Protein AF-0000000075202228 (afdb_homodimer)

Secondary structure (DSSP, 8-state):
-HHHHHHHHHHHHHHHHHHHHHHHHHHHHHHHHHHHHHHHHHHHHHHHHHHHHHHHHHHHHHHHHHHHHHHHHHHHHHHHHHHHHHHHHHHHHHHHHHHHHHHHHHHHHHHHHHHHHHHHHHHHHHHHHHHHHHHHHHHHHHHHHHH----SS-HHHHHHHHHHHHHHHHHHHHHHHHH----SSPPP--HHHHHHHHHHHHHH-HHHHHHHHHS--SS--HHHHHHHHHHHHHHHHHHHH-SSSS-TTTTHHHHHHHHHHHHHS-HHHHHHHHHHHHHHHHHHH--SS-HHHHHHHHHHHHHHHHHHHTT--S-HHHHHHHHHHHHHHHHHHHHHHHHHHHHIIIII--SSEEEEE---TTPBP-TTT-EETT----TT--PBEEEEEE-EEEEEEEETTEEEEEEEEPPEEEEHHHHHHHHHHHHH-/--HHHHHHHHHHHHHHHHHHHHHHHHHHHHHHHHHHHHHHHHHHHHHHHHHHHHHHHHHHHHHHHHHHHHHHHHHHHHHHHHHHHHHHHHHHHHHHHHHHHHHHHHHHHHHHHHHHHHHHHHHHHHHHHHHHHHHHHHHHHHHHHHS----SS-HHHHHHHHHHHHHHHHHHHHHHHHH----SSPPP--HHHHHHHHHHHHHH-HHHHHHHHHS--SS--HHHHHHHHHHHHHHHHHHHH-SSS--TTTTHHHHHHHHHHHHHS-HHHHHHHHHHHHHHHHHHH--SS-HHHHHHHHHHHHHHHHHHHTT--S-HHHHHHHHHHHHHHHHHHHHHHHHHHHHIIIII--SSEEEEE---TTPBP-TTT-EETT----TT--PBEEEEEE-EEEEEEEETTEEEEEEEEPPEEEEHHHHHHHHHHHHH-

Radius of gyration: 73.75 Å; Cα contacts (8 Å, |Δi|>4): 1122; chains: 2; bounding box: 109×238×129 Å

Structure (mmCIF, N/CA/C/O backbone):
data_AF-0000000075202228-model_v1
#
loop_
_entity.id
_entity.type
_entity.pdbx_description
1 polymer 'Uncharacterized protein'
#
loop_
_atom_site.group_PDB
_atom_site.id
_atom_site.type_symbol
_atom_site.label_atom_id
_atom_site.label_alt_id
_atom_site.label_comp_id
_atom_site.label_asym_id
_atom_site.label_entity_id
_atom_site.label_seq_id
_atom_site.pdbx_PDB_ins_code
_atom_site.Cartn_x
_atom_site.Cartn_y
_atom_site.Cartn_z
_atom_site.occupancy
_atom_site.B_iso_or_equiv
_atom_site.auth_seq_id
_atom_site.auth_comp_id
_atom_site.auth_asym_id
_atom_site.auth_atom_id
_atom_site.pdbx_PDB_model_num
ATOM 1 N N . MET A 1 1 ? -46.469 191.5 96.625 1 33.16 1 MET A N 1
ATOM 2 C CA . MET A 1 1 ? -47 190.75 95.5 1 33.16 1 MET A CA 1
ATOM 3 C C . MET A 1 1 ? -46 189.75 94.875 1 33.16 1 MET A C 1
ATOM 5 O O . MET A 1 1 ? -46.344 188.875 94.125 1 33.16 1 MET A O 1
ATOM 9 N N . SER A 1 2 ? -44.75 190.125 95.125 1 46.34 2 SER A N 1
ATOM 10 C CA . SER A 1 2 ? -43.625 189.375 94.5 1 46.34 2 SER A CA 1
ATOM 11 C C . SER A 1 2 ? -43.438 188 95.062 1 46.34 2 SER A C 1
ATOM 13 O O . SER A 1 2 ? -42.969 187.125 94.375 1 46.34 2 SER A O 1
ATOM 15 N N . VAL A 1 3 ? -43.938 187.75 96.125 1 48.41 3 VAL A N 1
ATOM 16 C CA . VAL A 1 3 ? -43.656 186.375 96.812 1 48.41 3 VAL A CA 1
ATOM 17 C C . VAL A 1 3 ? -44.625 185.375 96.312 1 48.41 3 VAL A C 1
ATOM 19 O O . VAL A 1 3 ? -44.219 184.25 96.188 1 48.41 3 VAL A O 1
ATOM 22 N N . VAL A 1 4 ? -45.906 185.625 95.938 1 51.47 4 VAL A N 1
ATOM 23 C CA . VAL A 1 4 ? -46.906 184.625 95.625 1 51.47 4 VAL A CA 1
ATOM 24 C C . VAL A 1 4 ? -46.656 184 94.188 1 51.47 4 VAL A C 1
ATOM 26 O O . VAL A 1 4 ? -46.781 182.75 94 1 51.47 4 VAL A O 1
ATOM 29 N N . LEU A 1 5 ? -46.375 184.75 93.312 1 52.12 5 LEU A N 1
ATOM 30 C CA . LEU A 1 5 ? -46.25 184.25 92 1 52.12 5 LEU A CA 1
ATOM 31 C C . LEU A 1 5 ? -45.094 183.25 91.875 1 52.12 5 LEU A C 1
ATOM 33 O O . LEU A 1 5 ? -45.156 182.375 91.062 1 52.12 5 LEU A O 1
ATOM 37 N N . CYS A 1 6 ? -44.219 183.375 92.875 1 53.22 6 CYS A N 1
ATOM 38 C CA . CYS A 1 6 ? -43.094 182.5 92.812 1 53.22 6 CYS A CA 1
ATOM 39 C C . CYS A 1 6 ? -43.469 181 93.25 1 53.22 6 CYS A C 1
ATOM 41 O O . CYS A 1 6 ? -42.969 180 92.688 1 53.22 6 CYS A O 1
ATOM 43 N N . GLY A 1 7 ? -44.562 180.875 93.875 1 57.94 7 GLY A N 1
ATOM 44 C CA . GLY A 1 7 ? -45 179.625 94.375 1 57.94 7 GLY A CA 1
ATOM 45 C C . GLY A 1 7 ? -45.719 178.75 93.312 1 57.94 7 GLY A C 1
ATOM 46 O O . GLY A 1 7 ? -45.531 177.625 93.25 1 57.94 7 GLY A O 1
ATOM 47 N N . ILE A 1 8 ? -46.531 179.5 92.562 1 60.59 8 ILE A N 1
ATOM 48 C CA . ILE A 1 8 ? -47.344 178.75 91.625 1 60.59 8 ILE A CA 1
ATOM 49 C C . ILE A 1 8 ? -46.469 178.25 90.5 1 60.59 8 ILE A C 1
ATOM 51 O O . ILE A 1 8 ? -46.656 177.125 90 1 60.59 8 ILE A O 1
ATOM 55 N N . THR A 1 9 ? -45.406 179 90.125 1 60.84 9 THR A N 1
ATOM 56 C CA . THR A 1 9 ? -44.562 178.5 89 1 60.84 9 THR A CA 1
ATOM 57 C C . THR A 1 9 ? -43.719 177.375 89.438 1 60.84 9 THR A C 1
ATOM 59 O O . THR A 1 9 ? -43.5 176.375 88.625 1 60.84 9 THR A O 1
ATOM 62 N N . ILE A 1 10 ? -43.594 177.25 90.688 1 63.41 10 ILE A N 1
ATOM 63 C CA . ILE A 1 10 ? -42.781 176.125 91.25 1 63.41 10 ILE A CA 1
ATOM 64 C C . ILE A 1 10 ? -43.594 174.875 91.188 1 63.41 10 ILE A C 1
ATOM 66 O O . ILE A 1 10 ? -43.094 173.75 90.812 1 63.41 10 ILE A O 1
ATOM 70 N N . VAL A 1 11 ? -44.875 175 91.375 1 64 11 VAL A N 1
ATOM 71 C CA . VAL A 1 11 ? -45.719 173.875 91.438 1 64 11 VAL A CA 1
ATOM 72 C C . VAL A 1 11 ? -46 173.25 90.062 1 64 11 VAL A C 1
ATOM 74 O O . VAL A 1 11 ? -46 172.125 89.812 1 64 11 VAL A O 1
ATOM 77 N N . ALA A 1 12 ? -46.156 174.25 89.188 1 64.56 12 ALA A N 1
ATOM 78 C CA . ALA A 1 12 ? -46.438 173.75 87.812 1 64.56 12 ALA A CA 1
ATOM 79 C C . ALA A 1 12 ? -45.188 173.125 87.188 1 64.56 12 ALA A C 1
ATOM 81 O O . ALA A 1 12 ? -45.312 172.125 86.5 1 64.56 12 ALA A O 1
ATOM 82 N N . ILE A 1 13 ? -44 173.5 87.5 1 65.19 13 ILE A N 1
ATOM 83 C CA . ILE A 1 13 ? -42.75 173 87 1 65.19 13 ILE A CA 1
ATOM 84 C C . ILE A 1 13 ? -42.5 171.625 87.625 1 65.19 13 ILE A C 1
ATOM 86 O O . ILE A 1 13 ? -42.094 170.625 86.938 1 65.19 13 ILE A O 1
ATOM 90 N N . SER A 1 14 ? -42.969 171.625 88.75 1 65.88 14 SER A N 1
ATOM 91 C CA . SER A 1 14 ? -42.781 170.375 89.5 1 65.88 14 SER A CA 1
ATOM 92 C C . SER A 1 14 ? -43.688 169.25 88.938 1 65.88 14 SER A C 1
ATOM 94 O O . SER A 1 14 ? -43.281 168.125 88.812 1 65.88 14 SER A O 1
ATOM 96 N N . ALA A 1 15 ? -44.906 169.625 88.688 1 67.44 15 ALA A N 1
ATOM 97 C CA . ALA A 1 15 ? -45.875 168.75 88.25 1 67.44 15 ALA A CA 1
ATOM 98 C C . ALA A 1 15 ? -45.531 168.25 86.812 1 67.44 15 ALA A C 1
ATOM 100 O O . ALA A 1 15 ? -45.625 167 86.5 1 67.44 15 ALA A O 1
ATOM 101 N N . SER A 1 16 ? -45.062 169.125 86 1 65.25 16 SER A N 1
ATOM 102 C CA . SER A 1 16 ? -44.594 168.75 84.688 1 65.25 16 SER A CA 1
ATOM 103 C C . SER A 1 16 ? -43.344 167.875 84.75 1 65.25 16 SER A C 1
ATOM 105 O O . SER A 1 16 ? -43.219 166.875 84 1 65.25 16 SER A O 1
ATOM 107 N N . CYS A 1 17 ? -42.562 168.125 85.75 1 68.75 17 CYS A N 1
ATOM 108 C CA . CYS A 1 17 ? -41.312 167.375 85.938 1 68.75 17 CYS A CA 1
ATOM 109 C C . CYS A 1 17 ? -41.656 166 86.438 1 68.75 17 CYS A C 1
ATOM 111 O O . CYS A 1 17 ? -41.031 165 86 1 68.75 17 CYS A O 1
ATOM 113 N N . PHE A 1 18 ? -42.562 166.125 87.188 1 69.69 18 PHE A N 1
ATOM 114 C CA . PHE A 1 18 ? -42.938 164.75 87.75 1 69.69 18 PHE A CA 1
ATOM 115 C C . PHE A 1 18 ? -43.531 163.875 86.688 1 69.69 18 PHE A C 1
ATOM 117 O O . PHE A 1 18 ? -43.219 162.625 86.625 1 69.69 18 PHE A O 1
ATOM 124 N N . THR A 1 19 ? -44.281 164.5 85.875 1 69.56 19 THR A N 1
ATOM 125 C CA . THR A 1 19 ? -44.875 163.625 84.75 1 69.56 19 THR A CA 1
ATOM 126 C C . THR A 1 19 ? -43.781 163.25 83.812 1 69.56 19 THR A C 1
ATOM 128 O O . THR A 1 19 ? -43.844 162.125 83.312 1 69.56 19 THR A O 1
ATOM 131 N N . VAL A 1 20 ? -42.719 163.875 83.562 1 71.31 20 VAL A N 1
ATOM 132 C CA . VAL A 1 20 ? -41.594 163.5 82.75 1 71.31 20 VAL A CA 1
ATOM 133 C C . VAL A 1 20 ? -40.75 162.5 83.375 1 71.31 20 VAL A C 1
ATOM 135 O O . VAL A 1 20 ? -40.312 161.5 82.75 1 71.31 20 VAL A O 1
ATOM 138 N N . ILE A 1 21 ? -40.625 162.625 84.625 1 66.75 21 ILE A N 1
ATOM 139 C CA . ILE A 1 21 ? -39.812 161.625 85.375 1 66.75 21 ILE A CA 1
ATOM 140 C C . ILE A 1 21 ? -40.5 160.375 85.375 1 66.75 21 ILE A C 1
ATOM 142 O O . ILE A 1 21 ? -39.844 159.25 85.25 1 66.75 21 ILE A O 1
ATOM 146 N N . THR A 1 22 ? -41.812 160.5 85.625 1 68.81 22 THR A N 1
ATOM 147 C CA . THR A 1 22 ? -42.531 159.25 85.688 1 68.81 22 THR A CA 1
ATOM 148 C C . THR A 1 22 ? -42.531 158.5 84.312 1 68.81 22 THR A C 1
ATOM 150 O O . THR A 1 22 ? -42.375 157.375 84.25 1 68.81 22 THR A O 1
ATOM 153 N N . ARG A 1 23 ? -42.625 159.25 83.375 1 68.44 23 ARG A N 1
ATOM 154 C CA . ARG A 1 23 ? -42.562 158.75 82 1 68.44 23 ARG A CA 1
ATOM 155 C C . ARG A 1 23 ? -41.156 158.125 81.688 1 68.44 23 ARG A C 1
ATOM 157 O O . ARG A 1 23 ? -41 157.125 81.062 1 68.44 23 ARG A O 1
ATOM 164 N N . CYS A 1 24 ? -40.094 158.75 82.125 1 70.44 24 CYS A N 1
ATOM 165 C CA . CYS A 1 24 ? -38.688 158.25 82 1 70.44 24 CYS A CA 1
ATOM 166 C C . CYS A 1 24 ? -38.438 157 82.75 1 70.44 24 CYS A C 1
ATOM 168 O O . CYS A 1 24 ? -37.75 156.125 82.25 1 70.44 24 CYS A O 1
ATOM 170 N N . ARG A 1 25 ? -39 157.125 83.938 1 64.19 25 ARG A N 1
ATOM 171 C CA . ARG A 1 25 ? -38.812 155.875 84.75 1 64.19 25 ARG A CA 1
ATOM 172 C C . ARG A 1 25 ? -39.469 154.75 84.062 1 64.19 25 ARG A C 1
ATOM 174 O O . ARG A 1 25 ? -38.906 153.625 84.062 1 64.19 25 ARG A O 1
ATOM 181 N N . ARG A 1 26 ? -40.594 155 83.562 1 72.44 26 ARG A N 1
ATOM 182 C CA . ARG A 1 26 ? -41.312 153.875 82.938 1 72.44 26 ARG A CA 1
ATOM 183 C C . ARG A 1 26 ? -40.562 153.375 81.688 1 72.44 26 ARG A C 1
ATOM 185 O O . ARG A 1 26 ? -40.469 152.125 81.438 1 72.44 26 ARG A O 1
ATOM 192 N N . THR A 1 27 ? -39.938 154.125 81 1 78 27 THR A N 1
ATOM 193 C CA . THR A 1 27 ? -39.188 153.875 79.812 1 78 27 THR A CA 1
ATOM 194 C C . THR A 1 27 ? -37.875 153.125 80.188 1 78 27 THR A C 1
ATOM 196 O O . THR A 1 27 ? -37.469 152.25 79.5 1 78 27 THR A O 1
ATOM 199 N N . LYS A 1 28 ? -37.188 153.625 81.25 1 68.44 28 LYS A N 1
ATOM 200 C CA . LYS A 1 28 ? -36 152.875 81.75 1 68.44 28 LYS A CA 1
ATOM 201 C C . LYS A 1 28 ? -36.312 151.5 82.125 1 68.44 28 LYS A C 1
ATOM 203 O O . LYS A 1 28 ? -35.562 150.5 81.75 1 68.44 28 LYS A O 1
ATOM 208 N N . ILE A 1 29 ? -37.375 151.375 82.812 1 69.56 29 ILE A N 1
ATOM 209 C CA . ILE A 1 29 ? -37.719 150.125 83.25 1 69.56 29 ILE A CA 1
ATOM 210 C C . ILE A 1 29 ? -38.062 149.25 82.062 1 69.56 29 ILE A C 1
ATOM 212 O O . ILE A 1 29 ? -37.625 148 82 1 69.56 29 ILE A O 1
ATOM 216 N N . GLN A 1 30 ? -38.625 149.75 81.125 1 77.69 30 GLN A N 1
ATOM 217 C CA . GLN A 1 30 ? -39 149 79.938 1 77.69 30 GLN A CA 1
ATOM 218 C C . GLN A 1 30 ? -37.75 148.625 79.125 1 77.69 30 GLN A C 1
ATOM 220 O O . GLN A 1 30 ? -37.625 147.625 78.625 1 77.69 30 GLN A O 1
ATOM 225 N N . LEU A 1 31 ? -36.781 149.5 79.062 1 79.12 31 LEU A N 1
ATOM 226 C CA . LEU A 1 31 ? -35.562 149.25 78.312 1 79.12 31 LEU A CA 1
ATOM 227 C C . LEU A 1 31 ? -34.656 148.25 79 1 79.12 31 LEU A C 1
ATOM 229 O O . LEU A 1 31 ? -34 147.375 78.375 1 79.12 31 LEU A O 1
ATOM 233 N N . GLU A 1 32 ? -34.625 148.375 80.25 1 75.56 32 GLU A N 1
ATOM 234 C CA . GLU A 1 32 ? -33.844 147.375 81.062 1 75.56 32 GLU A CA 1
ATOM 235 C C . GLU A 1 32 ? -34.438 146 80.938 1 75.56 32 GLU A C 1
ATOM 237 O O . GLU A 1 32 ? -33.719 145 80.812 1 75.56 32 GLU A O 1
ATOM 242 N N . ARG A 1 33 ? -35.781 146 81 1 76.75 33 ARG A N 1
ATOM 243 C CA . ARG A 1 33 ? -36.438 144.75 80.812 1 76.75 33 ARG A CA 1
ATOM 244 C C . ARG A 1 33 ? -36.156 144.125 79.438 1 76.75 33 ARG A C 1
ATOM 246 O O . ARG A 1 33 ? -35.875 143 79.25 1 76.75 33 ARG A O 1
ATOM 253 N N . SER A 1 34 ? -36.031 145 78.5 1 80.56 34 SER A N 1
ATOM 254 C CA . SER A 1 34 ? -35.75 144.5 77.125 1 80.56 34 SER A CA 1
ATOM 255 C C . SER A 1 34 ? -34.312 144.125 77 1 80.56 34 SER A C 1
ATOM 257 O O . SER A 1 34 ? -34 143.125 76.312 1 80.56 34 SER A O 1
ATOM 259 N N . ASN A 1 35 ? -33.406 144.75 77.625 1 78.44 35 ASN A N 1
ATOM 260 C CA . ASN A 1 35 ? -32 144.375 77.625 1 78.44 35 ASN A CA 1
ATOM 261 C C . ASN A 1 35 ? -31.781 143.125 78.312 1 78.44 35 ASN A C 1
ATOM 263 O O . ASN A 1 35 ? -31 142.25 77.812 1 78.44 35 ASN A O 1
ATOM 267 N N . HIS A 1 36 ? -32.562 142.875 79.375 1 77.81 36 HIS A N 1
ATOM 268 C CA . HIS A 1 36 ? -32.438 141.625 80 1 77.81 36 HIS A CA 1
ATOM 269 C C . HIS A 1 36 ? -32.969 140.5 79.188 1 77.81 36 HIS A C 1
ATOM 271 O O . HIS A 1 36 ? -32.375 139.375 79.062 1 77.81 36 HIS A O 1
ATOM 277 N N . ILE A 1 37 ? -33.938 140.75 78.438 1 81.69 37 ILE A N 1
ATOM 278 C CA . ILE A 1 37 ? -34.562 139.75 77.562 1 81.69 37 ILE A CA 1
ATOM 279 C C . ILE A 1 37 ? -33.656 139.5 76.375 1 81.69 37 ILE A C 1
ATOM 281 O O . ILE A 1 37 ? -33.438 138.375 76 1 81.69 37 ILE A O 1
ATOM 285 N N . LEU A 1 38 ? -32.938 140.375 75.875 1 83.25 38 LEU A N 1
ATOM 286 C CA . LEU A 1 38 ? -32.094 140.25 74.75 1 83.25 38 LEU A CA 1
ATOM 287 C C . LEU A 1 38 ? -30.781 139.5 75.12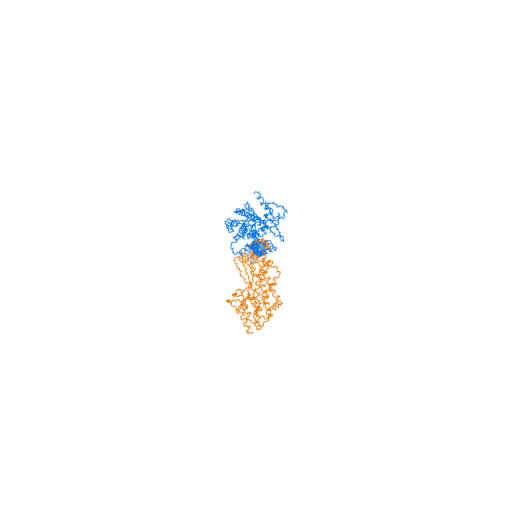5 1 83.25 38 LEU A C 1
ATOM 289 O O . LEU A 1 38 ? -30.25 138.75 74.375 1 83.25 38 LEU A O 1
ATOM 293 N N . SER A 1 39 ? -30.359 140 76.25 1 81.94 39 SER A N 1
ATOM 294 C CA . SER A 1 39 ? -29.156 139.25 76.75 1 81.94 39 SER A CA 1
ATOM 295 C C . SER A 1 39 ? -29.406 137.75 77 1 81.94 39 SER A C 1
ATOM 297 O O . SER A 1 39 ? -28.578 137 76.625 1 81.94 39 SER A O 1
ATOM 299 N N . ALA A 1 40 ? -30.594 137.5 77.5 1 83.19 40 ALA A N 1
ATOM 300 C CA . ALA A 1 40 ? -30.969 136.125 77.688 1 83.19 40 ALA A CA 1
ATOM 301 C C . ALA A 1 40 ? -31.141 135.375 76.375 1 83.19 40 ALA A C 1
ATOM 303 O O . ALA A 1 40 ? -30.75 134.25 76.25 1 83.19 40 ALA A O 1
ATOM 304 N N . GLU A 1 41 ? -31.438 136 75.375 1 85.56 41 GLU A N 1
ATOM 305 C CA . GLU A 1 41 ? -31.609 135.375 74.062 1 85.56 41 GLU A CA 1
ATOM 306 C C . GLU A 1 41 ? -30.266 135.125 73.375 1 85.56 41 GLU A C 1
ATOM 308 O O . GLU A 1 41 ? -30.078 134.125 72.75 1 85.56 41 GLU A O 1
ATOM 313 N N . VAL A 1 42 ? -29.375 136 73.562 1 83.56 42 VAL A N 1
ATOM 314 C CA . VAL A 1 42 ? -28.031 135.75 73 1 83.56 42 VAL A CA 1
ATOM 315 C C . VAL A 1 42 ? -27.375 134.625 73.625 1 83.56 42 VAL A C 1
ATOM 317 O O . VAL A 1 42 ? -26.734 133.75 73 1 83.56 42 VAL A O 1
ATOM 320 N N . GLU A 1 43 ? -27.672 134.5 75 1 83.94 43 GLU A N 1
ATOM 321 C CA . GLU A 1 43 ? -27.094 133.375 75.688 1 83.94 43 GLU A CA 1
ATOM 322 C C . GLU A 1 43 ? -27.719 132 75.188 1 83.94 43 GLU A C 1
ATOM 324 O O . GLU A 1 43 ? -27.031 131 75 1 83.94 43 GLU A O 1
ATOM 329 N N . ARG A 1 44 ? -28.984 132.125 74.938 1 85.94 44 ARG A N 1
ATOM 330 C CA . ARG A 1 44 ? -29.688 130.875 74.438 1 85.94 44 ARG A CA 1
ATOM 331 C C . ARG A 1 44 ? -29.219 130.5 73.062 1 85.94 44 ARG A C 1
ATOM 333 O O . ARG A 1 44 ? -28.984 129.375 72.75 1 85.94 44 ARG A O 1
ATOM 340 N N . LYS A 1 45 ? -28.953 131.375 72.25 1 86.75 45 LYS A N 1
ATOM 341 C CA . LYS A 1 45 ? -28.531 131.125 70.875 1 86.75 45 LYS A CA 1
ATOM 342 C C . LYS A 1 45 ? -27.078 130.75 70.812 1 86.75 45 LYS A C 1
ATOM 344 O O . LYS A 1 45 ? -26.719 129.875 70 1 86.75 45 LYS A O 1
ATOM 349 N N . ASP A 1 46 ? -26.312 131.125 71.75 1 84.75 46 ASP A N 1
ATOM 350 C CA . ASP A 1 46 ? -24.953 130.625 71.875 1 84.75 46 ASP A CA 1
ATOM 351 C C . ASP A 1 46 ? -24.922 129.25 72.25 1 84.75 46 ASP A C 1
ATOM 353 O O . ASP A 1 46 ? -24.125 128.375 71.688 1 84.75 46 ASP A O 1
ATOM 357 N N . ALA A 1 47 ? -25.859 128.875 73.062 1 86.31 47 ALA A N 1
ATOM 358 C CA . ALA A 1 47 ? -25.953 127.5 73.5 1 86.31 47 ALA A CA 1
ATOM 359 C C . ALA A 1 47 ? -26.406 126.625 72.312 1 86.31 47 ALA A C 1
ATOM 361 O O . ALA A 1 47 ? -25.859 125.5 72.125 1 86.31 47 ALA A O 1
ATOM 362 N N . THR A 1 48 ? -27.188 127 71.438 1 89.31 48 THR A N 1
ATOM 363 C CA . THR A 1 48 ? -27.672 126.312 70.25 1 89.31 48 THR A CA 1
ATOM 364 C C . THR A 1 48 ? -26.562 126.125 69.25 1 89.31 48 THR A C 1
ATOM 366 O O . THR A 1 48 ? -26.406 125.062 68.625 1 89.31 48 THR A O 1
ATOM 369 N N . ILE A 1 49 ? -25.766 127.125 69 1 89.19 49 ILE A N 1
ATOM 370 C CA . ILE A 1 49 ? -24.656 127.125 68.062 1 89.19 49 ILE A CA 1
ATOM 371 C C . ILE A 1 49 ? -23.609 126.062 68.5 1 89.19 49 ILE A C 1
ATOM 373 O O . ILE A 1 49 ? -23.125 125.312 67.688 1 89.19 49 ILE A O 1
ATOM 377 N N . ARG A 1 50 ? -23.406 126.062 69.875 1 86.94 50 ARG A N 1
ATOM 378 C CA . ARG A 1 50 ? -22.438 125.125 70.375 1 86.94 50 ARG A CA 1
ATOM 379 C C . ARG A 1 50 ? -22.906 123.688 70.188 1 86.94 50 ARG A C 1
ATOM 381 O O . ARG A 1 50 ? -22.125 122.812 69.75 1 86.94 50 ARG A O 1
ATOM 388 N N . THR A 1 51 ? -24.188 123.438 70.25 1 88.5 51 THR A N 1
ATOM 389 C CA . THR A 1 51 ? -24.766 122.125 70.125 1 88.5 51 THR A CA 1
ATOM 390 C C . THR A 1 51 ? -24.75 121.688 68.625 1 88.5 51 THR A C 1
ATOM 392 O O . THR A 1 51 ? -24.406 120.562 68.312 1 88.5 51 THR A O 1
ATOM 395 N N . LEU A 1 52 ? -24.953 122.625 67.75 1 88 52 LEU A N 1
ATOM 396 C CA . LEU A 1 52 ? -24.984 122.312 66.312 1 88 52 LEU A CA 1
ATOM 397 C C . LEU A 1 52 ? -23.578 122.125 65.75 1 88 52 LEU A C 1
ATOM 399 O O . LEU A 1 52 ? -23.375 121.25 64.938 1 88 52 LEU A O 1
ATOM 403 N N . GLN A 1 53 ? -22.641 122.812 66.312 1 87.5 53 GLN A N 1
ATOM 404 C CA . GLN A 1 53 ? -21.25 122.625 65.938 1 87.5 53 GLN A CA 1
ATOM 405 C C . GLN A 1 53 ? -20.734 121.25 66.375 1 87.5 53 GLN A C 1
ATOM 407 O O . GLN A 1 53 ? -20.031 120.562 65.562 1 87.5 53 GLN A O 1
ATOM 412 N N . LYS A 1 54 ? -21.172 120.938 67.562 1 88.06 54 LYS A N 1
ATOM 413 C CA . LYS A 1 54 ? -20.781 119.562 68 1 88.06 54 LYS A CA 1
ATOM 414 C C . LYS A 1 54 ? -21.422 118.5 67.188 1 88.06 54 LYS A C 1
ATOM 416 O O . LYS A 1 54 ? -20.75 117.5 66.812 1 88.06 54 LYS A O 1
ATOM 421 N N . SER A 1 55 ? -22.625 118.625 66.812 1 86.62 55 SER A N 1
ATOM 422 C CA . SER A 1 55 ? -23.328 117.625 66 1 86.62 55 SER A CA 1
ATOM 423 C C . SER A 1 55 ? -22.719 117.562 64.625 1 86.62 55 SER A C 1
ATOM 425 O O . SER A 1 55 ? -22.578 116.438 64.062 1 86.62 55 SER A O 1
ATOM 427 N N . LEU A 1 56 ? -22.328 118.625 64 1 87.06 56 LEU A N 1
ATOM 428 C CA . LEU A 1 56 ? -21.703 118.688 62.719 1 87.06 56 LEU A CA 1
ATOM 429 C C . LEU A 1 56 ? -20.359 118 62.719 1 87.06 56 LEU A C 1
ATOM 431 O O . LEU A 1 56 ? -20.016 117.25 61.781 1 87.06 56 LEU A O 1
ATOM 435 N N . SER A 1 57 ? -19.703 118.25 63.875 1 88.5 57 SER A N 1
ATOM 436 C CA . SER A 1 57 ? -18.406 117.562 64 1 88.5 57 SER A CA 1
ATOM 437 C C . SER A 1 57 ? -18.547 116.062 64.062 1 88.5 57 SER A C 1
ATOM 439 O O . SER A 1 57 ? -17.797 115.312 63.438 1 88.5 57 SER A O 1
ATOM 441 N N . ASP A 1 58 ? -19.547 115.562 64.75 1 87.75 58 ASP A N 1
ATOM 442 C CA . ASP A 1 58 ? -19.781 114.188 64.938 1 87.75 58 ASP A CA 1
ATOM 443 C C . ASP A 1 58 ? -20.219 113.5 63.625 1 87.75 58 ASP A C 1
ATOM 445 O O . ASP A 1 58 ? -19.734 112.438 63.25 1 87.75 58 ASP A O 1
ATOM 449 N N . VAL A 1 59 ? -20.969 114.188 62.812 1 87.88 59 VAL A N 1
ATOM 450 C CA . VAL A 1 59 ? -21.469 113.625 61.562 1 87.88 59 VAL A CA 1
ATOM 451 C C . VAL A 1 59 ? -20.375 113.625 60.5 1 87.88 59 VAL A C 1
ATOM 453 O O . VAL A 1 59 ? -20.266 112.688 59.719 1 87.88 59 VAL A O 1
ATOM 456 N N . ASN A 1 60 ? -19.516 114.625 60.656 1 85.69 60 ASN A N 1
ATOM 457 C CA . ASN A 1 60 ? -18.375 114.688 59.75 1 85.69 60 ASN A CA 1
ATOM 458 C C . ASN A 1 60 ? -17.422 113.5 60 1 85.69 60 ASN A C 1
ATOM 460 O O . ASN A 1 60 ? -16.891 112.938 59.062 1 85.69 60 ASN A O 1
ATOM 464 N N . ALA A 1 61 ? -17.297 113.25 61.25 1 87.06 61 ALA A N 1
ATOM 465 C CA . ALA A 1 61 ? -16.469 112.062 61.625 1 87.06 61 ALA A CA 1
ATOM 466 C C . ALA A 1 61 ? -17.062 110.812 61.125 1 87.06 61 ALA A C 1
ATOM 468 O O . ALA A 1 61 ? -16.359 109.938 60.625 1 87.06 61 ALA A O 1
ATOM 469 N N . GLU A 1 62 ? -18.297 110.625 61.031 1 86.88 62 GLU A N 1
ATOM 470 C CA . GLU A 1 62 ? -19.016 109.438 60.562 1 86.88 62 GLU A CA 1
ATOM 471 C C . GLU A 1 62 ? -18.891 109.25 59.031 1 86.88 62 GLU A C 1
ATOM 473 O O . GLU A 1 62 ? -18.703 108.125 58.531 1 86.88 62 GLU A O 1
ATOM 478 N N . VAL A 1 63 ? -18.938 110.375 58.344 1 85.06 63 VAL A N 1
ATOM 479 C CA . VAL A 1 63 ? -18.812 110.375 56.906 1 85.06 63 VAL A CA 1
ATOM 480 C C . VAL A 1 63 ? -17.406 109.875 56.5 1 85.06 63 VAL A C 1
ATOM 482 O O . VAL A 1 63 ? -17.266 109.062 55.594 1 85.06 63 VAL A O 1
ATOM 485 N N . LYS A 1 64 ? -16.438 110.438 57.344 1 85.75 64 LYS A N 1
ATOM 486 C CA . LYS A 1 64 ? -15.062 110 57.031 1 85.75 64 LYS A CA 1
ATOM 487 C C . LYS A 1 64 ? -14.859 108.5 57.25 1 85.75 64 LYS A C 1
ATOM 489 O O . LYS A 1 64 ? -14.25 107.875 56.406 1 85.75 64 LYS A O 1
ATOM 494 N N . ASN A 1 65 ? -15.453 107.938 58.188 1 87.88 65 ASN A N 1
ATOM 495 C CA . ASN A 1 65 ? -15.328 106.5 58.5 1 87.88 65 ASN A CA 1
ATOM 496 C C . ASN A 1 65 ? -16.062 105.625 57.469 1 87.88 65 ASN A C 1
ATOM 498 O O . ASN A 1 65 ? -15.539 104.625 57.031 1 87.88 65 ASN A O 1
ATOM 502 N N . THR A 1 66 ? -17.156 106.062 57 1 87.38 66 THR A N 1
ATOM 503 C CA . THR A 1 66 ? -17.953 105.312 56.062 1 87.38 66 THR A CA 1
ATOM 504 C C . THR A 1 66 ? -17.312 105.312 54.656 1 87.38 66 THR A C 1
ATOM 506 O O . THR A 1 66 ? -17.344 104.312 53.938 1 87.38 66 THR A O 1
ATOM 509 N N . LYS A 1 67 ? -16.656 106.5 54.406 1 84.88 67 LYS A N 1
ATOM 510 C CA . LYS A 1 67 ? -15.961 106.625 53.125 1 84.88 67 LYS A CA 1
ATOM 511 C C . LYS A 1 67 ? -14.75 105.688 53.094 1 84.88 67 LYS A C 1
ATOM 513 O O . LYS A 1 67 ? -14.469 105.062 52.062 1 84.88 67 LYS A O 1
ATOM 518 N N . ALA A 1 68 ? -14.141 105.562 54.219 1 88.25 68 ALA A N 1
ATOM 519 C CA . ALA A 1 68 ? -13.008 104.625 54.344 1 88.25 68 ALA A CA 1
ATOM 520 C C . ALA A 1 68 ? -13.461 103.188 54.188 1 88.25 68 ALA A C 1
ATOM 522 O O . ALA A 1 68 ? -12.797 102.438 53.5 1 88.25 68 ALA A O 1
ATOM 523 N N . LEU A 1 69 ? -14.586 102.875 54.625 1 87.44 69 LEU A N 1
ATOM 524 C CA . LEU A 1 69 ? -15.156 101.5 54.531 1 87.44 69 LEU A CA 1
ATOM 525 C C . LEU A 1 69 ? -15.539 101.188 53.062 1 87.44 69 LEU A C 1
ATOM 527 O O . LEU A 1 69 ? -15.312 100.062 52.594 1 87.44 69 LEU A O 1
ATOM 531 N N . VAL A 1 70 ? -16.094 102.125 52.375 1 86.31 70 VAL A N 1
ATOM 532 C CA . VAL A 1 70 ? -16.484 102 50.969 1 86.31 70 VAL A CA 1
ATOM 533 C C . VAL A 1 70 ? -15.242 101.688 50.125 1 86.31 70 VAL A C 1
ATOM 535 O O . VAL A 1 70 ? -15.258 100.812 49.281 1 86.31 70 VAL A O 1
ATOM 538 N N . SER A 1 71 ? -14.164 102.438 50.5 1 89.12 71 SER A N 1
ATOM 539 C CA . SER A 1 71 ? -12.93 102.25 49.75 1 89.12 71 SER A CA 1
ATOM 540 C C . SER A 1 71 ? -12.359 100.875 49.969 1 89.12 71 SER A C 1
ATOM 542 O O . SER A 1 71 ? -11.93 100.188 49.031 1 89.12 71 SER A O 1
ATOM 544 N N . SER A 1 72 ? -12.406 100.375 51.156 1 89.5 72 SER A N 1
ATOM 545 C CA . SER A 1 72 ? -11.891 99.062 51.5 1 89.5 72 SER A CA 1
ATOM 546 C C . SER A 1 72 ? -12.727 97.938 50.875 1 89.5 72 SER A C 1
ATOM 548 O O . SER A 1 72 ? -12.188 97 50.312 1 89.5 72 SER A O 1
ATOM 550 N N . LEU A 1 73 ? -13.992 98.188 50.844 1 85.25 73 LEU A N 1
ATOM 551 C CA . LEU A 1 73 ? -14.906 97.188 50.281 1 85.25 73 LEU A CA 1
ATOM 552 C C . LEU A 1 73 ? -14.773 97.125 48.781 1 85.25 73 LEU A C 1
ATOM 554 O O . LEU A 1 73 ? -14.852 96 48.188 1 85.25 73 LEU A O 1
ATOM 558 N N . THR A 1 74 ? -14.539 98.25 48.219 1 86.94 74 THR A N 1
ATOM 559 C CA . THR A 1 74 ? -14.359 98.312 46.75 1 86.94 74 THR A CA 1
ATOM 560 C C . THR A 1 74 ? -13.086 97.562 46.344 1 86.94 74 THR A C 1
ATOM 562 O O . THR A 1 74 ? -13.086 96.812 45.375 1 86.94 74 THR A O 1
ATOM 565 N N . ARG A 1 75 ? -12.055 97.75 47.156 1 89.25 75 ARG A N 1
ATOM 566 C CA . ARG A 1 75 ? -10.797 97.062 46.875 1 89.25 75 ARG A CA 1
ATOM 567 C C . ARG A 1 75 ? -10.953 95.562 47.031 1 89.25 75 ARG A C 1
ATOM 569 O O . ARG A 1 75 ? -10.469 94.812 46.219 1 89.25 75 ARG A O 1
ATOM 576 N N . SER A 1 76 ? -11.609 95.125 48 1 87.25 76 SER A N 1
ATOM 577 C CA . SER A 1 76 ? -11.836 93.75 48.25 1 87.25 76 SER A CA 1
ATOM 578 C C . SER A 1 76 ? -12.68 93.062 47.156 1 87.25 76 SER A C 1
ATOM 580 O O . SER A 1 76 ? -12.398 92 46.719 1 87.25 76 SER A O 1
ATOM 582 N N . SER A 1 77 ? -13.656 93.875 46.719 1 87.25 77 SER A N 1
ATOM 583 C CA . SER A 1 77 ? -14.516 93.375 45.625 1 87.25 77 SER A CA 1
ATOM 584 C C . SER A 1 77 ? -13.727 93.188 44.344 1 87.25 77 SER A C 1
ATOM 586 O O . SER A 1 77 ? -13.93 92.188 43.625 1 87.25 77 SER A O 1
ATOM 588 N N . ASP A 1 78 ? -12.766 94.062 44.156 1 89.12 78 ASP A N 1
ATOM 589 C CA . ASP A 1 78 ? -11.945 93.938 42.969 1 89.12 78 ASP A CA 1
ATOM 590 C C . ASP A 1 78 ? -11.047 92.75 43 1 89.12 78 ASP A C 1
ATOM 592 O O . ASP A 1 78 ? -10.891 92 42 1 89.12 78 ASP A O 1
ATOM 596 N N . VAL A 1 79 ? -10.492 92.438 44.125 1 90.44 79 VAL A N 1
ATOM 597 C CA . VAL A 1 79 ? -9.633 91.25 44.312 1 90.44 79 VAL A CA 1
ATOM 598 C C . VAL A 1 79 ? -10.445 90 44.094 1 90.44 79 VAL A C 1
ATOM 600 O O . VAL A 1 79 ? -10 89.062 43.438 1 90.44 79 VAL A O 1
ATOM 603 N N . LEU A 1 80 ? -11.672 90 44.531 1 88.25 80 LEU A N 1
ATOM 604 C CA . LEU A 1 80 ? -12.539 88.812 44.406 1 88.25 80 LEU A CA 1
ATOM 605 C C . LEU A 1 80 ? -12.945 88.562 42.969 1 88.25 80 LEU A C 1
ATOM 607 O O . LEU A 1 80 ? -12.984 87.438 42.5 1 88.25 80 LEU A O 1
ATOM 611 N N . LYS A 1 81 ? -13.172 89.688 42.281 1 88.5 81 LYS A N 1
ATOM 612 C CA . LYS A 1 81 ? -13.523 89.625 40.875 1 88.5 81 LYS A CA 1
ATOM 613 C C . LYS A 1 81 ? -12.375 89 40.062 1 88.5 81 LYS A C 1
ATOM 615 O O . LYS A 1 81 ? -12.602 88.188 39.188 1 88.5 81 LYS A O 1
ATOM 620 N N . GLN A 1 82 ? -11.188 89.375 40.438 1 91.81 82 GLN A N 1
ATOM 621 C CA . GLN A 1 82 ? -10.016 88.875 39.75 1 91.81 82 GLN A CA 1
ATOM 622 C C . GLN A 1 82 ? -9.812 87.375 40.031 1 91.81 82 GLN A C 1
ATOM 624 O O . GLN A 1 82 ? -9.547 86.562 39.125 1 91.81 82 GLN A O 1
ATOM 629 N N . ARG A 1 83 ? -9.922 87 41.188 1 91.31 83 ARG A N 1
ATOM 630 C CA . ARG A 1 83 ? -9.773 85.562 41.562 1 91.31 83 ARG A CA 1
ATOM 631 C C . ARG A 1 83 ? -10.836 84.688 40.906 1 91.31 83 ARG A C 1
ATOM 633 O O . ARG A 1 83 ? -10.562 83.562 40.5 1 91.31 83 ARG A O 1
ATOM 640 N N . LEU A 1 84 ? -11.984 85.188 40.781 1 89.06 84 LEU A N 1
ATOM 641 C CA . LEU A 1 84 ? -13.07 84.5 40.125 1 89.06 84 LEU A CA 1
ATOM 642 C C . LEU A 1 84 ? -12.758 84.312 38.625 1 89.06 84 LEU A C 1
ATOM 644 O O . LEU A 1 84 ? -12.953 83.188 38.094 1 89.06 84 LEU A O 1
ATOM 648 N N . ALA A 1 85 ? -12.281 85.375 38.094 1 91.88 85 ALA A N 1
ATOM 649 C CA . ALA A 1 85 ? -11.914 85.312 36.688 1 91.88 85 ALA A CA 1
ATOM 650 C C . ALA A 1 85 ? -10.836 84.25 36.469 1 91.88 85 ALA A C 1
ATOM 652 O O . ALA A 1 85 ? -10.914 83.438 35.531 1 91.88 85 ALA A O 1
ATOM 653 N N . ASP A 1 86 ? -9.875 84.125 37.344 1 92.69 86 ASP A N 1
ATOM 654 C CA . ASP A 1 86 ? -8.797 83.125 37.25 1 92.69 86 ASP A CA 1
ATOM 655 C C . ASP A 1 86 ? -9.32 81.688 37.438 1 92.69 86 ASP A C 1
ATOM 657 O O . ASP A 1 86 ? -8.953 80.812 36.688 1 92.69 86 ASP A O 1
ATOM 661 N N . ALA A 1 87 ? -10.211 81.562 38.344 1 89.38 87 ALA A N 1
ATOM 662 C CA . ALA A 1 87 ? -10.773 80.25 38.625 1 89.38 87 ALA A CA 1
ATOM 663 C C . ALA A 1 87 ? -11.617 79.75 37.469 1 89.38 87 ALA A C 1
ATOM 665 O O . ALA A 1 87 ? -11.562 78.562 37.094 1 89.38 87 ALA A O 1
ATOM 666 N N . GLU A 1 88 ? -12.305 80.75 36.906 1 91.31 88 GLU A N 1
ATOM 667 C CA . GLU A 1 88 ? -13.148 80.375 35.781 1 91.31 88 GLU A CA 1
ATOM 668 C C . GLU A 1 88 ? -12.297 80 34.562 1 91.31 88 GLU A C 1
ATOM 670 O O . GLU A 1 88 ? -12.641 79.062 33.812 1 91.31 88 GLU A O 1
ATOM 675 N N . HIS A 1 89 ? -11.18 80.625 34.406 1 92.75 89 HIS A N 1
ATOM 676 C CA . HIS A 1 89 ? -10.25 80.312 33.344 1 92.75 89 HIS A CA 1
ATOM 677 C C . HIS A 1 89 ? -9.641 78.938 33.531 1 92.75 89 HIS A C 1
ATOM 679 O O . HIS A 1 89 ? -9.594 78.125 32.625 1 92.75 89 HIS A O 1
ATOM 685 N N . GLU A 1 90 ? -9.242 78.625 34.656 1 92.38 90 GLU A N 1
ATOM 686 C CA . GLU A 1 90 ? -8.664 77.312 34.969 1 92.38 90 GLU A CA 1
ATOM 687 C C . GLU A 1 90 ? -9.703 76.188 34.844 1 92.38 90 GLU A C 1
ATOM 689 O O . GLU A 1 90 ? -9.383 75.062 34.375 1 92.38 90 GLU A O 1
ATOM 694 N N . LEU A 1 91 ? -10.867 76.5 35.156 1 87.81 91 LEU A N 1
ATOM 695 C CA . LEU A 1 91 ? -11.953 75.562 35.031 1 87.81 91 LEU A CA 1
ATOM 696 C C . LEU A 1 91 ? -12.18 75.188 33.562 1 87.81 91 LEU A C 1
ATOM 698 O O . LEU A 1 91 ? -12.328 74 33.219 1 87.81 91 LEU A O 1
ATOM 702 N N . GLN A 1 92 ? -12.172 76.25 32.812 1 91.56 92 GLN A N 1
ATOM 703 C CA . GLN A 1 92 ? -12.359 76.062 31.375 1 91.56 92 GLN A CA 1
ATOM 704 C C . GLN A 1 92 ? -11.227 75.188 30.797 1 91.56 92 GLN A C 1
ATOM 706 O O . GLN A 1 92 ? -11.461 74.312 29.984 1 91.56 92 GLN A O 1
ATOM 711 N N . GLN A 1 93 ? -10.039 75.375 31.203 1 92.19 93 GLN A N 1
ATOM 712 C CA . GLN A 1 93 ? -8.883 74.625 30.75 1 92.19 93 GLN A CA 1
ATOM 713 C C . GLN A 1 93 ? -8.984 73.188 31.203 1 92.19 93 GLN A C 1
ATOM 715 O O . GLN A 1 93 ? -8.727 72.25 30.406 1 92.19 93 GLN A O 1
ATOM 720 N N . ALA A 1 94 ? -9.438 72.938 32.344 1 90.5 94 ALA A N 1
ATOM 721 C CA . ALA A 1 94 ? -9.578 71.562 32.906 1 90.5 94 ALA A CA 1
ATOM 722 C C . ALA A 1 94 ? -10.672 70.812 32.156 1 90.5 94 ALA A C 1
ATOM 724 O O . ALA A 1 94 ? -10.508 69.625 31.875 1 90.5 94 ALA A O 1
ATOM 725 N N . ARG A 1 95 ? -11.711 71.562 31.828 1 90.31 95 ARG A N 1
ATOM 726 C CA . ARG A 1 95 ? -12.812 70.938 31.094 1 90.31 95 ARG A CA 1
ATOM 727 C C . ARG A 1 95 ? -12.375 70.562 29.688 1 90.31 95 ARG A C 1
ATOM 729 O O . ARG A 1 95 ? -12.727 69.438 29.203 1 90.31 95 ARG A O 1
ATOM 736 N N . ASN A 1 96 ? -11.609 71.375 29.078 1 91.81 96 ASN A N 1
ATOM 737 C CA . ASN A 1 96 ? -11.078 71.062 27.766 1 91.81 96 ASN A CA 1
ATOM 738 C C . ASN A 1 96 ? -10.148 69.875 27.797 1 91.81 96 ASN A C 1
ATOM 740 O O . ASN A 1 96 ? -10.211 69 26.922 1 91.81 96 ASN A O 1
ATOM 744 N N . GLN A 1 97 ? -9.375 69.812 28.797 1 92.31 97 GLN A N 1
ATOM 745 C CA . GLN A 1 97 ? -8.469 68.625 28.953 1 92.31 97 GLN A CA 1
ATOM 746 C C . GLN A 1 97 ? -9.234 67.375 29.188 1 92.31 97 GLN A C 1
ATOM 748 O O . GLN A 1 97 ? -8.859 66.312 28.672 1 92.31 97 GLN A O 1
ATOM 753 N N . ASN A 1 98 ? -10.25 67.438 29.906 1 88.75 98 ASN A N 1
ATOM 754 C CA . ASN A 1 98 ? -11.109 66.312 30.141 1 88.75 98 ASN A CA 1
ATOM 755 C C . ASN A 1 98 ? -11.711 65.75 28.828 1 88.75 98 ASN A C 1
ATOM 757 O O . ASN A 1 98 ? -11.758 64.562 28.609 1 88.75 98 ASN A O 1
ATOM 761 N N . GLN A 1 99 ? -12.07 66.75 28.062 1 91.06 99 GLN A N 1
ATOM 762 C CA . GLN A 1 99 ? -12.672 66.375 26.797 1 91.06 99 GLN A CA 1
ATOM 763 C C . GLN A 1 99 ? -11.648 65.688 25.891 1 91.06 99 GLN A C 1
ATOM 765 O O . GLN A 1 99 ? -11.938 64.688 25.266 1 91.06 99 GLN A O 1
ATOM 770 N N . VAL A 1 100 ? -10.461 66.188 25.875 1 91.88 100 VAL A N 1
ATOM 771 C CA . VAL A 1 100 ? -9.391 65.625 25.062 1 91.88 100 VAL A CA 1
ATOM 772 C C . VAL A 1 100 ? -9.023 64.25 25.562 1 91.88 100 VAL A C 1
ATOM 774 O O . VAL A 1 100 ? -8.898 63.281 24.766 1 91.88 100 VAL A O 1
ATOM 777 N N . LEU A 1 101 ? -8.969 64 26.781 1 89.31 101 LEU A N 1
ATOM 778 C CA . LEU A 1 101 ? -8.602 62.75 27.375 1 89.31 101 LEU A CA 1
ATOM 779 C C . LEU A 1 101 ? -9.695 61.719 27.156 1 89.31 101 LEU A C 1
ATOM 781 O O . LEU A 1 101 ? -9.398 60.531 26.891 1 89.31 101 LEU A O 1
ATOM 785 N N . ASP A 1 102 ? -10.875 62.188 27.203 1 90.62 102 ASP A N 1
ATOM 786 C CA . ASP A 1 102 ? -12.008 61.312 26.953 1 90.62 102 ASP A CA 1
ATOM 787 C C . ASP A 1 102 ? -12 60.781 25.516 1 90.62 102 ASP A C 1
ATOM 789 O O . ASP A 1 102 ? -12.219 59.594 25.266 1 90.62 102 ASP A O 1
ATOM 793 N N . GLN A 1 103 ? -11.68 61.594 24.641 1 91 103 GLN A N 1
ATOM 794 C CA . GLN A 1 103 ? -11.617 61.219 23.234 1 91 103 GLN A CA 1
ATOM 795 C C . GLN A 1 103 ? -10.469 60.281 22.969 1 91 103 GLN A C 1
ATOM 797 O O . GLN A 1 103 ? -10.625 59.281 22.234 1 91 103 GLN A O 1
ATOM 802 N N . GLN A 1 104 ? -9.414 60.438 23.562 1 90.25 104 GLN A N 1
ATOM 803 C CA . GLN A 1 104 ? -8.258 59.562 23.422 1 90.25 104 GLN A CA 1
ATOM 804 C C . GLN A 1 104 ? -8.531 58.188 24.016 1 90.25 104 GLN A C 1
ATOM 806 O O . GLN A 1 104 ? -8.141 57.156 23.453 1 90.25 104 GLN A O 1
ATOM 811 N N . LEU A 1 105 ? -9.195 58.25 25.078 1 87.88 105 LEU A N 1
ATOM 812 C CA . LEU A 1 105 ? -9.562 57 25.734 1 87.88 105 LEU A CA 1
ATOM 813 C C . LEU A 1 105 ? -10.469 56.156 24.844 1 87.88 105 LEU A C 1
ATOM 815 O O . LEU A 1 105 ? -10.273 54.938 24.719 1 87.88 105 LEU A O 1
ATOM 819 N N . LYS A 1 106 ? -11.352 56.844 24.25 1 88.56 106 LYS A N 1
ATOM 820 C CA . LYS A 1 106 ? -12.281 56.125 23.375 1 88.56 106 LYS A CA 1
ATOM 821 C C . LYS A 1 106 ? -11.562 55.562 22.141 1 88.56 106 LYS A C 1
ATOM 823 O O . LYS A 1 106 ? -11.805 54.438 21.734 1 88.56 106 LYS A O 1
ATOM 828 N N . ALA A 1 107 ? -10.68 56.25 21.625 1 86.88 107 ALA A N 1
ATOM 829 C CA . ALA A 1 107 ? -9.906 55.844 20.469 1 86.88 107 ALA A CA 1
ATOM 830 C C . ALA A 1 107 ? -9.016 54.656 20.797 1 86.88 107 ALA A C 1
ATOM 832 O O . ALA A 1 107 ? -8.938 53.688 20.031 1 86.88 107 ALA A O 1
ATOM 833 N N . GLN A 1 108 ? -8.453 54.688 21.922 1 83.81 108 GLN A N 1
ATOM 834 C CA . GLN A 1 108 ? -7.559 53.625 22.344 1 83.81 108 GLN A CA 1
ATOM 835 C C . GLN A 1 108 ? -8.336 52.344 22.656 1 83.81 108 GLN A C 1
ATOM 837 O O . GLN A 1 108 ? -7.871 51.25 22.359 1 83.81 108 GLN A O 1
ATOM 842 N N . ALA A 1 109 ? -9.461 52.656 23.219 1 82.94 109 ALA A N 1
ATOM 843 C CA . ALA A 1 109 ? -10.312 51.531 23.516 1 82.94 109 ALA A CA 1
ATOM 844 C C . ALA A 1 109 ? -10.758 50.812 22.234 1 82.94 109 ALA A C 1
ATOM 846 O O . ALA A 1 109 ? -10.773 49.594 22.172 1 82.94 109 ALA A O 1
ATOM 847 N N . ALA A 1 110 ? -11.055 51.5 21.281 1 84.06 110 ALA A N 1
ATOM 848 C CA . ALA A 1 110 ? -11.445 50.938 20 1 84.06 110 ALA A CA 1
ATOM 849 C C . ALA A 1 110 ? -10.281 50.219 19.344 1 84.06 110 ALA A C 1
ATOM 851 O O . ALA A 1 110 ? -10.453 49.125 18.797 1 84.06 110 ALA A O 1
ATOM 852 N N . ALA A 1 111 ? -9.188 50.75 19.469 1 81.44 111 ALA A N 1
ATOM 853 C CA . ALA A 1 111 ? -7.992 50.125 18.891 1 81.44 111 ALA A CA 1
ATOM 854 C C . ALA A 1 111 ? -7.641 48.844 19.609 1 81.44 111 ALA A C 1
ATOM 856 O O . ALA A 1 111 ? -7.27 47.844 18.969 1 81.44 111 ALA A O 1
ATOM 857 N N . ALA A 1 112 ? -7.77 48.938 20.875 1 79.19 112 ALA A N 1
ATOM 858 C CA . ALA A 1 112 ? -7.492 47.719 21.672 1 79.19 112 ALA A CA 1
ATOM 859 C C . ALA A 1 112 ? -8.469 46.594 21.344 1 79.19 112 ALA A C 1
ATOM 861 O O . ALA A 1 112 ? -8.078 45.438 21.25 1 79.19 112 ALA A O 1
ATOM 862 N N . LYS A 1 113 ? -9.648 47.094 21.203 1 81.75 113 LYS A N 1
ATOM 863 C CA . LYS A 1 113 ? -10.656 46.094 20.844 1 81.75 113 LYS A CA 1
ATOM 864 C C . LYS A 1 113 ? -10.344 45.438 19.5 1 81.75 113 LYS A C 1
ATOM 866 O O . LYS A 1 113 ? -10.43 44.219 19.344 1 81.75 113 LYS A O 1
ATOM 871 N N . LEU A 1 114 ? -9.977 46.094 18.547 1 81.88 114 LEU A N 1
ATOM 872 C CA . LEU A 1 114 ? -9.625 45.594 17.219 1 81.88 114 LEU A CA 1
ATOM 873 C C . LEU A 1 114 ? -8.422 44.656 17.297 1 81.88 114 LEU A C 1
ATOM 875 O O . LEU A 1 114 ? -8.391 43.625 16.625 1 81.88 114 LEU A O 1
ATOM 879 N N . ALA A 1 115 ? -7.512 45.031 18.047 1 77.62 115 ALA A N 1
ATOM 880 C CA . ALA A 1 115 ? -6.305 44.219 18.203 1 77.62 115 ALA A CA 1
ATOM 881 C C . ALA A 1 115 ? -6.621 42.875 18.859 1 77.62 115 ALA A C 1
ATOM 883 O O . ALA A 1 115 ? -6.094 41.844 18.453 1 77.62 115 ALA A O 1
ATOM 884 N N . ARG A 1 116 ? -7.461 43.062 19.844 1 81.19 116 ARG A N 1
ATOM 885 C CA . ARG A 1 116 ? -7.863 41.844 20.531 1 81.19 116 ARG A CA 1
ATOM 886 C C . ARG A 1 116 ? -8.633 40.906 19.594 1 81.19 116 ARG A C 1
ATOM 888 O O . ARG A 1 116 ? -8.43 39.688 19.594 1 81.19 116 ARG A O 1
ATOM 895 N N . ASP A 1 117 ? -9.453 41.5 18.922 1 82.88 117 ASP A N 1
ATOM 896 C CA . ASP A 1 117 ? -10.203 40.688 17.938 1 82.88 117 ASP A CA 1
ATOM 897 C C . ASP A 1 117 ? -9.266 40.062 16.922 1 82.88 117 ASP A C 1
ATOM 899 O O . ASP A 1 117 ? -9.438 38.906 16.547 1 82.88 117 ASP A O 1
ATOM 903 N N . GLU A 1 118 ? -8.375 40.781 16.531 1 80.56 118 GLU A N 1
ATOM 904 C CA . GLU A 1 118 ? -7.406 40.281 15.562 1 80.56 118 GLU A CA 1
ATOM 905 C C . GLU A 1 118 ? -6.559 39.156 16.172 1 80.56 118 GLU A C 1
ATOM 907 O O . GLU A 1 118 ? -6.285 38.156 15.523 1 80.56 118 GLU A O 1
ATOM 912 N N . THR A 1 119 ? -6.156 39.406 17.312 1 80.25 119 THR A N 1
ATOM 913 C CA . THR A 1 119 ? -5.402 38.375 18.016 1 80.25 119 THR A CA 1
ATOM 914 C C . THR A 1 119 ? -6.223 37.094 18.125 1 80.25 119 THR A C 1
ATOM 916 O O . THR A 1 119 ? -5.699 36 17.922 1 80.25 119 THR A O 1
ATOM 919 N N . GLY A 1 120 ? -7.395 37.406 18.531 1 79.5 120 GLY A N 1
ATOM 920 C CA . GLY A 1 120 ? -8.273 36.25 18.594 1 79.5 120 GLY A CA 1
ATOM 921 C C . GLY A 1 120 ? -8.398 35.531 17.266 1 79.5 120 GLY A C 1
ATOM 922 O O . GLY A 1 120 ? -8.336 34.312 17.219 1 79.5 120 GLY A O 1
ATOM 923 N N . ARG A 1 121 ? -8.516 36.156 16.266 1 81 121 ARG A N 1
ATOM 924 C CA . ARG A 1 121 ? -8.656 35.562 14.93 1 81 121 ARG A CA 1
ATOM 925 C C . ARG A 1 121 ? -7.387 34.844 14.523 1 81 121 ARG A C 1
ATOM 927 O O . ARG A 1 121 ? -7.453 33.688 14.039 1 81 121 ARG A O 1
ATOM 934 N N . VAL A 1 122 ? -6.324 35.406 14.695 1 79.12 122 VAL A N 1
ATOM 935 C CA . VAL A 1 122 ? -5.051 34.812 14.297 1 79.12 122 VAL A CA 1
ATOM 936 C C . VAL A 1 122 ? -4.754 33.594 15.156 1 79.12 122 VAL A C 1
ATOM 938 O O . VAL A 1 122 ? -4.242 32.594 14.664 1 79.12 122 VAL A O 1
ATOM 941 N N . SER A 1 123 ? -5.094 33.812 16.391 1 81.69 123 SER A N 1
ATOM 942 C CA . SER A 1 123 ? -4.891 32.688 17.281 1 81.69 123 SER A CA 1
ATOM 943 C C . SER A 1 123 ? -5.723 31.5 16.859 1 81.69 123 SER A C 1
ATOM 945 O O . SER A 1 123 ? -5.238 30.359 16.859 1 81.69 123 SER A O 1
ATOM 947 N N . LEU A 1 124 ? -6.848 31.766 16.547 1 78.62 124 LEU A N 1
ATOM 948 C CA . LEU A 1 124 ? -7.711 30.688 16.078 1 78.62 124 LEU A CA 1
ATOM 949 C C . LEU A 1 124 ? -7.172 30.094 14.773 1 78.62 124 LEU A C 1
ATOM 951 O O . LEU A 1 124 ? -7.141 28.875 14.609 1 78.62 124 LEU A O 1
ATOM 955 N N . ALA A 1 125 ? -6.816 30.875 13.93 1 77.38 125 ALA A N 1
ATOM 956 C CA . ALA A 1 125 ? -6.227 30.422 12.672 1 77.38 125 ALA A CA 1
ATOM 957 C C . ALA A 1 125 ? -4.969 29.594 12.922 1 77.38 125 ALA A C 1
ATOM 959 O O . ALA A 1 125 ? -4.742 28.578 12.258 1 77.38 125 ALA A O 1
ATOM 960 N N . HIS A 1 126 ? -4.25 30.094 13.812 1 80.12 126 HIS A N 1
ATOM 961 C CA . HIS A 1 126 ? -3.027 29.391 14.164 1 80.12 126 HIS A CA 1
ATOM 962 C C . HIS A 1 126 ? -3.334 28 14.742 1 80.12 126 HIS A C 1
ATOM 964 O O . HIS A 1 126 ? -2.684 27.016 14.383 1 80.12 126 HIS A O 1
ATOM 970 N N . GLU A 1 127 ? -4.215 28.062 15.586 1 76.44 127 GLU A N 1
ATOM 971 C CA . GLU A 1 127 ? -4.602 26.781 16.156 1 76.44 127 GLU A CA 1
ATOM 972 C C . GLU A 1 127 ? -5.086 25.812 15.078 1 76.44 127 GLU A C 1
ATOM 974 O O . GLU A 1 127 ? -4.758 24.625 15.109 1 76.44 127 GLU A O 1
ATOM 979 N N . GLN A 1 128 ? -5.754 26.297 14.234 1 74.31 128 GLN A N 1
ATOM 980 C CA . GLN A 1 128 ? -6.234 25.484 13.125 1 74.31 128 GLN A CA 1
ATOM 981 C C . GLN A 1 128 ? -5.078 25.016 12.25 1 74.31 128 GLN A C 1
ATOM 983 O O . GLN A 1 128 ? -5.039 23.859 11.828 1 74.31 128 GLN A O 1
ATOM 988 N N . THR A 1 129 ? -4.305 25.859 12 1 70.62 129 THR A N 1
ATOM 989 C CA . THR A 1 129 ? -3.141 25.531 11.18 1 70.62 129 THR A CA 1
ATOM 990 C C . THR A 1 129 ? -2.248 24.516 11.898 1 70.62 129 THR A C 1
ATOM 992 O O . THR A 1 129 ? -1.709 23.609 11.273 1 70.62 129 THR A O 1
ATOM 995 N N . ARG A 1 130 ? -2.135 24.75 13.148 1 74 130 ARG A N 1
ATOM 996 C CA . ARG A 1 130 ? -1.375 23.797 13.945 1 74 130 ARG A CA 1
ATOM 997 C C . ARG A 1 130 ? -2.02 22.422 13.906 1 74 130 ARG A C 1
ATOM 999 O O . ARG A 1 130 ? -1.321 21.406 13.828 1 74 130 ARG A O 1
ATOM 1006 N N . ALA A 1 131 ? -3.211 22.516 14.008 1 67.69 131 ALA A N 1
ATOM 1007 C CA . ALA A 1 131 ? -3.932 21.25 13.906 1 67.69 131 ALA A CA 1
ATOM 1008 C C . ALA A 1 131 ? -3.725 20.594 12.539 1 67.69 131 ALA A C 1
ATOM 1010 O O . ALA A 1 131 ? -3.488 19.391 12.453 1 67.69 131 ALA A O 1
ATOM 1011 N N . LEU A 1 132 ? -3.781 21.359 11.594 1 64.75 132 LEU A N 1
ATOM 1012 C CA . LEU A 1 132 ? -3.527 20.875 10.242 1 64.75 132 LEU A CA 1
ATOM 1013 C C . LEU A 1 132 ? -2.084 20.406 10.094 1 64.75 132 LEU A C 1
ATOM 1015 O O . LEU A 1 132 ? -1.819 19.391 9.453 1 64.75 132 LEU A O 1
ATOM 1019 N N . LEU A 1 133 ? -1.293 21.094 10.57 1 61.31 133 LEU A N 1
ATOM 1020 C CA . LEU A 1 133 ? 0.114 20.719 10.555 1 61.31 133 LEU A CA 1
ATOM 1021 C C . LEU A 1 133 ? 0.32 19.391 11.297 1 61.31 133 LEU A C 1
ATOM 1023 O O . LEU A 1 133 ? 1.045 18.516 10.828 1 61.31 133 LEU A O 1
ATOM 1027 N N . ARG A 1 134 ? -0.243 19.406 12.422 1 63.75 134 ARG A N 1
ATOM 1028 C CA . ARG A 1 134 ? -0.16 18.156 13.156 1 63.75 134 ARG A CA 1
ATOM 1029 C C . ARG A 1 134 ? -0.71 17 12.328 1 63.75 134 ARG A C 1
ATOM 1031 O O . ARG A 1 134 ? -0.104 15.93 12.266 1 63.75 134 ARG A O 1
ATOM 1038 N N . THR A 1 135 ? -1.758 17.328 11.82 1 57.59 135 THR A N 1
ATOM 1039 C CA . THR A 1 135 ? -2.359 16.312 10.961 1 57.59 135 THR A CA 1
ATOM 1040 C C . THR A 1 135 ? -1.448 16.016 9.773 1 57.59 135 THR A C 1
ATOM 1042 O O . THR A 1 135 ? -1.204 14.844 9.461 1 57.59 135 THR A O 1
ATOM 1045 N N . ARG A 1 136 ? -1.069 17.141 9.25 1 55.72 136 ARG A N 1
ATOM 1046 C CA . ARG A 1 136 ? -0.199 16.953 8.094 1 55.72 136 ARG A CA 1
ATOM 1047 C C . ARG A 1 136 ? 1.126 16.312 8.5 1 55.72 136 ARG A C 1
ATOM 1049 O O . ARG A 1 136 ? 1.683 15.5 7.766 1 55.72 136 ARG A O 1
ATOM 1056 N N . THR A 1 137 ? 1.594 16.703 9.57 1 56.53 137 THR A N 1
ATOM 1057 C CA . THR A 1 137 ? 2.814 16.094 10.094 1 56.53 137 THR A CA 1
ATOM 1058 C C . THR A 1 137 ? 2.586 14.633 10.43 1 56.53 137 THR A C 1
ATOM 1060 O O . THR A 1 137 ? 3.434 13.781 10.148 1 56.53 137 THR A O 1
ATOM 1063 N N . GLU A 1 138 ? 1.539 14.492 11.031 1 54.25 138 GLU A N 1
ATOM 1064 C CA . GLU A 1 138 ? 1.196 13.094 11.273 1 54.25 138 GLU A CA 1
ATOM 1065 C C . GLU A 1 138 ? 0.959 12.344 9.969 1 54.25 138 GLU A C 1
ATOM 1067 O O . GLU A 1 138 ? 1.401 11.203 9.812 1 54.25 138 GLU A O 1
ATOM 1072 N N . GLU A 1 139 ? 0.257 13.039 9.195 1 53.75 139 GLU A N 1
ATOM 1073 C CA . GLU A 1 139 ? 0.089 12.477 7.863 1 53.75 139 GLU A CA 1
ATOM 1074 C C . GLU A 1 139 ? 1.434 12.305 7.16 1 53.75 139 GLU A C 1
ATOM 1076 O O . GLU A 1 139 ? 1.678 11.289 6.508 1 53.75 139 GLU A O 1
ATOM 1081 N N . LEU A 1 140 ? 2.072 13.328 7.148 1 52.81 140 LEU A N 1
ATOM 1082 C CA . LEU A 1 140 ? 3.418 13.25 6.586 1 52.81 140 LEU A CA 1
ATOM 1083 C C . LEU A 1 140 ? 4.254 12.211 7.32 1 52.81 140 LEU A C 1
ATOM 1085 O O . LEU A 1 140 ? 4.988 11.445 6.691 1 52.81 140 LEU A O 1
ATOM 1089 N N . ARG A 1 141 ? 4.266 12.258 8.609 1 53.47 141 ARG A N 1
ATOM 1090 C CA . ARG A 1 141 ? 4.945 11.203 9.359 1 53.47 141 ARG A CA 1
ATOM 1091 C C . ARG A 1 141 ? 4.438 9.828 8.945 1 53.47 141 ARG A C 1
ATOM 1093 O O . ARG A 1 141 ? 5.23 8.906 8.742 1 53.47 141 ARG A O 1
ATOM 1100 N N . ALA A 1 142 ? 3.209 9.844 8.93 1 46.19 142 ALA A N 1
ATOM 1101 C CA . ALA A 1 142 ? 2.635 8.594 8.438 1 46.19 142 ALA A CA 1
ATOM 1102 C C . ALA A 1 142 ? 3.043 8.336 6.992 1 46.19 142 ALA A C 1
ATOM 1104 O O . ALA A 1 142 ? 3.389 7.211 6.629 1 46.19 142 ALA A O 1
ATOM 1105 N N . ALA A 1 143 ? 2.75 9.43 6.215 1 50.41 143 ALA A N 1
ATOM 1106 C CA . ALA A 1 143 ? 3.234 9.305 4.844 1 50.41 143 ALA A CA 1
ATOM 1107 C C . ALA A 1 143 ? 4.738 9.055 4.812 1 50.41 143 ALA A C 1
ATOM 1109 O O . ALA A 1 143 ? 5.223 8.242 4.016 1 50.41 143 ALA A O 1
ATOM 1110 N N . GLN A 1 144 ? 5.406 9.867 5.59 1 51.28 144 GLN A N 1
ATOM 1111 C CA . GLN A 1 144 ? 6.852 9.695 5.727 1 51.28 144 GLN A CA 1
ATOM 1112 C C . GLN A 1 144 ? 7.188 8.359 6.383 1 51.28 144 GLN A C 1
ATOM 1114 O O . GLN A 1 144 ? 8.188 7.727 6.039 1 51.28 144 GLN A O 1
ATOM 1119 N N . VAL A 1 145 ? 6.496 8.07 7.379 1 46.84 145 VAL A N 1
ATOM 1120 C CA . VAL A 1 145 ? 6.703 6.719 7.891 1 46.84 145 VAL A CA 1
ATOM 1121 C C . VAL A 1 145 ? 6.496 5.703 6.77 1 46.84 145 VAL A C 1
ATOM 1123 O O . VAL A 1 145 ? 7.242 4.727 6.664 1 46.84 145 VAL A O 1
ATOM 1126 N N . TYR A 1 146 ? 5.316 5.863 6.035 1 46.06 146 TYR A N 1
ATOM 1127 C CA . TYR A 1 146 ? 5.219 4.996 4.867 1 46.06 146 TYR A CA 1
ATOM 1128 C C . TYR A 1 146 ? 6.348 5.277 3.883 1 46.06 146 TYR A C 1
ATOM 1130 O O . TYR A 1 146 ? 6.934 4.348 3.324 1 46.06 146 TYR A O 1
ATOM 1138 N N . LEU A 1 147 ? 6.449 6.617 3.34 1 49.78 147 LEU A N 1
ATOM 1139 C CA . LEU A 1 147 ? 7.473 6.934 2.352 1 49.78 147 LEU A CA 1
ATOM 1140 C C . LEU A 1 147 ? 8.852 7.016 3.004 1 49.78 147 LEU A C 1
ATOM 1142 O O . LEU A 1 147 ? 9.867 6.746 2.355 1 49.78 147 LEU A O 1
ATOM 1146 N N . ASP A 1 148 ? 8.945 8.039 4.047 1 48.09 148 ASP A N 1
ATOM 1147 C CA . ASP A 1 148 ? 10.203 8.57 4.551 1 48.09 148 ASP A CA 1
ATOM 1148 C C . ASP A 1 148 ? 11.047 7.477 5.199 1 48.09 148 ASP A C 1
ATOM 1150 O O . ASP A 1 148 ? 11.898 7.758 6.047 1 48.09 148 ASP A O 1
ATOM 1154 N N . ARG A 1 149 ? 10.539 6.398 5.062 1 53.47 149 ARG A N 1
ATOM 1155 C CA . ARG A 1 149 ? 11.547 5.699 5.852 1 53.47 149 ARG A CA 1
ATOM 1156 C C . ARG A 1 149 ? 12.875 5.625 5.105 1 53.47 149 ARG A C 1
ATOM 1158 O O . ARG A 1 149 ? 12.922 5.172 3.959 1 53.47 149 ARG A O 1
ATOM 1165 N N . ALA A 1 150 ? 13.68 6.781 5.336 1 60.5 150 ALA A N 1
ATOM 1166 C CA . ALA A 1 150 ? 15.086 6.582 5 1 60.5 150 ALA A CA 1
ATOM 1167 C C . ALA A 1 150 ? 15.438 5.098 4.93 1 60.5 150 ALA A C 1
ATOM 1169 O O . ALA A 1 150 ? 14.82 4.281 5.621 1 60.5 150 ALA A O 1
ATOM 1170 N N . ASP A 1 151 ? 16.016 4.938 3.717 1 75.75 151 ASP A N 1
ATOM 1171 C CA . ASP A 1 151 ? 16.531 3.574 3.672 1 75.75 151 ASP A CA 1
ATOM 1172 C C . ASP A 1 151 ? 17.094 3.154 5.031 1 75.75 151 ASP A C 1
ATOM 1174 O O . ASP A 1 151 ? 17.781 3.934 5.695 1 75.75 151 ASP A O 1
ATOM 1178 N N . GLN A 1 152 ? 16.547 2.104 5.527 1 76.5 152 GLN A N 1
ATOM 1179 C CA . GLN A 1 152 ? 17.016 1.575 6.809 1 76.5 152 GLN A CA 1
ATOM 1180 C C . GLN A 1 152 ? 18.469 1.118 6.715 1 76.5 152 GLN A C 1
ATOM 1182 O O . GLN A 1 152 ? 19.141 0.948 7.738 1 76.5 152 GLN A O 1
ATOM 1187 N N . SER A 1 153 ? 18.891 0.852 5.473 1 80.56 153 SER A N 1
ATOM 1188 C CA . SER A 1 153 ? 20.266 0.397 5.227 1 80.56 153 SER A CA 1
ATOM 1189 C C . SER A 1 153 ? 20.922 1.193 4.105 1 80.56 153 SER A C 1
ATOM 1191 O O . SER A 1 153 ? 20.234 1.637 3.174 1 80.56 153 SER A O 1
ATOM 1193 N N . SER A 1 154 ? 22.219 1.38 4.273 1 80 154 SER A N 1
ATOM 1194 C CA . SER A 1 154 ? 22.984 2.09 3.246 1 80 154 SER A CA 1
ATOM 1195 C C . SER A 1 154 ? 23.469 1.138 2.16 1 80 154 SER A C 1
ATOM 1197 O O . SER A 1 154 ? 23.5 -0.079 2.361 1 80 154 SER A O 1
ATOM 1199 N N . GLY A 1 155 ? 23.844 1.752 1.056 1 84.06 155 GLY A N 1
ATOM 1200 C CA . GLY A 1 155 ? 24.438 0.957 -0.006 1 84.06 155 GLY A CA 1
ATOM 1201 C C . GLY A 1 155 ? 25.703 0.239 0.424 1 84.06 155 GLY A C 1
ATOM 1202 O O . GLY A 1 155 ? 25.938 -0.915 0.052 1 84.06 155 GLY A O 1
ATOM 1203 N N . ALA A 1 156 ? 26.438 0.907 1.209 1 85.62 156 ALA A N 1
ATOM 1204 C CA . ALA A 1 156 ? 27.688 0.322 1.704 1 85.62 156 ALA A CA 1
ATOM 1205 C C . ALA A 1 156 ? 27.406 -0.91 2.561 1 85.62 156 ALA A C 1
ATOM 1207 O O . ALA A 1 156 ? 28.141 -1.902 2.486 1 85.62 156 ALA A O 1
ATOM 1208 N N . GLU A 1 157 ? 26.406 -0.873 3.307 1 88 157 GLU A N 1
ATOM 1209 C CA . GLU A 1 157 ? 26.031 -2.012 4.141 1 88 157 GLU A CA 1
ATOM 1210 C C . GLU A 1 157 ? 25.625 -3.207 3.285 1 88 157 GLU A C 1
ATOM 1212 O O . GLU A 1 157 ? 25.984 -4.344 3.578 1 88 157 GLU A O 1
ATOM 1217 N N . VAL A 1 158 ? 24.953 -2.883 2.217 1 94.06 158 VAL A N 1
ATOM 1218 C CA . VAL A 1 158 ? 24.5 -3.953 1.335 1 94.06 158 VAL A CA 1
ATOM 1219 C C . VAL A 1 158 ? 25.703 -4.57 0.616 1 94.06 158 VAL A C 1
ATOM 1221 O O . VAL A 1 158 ? 25.766 -5.793 0.457 1 94.06 158 VAL A O 1
ATOM 1224 N N . ILE A 1 159 ? 26.641 -3.75 0.29 1 94.19 159 ILE A N 1
ATOM 1225 C CA . ILE A 1 159 ? 27.859 -4.23 -0.343 1 94.19 159 ILE A CA 1
ATOM 1226 C C . ILE A 1 159 ? 28.609 -5.164 0.612 1 94.19 159 ILE A C 1
ATOM 1228 O O . ILE A 1 159 ? 29.047 -6.246 0.216 1 94.19 159 ILE A O 1
ATOM 1232 N N . ASN A 1 160 ? 28.641 -4.82 1.814 1 93.56 160 ASN A N 1
ATOM 1233 C CA . ASN A 1 160 ? 29.297 -5.645 2.824 1 93.56 160 ASN A CA 1
ATOM 1234 C C . ASN A 1 160 ? 28.578 -6.984 3.004 1 93.56 160 ASN A C 1
ATOM 1236 O O . ASN A 1 160 ? 29.234 -8.008 3.223 1 93.56 160 ASN A O 1
ATOM 1240 N N . MET A 1 161 ? 27.344 -6.965 2.902 1 96 161 MET A N 1
ATOM 1241 C CA . MET A 1 161 ? 26.562 -8.195 3.051 1 96 161 MET A CA 1
ATOM 1242 C C . MET A 1 161 ? 26.828 -9.148 1.893 1 96 161 MET A C 1
ATOM 1244 O O . MET A 1 161 ? 26.953 -10.359 2.096 1 96 161 MET A O 1
ATOM 1248 N N . ILE A 1 162 ? 26.906 -8.57 0.708 1 97.62 162 ILE A N 1
ATOM 1249 C CA . ILE A 1 162 ? 27.203 -9.383 -0.466 1 97.62 162 ILE A CA 1
ATOM 1250 C C . ILE A 1 162 ? 28.594 -10.008 -0.331 1 97.62 162 ILE A C 1
ATOM 1252 O O . ILE A 1 162 ? 28.766 -11.195 -0.587 1 97.62 162 ILE A O 1
ATOM 1256 N N . ASP A 1 163 ? 29.5 -9.219 0.172 1 95.62 163 ASP A N 1
ATOM 1257 C CA . ASP A 1 163 ? 30.875 -9.695 0.358 1 95.62 163 ASP A CA 1
ATOM 1258 C C . ASP A 1 163 ? 30.922 -10.805 1.406 1 95.62 163 ASP A C 1
ATOM 1260 O O . ASP A 1 163 ? 31.594 -11.82 1.208 1 95.62 163 ASP A O 1
ATOM 1264 N N . ALA A 1 164 ? 30.25 -10.578 2.422 1 95 164 ALA A N 1
ATOM 1265 C CA . ALA A 1 164 ? 30.203 -11.578 3.49 1 95 164 ALA A CA 1
ATOM 1266 C C . ALA A 1 164 ? 29.562 -12.875 3.002 1 95 164 ALA A C 1
ATOM 1268 O O . ALA A 1 164 ? 30.031 -13.961 3.322 1 95 164 ALA A O 1
ATOM 1269 N N . LEU A 1 165 ? 28.562 -12.734 2.268 1 97.75 165 LEU A N 1
ATOM 1270 C CA . LEU A 1 165 ? 27.875 -13.883 1.708 1 97.75 165 LEU A CA 1
ATOM 1271 C C . LEU A 1 165 ? 28.781 -14.656 0.757 1 97.75 165 LEU A C 1
ATOM 1273 O O . LEU A 1 165 ? 28.859 -15.883 0.838 1 97.75 165 LEU A O 1
ATOM 1277 N N . ASN A 1 166 ? 29.406 -13.93 -0.084 1 97.94 166 ASN A N 1
ATOM 1278 C CA . ASN A 1 166 ? 30.344 -14.57 -1.009 1 97.94 166 ASN A CA 1
ATOM 1279 C C . ASN A 1 166 ? 31.453 -15.305 -0.267 1 97.94 166 ASN A C 1
ATOM 1281 O O . ASN A 1 166 ? 31.828 -16.406 -0.65 1 97.94 166 ASN A O 1
ATOM 1285 N N . SER A 1 167 ? 31.922 -14.695 0.794 1 96.75 167 SER A N 1
ATOM 1286 C CA . SER A 1 167 ? 32.969 -15.328 1.608 1 96.75 167 SER A CA 1
ATOM 1287 C C . SER A 1 167 ? 32.438 -16.609 2.254 1 96.75 167 SER A C 1
ATOM 1289 O O . SER A 1 167 ? 33.156 -17.625 2.264 1 96.75 167 SER A O 1
ATOM 1291 N N . GLU A 1 168 ? 31.281 -16.531 2.75 1 96.94 168 GLU A N 1
ATOM 1292 C CA . GLU A 1 168 ? 30.672 -17.703 3.379 1 96.94 168 GLU A CA 1
ATOM 1293 C C . GLU A 1 168 ? 30.453 -18.828 2.361 1 96.94 168 GLU A C 1
ATOM 1295 O O . GLU A 1 168 ? 30.688 -20 2.658 1 96.94 168 GLU A O 1
ATOM 1300 N N . ILE A 1 169 ? 29.969 -18.438 1.229 1 97.88 169 ILE A N 1
ATOM 1301 C CA . ILE A 1 169 ? 29.75 -19.406 0.158 1 97.88 169 ILE A CA 1
ATOM 1302 C C . ILE A 1 169 ? 31.078 -20.078 -0.21 1 97.88 169 ILE A C 1
ATOM 1304 O O . ILE A 1 169 ? 31.141 -21.312 -0.321 1 97.88 169 ILE A O 1
ATOM 1308 N N . PHE A 1 170 ? 32.062 -19.281 -0.344 1 96.94 170 PHE A N 1
ATOM 1309 C CA . PHE A 1 170 ? 33.375 -19.797 -0.698 1 96.94 170 PHE A CA 1
ATOM 1310 C C . PHE A 1 170 ? 33.875 -20.781 0.359 1 96.94 170 PHE A C 1
ATOM 1312 O O . PHE A 1 170 ? 34.312 -21.891 0.034 1 96.94 170 PHE A O 1
ATOM 1319 N N . GLN A 1 171 ? 33.781 -20.391 1.589 1 94.69 171 GLN A N 1
ATOM 1320 C CA . GLN A 1 171 ? 34.281 -21.203 2.695 1 94.69 171 GLN A CA 1
ATOM 1321 C C . GLN A 1 171 ? 33.5 -22.516 2.807 1 94.69 171 GLN A C 1
ATOM 1323 O O . GLN A 1 171 ? 34.094 -23.578 3.002 1 94.69 171 GLN A O 1
ATOM 1328 N N . THR A 1 172 ? 32.25 -22.406 2.697 1 95.31 172 THR A N 1
ATOM 1329 C CA . THR A 1 172 ? 31.422 -23.594 2.766 1 95.31 172 THR A CA 1
ATOM 1330 C C . THR A 1 172 ? 31.734 -24.547 1.623 1 95.31 172 THR A C 1
ATOM 1332 O O . THR A 1 172 ? 31.922 -25.75 1.844 1 95.31 172 THR A O 1
ATOM 1335 N N . ALA A 1 173 ? 31.797 -24 0.436 1 96.44 173 ALA A N 1
ATOM 1336 C CA . ALA A 1 173 ? 32.094 -24.812 -0.738 1 96.44 173 ALA A CA 1
ATOM 1337 C C . ALA A 1 173 ? 33.438 -25.516 -0.591 1 96.44 173 ALA A C 1
ATOM 1339 O O . ALA A 1 173 ? 33.562 -26.703 -0.87 1 96.44 173 ALA A O 1
ATOM 1340 N N . ALA A 1 174 ? 34.438 -24.766 -0.113 1 93.62 174 ALA A N 1
ATOM 1341 C CA . ALA A 1 174 ? 35.781 -25.312 0.063 1 93.62 174 ALA A CA 1
ATOM 1342 C C . ALA A 1 174 ? 35.812 -26.422 1.11 1 93.62 174 ALA A C 1
ATOM 1344 O O . ALA A 1 174 ? 36.375 -27.5 0.89 1 93.62 174 ALA A O 1
ATOM 1345 N N . THR A 1 175 ? 35.125 -26.188 2.18 1 92.38 175 THR A N 1
ATOM 1346 C CA . THR A 1 175 ? 35.125 -27.141 3.285 1 92.38 175 THR A CA 1
ATOM 1347 C C . THR A 1 175 ? 34.406 -28.422 2.881 1 92.38 175 THR A C 1
ATOM 1349 O O . THR A 1 175 ? 34.844 -29.516 3.182 1 92.38 175 THR A O 1
ATOM 1352 N N . VAL A 1 176 ? 33.312 -28.281 2.197 1 91.94 176 VAL A N 1
ATOM 1353 C CA . VAL A 1 176 ? 32.531 -29.438 1.783 1 91.94 176 VAL A CA 1
ATOM 1354 C C . VAL A 1 176 ? 33.312 -30.25 0.743 1 91.94 176 VAL A C 1
ATOM 1356 O O . VAL A 1 176 ? 33.375 -31.469 0.814 1 91.94 176 VAL A O 1
ATOM 1359 N N . ALA A 1 177 ? 33.875 -29.531 -0.184 1 91.44 177 ALA A N 1
ATOM 1360 C CA . ALA A 1 177 ? 34.625 -30.188 -1.252 1 91.44 177 ALA A CA 1
ATOM 1361 C C . ALA A 1 177 ? 35.781 -31.016 -0.688 1 91.44 177 ALA A C 1
ATOM 1363 O O . ALA A 1 177 ? 36.062 -32.125 -1.184 1 91.44 177 ALA A O 1
ATOM 1364 N N . GLU A 1 178 ? 36.344 -30.609 0.398 1 88.81 178 GLU A N 1
ATOM 1365 C CA . GLU A 1 178 ? 37.5 -31.281 0.992 1 88.81 178 GLU A CA 1
ATOM 1366 C C . GLU A 1 178 ? 37.062 -32.469 1.832 1 88.81 178 GLU A C 1
ATOM 1368 O O . GLU A 1 178 ? 37.875 -33.375 2.094 1 88.81 178 GLU A O 1
ATOM 1373 N N . ALA A 1 179 ? 35.906 -32.469 2.182 1 88.31 179 ALA A N 1
ATOM 1374 C CA . ALA A 1 179 ? 35.438 -33.469 3.143 1 88.31 179 ALA A CA 1
ATOM 1375 C C . ALA A 1 179 ? 35.125 -34.781 2.451 1 88.31 179 ALA A C 1
ATOM 1377 O O . ALA A 1 179 ? 35.062 -35.844 3.098 1 88.31 179 ALA A O 1
ATOM 1378 N N . PHE A 1 180 ? 34.938 -34.75 1.188 1 87.19 180 PHE A N 1
ATOM 1379 C CA . PHE A 1 180 ? 34.562 -35.969 0.482 1 87.19 180 PHE A CA 1
ATOM 1380 C C . PHE A 1 180 ? 35.688 -36.438 -0.434 1 87.19 180 PHE A C 1
ATOM 1382 O O . PHE A 1 180 ? 36.312 -35.656 -1.123 1 87.19 180 PHE A O 1
ATOM 1389 N N . LYS A 1 181 ? 35.875 -37.688 -0.368 1 83.56 181 LYS A N 1
ATOM 1390 C CA . LYS A 1 181 ? 36.938 -38.281 -1.187 1 83.56 181 LYS A CA 1
ATOM 1391 C C . LYS A 1 181 ? 36.344 -39.094 -2.34 1 83.56 181 LYS A C 1
ATOM 1393 O O . LYS A 1 181 ? 35.375 -39.844 -2.148 1 83.56 181 LYS A O 1
ATOM 1398 N N . PHE A 1 182 ? 36.844 -38.812 -3.469 1 84.81 182 PHE A N 1
ATOM 1399 C CA . PHE A 1 182 ? 36.375 -39.469 -4.68 1 84.81 182 PHE A CA 1
ATOM 1400 C C . PHE A 1 182 ? 37.344 -40.562 -5.105 1 84.81 182 PHE A C 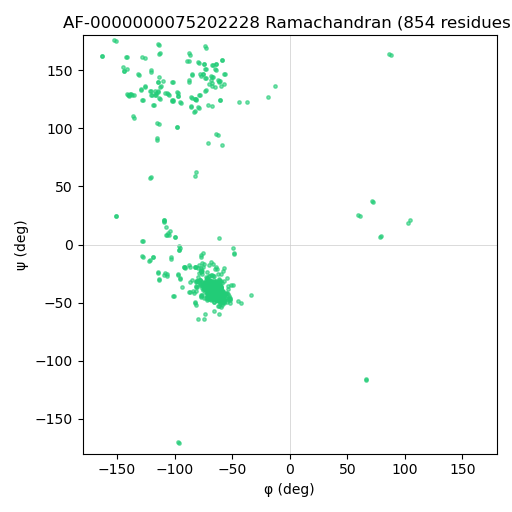1
ATOM 1402 O O . PHE A 1 182 ? 38.562 -40.438 -4.891 1 84.81 182 PHE A O 1
ATOM 1409 N N . GLY A 1 183 ? 36.75 -41.656 -5.547 1 75.88 183 GLY A N 1
ATOM 1410 C CA . GLY A 1 183 ? 37.562 -42.781 -5.996 1 75.88 183 GLY A CA 1
ATOM 1411 C C . GLY A 1 183 ? 38.25 -42.531 -7.324 1 75.88 183 GLY A C 1
ATOM 1412 O O . GLY A 1 183 ? 38 -41.5 -7.973 1 75.88 183 GLY A O 1
ATOM 1413 N N . GLU A 1 184 ? 39.188 -43.438 -7.656 1 68.94 184 GLU A N 1
ATOM 1414 C CA . GLU A 1 184 ? 40 -43.344 -8.859 1 68.94 184 GLU A CA 1
ATOM 1415 C C . GLU A 1 184 ? 39.219 -43.75 -10.102 1 68.94 184 GLU A C 1
ATOM 1417 O O . GLU A 1 184 ? 39.594 -43.375 -11.227 1 68.94 184 GLU A O 1
ATOM 1422 N N . LYS A 1 185 ? 38.094 -44.656 -9.961 1 66.25 185 LYS A N 1
ATOM 1423 C CA . LYS A 1 185 ? 37.344 -45.125 -11.117 1 66.25 185 LYS A CA 1
ATOM 1424 C C . LYS A 1 185 ? 35.938 -44.531 -11.148 1 66.25 185 LYS A C 1
ATOM 1426 O O . LYS A 1 185 ? 35.406 -44.156 -10.102 1 66.25 185 LYS A O 1
ATOM 1431 N N . LYS A 1 186 ? 35.438 -44.156 -12.422 1 66.62 186 LYS A N 1
ATOM 1432 C CA . LYS A 1 186 ? 34.125 -43.562 -12.586 1 66.62 186 LYS A CA 1
ATOM 1433 C C . LYS A 1 186 ? 33.031 -44.594 -12.258 1 66.62 186 LYS A C 1
ATOM 1435 O O . LYS A 1 186 ? 33.125 -45.75 -12.625 1 66.62 186 LYS A O 1
ATOM 1440 N N . VAL A 1 187 ? 32.219 -44.281 -11.25 1 60.19 187 VAL A N 1
ATOM 1441 C CA . VAL A 1 187 ? 31.156 -45.188 -10.797 1 60.19 187 VAL A CA 1
ATOM 1442 C C . VAL A 1 187 ? 30.078 -45.281 -11.875 1 60.19 187 VAL A C 1
ATOM 1444 O O . VAL A 1 187 ? 29.844 -44.344 -12.633 1 60.19 187 VAL A O 1
ATOM 1447 N N . GLU A 1 188 ? 29.531 -46.594 -12.016 1 59.78 188 GLU A N 1
ATOM 1448 C CA . GLU A 1 188 ? 28.438 -46.938 -12.93 1 59.78 188 GLU A CA 1
ATOM 1449 C C . GLU A 1 188 ? 27.203 -46.094 -12.656 1 59.78 188 GLU A C 1
ATOM 1451 O O . GLU A 1 188 ? 26.922 -45.75 -11.508 1 59.78 188 GLU A O 1
ATOM 1456 N N . GLU A 1 189 ? 26.594 -45.656 -13.758 1 67.5 189 GLU A N 1
ATOM 1457 C CA . GLU A 1 189 ? 25.438 -44.75 -13.789 1 67.5 189 GLU A CA 1
ATOM 1458 C C . GLU A 1 189 ? 24.219 -45.406 -13.141 1 67.5 189 GLU A C 1
ATOM 1460 O O . GLU A 1 189 ? 23.781 -46.469 -13.57 1 67.5 189 GLU A O 1
ATOM 1465 N N . SER A 1 190 ? 23.906 -45.188 -11.836 1 74.75 190 SER A N 1
ATOM 1466 C CA . SER A 1 190 ? 22.672 -45.625 -11.18 1 74.75 190 SER A CA 1
ATOM 1467 C C . SER A 1 190 ? 21.516 -44.656 -11.508 1 74.75 190 SER A C 1
ATOM 1469 O O . SER A 1 190 ? 21.734 -43.562 -12.031 1 74.75 190 SER A O 1
ATOM 1471 N N . SER A 1 191 ? 20.266 -45.219 -11.375 1 79 191 SER A N 1
ATOM 1472 C CA . SER A 1 191 ? 19.062 -44.406 -11.578 1 79 191 SER A CA 1
ATOM 1473 C C . SER A 1 191 ? 19.078 -43.156 -10.703 1 79 191 SER A C 1
ATOM 1475 O O . SER A 1 191 ? 18.656 -42.062 -11.141 1 79 191 SER A O 1
ATOM 1477 N N . GLU A 1 192 ? 19.594 -43.312 -9.555 1 78.94 192 GLU A N 1
ATOM 1478 C CA . GLU A 1 192 ? 19.703 -42.188 -8.641 1 78.94 192 GLU A CA 1
ATOM 1479 C C . GLU A 1 192 ? 20.641 -41.125 -9.195 1 78.94 192 GLU A C 1
ATOM 1481 O O . GLU A 1 192 ? 20.391 -39.938 -9.055 1 78.94 192 GLU A O 1
ATOM 1486 N N . ALA A 1 193 ? 21.562 -41.625 -9.852 1 84.06 193 ALA A N 1
ATOM 1487 C CA . ALA A 1 193 ? 22.547 -40.719 -10.43 1 84.06 193 ALA A CA 1
ATOM 1488 C C . ALA A 1 193 ? 21.953 -39.938 -11.594 1 84.06 193 ALA A C 1
ATOM 1490 O O . ALA A 1 193 ? 22.266 -38.75 -11.781 1 84.06 193 ALA A O 1
ATOM 1491 N N . GLU A 1 194 ? 21.016 -40.562 -12.242 1 87.5 194 GLU A N 1
ATOM 1492 C CA . GLU A 1 194 ? 20.375 -39.875 -13.367 1 87.5 194 GLU A CA 1
ATOM 1493 C C . GLU A 1 194 ? 19.484 -38.719 -12.891 1 87.5 194 GLU A C 1
ATOM 1495 O O . GLU A 1 194 ? 19.484 -37.656 -13.477 1 87.5 194 GLU A O 1
ATOM 1500 N N . VAL A 1 195 ? 18.75 -39 -11.867 1 88.81 195 VAL A N 1
ATOM 1501 C CA . VAL A 1 195 ? 17.859 -37.969 -11.305 1 88.81 195 VAL A CA 1
ATOM 1502 C C . VAL A 1 195 ? 18.688 -36.812 -10.75 1 88.81 195 VAL A C 1
ATOM 1504 O O . VAL A 1 195 ? 18.359 -35.656 -10.969 1 88.81 195 VAL A O 1
ATOM 1507 N N . ALA A 1 196 ? 19.719 -37.188 -10.078 1 90.25 196 ALA A N 1
ATOM 1508 C CA . ALA A 1 196 ? 20.609 -36.156 -9.547 1 90.25 196 ALA A CA 1
ATOM 1509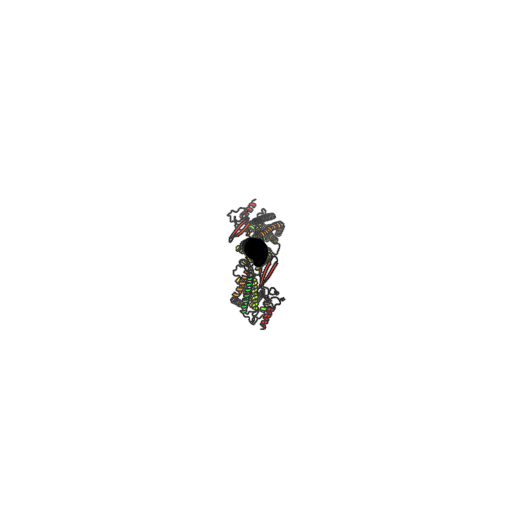 C C . ALA A 1 196 ? 21.219 -35.312 -10.664 1 90.25 196 ALA A C 1
ATOM 1511 O O . ALA A 1 196 ? 21.312 -34.094 -10.555 1 90.25 196 ALA A O 1
ATOM 1512 N N . TYR A 1 197 ? 21.531 -36.031 -11.703 1 91.19 197 TYR A N 1
ATOM 1513 C CA . TYR A 1 197 ? 22.141 -35.375 -12.852 1 91.19 197 TYR A CA 1
ATOM 1514 C C . TYR A 1 197 ? 21.188 -34.375 -13.484 1 91.19 197 TYR A C 1
ATOM 1516 O O . TYR A 1 197 ? 21.562 -33.25 -13.789 1 91.19 197 TYR A O 1
ATOM 1524 N N . ASP A 1 198 ? 19.984 -34.719 -13.602 1 93.25 198 ASP A N 1
ATOM 1525 C CA . ASP A 1 198 ? 18.969 -33.844 -14.188 1 93.25 198 ASP A CA 1
ATOM 1526 C C . ASP A 1 198 ? 18.75 -32.594 -13.32 1 93.25 198 ASP A C 1
ATOM 1528 O O . ASP A 1 198 ? 18.609 -31.484 -13.836 1 93.25 198 ASP A O 1
ATOM 1532 N N . HIS A 1 199 ? 18.766 -32.812 -12.07 1 93.25 199 HIS A N 1
ATOM 1533 C CA . HIS A 1 199 ? 18.578 -31.703 -11.133 1 93.25 199 HIS A CA 1
ATOM 1534 C C . HIS A 1 199 ? 19.75 -30.719 -11.219 1 93.25 199 HIS A C 1
ATOM 1536 O O . HIS A 1 199 ? 19.547 -29.5 -11.18 1 93.25 199 HIS A O 1
ATOM 1542 N N . VAL A 1 200 ? 20.906 -31.266 -11.32 1 94.62 200 VAL A N 1
ATOM 1543 C CA . VAL A 1 200 ? 22.094 -30.422 -11.359 1 94.62 200 VAL A CA 1
ATOM 1544 C C . VAL A 1 200 ? 22.141 -29.641 -12.672 1 94.62 200 VAL A C 1
ATOM 1546 O O . VAL A 1 200 ? 22.547 -28.484 -12.688 1 94.62 200 VAL A O 1
ATOM 1549 N N . ILE A 1 201 ? 21.625 -30.219 -13.719 1 94.81 201 ILE A N 1
ATOM 1550 C CA . ILE A 1 201 ? 21.578 -29.547 -15.016 1 94.81 201 ILE A CA 1
ATOM 1551 C C . ILE A 1 201 ? 20.688 -28.312 -14.93 1 94.81 201 ILE A C 1
ATOM 1553 O O . ILE A 1 201 ? 21 -27.266 -15.492 1 94.81 201 ILE A O 1
ATOM 1557 N N . GLU A 1 202 ? 19.656 -28.391 -14.195 1 92.62 202 GLU A N 1
ATOM 1558 C CA . GLU A 1 202 ? 18.703 -27.297 -14.07 1 92.62 202 GLU A CA 1
ATOM 1559 C C . GLU A 1 202 ? 19.344 -26.094 -13.375 1 92.62 202 GLU A C 1
ATOM 1561 O O . GLU A 1 202 ? 18.984 -24.938 -13.656 1 92.62 202 GLU A O 1
ATOM 1566 N N . ILE A 1 203 ? 20.312 -26.375 -12.57 1 93.31 203 ILE A N 1
ATOM 1567 C CA . ILE A 1 203 ? 20.875 -25.312 -11.75 1 93.31 203 ILE A CA 1
ATOM 1568 C C . ILE A 1 203 ? 22.188 -24.812 -12.367 1 93.31 203 ILE A C 1
ATOM 1570 O O . ILE A 1 203 ? 22.391 -23.609 -12.492 1 93.31 203 ILE A O 1
ATOM 1574 N N . LEU A 1 204 ? 23.031 -25.781 -12.797 1 95.56 204 LEU A N 1
ATOM 1575 C CA . LEU A 1 204 ? 24.391 -25.422 -13.203 1 95.56 204 LEU A CA 1
ATOM 1576 C C . LEU A 1 204 ? 24.516 -25.406 -14.727 1 95.56 204 LEU A C 1
ATOM 1578 O O . LEU A 1 204 ? 25.516 -24.938 -15.266 1 95.56 204 LEU A O 1
ATOM 1582 N N . GLY A 1 205 ? 23.516 -25.906 -15.461 1 93.94 205 GLY A N 1
ATOM 1583 C CA . GLY A 1 205 ? 23.609 -26.016 -16.906 1 93.94 205 GLY A CA 1
ATOM 1584 C C . GLY A 1 205 ? 24.281 -27.297 -17.375 1 93.94 205 GLY A C 1
ATOM 1585 O O . GLY A 1 205 ? 24.938 -27.969 -16.594 1 93.94 205 GLY A O 1
ATOM 1586 N N . PRO A 1 206 ? 24.109 -27.609 -18.594 1 93.75 206 PRO A N 1
ATOM 1587 C CA . PRO A 1 206 ? 24.594 -28.875 -19.125 1 93.75 206 PRO A CA 1
ATOM 1588 C C . PRO A 1 206 ? 26.125 -28.953 -19.188 1 93.75 206 PRO A C 1
ATOM 1590 O O . PRO A 1 206 ? 26.703 -30 -18.906 1 93.75 206 PRO A O 1
ATOM 1593 N N . ARG A 1 207 ? 26.781 -27.938 -19.516 1 93 207 ARG A N 1
ATOM 1594 C CA . ARG A 1 207 ? 28.234 -27.953 -19.719 1 93 207 ARG A CA 1
ATOM 1595 C C . ARG A 1 207 ? 28.969 -28.234 -18.406 1 93 207 ARG A C 1
ATOM 1597 O O . ARG A 1 207 ? 29.844 -29.094 -18.344 1 93 207 ARG A O 1
ATOM 1604 N N . MET A 1 208 ? 28.609 -27.516 -17.406 1 93.12 208 MET A N 1
ATOM 1605 C CA . MET A 1 208 ? 29.234 -27.734 -16.094 1 93.12 208 MET A CA 1
ATOM 1606 C C . MET A 1 208 ? 28.938 -29.141 -15.578 1 93.12 208 MET A C 1
ATOM 1608 O O . MET A 1 208 ? 29.828 -29.781 -15.008 1 93.12 208 MET A O 1
ATOM 1612 N N . THR A 1 209 ? 27.766 -29.531 -15.789 1 93.19 209 THR A N 1
ATOM 1613 C CA . THR A 1 209 ? 27.375 -30.844 -15.305 1 93.19 209 THR A CA 1
ATOM 1614 C C . THR A 1 209 ? 28.141 -31.938 -16.031 1 93.19 209 THR A C 1
ATOM 1616 O O . THR A 1 209 ? 28.562 -32.938 -15.422 1 93.19 209 THR A O 1
ATOM 1619 N N . GLU A 1 210 ? 28.297 -31.75 -17.281 1 91.12 210 GLU A N 1
ATOM 1620 C CA . GLU A 1 210 ? 29.078 -32.719 -18.062 1 91.12 210 GLU A CA 1
ATOM 1621 C C . GLU A 1 210 ? 30.516 -32.75 -17.578 1 91.12 210 GLU A C 1
ATOM 1623 O O . GLU A 1 210 ? 31.109 -33.844 -17.5 1 91.12 210 GLU A O 1
ATOM 1628 N N . LEU A 1 211 ? 31.062 -31.641 -17.266 1 90.12 211 LEU A N 1
ATOM 1629 C CA . LEU A 1 211 ? 32.406 -31.594 -16.75 1 90.12 211 LEU A CA 1
ATOM 1630 C C . LEU A 1 211 ? 32.531 -32.344 -15.422 1 90.12 211 LEU A C 1
ATOM 1632 O O . LEU A 1 211 ? 33.5 -33.031 -15.18 1 90.12 211 LEU A O 1
ATOM 1636 N N . LEU A 1 212 ? 31.547 -32.156 -14.609 1 90.19 212 LEU A N 1
ATOM 1637 C CA . LEU A 1 212 ? 31.516 -32.844 -13.32 1 90.19 212 LEU A CA 1
ATOM 1638 C C . LEU A 1 212 ? 31.531 -34.375 -13.508 1 90.19 212 LEU A C 1
ATOM 1640 O O . LEU A 1 212 ? 32.219 -35.094 -12.797 1 90.19 212 LEU A O 1
ATOM 1644 N N . LYS A 1 213 ? 30.766 -34.75 -14.43 1 87.31 213 LYS A N 1
ATOM 1645 C CA . LYS A 1 213 ? 30.578 -36.156 -14.68 1 87.31 213 LYS A CA 1
ATOM 1646 C C . LYS A 1 213 ? 31.828 -36.781 -15.32 1 87.31 213 LYS A C 1
ATOM 1648 O O . LYS A 1 213 ? 32.219 -37.875 -14.984 1 87.31 213 LYS A O 1
ATOM 1653 N N . SER A 1 214 ? 32.438 -36.062 -16.156 1 85.5 214 SER A N 1
ATOM 1654 C CA . SER A 1 214 ? 33.5 -36.625 -16.984 1 85.5 214 SER A CA 1
ATOM 1655 C C . SER A 1 214 ? 34.875 -36.469 -16.328 1 85.5 214 SER A C 1
ATOM 1657 O O . SER A 1 214 ? 35.812 -37.188 -16.672 1 85.5 214 SER A O 1
ATOM 1659 N N . THR A 1 215 ? 35 -35.594 -15.414 1 85.62 215 THR A N 1
ATOM 1660 C CA . THR A 1 215 ? 36.281 -35.312 -14.781 1 85.62 215 THR A CA 1
ATOM 1661 C C . THR A 1 215 ? 36.531 -36.219 -13.602 1 85.62 215 THR A C 1
ATOM 1663 O O . THR A 1 215 ? 35.594 -36.594 -12.875 1 85.62 215 THR A O 1
ATOM 1666 N N . LEU A 1 216 ? 37.75 -36.656 -13.484 1 82.94 216 LEU A N 1
ATOM 1667 C CA . LEU A 1 216 ? 38.156 -37.375 -12.289 1 82.94 216 LEU A CA 1
ATOM 1668 C C . LEU A 1 216 ? 38.5 -36.438 -11.148 1 82.94 216 LEU A C 1
ATOM 1670 O O . LEU A 1 216 ? 39.344 -35.531 -11.305 1 82.94 216 LEU A O 1
ATOM 1674 N N . HIS A 1 217 ? 37.906 -36.562 -10.031 1 84.62 217 HIS A N 1
ATOM 1675 C CA . HIS A 1 217 ? 38 -35.594 -8.953 1 84.62 217 HIS A CA 1
ATOM 1676 C C . HIS A 1 217 ? 38.906 -36.094 -7.824 1 84.62 217 HIS A C 1
ATOM 1678 O O . HIS A 1 217 ? 38.906 -35.531 -6.734 1 84.62 217 HIS A O 1
ATOM 1684 N N . HIS A 1 218 ? 39.562 -37.156 -8.039 1 77.81 218 HIS A N 1
ATOM 1685 C CA . HIS A 1 218 ? 40.375 -37.781 -6.996 1 77.81 218 HIS A CA 1
ATOM 1686 C C . HIS A 1 218 ? 41.531 -36.875 -6.566 1 77.81 218 HIS A C 1
ATOM 1688 O O . HIS A 1 218 ? 41.844 -36.781 -5.375 1 77.81 218 HIS A O 1
ATOM 1694 N N . ASP A 1 219 ? 42.188 -36.219 -7.445 1 72.69 219 ASP A N 1
ATOM 1695 C CA . ASP A 1 219 ? 43.375 -35.469 -7.105 1 72.69 219 ASP A CA 1
ATOM 1696 C C . ASP A 1 219 ? 43.031 -34 -6.852 1 72.69 219 ASP A C 1
ATOM 1698 O O . ASP A 1 219 ? 43.719 -33.312 -6.07 1 72.69 219 ASP A O 1
ATOM 1702 N N . ASP A 1 220 ? 42.031 -33.531 -7.465 1 79.25 220 ASP A N 1
ATOM 1703 C CA . ASP A 1 220 ? 41.719 -32.094 -7.395 1 79.25 220 ASP A CA 1
ATOM 1704 C C . ASP A 1 220 ? 40.219 -31.875 -7.312 1 79.25 220 ASP A C 1
ATOM 1706 O O . ASP A 1 220 ? 39.469 -32.344 -8.172 1 79.25 220 ASP A O 1
ATOM 1710 N N . GLN A 1 221 ? 39.906 -31.047 -6.285 1 86.38 221 GLN A N 1
ATOM 1711 C CA . GLN A 1 221 ? 38.5 -30.875 -6.008 1 86.38 221 GLN A CA 1
ATOM 1712 C C . GLN A 1 221 ? 38.031 -29.469 -6.398 1 86.38 221 GLN A C 1
ATOM 1714 O O . GLN A 1 221 ? 36.969 -29.016 -5.941 1 86.38 221 GLN A O 1
ATOM 1719 N N . ILE A 1 222 ? 38.781 -28.812 -7.254 1 88.62 222 ILE A N 1
ATOM 1720 C CA . ILE A 1 222 ? 38.469 -27.438 -7.609 1 88.62 222 ILE A CA 1
ATOM 1721 C C . ILE A 1 222 ? 37.156 -27.359 -8.367 1 88.62 222 ILE A C 1
ATOM 1723 O O . ILE A 1 222 ? 36.375 -26.422 -8.195 1 88.62 222 ILE A O 1
ATOM 1727 N N . LEU A 1 223 ? 36.938 -28.328 -9.227 1 92.56 223 LEU A N 1
ATOM 1728 C CA . LEU A 1 223 ? 35.719 -28.344 -10 1 92.56 223 LEU A CA 1
ATOM 1729 C C . LEU A 1 223 ? 34.5 -28.562 -9.102 1 92.56 223 LEU A C 1
ATOM 1731 O O . LEU A 1 223 ? 33.438 -27.938 -9.289 1 92.56 223 LEU A O 1
ATOM 1735 N N . ILE A 1 224 ? 34.625 -29.438 -8.125 1 93.94 224 ILE A N 1
ATOM 1736 C CA . ILE A 1 224 ? 33.562 -29.703 -7.172 1 93.94 224 ILE A CA 1
ATOM 1737 C C . ILE A 1 224 ? 33.281 -28.438 -6.352 1 93.94 224 ILE A C 1
ATOM 1739 O O . ILE A 1 224 ? 32.125 -28.047 -6.172 1 93.94 224 ILE A O 1
ATOM 1743 N N . GLN A 1 225 ? 34.344 -27.828 -5.883 1 94.56 225 GLN A N 1
ATOM 1744 C CA . GLN A 1 225 ? 34.188 -26.594 -5.125 1 94.56 225 GLN A CA 1
ATOM 1745 C C . GLN A 1 225 ? 33.5 -25.516 -5.953 1 94.56 225 GLN A C 1
ATOM 1747 O O . GLN A 1 225 ? 32.594 -24.844 -5.461 1 94.56 225 GLN A O 1
ATOM 1752 N N . THR A 1 226 ? 33.906 -25.422 -7.172 1 95.62 226 THR A N 1
ATOM 1753 C CA . THR A 1 226 ? 33.344 -24.422 -8.07 1 95.62 226 THR A CA 1
ATOM 1754 C C . THR A 1 226 ? 31.844 -24.719 -8.297 1 95.62 226 THR A C 1
ATOM 1756 O O . THR A 1 226 ? 31.031 -23.797 -8.312 1 95.62 226 THR A O 1
ATOM 1759 N N . ALA A 1 227 ? 31.5 -25.969 -8.477 1 96.75 227 ALA A N 1
ATOM 1760 C CA . ALA A 1 227 ? 30.094 -26.359 -8.664 1 96.75 227 ALA A CA 1
ATOM 1761 C C . ALA A 1 227 ? 29.266 -26 -7.445 1 96.75 227 ALA A C 1
ATOM 1763 O O . ALA A 1 227 ? 28.141 -25.5 -7.578 1 96.75 227 ALA A O 1
ATOM 1764 N N . PHE A 1 228 ? 29.828 -26.219 -6.266 1 97.44 228 PHE A N 1
ATOM 1765 C CA . PHE A 1 228 ? 29.141 -25.875 -5.031 1 97.44 228 PHE A CA 1
ATOM 1766 C C . PHE A 1 228 ? 28.906 -24.359 -4.953 1 97.44 228 PHE A C 1
ATOM 1768 O O . PHE A 1 228 ? 27.812 -23.922 -4.633 1 97.44 228 PHE A O 1
ATOM 1775 N N . GLN A 1 229 ? 29.906 -23.609 -5.238 1 97.75 229 GLN A N 1
ATOM 1776 C CA . GLN A 1 229 ? 29.781 -22.156 -5.215 1 97.75 229 GLN A CA 1
ATOM 1777 C C . GLN A 1 229 ? 28.719 -21.672 -6.195 1 97.75 229 GLN A C 1
ATOM 1779 O O . GLN A 1 229 ? 27.875 -20.844 -5.844 1 97.75 229 GLN A O 1
ATOM 1784 N N . ALA A 1 230 ? 28.828 -22.188 -7.355 1 98 230 ALA A N 1
ATOM 1785 C CA . ALA A 1 230 ? 27.891 -21.781 -8.398 1 98 230 ALA A CA 1
ATOM 1786 C C . ALA A 1 230 ? 26.453 -22.094 -7.984 1 98 230 ALA A C 1
ATOM 1788 O O . ALA A 1 230 ? 25.562 -21.25 -8.148 1 98 230 ALA A O 1
ATOM 1789 N N . ALA A 1 231 ? 26.234 -23.281 -7.461 1 97.81 231 ALA A N 1
ATOM 1790 C CA . ALA A 1 231 ? 24.891 -23.688 -7.039 1 97.81 231 ALA A CA 1
ATOM 1791 C C . ALA A 1 231 ? 24.375 -22.797 -5.906 1 97.81 231 ALA A C 1
ATOM 1793 O O . ALA A 1 231 ? 23.234 -22.359 -5.93 1 97.81 231 ALA A O 1
ATOM 1794 N N . MET A 1 232 ? 25.234 -22.578 -4.938 1 97.94 232 MET A N 1
ATOM 1795 C CA . MET A 1 232 ? 24.828 -21.734 -3.816 1 97.94 232 MET A CA 1
ATOM 1796 C C . MET A 1 232 ? 24.531 -20.312 -4.277 1 97.94 232 MET A C 1
ATOM 1798 O O . MET A 1 232 ? 23.609 -19.672 -3.789 1 97.94 232 MET A O 1
ATOM 1802 N N . CYS A 1 233 ? 25.281 -19.828 -5.238 1 98.25 233 CYS A N 1
ATOM 1803 C CA . CYS A 1 233 ? 25.016 -18.5 -5.781 1 98.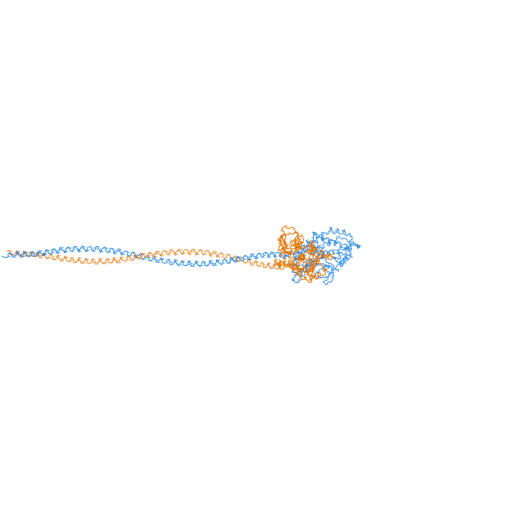25 233 CYS A CA 1
ATOM 1804 C C . CYS A 1 233 ? 23.641 -18.438 -6.441 1 98.25 233 CYS A C 1
ATOM 1806 O O . CYS A 1 233 ? 22.906 -17.469 -6.262 1 98.25 233 CYS A O 1
ATOM 1808 N N . ALA A 1 234 ? 23.328 -19.453 -7.188 1 97.38 234 ALA A N 1
ATOM 1809 C CA . ALA A 1 234 ? 22.016 -19.5 -7.84 1 97.38 234 ALA A CA 1
ATOM 1810 C C . ALA A 1 234 ? 20.891 -19.484 -6.809 1 97.38 234 ALA A C 1
ATOM 1812 O O . ALA A 1 234 ? 19.922 -18.734 -6.961 1 97.38 234 ALA A O 1
ATOM 1813 N N . TYR A 1 235 ? 21.031 -20.203 -5.793 1 96.75 235 TYR A N 1
ATOM 1814 C CA . TYR A 1 235 ? 19.984 -20.297 -4.777 1 96.75 235 TYR A CA 1
ATOM 1815 C C . TYR A 1 235 ? 19.906 -19 -3.975 1 96.75 235 TYR A C 1
ATOM 1817 O O . TYR A 1 235 ? 18.812 -18.562 -3.604 1 96.75 235 TYR A O 1
ATOM 1825 N N . VAL A 1 236 ? 21.078 -18.531 -3.68 1 97.69 236 VAL A N 1
ATOM 1826 C CA . VAL A 1 236 ? 21.062 -17.266 -2.943 1 97.69 236 VAL A CA 1
ATOM 1827 C C . VAL A 1 236 ? 20.375 -16.188 -3.771 1 97.69 236 VAL A C 1
ATOM 1829 O O . VAL A 1 236 ? 19.594 -15.391 -3.24 1 97.69 236 VAL A O 1
ATOM 1832 N N . ASP A 1 237 ? 20.688 -16.125 -5.027 1 97.62 237 ASP A N 1
ATOM 1833 C CA . ASP A 1 237 ? 19.984 -15.188 -5.902 1 97.62 237 ASP A CA 1
ATOM 1834 C C . ASP A 1 237 ? 18.469 -15.359 -5.809 1 97.62 237 ASP A C 1
ATOM 1836 O O . ASP A 1 237 ? 17.734 -14.383 -5.656 1 97.62 237 ASP A O 1
ATOM 1840 N N . TRP A 1 238 ? 18.031 -16.562 -5.855 1 96.75 238 TRP A N 1
ATOM 1841 C CA . TRP A 1 238 ? 16.609 -16.875 -5.746 1 96.75 238 TRP A CA 1
ATOM 1842 C C . TRP A 1 238 ? 16.062 -16.422 -4.395 1 96.75 238 TRP A C 1
ATOM 1844 O O . TRP A 1 238 ? 15.023 -15.766 -4.332 1 96.75 238 TRP A O 1
ATOM 1854 N N . ILE A 1 239 ? 16.766 -16.766 -3.35 1 96.75 239 ILE A N 1
ATOM 1855 C CA . ILE A 1 239 ? 16.297 -16.453 -2.004 1 96.75 239 ILE A CA 1
ATOM 1856 C C . ILE A 1 239 ? 16.172 -14.945 -1.834 1 96.75 239 ILE A C 1
ATOM 1858 O O . ILE A 1 239 ? 15.164 -14.445 -1.338 1 96.75 239 ILE A O 1
ATOM 1862 N N . VAL A 1 240 ? 17.141 -14.227 -2.289 1 97.56 240 VAL A N 1
ATOM 1863 C CA . VAL A 1 240 ? 17.203 -12.789 -2.064 1 97.56 240 VAL A CA 1
ATOM 1864 C C . VAL A 1 240 ? 16.094 -12.094 -2.865 1 97.56 240 VAL A C 1
ATOM 1866 O O . VAL A 1 240 ? 15.531 -11.094 -2.412 1 97.56 240 VAL A O 1
ATOM 1869 N N . THR A 1 241 ? 15.734 -12.617 -4.02 1 96.62 241 THR A N 1
ATOM 1870 C CA . THR A 1 241 ? 14.805 -11.93 -4.902 1 96.62 241 THR A CA 1
ATOM 1871 C C . THR A 1 241 ? 13.383 -12.453 -4.703 1 96.62 241 THR A C 1
ATOM 1873 O O . THR A 1 241 ? 12.43 -11.891 -5.246 1 96.62 241 THR A O 1
ATOM 1876 N N . SER A 1 242 ? 13.219 -13.469 -3.877 1 96.06 242 SER A N 1
ATOM 1877 C CA . SER A 1 242 ? 11.922 -14.102 -3.662 1 96.06 242 SER A CA 1
ATOM 1878 C C . SER A 1 242 ? 11.023 -13.227 -2.791 1 96.06 242 SER A C 1
ATOM 1880 O O . SER A 1 242 ? 11.5 -12.562 -1.87 1 96.06 242 SER A O 1
ATOM 1882 N N . TRP A 1 243 ? 9.727 -13.312 -3.098 1 95.81 243 TRP A N 1
ATOM 1883 C CA . TRP A 1 243 ? 8.742 -12.609 -2.283 1 95.81 243 TRP A CA 1
ATOM 1884 C C . TRP A 1 243 ? 8.492 -13.352 -0.976 1 95.81 243 TRP A C 1
ATOM 1886 O O . TRP A 1 243 ? 8.367 -12.727 0.084 1 95.81 243 TRP A O 1
ATOM 1896 N N . TYR A 1 244 ? 8.344 -14.648 -1.041 1 93.38 244 TYR A N 1
ATOM 1897 C CA . TYR A 1 244 ? 8.016 -15.43 0.148 1 93.38 244 TYR A CA 1
ATOM 1898 C C . TYR A 1 244 ? 8.578 -16.844 0.049 1 93.38 244 TYR A C 1
ATOM 1900 O O . TYR A 1 244 ? 7.965 -17.797 0.538 1 93.38 244 TYR A O 1
ATOM 1908 N N . PHE A 1 245 ? 9.664 -17.047 -0.77 1 92.94 245 PHE A N 1
ATOM 1909 C CA . PHE A 1 245 ? 10.523 -18.219 -0.823 1 92.94 245 PHE A CA 1
ATOM 1910 C C . PHE A 1 245 ? 9.805 -19.391 -1.47 1 92.94 245 PHE A C 1
ATOM 1912 O O . PHE A 1 245 ? 9.914 -20.531 -1.003 1 92.94 245 PHE A O 1
ATOM 1919 N N . GLU A 1 246 ? 9.008 -19.109 -2.453 1 91.25 246 GLU A N 1
ATOM 1920 C CA . GLU A 1 246 ? 8.406 -20.125 -3.309 1 91.25 246 GLU A CA 1
ATOM 1921 C C . GLU A 1 246 ? 8.93 -20.031 -4.738 1 91.25 246 GLU A C 1
ATOM 1923 O O . GLU A 1 246 ? 9.703 -19.125 -5.062 1 91.25 246 GLU A O 1
ATOM 1928 N N . GLY A 1 247 ? 8.523 -21.016 -5.422 1 88.88 247 GLY A N 1
ATOM 1929 C CA . GLY A 1 247 ? 8.961 -21 -6.809 1 88.88 247 GLY A CA 1
ATOM 1930 C C . GLY A 1 247 ? 8.523 -19.766 -7.562 1 88.88 247 GLY A C 1
ATOM 1931 O O . GLY A 1 247 ? 7.602 -19.062 -7.141 1 88.88 247 GLY A O 1
ATOM 1932 N N . ARG A 1 248 ? 9.219 -19.484 -8.641 1 88.81 248 ARG A N 1
ATOM 1933 C CA . ARG A 1 248 ? 8.984 -18.281 -9.43 1 88.81 248 ARG A CA 1
ATOM 1934 C C . ARG A 1 248 ? 7.57 -18.266 -10 1 88.81 248 ARG A C 1
ATOM 1936 O O . ARG A 1 248 ? 6.953 -17.219 -10.117 1 88.81 248 ARG A O 1
ATOM 1943 N N . GLU A 1 249 ? 7.07 -19.359 -10.242 1 89.81 249 GLU A N 1
ATOM 1944 C CA . GLU A 1 249 ? 5.723 -19.453 -10.789 1 89.81 249 GLU A CA 1
ATOM 1945 C C . GLU A 1 249 ? 4.676 -19.016 -9.766 1 89.81 249 GLU A C 1
ATOM 1947 O O . GLU A 1 249 ? 3.732 -18.297 -10.094 1 89.81 249 GLU A O 1
ATOM 1952 N N . GLU A 1 250 ? 4.902 -19.438 -8.594 1 89.12 250 GLU A N 1
ATOM 1953 C CA . GLU A 1 250 ? 3.971 -19.109 -7.52 1 89.12 250 GLU A CA 1
ATOM 1954 C C . GLU A 1 250 ? 4.008 -17.625 -7.184 1 89.12 250 GLU A C 1
ATOM 1956 O O . GLU A 1 250 ? 3.006 -17.047 -6.75 1 89.12 250 GLU A O 1
ATOM 1961 N N . GLU A 1 251 ? 5.184 -17.062 -7.477 1 93.19 251 GLU A N 1
ATOM 1962 C CA . GLU A 1 251 ? 5.363 -15.664 -7.09 1 93.19 251 GLU A CA 1
ATOM 1963 C C . GLU A 1 251 ? 5.148 -14.734 -8.273 1 93.19 251 GLU A C 1
ATOM 1965 O O . GLU A 1 251 ? 5.34 -13.516 -8.156 1 93.19 251 GLU A O 1
ATOM 1970 N N . GLN A 1 252 ? 4.73 -15.266 -9.352 1 93.19 252 GLN A N 1
ATOM 1971 C CA . GLN A 1 252 ? 4.633 -14.516 -10.602 1 93.19 252 GLN A CA 1
ATOM 1972 C C . GLN A 1 252 ? 3.633 -13.375 -10.477 1 93.19 252 GLN A C 1
ATOM 1974 O O . GLN A 1 252 ? 3.834 -12.305 -11.055 1 93.19 252 GLN A O 1
ATOM 1979 N N . MET A 1 253 ? 2.562 -13.656 -9.789 1 92.69 253 MET A N 1
ATOM 1980 C CA . MET A 1 253 ? 1.527 -12.633 -9.641 1 92.69 253 MET A CA 1
ATOM 1981 C C . MET A 1 253 ? 2.094 -11.375 -9 1 92.69 253 MET A C 1
ATOM 1983 O O . MET A 1 253 ? 1.906 -10.273 -9.516 1 92.69 253 MET A O 1
ATOM 1987 N N . LEU A 1 254 ? 2.795 -11.531 -7.922 1 95.25 254 LEU A N 1
ATOM 1988 C CA . LEU A 1 254 ? 3.363 -10.391 -7.223 1 95.25 254 LEU A CA 1
ATOM 1989 C C . LEU A 1 254 ? 4.457 -9.727 -8.055 1 95.25 254 LEU A C 1
ATOM 1991 O O . LEU A 1 254 ? 4.555 -8.5 -8.102 1 95.25 254 LEU A O 1
ATOM 1995 N N . SER A 1 255 ? 5.215 -10.531 -8.75 1 95.81 255 SER A N 1
ATOM 1996 C CA . SER A 1 255 ? 6.289 -10.008 -9.594 1 95.81 255 SER A CA 1
ATOM 1997 C C . SER A 1 255 ? 5.734 -9.18 -10.742 1 95.81 255 SER A C 1
ATOM 1999 O O . SER A 1 255 ? 6.25 -8.102 -11.047 1 95.81 255 SER A O 1
ATOM 2001 N N . SER A 1 256 ? 4.699 -9.68 -11.336 1 94.94 256 SER A N 1
ATOM 2002 C CA . SER A 1 256 ? 4.078 -8.977 -12.453 1 94.94 256 SER A CA 1
ATOM 2003 C C . SER A 1 256 ? 3.461 -7.656 -11.992 1 94.94 256 SER A C 1
ATOM 2005 O O . SER A 1 256 ? 3.611 -6.629 -12.656 1 94.94 256 SER A O 1
ATOM 2007 N N . LEU A 1 257 ? 2.812 -7.746 -10.922 1 96 257 LEU A N 1
ATOM 2008 C CA . LEU A 1 257 ? 2.201 -6.543 -10.367 1 96 257 LEU A CA 1
ATOM 2009 C C . LEU A 1 257 ? 3.26 -5.496 -10.039 1 96 257 LEU A C 1
ATOM 2011 O O . LEU A 1 257 ? 3.113 -4.324 -10.398 1 96 257 LEU A O 1
ATOM 2015 N N . TYR A 1 258 ? 4.281 -5.887 -9.43 1 96.5 258 TYR A N 1
ATOM 2016 C CA . TYR A 1 258 ? 5.332 -4.945 -9.062 1 96.5 258 TYR A CA 1
ATOM 2017 C C . TYR A 1 258 ? 5.996 -4.355 -10.305 1 96.5 258 TYR A C 1
ATOM 2019 O O . TYR A 1 258 ? 6.348 -3.176 -10.328 1 96.5 258 TYR A O 1
ATOM 2027 N N . ALA A 1 259 ? 6.18 -5.148 -11.266 1 95.06 259 ALA A N 1
ATOM 2028 C CA . ALA A 1 259 ? 6.797 -4.652 -12.492 1 95.06 259 ALA A CA 1
ATOM 2029 C C . ALA A 1 259 ? 6.008 -3.48 -13.062 1 95.06 259 ALA A C 1
ATOM 2031 O O . ALA A 1 259 ? 6.59 -2.475 -13.477 1 95.06 259 ALA A O 1
ATOM 2032 N N . ILE A 1 260 ? 4.742 -3.592 -13.047 1 94.5 260 ILE A N 1
ATOM 2033 C CA . ILE A 1 260 ? 3.895 -2.533 -13.578 1 94.5 260 ILE A CA 1
ATOM 2034 C C . ILE A 1 260 ? 3.949 -1.314 -12.664 1 94.5 260 ILE A C 1
ATOM 2036 O O . ILE A 1 260 ? 4.055 -0.179 -13.133 1 94.5 260 ILE A O 1
ATOM 2040 N N . ILE A 1 261 ? 3.875 -1.544 -11.375 1 91.19 261 ILE A N 1
ATOM 2041 C CA . ILE A 1 261 ? 3.926 -0.448 -10.414 1 91.19 261 ILE A CA 1
ATOM 2042 C C . ILE A 1 261 ? 5.254 0.291 -10.539 1 91.19 261 ILE A C 1
ATOM 2044 O O . ILE A 1 261 ? 5.289 1.523 -10.547 1 91.19 261 ILE A O 1
ATOM 2048 N N . GLN A 1 262 ? 6.289 -0.478 -10.656 1 91.19 262 GLN A N 1
ATOM 2049 C CA . GLN A 1 262 ? 7.629 0.082 -10.766 1 91.19 262 GLN A CA 1
ATOM 2050 C C . GLN A 1 262 ? 7.754 0.965 -12.008 1 91.19 262 GLN A C 1
ATOM 2052 O O . GLN A 1 262 ? 8.406 2.01 -11.969 1 91.19 262 GLN A O 1
ATOM 2057 N N . GLU A 1 263 ? 7.133 0.635 -13.023 1 91.44 263 GLU A N 1
ATOM 2058 C CA . GLU A 1 263 ? 7.191 1.376 -14.273 1 91.44 263 GLU A CA 1
ATOM 2059 C C . GLU A 1 263 ? 6.281 2.598 -14.242 1 91.44 263 GLU A C 1
ATOM 2061 O O . GLU A 1 263 ? 6.586 3.627 -14.844 1 91.44 263 GLU A O 1
ATOM 2066 N N . SER A 1 264 ? 5.219 2.531 -13.547 1 88 264 SER A N 1
ATOM 2067 C CA . SER A 1 264 ? 4.16 3.533 -13.648 1 88 264 SER A CA 1
ATOM 2068 C C . SER A 1 264 ? 4.289 4.586 -12.555 1 88 264 SER A C 1
ATOM 2070 O O . SER A 1 264 ? 3.811 5.711 -12.711 1 88 264 SER A O 1
ATOM 2072 N N . GLU A 1 265 ? 4.922 4.176 -11.477 1 86 265 GLU A N 1
ATOM 2073 C CA . GLU A 1 265 ? 4.969 5.066 -10.312 1 86 265 GLU A CA 1
ATOM 2074 C C . GLU A 1 265 ? 6.395 5.535 -10.039 1 86 265 GLU A C 1
ATOM 2076 O O . GLU A 1 265 ? 7.352 5 -10.602 1 86 265 GLU A O 1
ATOM 2081 N N . GLU A 1 266 ? 6.508 6.543 -9.266 1 81.81 266 GLU A N 1
ATOM 2082 C CA . GLU A 1 266 ? 7.824 6.992 -8.812 1 81.81 266 GLU A CA 1
ATOM 2083 C C . GLU A 1 266 ? 8.5 5.926 -7.957 1 81.81 266 GLU A C 1
ATOM 2085 O O . GLU A 1 266 ? 7.828 5.113 -7.32 1 81.81 266 GLU A O 1
ATOM 2090 N N . GLN A 1 267 ? 9.828 5.984 -7.914 1 82.88 267 GLN A N 1
ATOM 2091 C CA . GLN A 1 267 ? 10.648 4.98 -7.242 1 82.88 267 GLN A CA 1
ATOM 2092 C C . GLN A 1 267 ? 10.25 4.84 -5.773 1 82.88 267 GLN A C 1
ATOM 2094 O O . GLN A 1 267 ? 10.125 3.727 -5.258 1 82.88 267 GLN A O 1
ATOM 2099 N N . ALA A 1 268 ? 10.062 5.891 -5.164 1 78.62 268 ALA A N 1
ATOM 2100 C CA . ALA A 1 268 ? 9.758 5.84 -3.736 1 78.62 268 ALA A CA 1
ATOM 2101 C C . ALA A 1 268 ? 8.438 5.133 -3.479 1 78.62 268 ALA A C 1
ATOM 2103 O O . ALA A 1 268 ? 8.305 4.371 -2.518 1 78.62 268 ALA A O 1
ATOM 2104 N N . VAL A 1 269 ? 7.461 5.34 -4.375 1 81.69 269 VAL A N 1
ATOM 2105 C CA . VAL A 1 269 ? 6.141 4.734 -4.246 1 81.69 269 VAL A CA 1
ATOM 2106 C C . VAL A 1 269 ? 6.227 3.236 -4.531 1 81.69 269 VAL A C 1
ATOM 2108 O O . VAL A 1 269 ? 5.727 2.42 -3.752 1 81.69 269 VAL A O 1
ATOM 2111 N N . ALA A 1 270 ? 6.891 2.934 -5.605 1 87.94 270 ALA A N 1
ATOM 2112 C CA . ALA A 1 270 ? 7.059 1.53 -5.977 1 87.94 270 ALA A CA 1
ATOM 2113 C C . ALA A 1 270 ? 7.852 0.772 -4.918 1 87.94 270 ALA A C 1
ATOM 2115 O O . ALA A 1 270 ? 7.492 -0.348 -4.547 1 87.94 270 ALA A O 1
ATOM 2116 N N . GLY A 1 271 ? 8.906 1.335 -4.445 1 88.62 271 GLY A N 1
ATOM 2117 C CA . GLY A 1 271 ? 9.727 0.717 -3.418 1 88.62 271 GLY A CA 1
ATOM 2118 C C . GLY A 1 271 ? 8.977 0.46 -2.127 1 88.62 271 GLY A C 1
ATOM 2119 O O . GLY A 1 271 ? 9.195 -0.558 -1.467 1 88.62 271 GLY A O 1
ATOM 2120 N N . ARG A 1 272 ? 8.125 1.325 -1.771 1 87.06 272 ARG A N 1
ATOM 2121 C CA . ARG A 1 272 ? 7.348 1.15 -0.55 1 87.06 272 ARG A CA 1
ATOM 2122 C C . ARG A 1 272 ? 6.332 0.024 -0.705 1 87.06 272 ARG A C 1
ATOM 2124 O O . ARG A 1 272 ? 6.094 -0.739 0.234 1 87.06 272 ARG A O 1
ATOM 2131 N N . TRP A 1 273 ? 5.656 0.044 -1.777 1 91.44 273 TRP A N 1
ATOM 2132 C CA . TRP A 1 273 ? 4.742 -1.062 -2.045 1 91.44 273 TRP A CA 1
ATOM 2133 C C . TRP A 1 273 ? 5.457 -2.402 -1.908 1 91.44 273 TRP A C 1
ATOM 2135 O O . TRP A 1 273 ? 4.953 -3.318 -1.254 1 91.44 273 TRP A O 1
ATOM 2145 N N . ARG A 1 274 ? 6.629 -2.482 -2.521 1 93.5 274 ARG A N 1
ATOM 2146 C CA . ARG A 1 274 ? 7.426 -3.701 -2.434 1 93.5 274 ARG A CA 1
ATOM 2147 C C . ARG A 1 274 ? 7.777 -4.023 -0.985 1 93.5 274 ARG A C 1
ATOM 2149 O O . ARG A 1 274 ? 7.629 -5.164 -0.545 1 93.5 274 ARG A O 1
ATOM 2156 N N . ALA A 1 275 ? 8.25 -3.008 -0.278 1 90.94 275 ALA A N 1
ATOM 2157 C CA . ALA A 1 275 ? 8.695 -3.201 1.1 1 90.94 275 ALA A CA 1
ATOM 2158 C C . ALA A 1 275 ? 7.566 -3.744 1.971 1 90.94 275 ALA A C 1
ATOM 2160 O O . ALA A 1 275 ? 7.77 -4.684 2.744 1 90.94 275 ALA A O 1
ATOM 2161 N N . LEU A 1 276 ? 6.395 -3.232 1.783 1 90.19 276 LEU A N 1
ATOM 2162 C CA . LEU A 1 276 ? 5.242 -3.666 2.566 1 90.19 276 LEU A CA 1
ATOM 2163 C C . LEU A 1 276 ? 4.824 -5.082 2.18 1 90.19 276 LEU A C 1
ATOM 2165 O O . LEU A 1 276 ? 4.52 -5.902 3.049 1 90.19 276 LEU A O 1
ATOM 2169 N N . THR A 1 277 ? 4.762 -5.305 0.911 1 94.94 277 THR A N 1
ATOM 2170 C CA . THR A 1 277 ? 4.371 -6.621 0.422 1 94.94 277 THR A CA 1
ATOM 2171 C C . THR A 1 277 ? 5.332 -7.695 0.924 1 94.94 277 THR A C 1
ATOM 2173 O O . THR A 1 277 ? 4.902 -8.742 1.412 1 94.94 277 THR A O 1
ATOM 2176 N N . ARG A 1 278 ? 6.629 -7.395 0.85 1 94 278 ARG A N 1
ATOM 2177 C CA . ARG A 1 278 ? 7.645 -8.336 1.3 1 94 278 ARG A CA 1
ATOM 2178 C C . ARG A 1 278 ? 7.535 -8.586 2.801 1 94 278 ARG A C 1
ATOM 2180 O O . ARG A 1 278 ? 7.727 -9.719 3.262 1 94 278 ARG A O 1
ATOM 2187 N N . ARG A 1 279 ? 7.27 -7.633 3.51 1 91.81 279 ARG A N 1
ATOM 2188 C CA . ARG A 1 279 ? 7.199 -7.723 4.965 1 91.81 279 ARG A CA 1
ATOM 2189 C C . ARG A 1 279 ? 6.125 -8.719 5.395 1 91.81 279 ARG A C 1
ATOM 2191 O O . ARG A 1 279 ? 6.297 -9.438 6.379 1 91.81 279 ARG A O 1
ATOM 2198 N N . TYR A 1 280 ? 5.078 -8.789 4.57 1 93.5 280 TYR A N 1
ATOM 2199 C CA . TYR A 1 280 ? 3.928 -9.531 5.078 1 93.5 280 TYR A CA 1
ATOM 2200 C C . TYR A 1 280 ? 3.623 -10.734 4.195 1 93.5 280 TYR A C 1
ATOM 2202 O O . TYR A 1 280 ? 2.775 -11.562 4.539 1 93.5 280 TYR A O 1
ATOM 2210 N N . ALA A 1 281 ? 4.25 -10.812 3.055 1 93.5 281 ALA A N 1
ATOM 2211 C CA . ALA A 1 281 ? 3.988 -11.914 2.131 1 93.5 281 ALA A CA 1
ATOM 2212 C C . ALA A 1 281 ? 4.254 -13.266 2.795 1 93.5 281 ALA A C 1
ATOM 2214 O O . ALA A 1 281 ? 3.473 -14.203 2.643 1 93.5 281 ALA A O 1
ATOM 2215 N N . LEU A 1 282 ? 5.336 -13.281 3.537 1 88.56 282 LEU A N 1
ATOM 2216 C CA . LEU A 1 282 ? 5.676 -14.539 4.191 1 88.56 282 LEU A CA 1
ATOM 2217 C C . LEU A 1 282 ? 4.602 -14.938 5.203 1 88.56 282 LEU A C 1
ATOM 2219 O O . LEU A 1 282 ? 4.223 -16.109 5.285 1 88.56 282 LEU A O 1
ATOM 2223 N N . GLN A 1 283 ? 4.145 -14.023 5.945 1 87.75 283 GLN A N 1
ATOM 2224 C CA . GLN A 1 283 ? 3.102 -14.273 6.93 1 87.75 283 GLN A CA 1
ATOM 2225 C C . GLN A 1 283 ? 1.794 -14.68 6.258 1 87.75 283 GLN A C 1
ATOM 2227 O O . GLN A 1 283 ? 1.062 -15.531 6.77 1 87.75 283 GLN A O 1
ATOM 2232 N N . ALA A 1 284 ? 1.508 -14.141 5.148 1 88.56 284 ALA A N 1
ATOM 2233 C CA . ALA A 1 284 ? 0.245 -14.359 4.449 1 88.56 284 ALA A CA 1
ATOM 2234 C C . ALA A 1 284 ? 0.208 -15.742 3.803 1 88.56 284 ALA A C 1
ATOM 2236 O O . ALA A 1 284 ? -0.842 -16.391 3.758 1 88.56 284 ALA A O 1
ATOM 2237 N N . PHE A 1 285 ? 1.236 -16.156 3.324 1 83.31 285 PHE A N 1
ATOM 2238 C CA . PHE A 1 285 ? 1.188 -17.312 2.432 1 83.31 285 PHE A CA 1
ATOM 2239 C C . PHE A 1 285 ? 1.901 -18.5 3.053 1 83.31 285 PHE A C 1
ATOM 2241 O O . PHE A 1 285 ? 1.747 -19.641 2.586 1 83.31 285 PHE A O 1
ATOM 2248 N N . ARG A 1 286 ? 2.748 -18.281 3.908 1 70.56 286 ARG A N 1
ATOM 2249 C CA . ARG A 1 286 ? 3.447 -19.438 4.469 1 70.56 286 ARG A CA 1
ATOM 2250 C C . ARG A 1 286 ? 3.141 -19.594 5.953 1 70.56 286 ARG A C 1
ATOM 2252 O O . ARG A 1 286 ? 3.334 -18.656 6.734 1 70.56 286 ARG A O 1
ATOM 2259 N N . GLU A 1 287 ? 2.004 -20.422 6.172 1 58.62 287 GLU A N 1
ATOM 2260 C CA . GLU A 1 287 ? 1.62 -20.797 7.531 1 58.62 287 GLU A CA 1
ATOM 2261 C C . GLU A 1 287 ? 2.84 -21.172 8.367 1 58.62 287 GLU A C 1
ATOM 2263 O O . GLU A 1 287 ? 2.857 -20.969 9.578 1 58.62 287 GLU A O 1
ATOM 2268 N N . ALA A 1 288 ? 3.703 -22.094 7.793 1 57.34 288 ALA A N 1
ATOM 2269 C CA . ALA A 1 288 ? 4.617 -22.859 8.641 1 57.34 288 ALA A CA 1
ATOM 2270 C C . ALA A 1 288 ? 5.836 -22.016 9.023 1 57.34 288 ALA A C 1
ATOM 2272 O O . ALA A 1 288 ? 6.449 -21.375 8.172 1 57.34 288 ALA A O 1
ATOM 2273 N N . PRO A 1 289 ? 6.07 -21.75 10.25 1 61.06 289 PRO A N 1
ATOM 2274 C CA . PRO A 1 289 ? 7.137 -20.984 10.883 1 61.06 289 PRO A CA 1
ATOM 2275 C C . PRO A 1 289 ? 8.531 -21.375 10.383 1 61.06 289 PRO A C 1
ATOM 2277 O O . PRO A 1 289 ? 9.492 -20.641 10.602 1 61.06 289 PRO A O 1
ATOM 2280 N N . ASP A 1 290 ? 8.844 -22.438 9.539 1 80.56 290 ASP A N 1
ATOM 2281 C CA . ASP A 1 290 ? 10.289 -22.641 9.508 1 80.56 290 ASP A CA 1
ATOM 2282 C C . ASP A 1 290 ? 10.828 -22.516 8.086 1 80.56 290 ASP A C 1
ATOM 2284 O O . ASP A 1 290 ? 11.312 -23.5 7.512 1 80.56 290 ASP A O 1
ATOM 2288 N N . SER A 1 291 ? 10.664 -21.453 7.367 1 86.56 291 SER A N 1
ATOM 2289 C CA . SER A 1 291 ? 11.18 -21.156 6.035 1 86.56 291 SER A CA 1
ATOM 2290 C C . SER A 1 291 ? 12.68 -21.438 5.949 1 86.56 291 SER A C 1
ATOM 2292 O O . SER A 1 291 ? 13.164 -21.969 4.945 1 86.56 291 SER A O 1
ATOM 2294 N N . GLN A 1 292 ? 13.375 -21.219 6.945 1 89.69 292 GLN A N 1
ATOM 2295 C CA . GLN A 1 292 ? 14.82 -21.406 6.945 1 89.69 292 GLN A CA 1
ATOM 2296 C C . GLN A 1 292 ? 15.172 -22.891 6.785 1 89.69 292 GLN A C 1
ATOM 2298 O O . GLN A 1 292 ? 16.094 -23.234 6.043 1 89.69 292 GLN A O 1
ATOM 2303 N N . ARG A 1 293 ? 14.484 -23.703 7.469 1 90.44 293 ARG A N 1
ATOM 2304 C CA . ARG A 1 293 ? 14.742 -25.141 7.398 1 90.44 293 ARG A CA 1
ATOM 2305 C C . ARG A 1 293 ? 14.461 -25.688 6 1 90.44 293 ARG A C 1
ATOM 2307 O O . ARG A 1 293 ? 15.203 -26.531 5.496 1 90.44 293 ARG A O 1
ATOM 2314 N N . GLN A 1 294 ? 13.414 -25.203 5.449 1 91.19 294 GLN A N 1
ATOM 2315 C CA . GLN A 1 294 ? 13.055 -25.656 4.109 1 91.19 294 GLN A CA 1
ATOM 2316 C C . GLN A 1 294 ? 14.094 -25.219 3.086 1 91.19 294 GLN A C 1
ATOM 2318 O O . GLN A 1 294 ? 14.492 -26.016 2.221 1 91.19 294 GLN A O 1
ATOM 2323 N N . LEU A 1 295 ? 14.5 -24.047 3.211 1 94 295 LEU A N 1
ATOM 2324 C CA . LEU A 1 295 ? 15.516 -23.531 2.299 1 94 295 LEU A CA 1
ATOM 2325 C C . LEU A 1 295 ? 16.828 -24.281 2.465 1 94 295 LEU A C 1
ATOM 2327 O O . LEU A 1 295 ? 17.5 -24.594 1.479 1 94 295 LEU A O 1
ATOM 2331 N N . LEU A 1 296 ? 17.125 -24.516 3.707 1 94.5 296 LEU A N 1
ATOM 2332 C CA . LEU A 1 296 ? 18.328 -25.297 3.988 1 94.5 296 LEU A CA 1
ATOM 2333 C C . LEU A 1 296 ? 18.266 -26.672 3.346 1 94.5 296 LEU A C 1
ATOM 2335 O O . LEU A 1 296 ? 19.234 -27.125 2.744 1 94.5 296 LEU A O 1
ATOM 2339 N N . SER A 1 297 ? 17.141 -27.25 3.43 1 93.19 297 SER A N 1
ATOM 2340 C CA . SER A 1 297 ? 16.953 -28.594 2.873 1 93.19 297 SER A CA 1
ATOM 2341 C C . SER A 1 297 ? 17.188 -28.594 1.366 1 93.19 297 SER A C 1
ATOM 2343 O O . SER A 1 297 ? 17.812 -29.516 0.834 1 93.19 297 SER A O 1
ATOM 2345 N N . VAL A 1 298 ? 16.703 -27.609 0.735 1 93 298 VAL A N 1
ATOM 2346 C CA . VAL A 1 298 ? 16.828 -27.531 -0.716 1 93 298 VAL A CA 1
ATOM 2347 C C . VAL A 1 298 ? 18.297 -27.344 -1.099 1 93 298 VAL A C 1
ATOM 2349 O O . VAL A 1 298 ? 18.781 -27.969 -2.047 1 93 298 VAL A O 1
ATOM 2352 N N . VAL A 1 299 ? 18.969 -26.516 -0.389 1 94.31 299 VAL A N 1
ATOM 2353 C CA . VAL A 1 299 ? 20.391 -26.266 -0.652 1 94.31 299 VAL A CA 1
ATOM 2354 C C . VAL A 1 299 ? 21.188 -27.547 -0.416 1 94.31 299 VAL A C 1
ATOM 2356 O O . VAL A 1 299 ? 22 -27.938 -1.258 1 94.31 299 VAL A O 1
ATOM 2359 N N . MET A 1 300 ? 20.938 -28.219 0.647 1 94.56 300 MET A N 1
ATOM 2360 C CA . MET A 1 300 ? 21.641 -29.438 1.003 1 94.56 300 MET A CA 1
ATOM 2361 C C . MET A 1 300 ? 21.406 -30.531 -0.032 1 94.56 300 MET A C 1
ATOM 2363 O O . MET A 1 300 ? 22.328 -31.25 -0.42 1 94.56 300 MET A O 1
ATOM 2367 N N . GLU A 1 301 ? 20.203 -30.609 -0.424 1 93.94 301 GLU A N 1
ATOM 2368 C CA . GLU A 1 301 ? 19.875 -31.609 -1.441 1 93.94 301 GLU A CA 1
ATOM 2369 C C . GLU A 1 301 ? 20.641 -31.359 -2.736 1 93.94 301 GLU A C 1
ATOM 2371 O O . GLU A 1 301 ? 21.094 -32.281 -3.383 1 93.94 301 GLU A O 1
ATOM 2376 N N . THR A 1 302 ? 20.703 -30.188 -3.043 1 94.75 302 THR A N 1
ATOM 2377 C CA . THR A 1 302 ? 21.422 -29.828 -4.262 1 94.75 302 THR A CA 1
ATOM 2378 C C . THR A 1 302 ? 22.906 -30.172 -4.141 1 94.75 302 THR A C 1
ATOM 2380 O O . THR A 1 302 ? 23.516 -30.672 -5.09 1 94.75 302 THR A O 1
ATOM 2383 N N . LEU A 1 303 ? 23.516 -29.891 -3.029 1 95.25 303 LEU A N 1
ATOM 2384 C CA . LEU A 1 303 ? 24.922 -30.219 -2.812 1 95.25 303 LEU A CA 1
ATOM 2385 C C . LEU A 1 303 ? 25.141 -31.734 -2.895 1 95.25 303 LEU A C 1
ATOM 2387 O O . LEU A 1 303 ? 26.125 -32.188 -3.49 1 95.25 303 LEU A O 1
ATOM 2391 N N . VAL A 1 304 ? 24.234 -32.438 -2.359 1 94.31 304 VAL A N 1
ATOM 2392 C CA . VAL A 1 304 ? 24.312 -33.906 -2.424 1 94.31 304 VAL A CA 1
ATOM 2393 C C . VAL A 1 304 ? 24.219 -34.344 -3.877 1 94.31 304 VAL A C 1
ATOM 2395 O O . VAL A 1 304 ? 25 -35.219 -4.316 1 94.31 304 VAL A O 1
ATOM 2398 N N . ASN A 1 305 ? 23.312 -33.75 -4.605 1 94.19 305 ASN A N 1
ATOM 2399 C CA . ASN A 1 305 ? 23.141 -34.125 -6.008 1 94.19 305 ASN A CA 1
ATOM 2400 C C . ASN A 1 305 ? 24.406 -33.812 -6.816 1 94.19 305 ASN A C 1
ATOM 2402 O O . ASN A 1 305 ? 24.734 -34.562 -7.758 1 94.19 305 ASN A O 1
ATOM 2406 N N . ILE A 1 306 ? 25.094 -32.781 -6.441 1 95.12 306 ILE A N 1
ATOM 2407 C CA . ILE A 1 306 ? 26.344 -32.438 -7.117 1 95.12 306 ILE A CA 1
ATOM 2408 C C . ILE A 1 306 ? 27.391 -33.5 -6.84 1 95.12 306 ILE A C 1
ATOM 2410 O O . ILE A 1 306 ? 28.094 -33.938 -7.754 1 95.12 306 ILE A O 1
ATOM 2414 N N . LEU A 1 307 ? 27.516 -34 -5.641 1 92.81 307 LEU A N 1
ATOM 2415 C CA . LEU A 1 307 ? 28.469 -35.031 -5.27 1 92.81 307 LEU A CA 1
ATOM 2416 C C . LEU A 1 307 ? 28.156 -36.344 -6 1 92.81 307 LEU A C 1
ATOM 2418 O O . LEU A 1 307 ? 29.062 -37 -6.516 1 92.81 307 LEU A O 1
ATOM 2422 N N . ILE A 1 308 ? 26.891 -36.625 -6.07 1 90.56 308 ILE A N 1
ATOM 2423 C CA . ILE A 1 308 ? 26.469 -37.844 -6.746 1 90.56 308 ILE A CA 1
ATOM 2424 C C . ILE A 1 308 ? 26.766 -37.719 -8.234 1 90.56 308 ILE A C 1
ATOM 2426 O O . ILE A 1 308 ? 27.281 -38.688 -8.836 1 90.56 308 ILE A O 1
ATOM 2430 N N . SER A 1 309 ? 26.484 -36.594 -8.773 1 90.56 309 SER A N 1
ATOM 2431 C CA . SER A 1 309 ? 26.734 -36.375 -10.195 1 90.56 309 SER A CA 1
ATOM 2432 C C . SER A 1 309 ? 28.219 -36.438 -10.508 1 90.56 309 SER A C 1
ATOM 2434 O O . SER A 1 309 ? 28.609 -36.812 -11.625 1 90.56 309 SER A O 1
ATOM 2436 N N . ALA A 1 310 ? 29.062 -36.031 -9.539 1 90.5 310 ALA A N 1
ATOM 2437 C CA . ALA A 1 310 ? 30.516 -36.031 -9.711 1 90.5 310 ALA A CA 1
ATOM 2438 C C . ALA A 1 310 ? 31.094 -37.438 -9.578 1 90.5 310 ALA A C 1
ATOM 2440 O O . ALA A 1 310 ? 32.281 -37.656 -9.82 1 90.5 310 ALA A O 1
ATOM 2441 N N . GLY A 1 311 ? 30.266 -38.438 -9.141 1 86.38 311 GLY A N 1
ATOM 2442 C CA . GLY A 1 311 ? 30.703 -39.812 -9.117 1 86.38 311 GLY A CA 1
ATOM 2443 C C . GLY A 1 311 ? 31.078 -40.312 -7.727 1 86.38 311 GLY A C 1
ATOM 2444 O O . GLY A 1 311 ? 31.875 -41.219 -7.582 1 86.38 311 GLY A O 1
ATOM 2445 N N . LEU A 1 312 ? 30.641 -39.656 -6.738 1 85.06 312 LEU A N 1
ATOM 2446 C CA . LEU A 1 312 ? 30.922 -40.125 -5.387 1 85.06 312 LEU A CA 1
ATOM 2447 C C . LEU A 1 312 ? 30.328 -41.531 -5.176 1 85.06 312 LEU A C 1
ATOM 2449 O O . LEU A 1 312 ? 29.156 -41.75 -5.465 1 85.06 312 LEU A O 1
ATOM 2453 N N . GLU A 1 313 ? 31.172 -42.438 -4.781 1 77.31 313 GLU A N 1
ATOM 2454 C CA . GLU A 1 313 ? 30.797 -43.844 -4.602 1 77.31 313 GLU A CA 1
ATOM 2455 C C . GLU A 1 313 ? 30.125 -44.062 -3.242 1 77.31 313 GLU A C 1
ATOM 2457 O O . GLU A 1 313 ? 30.75 -44.594 -2.328 1 77.31 313 GLU A O 1
ATOM 2462 N N . SER A 1 314 ? 29.125 -43.5 -2.904 1 76.81 314 SER A N 1
ATOM 2463 C CA . SER A 1 314 ? 28.391 -43.688 -1.656 1 76.81 314 SER A CA 1
ATOM 2464 C C . SER A 1 314 ? 26.891 -43.625 -1.889 1 76.81 314 SER A C 1
ATOM 2466 O O . SER A 1 314 ? 26.422 -43.062 -2.877 1 76.81 314 SER A O 1
ATOM 2468 N N . ALA A 1 315 ? 26.281 -44.375 -0.979 1 78.5 315 ALA A N 1
ATOM 2469 C CA . ALA A 1 315 ? 24.812 -44.312 -1.047 1 78.5 315 ALA A CA 1
ATOM 2470 C C . ALA A 1 315 ? 24.328 -42.875 -0.786 1 78.5 315 ALA A C 1
ATOM 2472 O O . ALA A 1 315 ? 24.891 -42.156 0.053 1 78.5 315 ALA A O 1
ATOM 2473 N N . THR A 1 316 ? 23.359 -42.562 -1.569 1 81.31 316 THR A N 1
ATOM 2474 C CA . THR A 1 316 ? 22.812 -41.219 -1.469 1 81.31 316 THR A CA 1
ATOM 2475 C C . THR A 1 316 ? 22.406 -40.906 -0.028 1 81.31 316 THR A C 1
ATOM 2477 O O . THR A 1 316 ? 22.656 -39.781 0.458 1 81.31 316 THR A O 1
ATOM 2480 N N . SER A 1 317 ? 21.797 -41.844 0.595 1 85.69 317 SER A N 1
ATOM 2481 C CA . SER A 1 317 ? 21.344 -41.625 1.971 1 85.69 317 SER A CA 1
ATOM 2482 C C . SER A 1 317 ? 22.531 -41.375 2.896 1 85.69 317 SER A C 1
ATOM 2484 O O . SER A 1 317 ? 22.453 -40.5 3.783 1 85.69 317 SER A O 1
ATOM 2486 N N . GLU A 1 318 ? 23.578 -42.031 2.668 1 86.19 318 GLU A N 1
ATOM 2487 C CA . GLU A 1 318 ? 24.781 -41.844 3.484 1 86.19 318 GLU A CA 1
ATOM 2488 C C . GLU A 1 318 ? 25.406 -40.469 3.23 1 86.19 318 GLU A C 1
ATOM 2490 O O . GLU A 1 318 ? 25.828 -39.781 4.168 1 86.19 318 GLU A O 1
ATOM 2495 N N . VAL A 1 319 ? 25.438 -40.125 2.014 1 87.25 319 VAL A N 1
ATOM 2496 C CA . VAL A 1 319 ? 25.984 -38.812 1.652 1 87.25 319 VAL A CA 1
ATOM 2497 C C . VAL A 1 319 ? 25.141 -37.719 2.277 1 87.25 319 VAL A C 1
ATOM 2499 O O . VAL A 1 319 ? 25.672 -36.75 2.844 1 87.25 319 VAL A O 1
ATOM 2502 N N . SER A 1 320 ? 23.828 -37.906 2.205 1 89.94 320 SER A N 1
ATOM 2503 C CA . SER A 1 320 ? 22.906 -36.938 2.75 1 89.94 320 SER A CA 1
ATOM 2504 C C . SER A 1 320 ? 23.062 -36.781 4.262 1 89.94 320 SER A C 1
ATOM 2506 O O . SER A 1 320 ? 23.078 -35.688 4.793 1 89.94 320 SER A O 1
ATOM 2508 N N . GLU A 1 321 ? 23.156 -37.875 4.922 1 89.81 321 GLU A N 1
ATOM 2509 C CA . GLU A 1 321 ? 23.328 -37.844 6.371 1 89.81 321 GLU A CA 1
ATOM 2510 C C . GLU A 1 321 ? 24.656 -37.219 6.77 1 89.81 321 GLU A C 1
ATOM 2512 O O . GLU A 1 321 ? 24.703 -36.406 7.711 1 89.81 321 GLU A O 1
ATOM 2517 N N . ASN A 1 322 ? 25.703 -37.562 6.078 1 88 322 ASN A N 1
ATOM 2518 C CA . ASN A 1 322 ? 27.016 -36.969 6.344 1 88 322 ASN A CA 1
ATOM 2519 C C . ASN A 1 322 ? 27.016 -35.469 6.09 1 88 322 ASN A C 1
ATOM 2521 O O . ASN A 1 322 ? 27.578 -34.688 6.875 1 88 322 ASN A O 1
ATOM 2525 N N . MET A 1 323 ? 26.406 -35.156 5.004 1 90.25 323 MET A N 1
ATOM 2526 C CA . MET A 1 323 ? 26.297 -33.75 4.652 1 90.25 323 MET A CA 1
ATOM 2527 C C . MET A 1 323 ? 25.547 -33 5.738 1 90.25 323 MET A C 1
ATOM 2529 O O . MET A 1 323 ? 25.984 -31.922 6.164 1 90.25 323 MET A O 1
ATOM 2533 N N . ALA A 1 324 ? 24.453 -33.5 6.156 1 89.44 324 ALA A N 1
ATOM 2534 C CA . ALA A 1 324 ? 23.625 -32.875 7.172 1 89.44 324 ALA A CA 1
ATOM 2535 C C . ALA A 1 324 ? 24.375 -32.75 8.5 1 89.44 324 ALA A C 1
ATOM 2537 O O . ALA A 1 324 ? 24.312 -31.734 9.172 1 89.44 324 ALA A O 1
ATOM 2538 N N . ALA A 1 325 ? 25.047 -33.719 8.828 1 88.44 325 ALA A N 1
ATOM 2539 C CA . ALA A 1 325 ? 25.734 -33.812 10.109 1 88.44 325 ALA A CA 1
ATOM 2540 C C . ALA A 1 325 ? 26.922 -32.844 10.148 1 88.44 325 ALA A C 1
ATOM 2542 O O . ALA A 1 325 ? 27.172 -32.188 11.164 1 88.44 325 ALA A O 1
ATOM 2543 N N . GLN A 1 326 ? 27.562 -32.625 9.078 1 89.12 326 GLN A N 1
ATOM 2544 C CA . GLN A 1 326 ? 28.828 -31.922 9.117 1 89.12 326 GLN A CA 1
ATOM 2545 C C . GLN A 1 326 ? 28.688 -30.5 8.586 1 89.12 326 GLN A C 1
ATOM 2547 O O . GLN A 1 326 ? 29.438 -29.594 8.992 1 89.12 326 GLN A O 1
ATOM 2552 N N . PHE A 1 327 ? 27.734 -30.312 7.73 1 91.31 327 PHE A N 1
ATOM 2553 C CA . PHE A 1 327 ? 27.828 -29.062 7 1 91.31 327 PHE A CA 1
ATOM 2554 C C . PHE A 1 327 ? 26.516 -28.266 7.098 1 91.31 327 PHE A C 1
ATOM 2556 O O . PHE A 1 327 ? 26.375 -27.203 6.5 1 91.31 327 PHE A O 1
ATOM 2563 N N . ALA A 1 328 ? 25.562 -28.766 7.832 1 91.25 328 ALA A N 1
ATOM 2564 C CA . ALA A 1 328 ? 24.266 -28.094 7.988 1 91.25 328 ALA A CA 1
ATOM 2565 C C . ALA A 1 328 ? 24.438 -26.703 8.586 1 91.25 328 ALA A C 1
ATOM 2567 O O . ALA A 1 328 ? 23.75 -25.766 8.188 1 91.25 328 ALA A O 1
ATOM 2568 N N . GLU A 1 329 ? 25.344 -26.625 9.453 1 91.75 329 GLU A N 1
ATOM 2569 C CA . GLU A 1 329 ? 25.562 -25.328 10.102 1 91.75 329 GLU A CA 1
ATOM 2570 C C . GLU A 1 329 ? 26.109 -24.297 9.117 1 91.75 329 GLU A C 1
ATOM 2572 O O . GLU A 1 329 ? 25.688 -23.141 9.109 1 91.75 329 GLU A O 1
ATOM 2577 N N . HIS A 1 330 ? 27.078 -24.719 8.32 1 90.94 330 HIS A N 1
ATOM 2578 C CA . HIS A 1 330 ? 27.656 -23.828 7.336 1 90.94 330 HIS A CA 1
ATOM 2579 C C . HIS A 1 330 ? 26.625 -23.375 6.309 1 90.94 330 HIS A C 1
ATOM 2581 O O . HIS A 1 330 ? 26.516 -22.188 6.02 1 90.94 330 HIS A O 1
ATOM 2587 N N . ALA A 1 331 ? 25.922 -24.328 5.824 1 94.31 331 ALA A N 1
ATOM 2588 C CA . ALA A 1 331 ? 24.891 -24.016 4.84 1 94.31 331 ALA A CA 1
ATOM 2589 C C . ALA A 1 331 ? 23.797 -23.156 5.449 1 94.31 331 ALA A C 1
ATOM 2591 O O . ALA A 1 331 ? 23.234 -22.281 4.777 1 94.31 331 ALA A O 1
ATOM 2592 N N . SER A 1 332 ? 23.531 -23.453 6.711 1 95.44 332 SER A N 1
ATOM 2593 C CA . SER A 1 332 ? 22.531 -22.656 7.414 1 95.44 332 SER A CA 1
ATOM 2594 C C . SER A 1 332 ? 22.938 -21.188 7.5 1 95.44 332 SER A C 1
ATOM 2596 O O . SER A 1 332 ? 22.094 -20.297 7.379 1 95.44 332 SER A O 1
ATOM 2598 N N . THR A 1 333 ? 24.172 -20.984 7.691 1 96.12 333 THR A N 1
ATOM 2599 C CA . THR A 1 333 ? 24.672 -19.609 7.766 1 96.12 333 THR A CA 1
ATOM 2600 C C . THR A 1 333 ? 24.484 -18.891 6.43 1 96.12 333 THR A C 1
ATOM 2602 O O . THR A 1 333 ? 24.109 -17.719 6.391 1 96.12 333 THR A O 1
ATOM 2605 N N . VAL A 1 334 ? 24.734 -19.594 5.375 1 96.81 334 VAL A N 1
ATOM 2606 C CA . VAL A 1 334 ? 24.547 -19.016 4.043 1 96.81 334 VAL A CA 1
ATOM 2607 C C . VAL A 1 334 ? 23.078 -18.641 3.85 1 96.81 334 VAL A C 1
ATOM 2609 O O . VAL A 1 334 ? 22.781 -17.531 3.408 1 96.81 334 VAL A O 1
ATOM 2612 N N . VAL A 1 335 ? 22.219 -19.531 4.227 1 97 335 VAL A N 1
ATOM 2613 C CA . VAL A 1 335 ? 20.797 -19.312 4.062 1 97 335 VAL A CA 1
ATOM 2614 C C . VAL A 1 335 ? 20.344 -18.141 4.938 1 97 335 VAL A C 1
ATOM 2616 O O . VAL A 1 335 ? 19.578 -17.281 4.492 1 97 335 VAL A O 1
ATOM 2619 N N . GLU A 1 336 ? 20.844 -18.109 6.105 1 96.38 336 GLU A N 1
ATOM 2620 C CA . GLU A 1 336 ? 20.5 -17.016 7.02 1 96.38 336 GLU A CA 1
ATOM 2621 C C . GLU A 1 336 ? 20.938 -15.672 6.457 1 96.38 336 GLU A C 1
ATOM 2623 O O . GLU A 1 336 ? 20.188 -14.695 6.52 1 96.38 336 GLU A O 1
ATOM 2628 N N . HIS A 1 337 ? 22.125 -15.656 5.949 1 96.75 337 HIS A N 1
ATOM 2629 C CA . HIS A 1 337 ? 22.625 -14.422 5.348 1 96.75 337 HIS A CA 1
ATOM 2630 C C . HIS A 1 337 ? 21.781 -14.023 4.141 1 96.75 337 HIS A C 1
ATOM 2632 O O . HIS A 1 337 ? 21.516 -12.836 3.93 1 96.75 337 HIS A O 1
ATOM 2638 N N . ALA A 1 338 ? 21.438 -14.977 3.363 1 98 338 ALA A N 1
ATOM 2639 C CA . ALA A 1 338 ? 20.609 -14.711 2.191 1 98 338 ALA A CA 1
ATOM 2640 C C . ALA A 1 338 ? 19.25 -14.148 2.596 1 98 338 ALA A C 1
ATOM 2642 O O . ALA A 1 338 ? 18.766 -13.188 1.998 1 98 338 ALA A O 1
ATOM 2643 N N . MET A 1 339 ? 18.672 -14.758 3.605 1 96.06 339 MET A N 1
ATOM 2644 C CA . MET A 1 339 ? 17.375 -14.297 4.09 1 96.06 339 MET A CA 1
ATOM 2645 C C . MET A 1 339 ? 17.469 -12.891 4.664 1 96.06 339 MET A C 1
ATOM 2647 O O . MET A 1 339 ? 16.562 -12.078 4.48 1 96.06 339 MET A O 1
ATOM 2651 N N . ARG A 1 340 ? 18.516 -12.664 5.383 1 96.19 340 ARG A N 1
ATOM 2652 C CA . ARG A 1 340 ? 18.75 -11.32 5.906 1 96.19 340 ARG A CA 1
ATOM 2653 C C . ARG A 1 340 ? 18.875 -10.305 4.777 1 96.19 340 ARG A C 1
ATOM 2655 O O . ARG A 1 340 ? 18.281 -9.219 4.844 1 96.19 340 ARG A O 1
ATOM 2662 N N . LEU A 1 341 ? 19.625 -10.664 3.781 1 97.38 341 LEU A N 1
ATOM 2663 C CA . LEU A 1 341 ? 19.766 -9.773 2.631 1 97.38 341 LEU A CA 1
ATOM 2664 C C . LEU A 1 341 ? 18.422 -9.555 1.945 1 97.38 341 LEU A C 1
ATOM 2666 O O . LEU A 1 341 ? 18.125 -8.445 1.502 1 97.38 341 LEU A O 1
ATOM 2670 N N . ASN A 1 342 ? 17.625 -10.586 1.815 1 96.81 342 ASN A N 1
ATOM 2671 C CA . ASN A 1 342 ? 16.281 -10.469 1.283 1 96.81 342 ASN A CA 1
ATOM 2672 C C . ASN A 1 342 ? 15.469 -9.406 2.021 1 96.81 342 ASN A C 1
ATOM 2674 O O . ASN A 1 342 ? 14.828 -8.562 1.396 1 96.81 342 ASN A O 1
ATOM 2678 N N . ARG A 1 343 ? 15.594 -9.445 3.324 1 95 343 ARG A N 1
ATOM 2679 C CA . ARG A 1 343 ? 14.859 -8.5 4.156 1 95 343 ARG A CA 1
ATOM 2680 C C . ARG A 1 343 ? 15.391 -7.086 3.979 1 95 343 ARG A C 1
ATOM 2682 O O . ARG A 1 343 ? 14.617 -6.137 3.83 1 95 343 ARG A O 1
ATOM 2689 N N . VAL A 1 344 ? 16.641 -6.941 3.924 1 93.25 344 VAL A N 1
ATOM 2690 C CA . VAL A 1 344 ? 17.281 -5.629 3.873 1 93.25 344 VAL A CA 1
ATOM 2691 C C . VAL A 1 344 ? 16.984 -4.957 2.535 1 93.25 344 VAL A C 1
ATOM 2693 O O . VAL A 1 344 ? 16.516 -3.816 2.496 1 93.25 344 VAL A O 1
ATOM 2696 N N . VAL A 1 345 ? 17.125 -5.648 1.45 1 94.88 345 VAL A N 1
ATOM 2697 C CA . VAL A 1 345 ? 16.969 -5.035 0.137 1 94.88 345 VAL A CA 1
ATOM 2698 C C . VAL A 1 345 ? 15.477 -4.953 -0.208 1 94.88 345 VAL A C 1
ATOM 2700 O O . VAL A 1 345 ? 15.047 -4.043 -0.919 1 94.88 345 VAL A O 1
ATOM 2703 N N . GLY A 1 346 ? 14.719 -5.906 0.283 1 94.25 346 GLY A N 1
ATOM 2704 C CA . GLY A 1 346 ? 13.305 -5.961 -0.051 1 94.25 346 GLY A CA 1
ATOM 2705 C C . GLY A 1 346 ? 12.461 -5.016 0.782 1 94.25 346 GLY A C 1
ATOM 2706 O O . GLY A 1 346 ? 11.469 -4.461 0.291 1 94.25 346 GLY A O 1
ATOM 2707 N N . GLN A 1 347 ? 12.844 -4.859 2.051 1 90.56 347 GLN A N 1
ATOM 2708 C CA . GLN A 1 347 ? 12.016 -4.094 2.979 1 90.56 347 GLN A CA 1
ATOM 2709 C C . GLN A 1 347 ? 12.719 -2.816 3.42 1 90.56 347 GLN A C 1
ATOM 2711 O O . GLN A 1 347 ? 12.07 -1.801 3.68 1 90.56 347 GLN A O 1
ATOM 2716 N N . GLY A 1 348 ? 13.984 -2.859 3.457 1 85.06 348 GLY A N 1
ATOM 2717 C CA . GLY A 1 348 ? 14.734 -1.794 4.105 1 85.06 348 GLY A CA 1
ATOM 2718 C C . GLY A 1 348 ? 15.148 -0.69 3.15 1 85.06 348 GLY A C 1
ATOM 2719 O O . GLY A 1 348 ? 15.492 0.413 3.58 1 85.06 348 GLY A O 1
ATOM 2720 N N . ILE A 1 349 ? 15.164 -0.958 1.904 1 87.19 349 ILE A N 1
ATOM 2721 C CA . ILE A 1 349 ? 15.586 0.022 0.911 1 87.19 349 ILE A CA 1
ATOM 2722 C C . ILE A 1 349 ? 14.43 0.329 -0.037 1 87.19 349 ILE A C 1
ATOM 2724 O O . ILE A 1 349 ? 13.93 -0.563 -0.726 1 87.19 349 ILE A O 1
ATOM 2728 N N . THR A 1 350 ? 14 1.592 -0.105 1 86.69 350 THR A N 1
ATOM 2729 C CA . THR A 1 350 ? 12.867 1.952 -0.947 1 86.69 350 THR A CA 1
ATOM 2730 C C . THR A 1 350 ? 13.266 3.012 -1.97 1 86.69 350 THR A C 1
ATOM 2732 O O . THR A 1 350 ? 12.562 3.227 -2.959 1 86.69 350 THR A O 1
ATOM 2735 N N . SER A 1 351 ? 14.391 3.639 -1.808 1 80.81 351 SER A N 1
ATOM 2736 C CA . SER A 1 351 ? 14.828 4.742 -2.658 1 80.81 351 SER A CA 1
ATOM 2737 C C . SER A 1 351 ? 15.344 4.234 -3.998 1 80.81 351 SER A C 1
ATOM 2739 O O . SER A 1 351 ? 15.453 5 -4.961 1 80.81 351 SER A O 1
ATOM 2741 N N . CYS A 1 352 ? 15.742 3.016 -4.039 1 88.12 352 CYS A N 1
ATOM 2742 C CA . CYS A 1 352 ? 16.219 2.367 -5.254 1 88.12 352 CYS A CA 1
ATOM 2743 C C . CYS A 1 352 ? 15.984 0.863 -5.199 1 88.12 352 CYS A C 1
ATOM 2745 O O . CYS A 1 352 ? 15.422 0.354 -4.227 1 88.12 352 CYS A O 1
ATOM 2747 N N . GLU A 1 353 ? 16.312 0.248 -6.305 1 93.44 353 GLU A N 1
ATOM 2748 C CA . GLU A 1 353 ? 16.297 -1.211 -6.367 1 93.44 353 GLU A CA 1
ATOM 2749 C C . GLU A 1 353 ? 17.703 -1.781 -6.266 1 93.44 353 GLU A C 1
ATOM 2751 O O . GLU A 1 353 ? 18.609 -1.357 -6.988 1 93.44 353 GLU A O 1
ATOM 2756 N N . MET A 1 354 ? 17.875 -2.646 -5.297 1 94.62 354 MET A N 1
ATOM 2757 C CA . MET A 1 354 ? 19.125 -3.385 -5.188 1 94.62 354 MET A CA 1
ATOM 2758 C C . MET A 1 354 ? 18.891 -4.887 -5.285 1 94.62 354 MET A C 1
ATOM 2760 O O . MET A 1 354 ? 18 -5.426 -4.617 1 94.62 354 MET A O 1
ATOM 2764 N N . MET A 1 355 ? 19.625 -5.484 -6.148 1 95.94 355 MET A N 1
ATOM 2765 C CA . MET A 1 355 ? 19.469 -6.922 -6.332 1 95.94 355 MET A CA 1
ATOM 2766 C C . MET A 1 355 ? 20.812 -7.586 -6.621 1 95.94 355 MET A C 1
ATOM 2768 O O . MET A 1 355 ? 21.703 -6.953 -7.18 1 95.94 355 MET A O 1
ATOM 2772 N N . PRO A 1 356 ? 20.859 -8.805 -6.18 1 97.62 356 PRO A N 1
ATOM 2773 C CA . PRO A 1 356 ? 22.062 -9.539 -6.578 1 97.62 356 PRO A CA 1
ATOM 2774 C C . PRO A 1 356 ? 22.188 -9.672 -8.094 1 97.62 356 PRO A C 1
ATOM 2776 O O . PRO A 1 356 ? 21.188 -9.773 -8.797 1 97.62 356 PRO A O 1
ATOM 2779 N N . LEU A 1 357 ? 23.422 -9.531 -8.516 1 97.56 357 LEU A N 1
ATOM 2780 C CA . LEU A 1 357 ? 23.719 -9.781 -9.922 1 97.56 357 LEU A CA 1
ATOM 2781 C C . LEU A 1 357 ? 24.281 -11.188 -10.117 1 97.56 357 LEU A C 1
ATOM 2783 O O . LEU A 1 357 ? 25.422 -11.461 -9.766 1 97.56 357 LEU A O 1
ATOM 2787 N N . TYR A 1 358 ? 23.438 -12.023 -10.547 1 97.44 358 TYR A N 1
ATOM 2788 C CA . TYR A 1 358 ? 23.734 -13.414 -10.875 1 97.44 358 TYR A CA 1
ATOM 2789 C C . TYR A 1 358 ? 23.594 -13.664 -12.375 1 97.44 358 TYR A C 1
ATOM 2791 O O . TYR A 1 358 ? 22.578 -13.336 -12.969 1 97.44 358 TYR A O 1
ATOM 2799 N N . LEU A 1 359 ? 24.594 -14.164 -12.953 1 96.62 359 LEU A N 1
ATOM 2800 C CA . LEU A 1 359 ? 24.547 -14.445 -14.383 1 96.62 359 LEU A CA 1
ATOM 2801 C C . LEU A 1 359 ? 24.391 -15.945 -14.633 1 96.62 359 LEU A C 1
ATOM 2803 O O . LEU A 1 359 ? 25.156 -16.75 -14.117 1 96.62 359 LEU A O 1
ATOM 2807 N N . VAL A 1 360 ? 23.422 -16.234 -15.445 1 95.31 360 VAL A N 1
ATOM 2808 C CA . VAL A 1 360 ? 23.125 -17.641 -15.75 1 95.31 360 VAL A CA 1
ATOM 2809 C C . VAL A 1 360 ? 24.203 -18.188 -16.688 1 95.31 360 VAL A C 1
ATOM 2811 O O . VAL A 1 360 ? 24.812 -17.438 -17.438 1 95.31 360 VAL A O 1
ATOM 2814 N N . PRO A 1 361 ? 24.312 -19.5 -16.594 1 94.62 361 PRO A N 1
ATOM 2815 C CA . PRO A 1 361 ? 25.266 -20.125 -17.516 1 94.62 361 PRO A CA 1
ATOM 2816 C C . PRO A 1 361 ? 24.969 -19.797 -18.984 1 94.62 361 PRO A C 1
ATOM 2818 O O . PRO A 1 361 ? 23.812 -19.547 -19.344 1 94.62 361 PRO A O 1
ATOM 2821 N N . GLU A 1 362 ? 26.078 -19.688 -19.812 1 92.62 362 GLU A N 1
ATOM 2822 C CA . GLU A 1 362 ? 26.016 -19.469 -21.266 1 92.62 362 GLU A CA 1
ATOM 2823 C C . GLU A 1 362 ? 25.734 -18.016 -21.594 1 92.62 362 GLU A C 1
ATOM 2825 O O . GLU A 1 362 ? 25.484 -17.656 -22.75 1 92.62 362 GLU A O 1
ATOM 2830 N N . THR A 1 363 ? 25.719 -17.172 -20.562 1 94.38 363 THR A N 1
ATOM 2831 C CA . THR A 1 363 ? 25.688 -15.734 -20.797 1 94.38 363 THR A CA 1
ATOM 2832 C C . THR A 1 363 ? 27 -15.266 -21.422 1 94.38 363 THR A C 1
ATOM 2834 O O . THR A 1 363 ? 28.078 -15.695 -21 1 94.38 363 THR A O 1
ATOM 2837 N N . PRO A 1 364 ? 26.906 -14.367 -22.391 1 94.19 364 PRO A N 1
ATOM 2838 C CA . PRO A 1 364 ? 28.141 -13.859 -22.969 1 94.19 364 PRO A CA 1
ATOM 2839 C C . PRO A 1 364 ? 28.953 -13.008 -21.984 1 94.19 364 PRO A C 1
ATOM 2841 O O . PRO A 1 364 ? 28.375 -12.219 -21.234 1 94.19 364 PRO A O 1
ATOM 2844 N N . PHE A 1 365 ? 30.266 -13.125 -22.094 1 94 365 PHE A N 1
ATOM 2845 C CA . PHE A 1 365 ? 31.156 -12.391 -21.203 1 94 365 PHE A CA 1
ATOM 2846 C C . PHE A 1 365 ? 31.188 -10.914 -21.562 1 94 365 PHE A C 1
ATOM 2848 O O . PHE A 1 365 ? 31.234 -10.555 -22.734 1 94 365 PHE A O 1
ATOM 2855 N N . ASP A 1 366 ? 31.047 -10.086 -20.547 1 93.69 366 ASP A N 1
ATOM 2856 C CA . ASP A 1 366 ? 31.141 -8.633 -20.656 1 93.69 366 ASP A CA 1
ATOM 2857 C C . ASP A 1 366 ? 31.984 -8.055 -19.516 1 93.69 366 ASP A C 1
ATOM 2859 O O . ASP A 1 366 ? 31.531 -7.977 -18.375 1 93.69 366 ASP A O 1
ATOM 2863 N N . ALA A 1 367 ? 33.156 -7.598 -19.859 1 91 367 ALA A N 1
ATOM 2864 C CA . ALA A 1 367 ? 34.125 -7.141 -18.859 1 91 367 ALA A CA 1
ATOM 2865 C C . ALA A 1 367 ? 33.625 -5.887 -18.156 1 91 367 ALA A C 1
ATOM 2867 O O . ALA A 1 367 ? 34.125 -5.531 -17.078 1 91 367 ALA A O 1
ATOM 2868 N N . ASN A 1 368 ? 32.688 -5.234 -18.688 1 88.62 368 ASN A N 1
ATOM 2869 C CA . ASN A 1 368 ? 32.156 -4.023 -18.062 1 88.62 368 ASN A CA 1
ATOM 2870 C C . ASN A 1 368 ? 31.266 -4.348 -16.859 1 88.62 368 ASN A C 1
ATOM 2872 O O . ASN A 1 368 ? 31.094 -3.516 -15.969 1 88.62 368 ASN A O 1
ATOM 2876 N N . VAL A 1 369 ? 30.781 -5.633 -16.828 1 93.25 369 VAL A N 1
ATOM 2877 C CA . VAL A 1 369 ? 29.766 -5.887 -15.797 1 93.25 369 VAL A CA 1
ATOM 2878 C C . VAL A 1 369 ? 30.156 -7.109 -14.977 1 93.25 369 VAL A C 1
ATOM 2880 O O . VAL A 1 369 ? 29.531 -7.414 -13.961 1 93.25 369 VAL A O 1
ATOM 2883 N N . MET A 1 370 ? 31.125 -7.801 -15.398 1 95 370 MET A N 1
ATOM 2884 C CA . MET A 1 370 ? 31.531 -9 -14.672 1 95 370 MET A CA 1
ATOM 2885 C C . MET A 1 370 ? 33.062 -9.148 -14.672 1 95 370 MET A C 1
ATOM 2887 O O . MET A 1 370 ? 33.75 -8.469 -15.438 1 95 370 MET A O 1
ATOM 2891 N N . GLU A 1 371 ? 33.594 -9.977 -13.711 1 93.56 371 GLU A N 1
ATOM 2892 C CA . GLU A 1 371 ? 35.031 -10.234 -13.562 1 93.56 371 GLU A CA 1
ATOM 2893 C C . GLU A 1 371 ? 35.344 -11.719 -13.719 1 93.56 371 GLU A C 1
ATOM 2895 O O . GLU A 1 371 ? 34.656 -12.562 -13.133 1 93.56 371 GLU A O 1
ATOM 2900 N N . ASP A 1 372 ? 36.281 -12.023 -14.477 1 93.25 372 ASP A N 1
ATOM 2901 C CA . ASP A 1 372 ? 36.75 -13.398 -14.648 1 93.25 372 ASP A CA 1
ATOM 2902 C C . ASP A 1 372 ? 37.688 -13.797 -13.531 1 93.25 372 ASP A C 1
ATOM 2904 O O . ASP A 1 372 ? 38.75 -13.164 -13.336 1 93.25 372 ASP A O 1
ATOM 2908 N N . VAL A 1 373 ? 37.375 -14.852 -12.891 1 90.44 373 VAL A N 1
ATOM 2909 C CA . VAL A 1 373 ? 38.156 -15.289 -11.719 1 90.44 373 VAL A CA 1
ATOM 2910 C C . VAL A 1 373 ? 39.562 -15.625 -12.125 1 90.44 373 VAL A C 1
ATOM 2912 O O . VAL A 1 373 ? 40.531 -15.305 -11.398 1 90.44 373 VAL A O 1
ATOM 2915 N N . PHE A 1 374 ? 39.75 -16.203 -13.258 1 84.62 374 PHE A N 1
ATOM 2916 C CA . PHE A 1 374 ? 41.062 -16.672 -13.664 1 84.62 374 PHE A CA 1
ATOM 2917 C C . PHE A 1 374 ? 41.75 -15.641 -14.539 1 84.62 374 PHE A C 1
ATOM 2919 O O . PHE A 1 374 ? 42.938 -15.812 -14.906 1 84.62 374 PHE A O 1
ATOM 2926 N N . GLY A 1 375 ? 41.156 -14.523 -14.852 1 79.5 375 GLY A N 1
ATOM 2927 C CA . GLY A 1 375 ? 41.719 -13.422 -15.594 1 79.5 375 GLY A CA 1
ATOM 2928 C C . GLY A 1 375 ? 42.188 -13.812 -16.984 1 79.5 375 GLY A C 1
ATOM 2929 O O . GLY A 1 375 ? 43.094 -13.219 -17.547 1 79.5 375 GLY A O 1
ATOM 2930 N N . THR A 1 376 ? 41.656 -14.781 -17.516 1 73.25 376 THR A N 1
ATOM 2931 C CA . THR A 1 376 ? 42.094 -15.312 -18.797 1 73.25 376 THR A CA 1
ATOM 2932 C C . THR A 1 376 ? 41.406 -14.586 -19.953 1 73.25 376 THR A C 1
ATOM 2934 O O . THR A 1 376 ? 41.875 -14.617 -21.094 1 73.25 376 THR A O 1
ATOM 2937 N N . ALA A 1 377 ? 40.312 -13.938 -19.641 1 71.88 377 ALA A N 1
ATOM 2938 C CA . ALA A 1 377 ? 39.5 -13.391 -20.719 1 71.88 377 ALA A CA 1
ATOM 2939 C C . ALA A 1 377 ? 40 -12.023 -21.156 1 71.88 377 ALA A C 1
ATOM 2941 O O . ALA A 1 377 ? 40.375 -11.188 -20.328 1 71.88 377 ALA A O 1
ATOM 2942 N N . SER A 1 378 ? 40.219 -11.977 -22.422 1 74.94 378 SER A N 1
ATOM 2943 C CA . SER A 1 378 ? 40.469 -10.648 -22.984 1 74.94 378 SER A CA 1
ATOM 2944 C C . SER A 1 378 ? 39.219 -9.789 -22.906 1 74.94 378 SER A C 1
ATOM 2946 O O . SER A 1 378 ? 38.094 -10.305 -22.797 1 74.94 378 SER A O 1
ATOM 2948 N N . LYS A 1 379 ? 39.438 -8.578 -22.875 1 72.56 379 LYS A N 1
ATOM 2949 C CA . LYS A 1 379 ? 38.344 -7.629 -22.766 1 72.56 379 LYS A CA 1
ATOM 2950 C C . LYS A 1 379 ? 37.344 -7.812 -23.906 1 72.56 379 LYS A C 1
ATOM 2952 O O . LYS A 1 379 ? 36.156 -7.551 -23.75 1 72.56 379 LYS A O 1
ATOM 2957 N N . ASP A 1 380 ? 37.812 -8.438 -24.969 1 74.62 380 ASP A N 1
ATOM 2958 C CA . ASP A 1 380 ? 36.969 -8.57 -26.172 1 74.62 380 ASP A CA 1
ATOM 2959 C C . ASP A 1 380 ? 36.5 -10 -26.328 1 74.62 380 ASP A C 1
ATOM 2961 O O . ASP A 1 380 ? 35.938 -10.359 -27.391 1 74.62 380 ASP A O 1
ATOM 2965 N N . SER A 1 381 ? 36.656 -10.68 -25.312 1 79.38 381 SER A N 1
ATOM 2966 C CA . SER A 1 381 ? 36.219 -12.07 -25.406 1 79.38 381 SER A CA 1
ATOM 2967 C C . SER A 1 381 ? 34.719 -12.164 -25.531 1 79.38 381 SER A C 1
ATOM 2969 O O . SER A 1 381 ? 33.969 -11.398 -24.906 1 79.38 381 SER A O 1
ATOM 2971 N N . THR A 1 382 ? 34.281 -13.055 -26.453 1 80.69 382 THR A N 1
ATOM 2972 C CA . THR A 1 382 ? 32.844 -13.289 -26.625 1 80.69 382 THR A CA 1
ATOM 2973 C C . THR A 1 382 ? 32.469 -14.664 -26.109 1 80.69 382 THR A C 1
ATOM 2975 O O . THR A 1 382 ? 31.438 -15.211 -26.5 1 80.69 382 THR A O 1
ATOM 2978 N N . GLU A 1 383 ? 33.312 -15.141 -25.281 1 90.06 383 GLU A N 1
ATOM 2979 C CA . GLU A 1 383 ? 33.062 -16.484 -24.734 1 90.06 383 GLU A CA 1
ATOM 2980 C C . GLU A 1 383 ? 31.922 -16.453 -23.734 1 90.06 383 GLU A C 1
ATOM 2982 O O . GLU A 1 383 ? 31.703 -15.453 -23.062 1 90.06 383 GLU A O 1
ATOM 2987 N N . ASN A 1 384 ? 31.25 -17.672 -23.703 1 92.25 384 ASN A N 1
ATOM 2988 C CA . ASN A 1 384 ? 30.172 -17.797 -22.734 1 92.25 384 ASN A CA 1
ATOM 2989 C C . ASN A 1 384 ? 30.688 -18.219 -21.359 1 92.25 384 ASN A C 1
ATOM 2991 O O . ASN A 1 384 ? 31.641 -18.984 -21.266 1 92.25 384 ASN A O 1
ATOM 2995 N N . ILE A 1 385 ? 29.984 -17.703 -20.453 1 94.56 385 ILE A N 1
ATOM 2996 C CA . ILE A 1 385 ? 30.422 -18.016 -19.094 1 94.56 385 ILE A CA 1
ATOM 2997 C C . ILE A 1 385 ? 29.969 -19.422 -18.719 1 94.56 385 ILE A C 1
ATOM 2999 O O . ILE A 1 385 ? 28.906 -19.875 -19.172 1 94.56 385 ILE A O 1
ATOM 3003 N N . LEU A 1 386 ? 30.75 -20.109 -17.938 1 95.12 386 LEU A N 1
ATOM 3004 C CA . LEU A 1 386 ? 30.422 -21.438 -17.438 1 95.12 386 LEU A CA 1
ATOM 3005 C C . LEU A 1 386 ? 29.516 -21.344 -16.203 1 95.12 386 LEU A C 1
ATOM 3007 O O . LEU A 1 386 ? 28.484 -22 -16.141 1 95.12 386 LEU A O 1
ATOM 3011 N N . CYS A 1 387 ? 29.922 -20.531 -15.289 1 96.62 387 CYS A N 1
ATOM 3012 C CA . CYS A 1 387 ? 29.125 -20.359 -14.078 1 96.62 387 CYS A CA 1
ATOM 3013 C C . CYS A 1 387 ? 29.516 -19.094 -13.328 1 96.62 387 CYS A C 1
ATOM 3015 O O . CYS A 1 387 ? 30.531 -18.469 -13.648 1 96.62 387 CYS A O 1
ATOM 3017 N N . THR A 1 388 ? 28.641 -18.641 -12.445 1 97.88 388 THR A N 1
ATOM 3018 C CA . THR A 1 388 ? 28.891 -17.547 -11.516 1 97.88 388 THR A CA 1
ATOM 3019 C C . THR A 1 388 ? 29.312 -18.094 -10.148 1 97.88 388 THR A C 1
ATOM 3021 O O . THR A 1 388 ? 28.609 -18.922 -9.562 1 97.88 388 THR A O 1
ATOM 3024 N N . THR A 1 389 ? 30.453 -17.609 -9.602 1 97.38 389 THR A N 1
ATOM 3025 C CA . THR A 1 389 ? 30.953 -18.141 -8.336 1 97.38 389 THR A CA 1
ATOM 3026 C C . THR A 1 389 ? 30.781 -17.125 -7.219 1 97.38 389 THR A C 1
ATOM 3028 O O . THR A 1 389 ? 30.828 -17.469 -6.035 1 97.38 389 THR A O 1
ATOM 3031 N N . ASP A 1 390 ? 30.75 -15.867 -7.59 1 98.38 390 ASP A N 1
ATOM 3032 C CA . ASP A 1 390 ? 30.469 -14.781 -6.652 1 98.38 390 ASP A CA 1
ATOM 3033 C C . ASP A 1 390 ? 29.359 -13.867 -7.18 1 98.38 390 ASP A C 1
ATOM 3035 O O . ASP A 1 390 ? 29.375 -13.477 -8.344 1 98.38 390 ASP A O 1
ATOM 3039 N N . LEU A 1 391 ? 28.484 -13.617 -6.289 1 98.5 391 LEU A N 1
ATOM 3040 C CA . LEU A 1 391 ? 27.406 -12.711 -6.66 1 98.5 391 LEU A CA 1
ATOM 3041 C C . LEU A 1 391 ? 27.906 -11.273 -6.75 1 98.5 391 LEU A C 1
ATOM 3043 O O . LEU A 1 391 ? 28.797 -10.875 -6.008 1 98.5 391 LEU A O 1
ATOM 3047 N N . GLY A 1 392 ? 27.359 -10.57 -7.707 1 98.44 392 GLY A N 1
ATOM 3048 C CA . GLY A 1 392 ? 27.5 -9.117 -7.73 1 98.44 392 GLY A CA 1
ATOM 3049 C C . GLY A 1 392 ? 26.328 -8.383 -7.125 1 98.44 392 GLY A C 1
ATOM 3050 O O . GLY A 1 392 ? 25.5 -8.992 -6.441 1 98.44 392 GLY A O 1
ATOM 3051 N N . LEU A 1 393 ? 26.375 -7.07 -7.316 1 97.75 393 LEU A N 1
ATOM 3052 C CA . LEU A 1 393 ? 25.281 -6.227 -6.84 1 97.75 393 LEU A CA 1
ATOM 3053 C C . LEU A 1 393 ? 24.953 -5.137 -7.855 1 97.75 393 LEU A C 1
ATOM 3055 O O . LEU A 1 393 ? 25.859 -4.445 -8.344 1 97.75 393 LEU A O 1
ATOM 3059 N N . MET A 1 394 ? 23.75 -5.102 -8.141 1 97.06 394 MET A N 1
ATOM 3060 C CA . MET A 1 394 ? 23.266 -4.078 -9.07 1 97.06 394 MET A CA 1
ATOM 3061 C C . MET A 1 394 ? 22.328 -3.111 -8.359 1 97.06 394 MET A C 1
ATOM 3063 O O . MET A 1 394 ? 21.5 -3.525 -7.547 1 97.06 394 MET A O 1
ATOM 3067 N N . ARG A 1 395 ? 22.469 -1.889 -8.688 1 92.81 395 ARG A N 1
ATOM 3068 C CA . ARG A 1 395 ? 21.578 -0.832 -8.219 1 92.81 395 ARG A CA 1
ATOM 3069 C C . ARG A 1 395 ? 20.828 -0.191 -9.383 1 92.81 395 ARG A C 1
ATOM 3071 O O . ARG A 1 395 ? 21.438 0.164 -10.391 1 92.81 395 ARG A O 1
ATOM 3078 N N . MET A 1 396 ? 19.562 -0.122 -9.234 1 93.56 396 MET A N 1
ATOM 3079 C CA . MET A 1 396 ? 18.719 0.548 -10.227 1 93.56 396 MET A CA 1
ATOM 3080 C C . MET A 1 396 ? 17.859 1.619 -9.578 1 93.56 396 MET A C 1
ATOM 3082 O O . MET A 1 396 ? 17.328 1.419 -8.484 1 93.56 396 MET A O 1
ATOM 3086 N N . GLU A 1 397 ? 17.859 2.689 -10.258 1 84.44 397 GLU A N 1
ATOM 3087 C CA . GLU A 1 397 ? 17.031 3.795 -9.773 1 84.44 397 GLU A CA 1
ATOM 3088 C C . GLU A 1 397 ? 16.297 4.484 -10.922 1 84.44 397 GLU A C 1
ATOM 3090 O O . GLU A 1 397 ? 16.906 4.797 -11.945 1 84.44 397 GLU A O 1
ATOM 3095 N N . LYS A 1 398 ? 15.07 4.605 -10.703 1 81.56 398 LYS A N 1
ATOM 3096 C CA . LYS A 1 398 ? 14.266 5.301 -11.703 1 81.56 398 LYS A CA 1
ATOM 3097 C C . LYS A 1 398 ? 14.289 6.809 -11.477 1 81.56 398 LYS A C 1
ATOM 3099 O O . LYS A 1 398 ? 13.93 7.289 -10.398 1 81.56 398 LYS A O 1
ATOM 3104 N N . LYS A 1 399 ? 14.766 7.512 -12.406 1 72.25 399 LYS A N 1
ATOM 3105 C CA . LYS A 1 399 ? 14.734 8.969 -12.414 1 72.25 399 LYS A CA 1
ATOM 3106 C C . LYS A 1 399 ? 13.844 9.5 -13.531 1 72.25 399 LYS A C 1
ATOM 3108 O O . LYS A 1 399 ? 14.25 9.508 -14.695 1 72.25 399 LYS A O 1
ATOM 3113 N N . GLY A 1 400 ? 12.656 9.961 -13.172 1 70.19 400 GLY A N 1
ATOM 3114 C CA . GLY A 1 400 ? 11.695 10.312 -14.203 1 70.19 400 GLY A CA 1
ATOM 3115 C C . GLY A 1 400 ? 11.211 9.117 -15 1 70.19 400 GLY A C 1
ATOM 3116 O O . GLY A 1 400 ? 10.641 8.18 -14.438 1 70.19 400 GLY A O 1
ATOM 3117 N N . GLU A 1 401 ? 11.523 9.125 -16.312 1 80.25 401 GLU A N 1
ATOM 3118 C CA . GLU A 1 401 ? 11.078 8.039 -17.172 1 80.25 401 GLU A CA 1
ATOM 3119 C C . GLU A 1 401 ? 12.242 7.121 -17.547 1 80.25 401 GLU A C 1
ATOM 3121 O O . GLU A 1 401 ? 12.055 6.125 -18.25 1 80.25 401 GLU A O 1
ATOM 3126 N N . GLN A 1 402 ? 13.352 7.434 -16.859 1 85.56 402 GLN A N 1
ATOM 3127 C CA . GLN A 1 402 ? 14.539 6.668 -17.234 1 85.56 402 GLN A CA 1
ATOM 3128 C C . GLN A 1 402 ? 15.094 5.887 -16.047 1 85.56 402 GLN A C 1
ATOM 3130 O O . GLN A 1 402 ? 14.977 6.328 -14.906 1 85.56 402 GLN A O 1
ATOM 3135 N N . TRP A 1 403 ? 15.664 4.762 -16.406 1 89.81 403 TRP A N 1
ATOM 3136 C CA . TRP A 1 403 ? 16.297 3.92 -15.398 1 89.81 403 TRP A CA 1
ATOM 3137 C C . TRP A 1 403 ? 17.812 4.094 -15.422 1 89.81 403 TRP A C 1
ATOM 3139 O O . TRP A 1 403 ? 18.438 4.027 -16.484 1 89.81 403 TRP A O 1
ATOM 3149 N N . GLU A 1 404 ? 18.344 4.449 -14.312 1 88.69 404 GLU A N 1
ATOM 3150 C CA . GLU A 1 404 ? 19.781 4.422 -14.125 1 88.69 404 GLU A CA 1
ATOM 3151 C C . GLU A 1 404 ? 20.234 3.117 -13.477 1 88.69 404 GLU A C 1
ATOM 3153 O O . GLU A 1 404 ? 19.797 2.787 -12.367 1 88.69 404 GLU A O 1
ATOM 3158 N N . LYS A 1 405 ? 21.078 2.488 -14.18 1 93.5 405 LYS A N 1
ATOM 3159 C CA . LYS A 1 405 ? 21.594 1.214 -13.688 1 93.5 405 LYS A CA 1
ATOM 3160 C C . LYS A 1 405 ? 23.078 1.305 -13.391 1 93.5 405 LYS A C 1
ATOM 3162 O O . LYS A 1 405 ? 23.844 1.865 -14.18 1 93.5 405 LYS A O 1
ATOM 3167 N N . ARG A 1 406 ? 23.5 0.854 -12.219 1 90.81 406 ARG A N 1
ATOM 3168 C CA . ARG A 1 406 ? 24.906 0.854 -11.805 1 90.81 406 ARG A CA 1
ATOM 3169 C C . ARG A 1 406 ? 25.281 -0.471 -11.156 1 90.81 406 ARG A C 1
ATOM 3171 O O . ARG A 1 406 ? 24.594 -0.944 -10.25 1 90.81 406 ARG A O 1
ATOM 3178 N N . VAL A 1 407 ? 26.359 -1.04 -11.664 1 94.81 407 VAL A N 1
ATOM 3179 C CA . VAL A 1 407 ? 26.922 -2.219 -11.016 1 94.81 407 VAL A CA 1
ATOM 3180 C C . VAL A 1 407 ? 27.812 -1.79 -9.859 1 94.81 407 VAL A C 1
ATOM 3182 O O . VAL A 1 407 ? 28.859 -1.179 -10.07 1 94.81 407 VAL A O 1
ATOM 3185 N N . LEU A 1 408 ? 27.438 -2.107 -8.711 1 92.5 408 LEU A N 1
ATOM 3186 C CA . LEU A 1 408 ? 28.203 -1.707 -7.523 1 92.5 408 LEU A CA 1
ATOM 3187 C C . LEU A 1 408 ? 29.297 -2.721 -7.211 1 92.5 408 LEU A C 1
ATOM 3189 O O . LEU A 1 408 ? 30.359 -2.355 -6.707 1 92.5 408 LEU A O 1
ATOM 3193 N N . VAL A 1 409 ? 28.969 -3.99 -7.355 1 95.44 409 VAL A N 1
ATOM 3194 C CA . VAL A 1 409 ? 29.891 -5.109 -7.215 1 95.44 409 VAL A CA 1
ATOM 3195 C C . VAL A 1 409 ? 29.812 -6.012 -8.445 1 95.44 409 VAL A C 1
ATOM 3197 O O . VAL A 1 409 ? 28.719 -6.453 -8.82 1 95.44 409 VAL A O 1
ATOM 3200 N N . LYS A 1 410 ? 30.906 -6.215 -9.047 1 95.81 410 LYS A N 1
ATOM 3201 C CA . LYS A 1 410 ? 30.906 -7.117 -10.188 1 95.81 410 LYS A CA 1
ATOM 3202 C C . LYS A 1 410 ? 30.906 -8.578 -9.742 1 95.81 410 LYS A C 1
ATOM 3204 O O . LYS A 1 410 ? 31.656 -8.961 -8.859 1 95.81 410 LYS A O 1
ATOM 3209 N N . PRO A 1 411 ? 29.969 -9.305 -10.312 1 98.25 411 PRO A N 1
ATOM 3210 C CA . PRO A 1 411 ? 30.047 -10.742 -10.039 1 98.25 411 PRO A CA 1
ATOM 3211 C C . PRO A 1 411 ? 31.312 -11.383 -10.594 1 98.25 411 PRO A C 1
ATOM 3213 O O . PRO A 1 411 ? 31.891 -10.883 -11.57 1 98.25 411 PRO A O 1
ATOM 3216 N N . LYS A 1 412 ? 31.766 -12.422 -9.93 1 97.25 412 LYS A N 1
ATOM 3217 C CA . LYS A 1 412 ? 32.875 -13.203 -10.445 1 97.25 412 LYS A CA 1
ATOM 3218 C C . LYS A 1 412 ? 32.406 -14.445 -11.188 1 97.25 412 LYS A C 1
ATOM 3220 O O . LYS A 1 412 ? 31.516 -15.156 -10.695 1 97.25 412 LYS A O 1
ATOM 3225 N N . ILE A 1 413 ? 32.938 -14.602 -12.367 1 96.81 413 ILE A N 1
ATOM 3226 C CA . ILE A 1 413 ? 32.5 -15.695 -13.219 1 96.81 413 ILE A CA 1
ATOM 3227 C C . ILE A 1 413 ? 33.688 -16.531 -13.672 1 96.81 413 ILE A C 1
ATOM 3229 O O . ILE A 1 413 ? 34.844 -16.094 -13.547 1 96.81 413 ILE A O 1
ATOM 3233 N N . ILE A 1 414 ? 33.406 -17.75 -14.109 1 95.12 414 ILE A N 1
ATOM 3234 C CA . ILE A 1 414 ? 34.406 -18.625 -14.703 1 95.12 414 ILE A CA 1
ATOM 3235 C C . ILE A 1 414 ? 34.031 -18.906 -16.156 1 95.12 414 ILE A C 1
ATOM 3237 O O . ILE A 1 414 ? 32.875 -19.219 -16.469 1 95.12 414 ILE A O 1
ATOM 3241 N N . LEU A 1 415 ? 35.031 -18.75 -16.969 1 92.62 415 LEU A N 1
ATOM 3242 C CA . LEU A 1 415 ? 34.844 -19.062 -18.375 1 92.62 415 LEU A CA 1
ATOM 3243 C C . LEU A 1 415 ? 35.156 -20.531 -18.656 1 92.62 415 LEU A C 1
ATOM 3245 O O . LEU A 1 415 ? 35.875 -21.172 -17.891 1 92.62 415 LEU A O 1
ATOM 3249 N N . ARG A 1 416 ? 34.594 -20.953 -19.719 1 86.56 416 ARG A N 1
ATOM 3250 C CA . ARG A 1 416 ? 34.812 -22.344 -20.094 1 86.56 416 ARG A CA 1
ATOM 3251 C C . ARG A 1 416 ? 36.312 -22.625 -20.297 1 86.56 416 ARG A C 1
ATOM 3253 O O . ARG A 1 416 ? 36.844 -23.641 -19.828 1 86.56 416 ARG A O 1
ATOM 3260 N N . SER A 1 417 ? 36.938 -21.734 -20.953 1 84.12 417 SER A N 1
ATOM 3261 C CA . SER A 1 417 ? 38.344 -21.875 -21.25 1 84.12 417 SER A CA 1
ATOM 3262 C C . SER A 1 417 ? 39.188 -21.844 -19.969 1 84.12 417 SER A C 1
ATOM 3264 O O . SER A 1 417 ? 40.156 -22.594 -19.828 1 84.12 417 SER A O 1
ATOM 3266 N N . GLY A 1 418 ? 38.812 -21 -19.062 1 80.12 418 GLY A N 1
ATOM 3267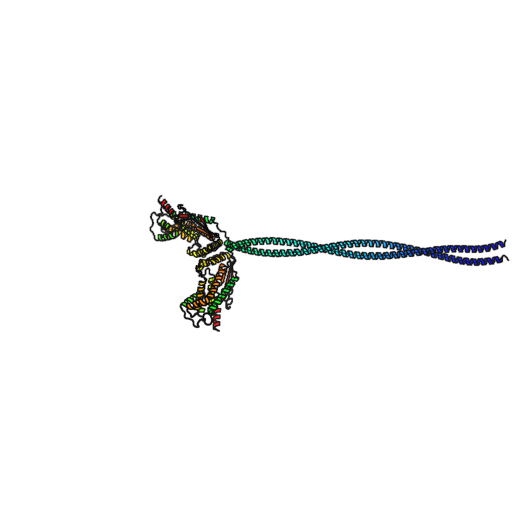 C CA . GLY A 1 418 ? 39.562 -20.875 -17.812 1 80.12 418 GLY A CA 1
ATOM 3268 C C . GLY A 1 418 ? 39.5 -22.141 -16.984 1 80.12 418 GLY A C 1
ATOM 3269 O O . GLY A 1 418 ? 40.531 -22.547 -16.406 1 80.12 418 GLY A O 1
ATOM 3270 N N . MET A 1 419 ? 38.438 -22.766 -16.969 1 84.19 419 MET A N 1
ATOM 3271 C CA . MET A 1 419 ? 38.281 -23.984 -16.172 1 84.19 419 MET A CA 1
ATOM 3272 C C . MET A 1 419 ? 39.031 -25.141 -16.812 1 84.19 419 MET A C 1
ATOM 3274 O O . MET A 1 419 ? 39.688 -25.922 -16.109 1 84.19 419 MET A O 1
ATOM 3278 N N . ALA A 1 420 ? 38.938 -25.203 -18.125 1 80 420 ALA A N 1
ATOM 3279 C CA . ALA A 1 420 ? 39.656 -26.25 -18.828 1 80 420 ALA A CA 1
ATOM 3280 C C . ALA A 1 420 ? 41.156 -26.141 -18.578 1 80 420 ALA A C 1
ATOM 3282 O O . ALA A 1 420 ? 41.812 -27.156 -18.344 1 80 420 ALA A O 1
ATOM 3283 N N . ASP A 1 421 ? 41.625 -24.938 -18.594 1 76.5 421 ASP A N 1
ATOM 3284 C CA . ASP A 1 421 ? 43.062 -24.719 -18.344 1 76.5 421 ASP A CA 1
ATOM 3285 C C . ASP A 1 421 ? 43.438 -25.125 -16.922 1 76.5 421 ASP A C 1
ATOM 3287 O O . ASP A 1 421 ? 44.531 -25.672 -16.703 1 76.5 421 ASP A O 1
ATOM 3291 N N . THR A 1 422 ? 42.562 -24.875 -16.047 1 76 422 THR A N 1
ATOM 3292 C CA . THR A 1 422 ? 42.844 -25.172 -14.641 1 76 422 THR A CA 1
ATOM 3293 C C . THR A 1 422 ? 42.812 -26.672 -14.398 1 76 422 THR A C 1
ATOM 3295 O O . THR A 1 422 ? 43.656 -27.203 -13.664 1 76 422 THR A O 1
ATOM 3298 N N . ILE A 1 423 ? 41.875 -27.312 -15.055 1 74.19 423 ILE A N 1
ATOM 3299 C CA . ILE A 1 423 ? 41.781 -28.766 -14.914 1 74.19 423 ILE A CA 1
ATOM 3300 C C . ILE A 1 423 ? 43.031 -29.422 -15.531 1 74.19 423 ILE A C 1
ATOM 3302 O O . ILE A 1 423 ? 43.594 -30.344 -14.953 1 74.19 423 ILE A O 1
ATOM 3306 N N . LEU A 1 424 ? 43.375 -28.859 -16.719 1 67.31 424 LEU A N 1
ATOM 3307 C CA . LEU A 1 424 ? 44.531 -29.422 -17.406 1 67.31 424 LEU A CA 1
ATOM 3308 C C . LEU A 1 424 ? 45.812 -29.141 -16.625 1 67.31 424 LEU A C 1
ATOM 3310 O O . LEU A 1 424 ? 46.719 -29.984 -16.562 1 67.31 424 LEU A O 1
ATOM 3314 N N . ALA A 1 425 ? 46.062 -28.047 -16.188 1 64 425 ALA A N 1
ATOM 3315 C CA . ALA A 1 425 ? 47.25 -27.688 -15.422 1 64 425 ALA A CA 1
ATOM 3316 C C . ALA A 1 425 ? 47.406 -28.594 -14.203 1 64 425 ALA A C 1
ATOM 3318 O O . ALA A 1 425 ? 48.531 -28.938 -13.82 1 64 425 ALA A O 1
ATOM 3319 N N . GLU A 1 426 ? 46.406 -29.016 -13.781 1 62.97 426 GLU A N 1
ATOM 3320 C CA . GLU A 1 426 ? 46.438 -29.844 -12.578 1 62.97 426 GLU A CA 1
ATOM 3321 C C . GLU A 1 426 ? 46.719 -31.312 -12.93 1 62.97 426 GLU A C 1
ATOM 3323 O O . GLU A 1 426 ? 47.406 -32 -12.188 1 62.97 426 GLU A O 1
ATOM 3328 N N . GLU A 1 427 ? 46.25 -31.609 -14.109 1 57.97 427 GLU A N 1
ATOM 3329 C CA . GLU A 1 427 ? 46.594 -32.969 -14.539 1 57.97 427 GLU A CA 1
ATOM 3330 C C . GLU A 1 427 ? 48.062 -33.094 -14.891 1 57.97 427 GLU A C 1
ATOM 3332 O O . GLU A 1 427 ? 48.656 -34.188 -14.844 1 57.97 427 GLU A O 1
ATOM 3337 N N . ALA A 1 428 ? 48.656 -32 -15.328 1 62.59 428 ALA A N 1
ATOM 3338 C CA . ALA A 1 428 ? 50.062 -32.031 -15.719 1 62.59 428 ALA A CA 1
ATOM 3339 C C . ALA A 1 428 ? 50.969 -32 -14.492 1 62.59 428 ALA A C 1
ATOM 3341 O O . ALA A 1 428 ? 52.156 -32.344 -14.578 1 62.59 428 ALA A O 1
ATOM 3342 N N . HIS A 1 429 ? 50.625 -31.641 -13.32 1 51.56 429 HIS A N 1
ATOM 3343 C CA . HIS A 1 429 ? 51.5 -31.75 -12.141 1 51.56 429 HIS A CA 1
ATOM 3344 C C . HIS A 1 429 ? 51.125 -32.969 -11.305 1 51.56 429 HIS A C 1
ATOM 3346 O O . HIS A 1 429 ? 49.938 -33.219 -11.062 1 51.56 429 HIS A O 1
ATOM 3352 N N . MET B 1 1 ? -32.656 191 101.312 1 33.03 1 MET B N 1
ATOM 3353 C CA . MET B 1 1 ? -32.094 189.625 101.5 1 33.03 1 MET B CA 1
ATOM 3354 C C . MET B 1 1 ? -33.062 188.5 101.062 1 33.03 1 MET B C 1
ATOM 3356 O O . MET B 1 1 ? -32.688 187.375 100.75 1 33.03 1 MET B O 1
ATOM 3360 N N . SER B 1 2 ? -34.25 188.875 100.938 1 41.41 2 SER B N 1
ATOM 3361 C CA . SER B 1 2 ? -35.375 188 100.688 1 41.41 2 SER B CA 1
ATOM 3362 C C . SER B 1 2 ? -35.531 187.625 99.25 1 41.41 2 SER B C 1
ATOM 3364 O O . SER B 1 2 ? -35.875 186.5 98.875 1 41.41 2 SER B O 1
ATOM 3366 N N . VAL B 1 3 ? -35.562 188.5 98.438 1 45.66 3 VAL B N 1
ATOM 3367 C CA . VAL B 1 3 ? -35.906 188.25 97.062 1 45.66 3 VAL B CA 1
ATOM 3368 C C . VAL B 1 3 ? -34.906 187.25 96.438 1 45.66 3 VAL B C 1
ATOM 3370 O O . VAL B 1 3 ? -35.25 186.5 95.5 1 45.66 3 VAL B O 1
ATOM 3373 N N . VAL B 1 4 ? -33.781 187.25 97 1 51.69 4 VAL B N 1
ATOM 3374 C CA . VAL B 1 4 ? -32.719 186.375 96.375 1 51.69 4 VAL B CA 1
ATOM 3375 C C . VAL B 1 4 ? -32.938 184.875 96.688 1 51.69 4 VAL B C 1
ATOM 3377 O O . VAL B 1 4 ? -32.688 184.125 95.812 1 51.69 4 VAL B O 1
ATOM 3380 N N . LEU B 1 5 ? -33.781 184.625 97.438 1 53.09 5 LEU B N 1
ATOM 3381 C CA . LEU B 1 5 ? -33.969 183.25 97.938 1 53.09 5 LEU B CA 1
ATOM 3382 C C . LEU B 1 5 ? -35 182.5 97.062 1 53.09 5 LEU B C 1
ATOM 3384 O O . LEU B 1 5 ? -34.875 181.375 96.812 1 53.09 5 LEU B O 1
ATOM 3388 N N . CYS B 1 6 ? -36 183.25 96.625 1 51.28 6 CYS B N 1
ATOM 3389 C CA . CYS B 1 6 ? -37.062 182.625 95.875 1 51.28 6 CYS B CA 1
ATOM 3390 C C . CYS B 1 6 ? -36.562 182.125 94.5 1 51.28 6 CYS B C 1
ATOM 3392 O O . CYS B 1 6 ? -36.938 181 94.062 1 51.28 6 CYS B O 1
ATOM 3394 N N . GLY B 1 7 ? -35.781 183 93.938 1 52.84 7 GLY B N 1
ATOM 3395 C CA . GLY B 1 7 ? -35.281 182.625 92.625 1 52.84 7 GLY B CA 1
ATOM 3396 C C . GLY B 1 7 ? -34.406 181.375 92.625 1 52.84 7 GLY B C 1
ATOM 3397 O O . GLY B 1 7 ? -34.438 180.625 91.75 1 52.84 7 GLY B O 1
ATOM 3398 N N . ILE B 1 8 ? -33.875 181.25 93.812 1 61.91 8 ILE B N 1
ATOM 3399 C CA . ILE B 1 8 ? -32.906 180.125 93.938 1 61.91 8 ILE B CA 1
ATOM 3400 C C . ILE B 1 8 ? -33.656 178.75 94.062 1 61.91 8 ILE B C 1
ATOM 3402 O O . ILE B 1 8 ? -33.25 177.75 93.5 1 61.91 8 ILE B O 1
ATOM 3406 N N . THR B 1 9 ? -34.875 178.875 94.5 1 62.97 9 THR B N 1
ATOM 3407 C CA . THR B 1 9 ? -35.625 177.625 94.75 1 62.97 9 THR B CA 1
ATOM 3408 C C . THR B 1 9 ? -36.25 177.125 93.438 1 62.97 9 THR B C 1
ATOM 3410 O O . THR B 1 9 ? -36.281 176 93.188 1 62.97 9 THR B O 1
ATOM 3413 N N . ILE B 1 10 ? -36.719 178.125 92.75 1 60.91 10 ILE B N 1
ATOM 3414 C CA . ILE B 1 10 ? -37.312 177.75 91.5 1 60.91 10 ILE B CA 1
ATOM 3415 C C . ILE B 1 10 ? -36.25 177.125 90.562 1 60.91 10 ILE B C 1
ATOM 3417 O O . ILE B 1 10 ? -36.5 176.125 89.875 1 60.91 10 ILE B O 1
ATOM 3421 N N . VAL B 1 11 ? -35.031 177.75 90.625 1 61.81 11 VAL B N 1
ATOM 3422 C CA . VAL B 1 11 ? -33.938 177.375 89.75 1 61.81 11 VAL B CA 1
ATOM 3423 C C . VAL B 1 11 ? -33.438 176 90.25 1 61.81 11 VAL B C 1
ATOM 3425 O O . VAL B 1 11 ? -33.156 175.125 89.438 1 61.81 11 VAL B O 1
ATOM 3428 N N . ALA B 1 12 ? -33.688 175.75 91.438 1 66.5 12 ALA B N 1
ATOM 3429 C CA . ALA B 1 12 ? -33.219 174.5 92 1 66.5 12 ALA B CA 1
ATOM 3430 C C . ALA B 1 12 ? -34.188 173.375 91.625 1 66.5 12 ALA B C 1
ATOM 3432 O O . ALA B 1 12 ? -33.75 172.25 91.312 1 66.5 12 ALA B O 1
ATOM 3433 N N . ILE B 1 13 ? -35.375 173.75 91.688 1 64.94 13 ILE B N 1
ATOM 3434 C CA . ILE B 1 13 ? -36.344 172.625 91.375 1 64.94 13 ILE B CA 1
ATOM 3435 C C . ILE B 1 13 ? -36.375 172.375 89.875 1 64.94 13 ILE B C 1
ATOM 3437 O O . ILE B 1 13 ? -36.438 171.25 89.438 1 64.94 13 ILE B O 1
ATOM 3441 N N . SER B 1 14 ? -36.281 173.5 89.188 1 65.12 14 SER B N 1
ATOM 3442 C CA . SER B 1 14 ? -36.188 173.25 87.75 1 65.12 14 SER B CA 1
ATOM 3443 C C . SER B 1 14 ? -34.906 172.625 87.375 1 65.12 14 SER B C 1
ATOM 3445 O O . SER B 1 14 ? -34.938 171.75 86.438 1 65.12 14 SER B O 1
ATOM 3447 N N . ALA B 1 15 ? -33.812 172.875 88.062 1 67.81 15 ALA B N 1
ATOM 3448 C CA . ALA B 1 15 ? -32.531 172.25 87.812 1 67.81 15 ALA B CA 1
ATOM 3449 C C . ALA B 1 15 ? -32.562 170.75 88.188 1 67.81 15 ALA B C 1
ATOM 3451 O O . ALA B 1 15 ? -32.031 170 87.438 1 67.81 15 ALA B O 1
ATOM 3452 N N . SER B 1 16 ? -33.25 170.625 89.125 1 63.81 16 SER B N 1
ATOM 3453 C CA . SER B 1 16 ? -33.344 169.25 89.625 1 63.81 16 SER B CA 1
ATOM 3454 C C . SER B 1 16 ? -34.219 168.5 88.688 1 63.81 16 SER B C 1
ATOM 3456 O O . SER B 1 16 ? -33.906 167.375 88.375 1 63.81 16 SER B O 1
ATOM 3458 N N . CYS B 1 17 ? -35.188 169.125 88.438 1 65.25 17 CYS B N 1
ATOM 3459 C CA . CYS B 1 17 ? -36.062 168.5 87.5 1 65.25 17 CYS B CA 1
ATOM 3460 C C . CYS B 1 17 ? -35.406 168.25 86.125 1 65.25 17 CYS B C 1
ATOM 3462 O O . CYS B 1 17 ? -35.531 167.25 85.5 1 65.25 17 CYS B O 1
ATOM 3464 N N . PHE B 1 18 ? -34.656 169.25 85.75 1 72.81 18 PHE B N 1
ATOM 3465 C CA . PHE B 1 18 ? -33.906 169.125 84.5 1 72.81 18 PHE B CA 1
ATOM 3466 C C . PHE B 1 18 ? -32.844 168.125 84.625 1 72.81 18 PHE B C 1
ATOM 3468 O O . PHE B 1 18 ? -32.625 167.375 83.625 1 72.81 18 PHE B O 1
ATOM 3475 N N . THR B 1 19 ? -32.25 168 85.75 1 69.81 19 THR B N 1
ATOM 3476 C CA . THR B 1 19 ? -31.188 167 85.938 1 69.81 19 THR B CA 1
ATOM 3477 C C . THR B 1 19 ? -31.766 165.625 85.875 1 69.81 19 THR B C 1
ATOM 3479 O O . THR B 1 19 ? -31.172 164.75 85.312 1 69.81 19 THR B O 1
ATOM 3482 N N . VAL B 1 20 ? -32.844 165.625 86.375 1 64.44 20 VAL B N 1
ATOM 3483 C CA . VAL B 1 20 ? -33.438 164.375 86.438 1 64.44 20 VAL B CA 1
ATOM 3484 C C . VAL B 1 20 ? -33.969 163.875 85.062 1 64.44 20 VAL B C 1
ATOM 3486 O O . VAL B 1 20 ? -33.781 162.75 84.625 1 64.44 20 VAL B O 1
ATOM 3489 N N . ILE B 1 21 ? -34.375 164.875 84.438 1 66.5 21 ILE B N 1
ATOM 3490 C CA . ILE B 1 21 ? -34.844 164.625 83.062 1 66.5 21 ILE B CA 1
ATOM 3491 C C . ILE B 1 21 ? -33.688 164.25 82.188 1 66.5 21 ILE B C 1
ATOM 3493 O O . ILE B 1 21 ? -33.75 163.375 81.312 1 66.5 21 ILE B O 1
ATOM 3497 N N . THR B 1 22 ? -32.594 165 82.438 1 73.88 22 THR B N 1
ATOM 3498 C CA . THR B 1 22 ? -31.406 164.75 81.625 1 73.88 22 THR B CA 1
ATOM 3499 C C . THR B 1 22 ? -30.812 163.375 81.938 1 73.88 22 THR B C 1
ATOM 3501 O O . THR B 1 22 ? -30.375 162.625 81.062 1 73.88 22 THR B O 1
ATOM 3504 N N . ARG B 1 23 ? -30.797 163 83.062 1 65.75 23 ARG B N 1
ATOM 3505 C CA . ARG B 1 23 ? -30.281 161.75 83.438 1 65.75 23 ARG B CA 1
ATOM 3506 C C . ARG B 1 23 ? -31.172 160.625 82.938 1 65.75 23 ARG B C 1
ATOM 3508 O O . ARG B 1 23 ? -30.672 159.625 82.5 1 65.75 23 ARG B O 1
ATOM 3515 N N . CYS B 1 24 ? -32.312 161 83 1 67.81 24 CYS B N 1
ATOM 3516 C CA . CYS B 1 24 ? -33.25 160 82.5 1 67.81 24 CYS B CA 1
ATOM 3517 C C . CYS B 1 24 ? -33.125 159.875 81 1 67.81 24 CYS B C 1
ATOM 3519 O O . CYS B 1 24 ? -33.219 158.75 80.438 1 67.81 24 CYS B O 1
ATOM 3521 N N . ARG B 1 25 ? -32.875 160.875 80.375 1 71.56 25 ARG B N 1
ATOM 3522 C CA . ARG B 1 25 ? -32.688 160.875 78.938 1 71.56 25 ARG B CA 1
ATOM 3523 C C . ARG B 1 25 ? -31.391 160.125 78.562 1 71.56 25 ARG B C 1
ATOM 3525 O O . ARG B 1 25 ? -31.328 159.375 77.625 1 71.56 25 ARG B O 1
ATOM 3532 N N . ARG B 1 26 ? -30.391 160.25 79.312 1 72.56 26 ARG B N 1
ATOM 3533 C CA . ARG B 1 26 ? -29.109 159.625 79.062 1 72.56 26 ARG B CA 1
ATOM 3534 C C . ARG B 1 26 ? -29.234 158.125 79.312 1 72.56 26 ARG B C 1
ATOM 3536 O O . ARG B 1 26 ? -28.719 157.375 78.562 1 72.56 26 ARG B O 1
ATOM 3543 N N . THR B 1 27 ? -29.844 157.875 80.312 1 70.94 27 THR B N 1
ATOM 3544 C CA . THR B 1 27 ? -30 156.5 80.562 1 70.94 27 THR B CA 1
ATOM 3545 C C . THR B 1 27 ? -30.859 155.75 79.562 1 70.94 27 THR B C 1
ATOM 3547 O O . THR B 1 27 ? -30.594 154.625 79.188 1 70.94 27 THR B O 1
ATOM 3550 N N . LYS B 1 28 ? -31.781 156.5 79.125 1 73 28 LYS B N 1
ATOM 3551 C CA . LYS B 1 28 ? -32.625 156 78 1 73 28 LYS B CA 1
ATOM 3552 C C . LYS B 1 28 ? -31.812 155.75 76.75 1 73 28 LYS B C 1
ATOM 3554 O O . LYS B 1 28 ? -31.938 154.75 7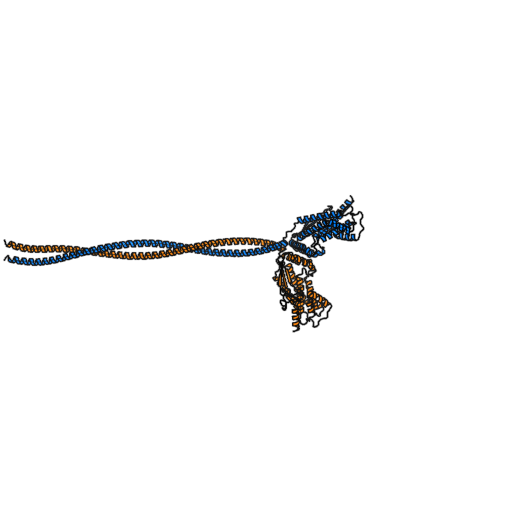6.125 1 73 28 LYS B O 1
ATOM 3559 N N . ILE B 1 29 ? -31.047 156.625 76.5 1 76.31 29 ILE B N 1
ATOM 3560 C CA . ILE B 1 29 ? -30.203 156.5 75.312 1 76.31 29 ILE B CA 1
ATOM 3561 C C . ILE B 1 29 ? -29.219 155.375 75.438 1 76.31 29 ILE B C 1
ATOM 3563 O O . ILE B 1 29 ? -29.016 154.5 74.562 1 76.31 29 ILE B O 1
ATOM 3567 N N . GLN B 1 30 ? -28.688 155.25 76.562 1 74.75 30 GLN B N 1
ATOM 3568 C CA . GLN B 1 30 ? -27.75 154.25 76.812 1 74.75 30 GLN B CA 1
ATOM 3569 C C . GLN B 1 30 ? -28.438 152.875 76.75 1 74.75 30 GLN B C 1
ATOM 3571 O O . GLN B 1 30 ? -27.891 151.875 76.188 1 74.75 30 GLN B O 1
ATOM 3576 N N . LEU B 1 31 ? -29.578 152.875 77.188 1 76.38 31 LEU B N 1
ATOM 3577 C CA . LEU B 1 31 ? -30.312 151.5 77.188 1 76.38 31 LEU B CA 1
ATOM 3578 C C . LEU B 1 31 ? -30.812 151.25 75.812 1 76.38 31 LEU B C 1
ATOM 3580 O O . LEU B 1 31 ? -30.812 150 75.375 1 76.38 31 LEU B O 1
ATOM 3584 N N . GLU B 1 32 ? -31.062 152.125 75.125 1 80.06 32 GLU B N 1
ATOM 3585 C CA . GLU B 1 32 ? -31.469 151.875 73.75 1 80.06 32 GLU B CA 1
ATOM 3586 C C . GLU B 1 32 ? -30.297 151.5 72.875 1 80.06 32 GLU B C 1
ATOM 3588 O O . GLU B 1 32 ? -30.438 150.625 72.062 1 80.06 32 GLU B O 1
ATOM 3593 N N . ARG B 1 33 ? -29.203 152 73.125 1 79.62 33 ARG B N 1
ATOM 3594 C CA . ARG B 1 33 ? -28 151.625 72.438 1 79.62 33 ARG B CA 1
ATOM 3595 C C . ARG B 1 33 ? -27.672 150.125 72.75 1 79.62 33 ARG B C 1
ATOM 3597 O O . ARG B 1 33 ? -27.312 149.375 71.875 1 79.62 33 ARG B O 1
ATOM 3604 N N . SER B 1 34 ? -27.828 149.875 74 1 78.06 34 SER B N 1
ATOM 3605 C CA . SER B 1 34 ? -27.547 148.5 74.375 1 78.06 34 SER B CA 1
ATOM 3606 C C . SER B 1 34 ? -28.562 147.5 73.812 1 78.06 34 SER B C 1
ATOM 3608 O O . SER B 1 34 ? -28.203 146.5 73.375 1 78.06 34 SER B O 1
ATOM 3610 N N . ASN B 1 35 ? -29.766 148 73.688 1 77.5 35 ASN B N 1
ATOM 3611 C CA . ASN B 1 35 ? -30.812 147.25 73.125 1 77.5 35 ASN B CA 1
ATOM 3612 C C . ASN B 1 35 ? -30.562 147 71.625 1 77.5 35 ASN B C 1
ATOM 3614 O O . ASN B 1 35 ? -30.781 145.875 71.125 1 77.5 35 ASN B O 1
ATOM 3618 N N . HIS B 1 36 ? -30.031 148 71.062 1 81.69 36 HIS B N 1
ATOM 3619 C CA . HIS B 1 36 ? -29.734 147.875 69.625 1 81.69 36 HIS B CA 1
ATOM 3620 C C . HIS B 1 36 ? -28.562 146.875 69.375 1 81.69 36 HIS B C 1
ATOM 3622 O O . HIS B 1 36 ? -28.594 146 68.5 1 81.69 36 HIS B O 1
ATOM 3628 N N . ILE B 1 37 ? -27.641 147 70.25 1 81 37 ILE B N 1
ATOM 3629 C CA . ILE B 1 37 ? -26.469 146.125 70.125 1 81 37 ILE B CA 1
ATOM 3630 C C . ILE B 1 37 ? -26.859 144.625 70.375 1 81 37 ILE B C 1
ATOM 3632 O O . ILE B 1 37 ? -26.453 143.75 69.688 1 81 37 ILE B O 1
ATOM 3636 N N . LEU B 1 38 ? -27.719 144.375 71.25 1 81 38 LEU B N 1
ATOM 3637 C CA . LEU B 1 38 ? -28.125 143 71.625 1 81 38 LEU B CA 1
ATOM 3638 C C . LEU B 1 38 ? -29.062 142.5 70.562 1 81 38 LEU B C 1
ATOM 3640 O O . LEU B 1 38 ? -28.984 141.25 70.25 1 81 38 LEU B O 1
ATOM 3644 N N . SER B 1 39 ? -29.797 143.375 70.062 1 83.56 39 SER B N 1
ATOM 3645 C CA . SER B 1 39 ? -30.688 142.875 68.938 1 83.56 39 SER B CA 1
ATOM 3646 C C . SER B 1 39 ? -29.875 142.5 67.75 1 83.56 39 SER B C 1
ATOM 3648 O O . SER B 1 39 ? -30.172 141.5 67.062 1 83.56 39 SER B O 1
ATOM 3650 N N . ALA B 1 40 ? -28.906 143.25 67.5 1 84.5 40 ALA B N 1
ATOM 3651 C CA . ALA B 1 40 ? -28.031 142.875 66.375 1 84.5 40 ALA B CA 1
ATOM 3652 C C . ALA B 1 40 ? -27.266 141.625 66.625 1 84.5 40 ALA B C 1
ATOM 3654 O O . ALA B 1 40 ? -27.078 140.875 65.688 1 84.5 40 ALA B O 1
ATOM 3655 N N . GLU B 1 41 ? -26.922 141.375 67.688 1 83.56 41 GLU B N 1
ATOM 3656 C CA . GLU B 1 41 ? -26.219 140.125 68.062 1 83.56 41 GLU B CA 1
ATOM 3657 C C . GLU B 1 41 ? -27.141 138.875 67.938 1 83.56 41 GLU B C 1
ATOM 3659 O O . GLU B 1 41 ? -26.719 137.875 67.5 1 83.56 41 GLU B O 1
ATOM 3664 N N . VAL B 1 42 ? -28.344 139 68.312 1 83.88 42 VAL B N 1
ATOM 3665 C CA . VAL B 1 42 ? -29.344 138 68.25 1 83.88 42 VAL B CA 1
ATOM 3666 C C . VAL B 1 42 ? -29.562 137.625 66.75 1 83.88 42 VAL B C 1
ATOM 3668 O O . VAL B 1 42 ? -29.625 136.5 66.375 1 83.88 42 VAL B O 1
ATOM 3671 N N . GLU B 1 43 ? -29.5 138.625 66 1 85.38 43 GLU B N 1
ATOM 3672 C CA . GLU B 1 43 ? -29.688 138.5 64.562 1 85.38 43 GLU B CA 1
ATOM 3673 C C . GLU B 1 43 ? -28.484 137.75 63.938 1 85.38 43 GLU B C 1
ATOM 3675 O O . GLU B 1 43 ? -28.641 136.875 63.125 1 85.38 43 GLU B O 1
ATOM 3680 N N . ARG B 1 44 ? -27.375 138.125 64.375 1 85.44 44 ARG B N 1
ATOM 3681 C CA . ARG B 1 44 ? -26.156 137.5 63.906 1 85.44 44 ARG B CA 1
ATOM 3682 C C . ARG B 1 44 ? -26.109 136 64.312 1 85.44 44 ARG B C 1
ATOM 3684 O O . ARG B 1 44 ? -25.75 135.125 63.5 1 85.44 44 ARG B O 1
ATOM 3691 N N . LYS B 1 45 ? -26.484 135.75 65.438 1 85.62 45 LYS B N 1
ATOM 3692 C CA . LYS B 1 45 ? -26.453 134.375 65.938 1 85.62 45 LYS B CA 1
ATOM 3693 C C . LYS B 1 45 ? -27.547 133.5 65.312 1 85.62 45 LYS B C 1
ATOM 3695 O O . LYS B 1 45 ? -27.344 132.375 65.062 1 85.62 45 LYS B O 1
ATOM 3700 N N . ASP B 1 46 ? -28.594 134.125 64.938 1 85.56 46 ASP B N 1
ATOM 3701 C CA . ASP B 1 46 ? -29.641 133.375 64.188 1 85.56 46 ASP B CA 1
ATOM 3702 C C . ASP B 1 46 ? -29.141 133 62.781 1 85.56 46 ASP B C 1
ATOM 3704 O O . ASP B 1 46 ? -29.406 131.875 62.344 1 85.56 46 ASP B O 1
ATOM 3708 N N . ALA B 1 47 ? -28.359 133.875 62.312 1 87 47 ALA B N 1
ATOM 3709 C CA . ALA B 1 47 ? -27.797 133.625 61 1 87 47 ALA B CA 1
ATOM 3710 C C . ALA B 1 47 ? -26.797 132.5 61.062 1 87 47 ALA B C 1
ATOM 3712 O O . ALA B 1 47 ? -26.797 131.5 60.219 1 87 47 ALA B O 1
ATOM 3713 N N . THR B 1 48 ? -26.062 132.375 62.031 1 88.56 48 THR B N 1
ATOM 3714 C CA . THR B 1 48 ? -25.094 131.25 62.25 1 88.56 48 THR B CA 1
ATOM 3715 C C . THR B 1 48 ? -25.797 129.875 62.5 1 88.56 48 THR B C 1
ATOM 3717 O O . THR B 1 48 ? -25.375 128.875 62 1 88.56 48 THR B O 1
ATOM 3720 N N . ILE B 1 49 ? -26.859 129.875 63.25 1 89.06 49 ILE B N 1
ATOM 3721 C CA . ILE B 1 49 ? -27.625 128.625 63.531 1 89.06 49 ILE B CA 1
ATOM 3722 C C . ILE B 1 49 ? -28.25 128.125 62.25 1 89.06 49 ILE B C 1
ATOM 3724 O O . ILE B 1 49 ? -28.203 126.875 62.031 1 89.06 49 ILE B O 1
ATOM 3728 N N . ARG B 1 50 ? -28.672 129.125 61.406 1 87.5 50 ARG B N 1
ATOM 3729 C CA . ARG B 1 50 ? -29.266 128.625 60.156 1 87.5 50 ARG B CA 1
ATOM 3730 C C . ARG B 1 50 ? -28.219 128 59.25 1 87.5 50 ARG B C 1
ATOM 3732 O O . ARG B 1 50 ? -28.484 126.938 58.656 1 87.5 50 ARG B O 1
ATOM 3739 N N . THR B 1 51 ? -27.047 128.5 59.281 1 88.31 51 THR B N 1
ATOM 3740 C CA . THR B 1 51 ? -25.969 128 58.469 1 88.31 51 THR B CA 1
ATOM 3741 C C . THR B 1 51 ? -25.516 126.625 58.969 1 88.31 51 THR B C 1
ATOM 3743 O O . THR B 1 51 ? -25.281 125.688 58.188 1 88.31 51 THR B O 1
ATOM 3746 N N . LEU B 1 52 ? -25.453 126.438 60.281 1 87.62 52 LEU B N 1
ATOM 3747 C CA . LEU B 1 52 ? -25.016 125.188 60.875 1 87.62 52 LEU B CA 1
ATOM 3748 C C . LEU B 1 52 ? -26.078 124.125 60.719 1 87.62 52 LEU B C 1
ATOM 3750 O O . LEU B 1 52 ? -25.75 122.938 60.469 1 87.62 52 LEU B O 1
ATOM 3754 N N . GLN B 1 53 ? -27.328 124.5 60.719 1 87.5 53 GLN B N 1
ATOM 3755 C CA . GLN B 1 53 ? -28.422 123.562 60.5 1 87.5 53 GLN B CA 1
ATOM 3756 C C . GLN B 1 53 ? -28.438 123.062 59.062 1 87.5 53 GLN B C 1
ATOM 3758 O O . GLN B 1 53 ? -28.641 121.875 58.844 1 87.5 53 GLN B O 1
ATOM 3763 N N . LYS B 1 54 ? -28.141 124.062 58.219 1 87.62 54 LYS B N 1
ATOM 3764 C CA . LYS B 1 54 ? -28.078 123.625 56.844 1 87.62 54 LYS B CA 1
ATOM 3765 C C . LYS B 1 54 ? -26.891 122.688 56.594 1 87.62 54 LYS B C 1
ATOM 3767 O O . LYS B 1 54 ? -27.031 121.688 55.906 1 87.62 54 LYS B O 1
ATOM 3772 N N . SER B 1 55 ? -25.812 122.938 57.156 1 85.81 55 SER B N 1
ATOM 3773 C CA . SER B 1 55 ? -24.625 122.125 57 1 85.81 55 SER B CA 1
ATOM 3774 C C . SER B 1 55 ? -24.844 120.75 57.625 1 85.81 55 SER B C 1
ATOM 3776 O O . SER B 1 55 ? -24.438 119.75 57.031 1 85.81 55 SER B O 1
ATOM 3778 N N . LEU B 1 56 ? -25.516 120.625 58.719 1 87.12 56 LEU B N 1
ATOM 3779 C CA . LEU B 1 56 ? -25.812 119.375 59.375 1 87.12 56 LEU B CA 1
ATOM 3780 C C . LEU B 1 56 ? -26.75 118.562 58.531 1 87.12 56 LEU B C 1
ATOM 3782 O O . LEU B 1 56 ? -26.578 117.312 58.438 1 87.12 56 LEU B O 1
ATOM 3786 N N . SER B 1 57 ? -27.672 119.312 57.938 1 89.31 57 SER B N 1
ATOM 3787 C CA . SER B 1 57 ? -28.609 118.625 57.062 1 89.31 57 SER B CA 1
ATOM 3788 C C . SER B 1 57 ? -27.891 118 55.844 1 89.31 57 SER B C 1
ATOM 3790 O O . SER B 1 57 ? -28.141 116.875 55.469 1 89.31 57 SER B O 1
ATOM 3792 N N . ASP B 1 58 ? -26.938 118.688 55.312 1 87.06 58 ASP B N 1
ATOM 3793 C CA . ASP B 1 58 ? -26.188 118.25 54.156 1 87.06 58 ASP B CA 1
ATOM 3794 C C . ASP B 1 58 ? -25.281 117.062 54.5 1 87.06 58 ASP B C 1
ATOM 3796 O O . ASP B 1 58 ? -25.234 116.062 53.75 1 87.06 58 ASP B O 1
ATOM 3800 N N . VAL B 1 59 ? -24.719 117.062 55.656 1 87.75 59 VAL B N 1
ATOM 3801 C CA . VAL B 1 59 ? -23.781 116 56.031 1 87.75 59 VAL B CA 1
ATOM 3802 C C . VAL B 1 59 ? -24.562 114.75 56.406 1 87.75 59 VAL B C 1
ATOM 3804 O O . VAL B 1 59 ? -24.125 113.625 56.094 1 87.75 59 VAL B O 1
ATOM 3807 N N . ASN B 1 60 ? -25.75 115 56.938 1 85.88 60 ASN B N 1
ATOM 3808 C CA . ASN B 1 60 ? -26.609 113.875 57.25 1 85.88 60 ASN B CA 1
ATOM 3809 C C . ASN B 1 60 ? -27.062 113.188 56 1 85.88 60 ASN B C 1
ATOM 3811 O O . ASN B 1 60 ? -27.125 111.938 55.969 1 85.88 60 ASN B O 1
ATOM 3815 N N . ALA B 1 61 ? -27.312 114 55.031 1 87.5 61 ALA B N 1
ATOM 3816 C CA . ALA B 1 61 ? -27.688 113.438 53.75 1 87.5 61 ALA B CA 1
ATOM 3817 C C . ALA B 1 61 ? -26.531 112.625 53.125 1 87.5 61 ALA B C 1
ATOM 3819 O O . ALA B 1 61 ? -26.734 111.5 52.594 1 87.5 61 ALA B O 1
ATOM 3820 N N . GLU B 1 62 ? -25.344 112.938 53.312 1 86.19 62 GLU B N 1
ATOM 3821 C CA . GLU B 1 62 ? -24.156 112.25 52.781 1 86.19 62 GLU B CA 1
ATOM 3822 C C . GLU B 1 62 ? -23.906 110.938 53.531 1 86.19 62 GLU B C 1
ATOM 3824 O O . GLU B 1 62 ? -23.547 109.938 52.906 1 86.19 62 GLU B O 1
ATOM 3829 N N . VAL B 1 63 ? -24.172 111 54.812 1 85.31 63 VAL B N 1
ATOM 3830 C CA . VAL B 1 63 ? -23.984 109.812 55.594 1 85.31 63 VAL B CA 1
ATOM 3831 C C . VAL B 1 63 ? -24.969 108.688 55.156 1 85.31 63 VAL B C 1
ATOM 3833 O O . VAL B 1 63 ? -24.609 107.562 55 1 85.31 63 VAL B O 1
ATOM 3836 N N . LYS B 1 64 ? -26.219 109.25 54.875 1 86.12 64 LYS B N 1
ATOM 3837 C CA . LYS B 1 64 ? -27.25 108.25 54.438 1 86.12 64 LYS B CA 1
ATOM 3838 C C . LYS B 1 64 ? -26.891 107.625 53.125 1 86.12 64 LYS B C 1
ATOM 3840 O O . LYS B 1 64 ? -27 106.438 52.938 1 86.12 64 LYS B O 1
ATOM 3845 N N . ASN B 1 65 ? -26.281 108.375 52.219 1 87.12 65 ASN B N 1
ATOM 3846 C CA . ASN B 1 65 ? -25.922 107.875 50.906 1 87.12 65 ASN B CA 1
ATOM 3847 C C . ASN B 1 65 ? -24.719 106.938 50.969 1 87.12 65 ASN B C 1
ATOM 3849 O O . ASN B 1 65 ? -24.703 105.875 50.312 1 87.12 65 ASN B O 1
ATOM 3853 N N . THR B 1 66 ? -23.812 107.188 51.844 1 87 66 THR B N 1
ATOM 3854 C CA . THR B 1 66 ? -22.609 106.375 51.938 1 87 66 THR B CA 1
ATOM 3855 C C . THR B 1 66 ? -22.906 105 52.625 1 87 66 THR B C 1
ATOM 3857 O O . THR B 1 66 ? -22.344 104 52.25 1 87 66 THR B O 1
ATOM 3860 N N . LYS B 1 67 ? -23.891 105.125 53.562 1 85.31 67 LYS B N 1
ATOM 3861 C CA . LYS B 1 67 ? -24.297 103.875 54.219 1 85.31 67 LYS B CA 1
ATOM 3862 C C . LYS B 1 67 ? -25.031 103 53.25 1 85.31 67 LYS B C 1
ATOM 3864 O O . LYS B 1 67 ? -24.844 101.75 53.312 1 85.31 67 LYS B O 1
ATOM 3869 N N . ALA B 1 68 ? -25.75 103.625 52.375 1 88.31 68 ALA B N 1
ATOM 3870 C CA . ALA B 1 68 ? -26.438 102.812 51.375 1 88.31 68 ALA B CA 1
ATOM 3871 C C . ALA B 1 68 ? -25.453 102.188 50.406 1 88.31 68 ALA B C 1
ATOM 3873 O O . ALA B 1 68 ? -25.609 101 50.031 1 88.31 68 ALA B O 1
ATOM 3874 N N . LEU B 1 69 ? -24.359 102.812 50.125 1 86.88 69 LEU B N 1
ATOM 3875 C CA . LEU B 1 69 ? -23.328 102.312 49.25 1 86.88 69 LEU B CA 1
ATOM 3876 C C . LEU B 1 69 ? -22.562 101.125 49.906 1 86.88 69 LEU B C 1
ATOM 3878 O O . LEU B 1 69 ? -22.25 100.125 49.25 1 86.88 69 LEU B O 1
ATOM 3882 N N . VAL B 1 70 ? -22.297 101.25 51.188 1 86.5 70 VAL B N 1
ATOM 3883 C CA . VAL B 1 70 ? -21.609 100.188 51.938 1 86.5 70 VAL B CA 1
ATOM 3884 C C . VAL B 1 70 ? -22.438 98.938 51.938 1 86.5 70 VAL B C 1
ATOM 3886 O O . VAL B 1 70 ? -21.906 97.812 51.719 1 86.5 70 VAL B O 1
ATOM 3889 N N . SER B 1 71 ? -23.781 99.188 52.125 1 89.5 71 SER B N 1
ATOM 3890 C CA . SER B 1 71 ? -24.672 98 52.156 1 89.5 71 SER B CA 1
ATOM 3891 C C . SER B 1 71 ? -24.703 97.312 50.781 1 89.5 71 SER B C 1
ATOM 3893 O O . SER B 1 71 ? -24.672 96.062 50.719 1 89.5 71 SER B O 1
ATOM 3895 N N . SER B 1 72 ? -24.688 98.062 49.75 1 89.38 72 SER B N 1
ATOM 3896 C CA . SER B 1 72 ? -24.734 97.5 48.406 1 89.38 72 SER B CA 1
ATOM 3897 C C . SER B 1 72 ? -23.438 96.812 48.062 1 89.38 72 SER B C 1
ATOM 3899 O O . SER B 1 72 ? -23.453 95.688 47.5 1 89.38 72 SER B O 1
ATOM 3901 N N . LEU B 1 73 ? -22.344 97.312 48.5 1 85.31 73 LEU B N 1
ATOM 3902 C CA . LEU B 1 73 ? -21.031 96.75 48.219 1 85.31 73 LEU B CA 1
ATOM 3903 C C . LEU B 1 73 ? -20.828 95.438 49 1 85.31 73 LEU B C 1
ATOM 3905 O O . LEU B 1 73 ? -20.219 94.5 48.5 1 85.31 73 LEU B O 1
ATOM 3909 N N . THR B 1 74 ? -21.344 95.5 50.188 1 86.94 74 THR B N 1
ATOM 3910 C CA . THR B 1 74 ? -21.234 94.312 51.031 1 86.94 74 THR B CA 1
ATOM 3911 C C . THR B 1 74 ? -22.016 93.125 50.406 1 86.94 74 THR B C 1
ATOM 3913 O O . THR B 1 74 ? -21.547 92 50.375 1 86.94 74 THR B O 1
ATOM 3916 N N . ARG B 1 75 ? -23.203 93.438 49.875 1 89.25 75 ARG B N 1
ATOM 3917 C CA . ARG B 1 75 ? -24.031 92.438 49.25 1 89.25 75 ARG B CA 1
ATOM 3918 C C . ARG B 1 75 ? -23.344 91.938 47.969 1 89.25 75 ARG B C 1
ATOM 3920 O O . ARG B 1 75 ? -23.344 90.688 47.75 1 89.25 75 ARG B O 1
ATOM 3927 N N . SER B 1 76 ? -22.766 92.75 47.25 1 87.12 76 SER B N 1
ATOM 3928 C CA . SER B 1 76 ? -22.078 92.312 46.031 1 87.12 76 SER B CA 1
ATOM 3929 C C . SER B 1 76 ? -20.859 91.5 46.344 1 87.12 76 SER B C 1
ATOM 3931 O O . SER B 1 76 ? -20.594 90.5 45.656 1 87.12 76 SER B O 1
ATOM 3933 N N . SER B 1 77 ? -20.188 91.875 47.406 1 86.88 77 SER B N 1
ATOM 3934 C CA . SER B 1 77 ? -19.016 91.125 47.844 1 86.88 77 SER B CA 1
ATOM 3935 C C . SER B 1 77 ? -19.391 89.688 48.25 1 86.88 77 SER B C 1
ATOM 3937 O O . SER B 1 77 ? -18.703 88.75 47.938 1 86.88 77 SER B O 1
ATOM 3939 N N . ASP B 1 78 ? -20.531 89.625 48.844 1 88.88 78 ASP B N 1
ATOM 3940 C CA . ASP B 1 78 ? -21 88.312 49.281 1 88.88 78 ASP B CA 1
ATOM 3941 C C . ASP B 1 78 ? -21.359 87.375 48.094 1 88.88 78 ASP B C 1
ATOM 3943 O O . ASP B 1 78 ? -21.031 86.188 48.094 1 88.88 78 ASP B O 1
ATOM 3947 N N . VAL B 1 79 ? -21.953 87.938 47.125 1 90 79 VAL B N 1
ATOM 3948 C CA . VAL B 1 79 ? -22.328 87.188 45.906 1 90 79 VAL B CA 1
ATOM 3949 C C . VAL B 1 79 ? -21.062 86.75 45.188 1 90 79 VAL B C 1
ATOM 3951 O O . VAL B 1 79 ? -20.984 85.562 44.75 1 90 79 VAL B O 1
ATOM 3954 N N . LEU B 1 80 ? -20.031 87.5 45.188 1 87.56 80 LEU B N 1
ATOM 3955 C CA . LEU B 1 80 ? -18.781 87.188 44.5 1 87.56 80 LEU B CA 1
ATOM 3956 C C . LEU B 1 80 ? -18.047 86.125 45.25 1 87.56 80 LEU B C 1
ATOM 3958 O O . LEU B 1 80 ? -17.484 85.188 44.594 1 87.56 80 LEU B O 1
ATOM 3962 N N . LYS B 1 81 ? -18.156 86.188 46.531 1 88.38 81 LYS B N 1
ATOM 3963 C CA . LYS B 1 81 ? -17.516 85.125 47.344 1 88.38 81 LYS B CA 1
ATOM 3964 C C . LYS B 1 81 ? -18.156 83.75 47.125 1 88.38 81 LYS B C 1
ATOM 3966 O O . LYS B 1 81 ? -17.469 82.75 47 1 88.38 81 LYS B O 1
ATOM 3971 N N . GLN B 1 82 ? -19.438 83.812 46.969 1 91.88 82 GLN B N 1
ATOM 3972 C CA . GLN B 1 82 ? -20.156 82.562 46.719 1 91.88 82 GLN B CA 1
ATOM 3973 C C . GLN B 1 82 ? -19.844 82 45.312 1 91.88 82 GLN B C 1
ATOM 3975 O O . GLN B 1 82 ? -19.594 80.812 45.156 1 91.88 82 GLN B O 1
ATOM 3980 N N . ARG B 1 83 ? -19.797 82.75 44.375 1 91.06 83 ARG B N 1
ATOM 3981 C CA . ARG B 1 83 ? -19.484 82.375 43.031 1 91.06 83 ARG B CA 1
ATOM 3982 C C . ARG B 1 83 ? -18.062 81.812 42.906 1 91.06 83 ARG B C 1
ATOM 3984 O O . ARG B 1 83 ? -17.797 80.875 42.188 1 91.06 83 ARG B O 1
ATOM 3991 N N . LEU B 1 84 ? -17.172 82.375 43.625 1 88.75 84 LEU B N 1
ATOM 3992 C CA . LEU B 1 84 ? -15.789 81.938 43.656 1 88.75 84 LEU B CA 1
ATOM 3993 C C . LEU B 1 84 ? -15.695 80.562 44.281 1 88.75 84 LEU B C 1
ATOM 3995 O O . LEU B 1 84 ? -15 79.688 43.781 1 88.75 84 LEU B O 1
ATOM 3999 N N . ALA B 1 85 ? -16.438 80.438 45.375 1 91.69 85 ALA B N 1
ATOM 4000 C CA . ALA B 1 85 ? -16.453 79.125 46.062 1 91.69 85 ALA B CA 1
ATOM 4001 C C . ALA B 1 85 ? -16.984 78.062 45.125 1 91.69 85 ALA B C 1
ATOM 4003 O O . ALA B 1 85 ? -16.422 77 45.031 1 91.69 85 ALA B O 1
ATOM 4004 N N . ASP B 1 86 ? -17.953 78.375 44.312 1 92.31 86 ASP B N 1
ATOM 4005 C CA . ASP B 1 86 ? -18.547 77.375 43.375 1 92.31 86 ASP B CA 1
ATOM 4006 C C . ASP B 1 86 ? -17.578 77.062 42.219 1 92.31 86 ASP B C 1
ATOM 4008 O O . ASP B 1 86 ? -17.422 75.938 41.844 1 92.31 86 ASP B O 1
ATOM 4012 N N . ALA B 1 87 ? -16.891 78.062 41.812 1 89.44 87 ALA B N 1
ATOM 4013 C CA . ALA B 1 87 ? -15.945 77.875 40.688 1 89.44 87 ALA B CA 1
ATOM 4014 C C . ALA B 1 87 ? -14.758 77 41.125 1 89.44 87 ALA B C 1
ATOM 4016 O O . ALA B 1 87 ? -14.297 76.188 40.375 1 89.44 87 ALA B O 1
ATOM 4017 N N . GLU B 1 88 ? -14.391 77.312 42.375 1 91.44 88 GLU B N 1
ATOM 4018 C CA . GLU B 1 88 ? -13.273 76.5 42.938 1 91.44 88 GLU B CA 1
ATOM 4019 C C . GLU B 1 88 ? -13.656 75.062 43.125 1 91.44 88 GLU B C 1
ATOM 4021 O O . GLU B 1 88 ? -12.852 74.188 42.875 1 91.44 88 GLU B O 1
ATOM 4026 N N . HIS B 1 89 ? -14.883 74.812 43.5 1 92.38 89 HIS B N 1
ATOM 4027 C CA . HIS B 1 89 ? -15.383 73.5 43.656 1 92.38 89 HIS B CA 1
ATOM 4028 C C . HIS B 1 89 ? -15.461 72.75 42.312 1 92.38 89 HIS B C 1
ATOM 4030 O O . HIS B 1 89 ? -15.016 71.625 42.188 1 92.38 89 HIS B O 1
ATOM 4036 N N . GLU B 1 90 ? -15.891 73.375 41.344 1 92.19 90 GLU B N 1
ATOM 4037 C CA . GLU B 1 90 ? -15.992 72.75 40 1 92.19 90 GLU B CA 1
ATOM 4038 C C . GLU B 1 90 ? -14.609 72.5 39.406 1 92.19 90 GLU B C 1
ATOM 4040 O O . GLU B 1 90 ? -14.398 71.5 38.719 1 92.19 90 GLU B O 1
ATOM 4045 N N . LEU B 1 91 ? -13.742 73.375 39.719 1 88.38 91 LEU B N 1
ATOM 4046 C CA . LEU B 1 91 ? -12.367 73.188 39.25 1 88.38 91 LEU B CA 1
ATOM 4047 C C . LEU B 1 91 ? -11.727 71.938 39.875 1 88.38 91 LEU B C 1
ATOM 4049 O O . LEU B 1 91 ? -11.078 71.188 39.156 1 88.38 91 LEU B O 1
ATOM 4053 N N . GLN B 1 92 ? -11.984 71.812 41.156 1 91.5 92 GLN B N 1
ATOM 4054 C CA . GLN B 1 92 ? -11.438 70.688 41.812 1 91.5 92 GLN B CA 1
ATOM 4055 C C . GLN B 1 92 ? -12.031 69.375 41.25 1 91.5 92 GLN B C 1
ATOM 4057 O O . GLN B 1 92 ? -11.312 68.375 41.031 1 91.5 92 GLN B O 1
ATOM 4062 N N . GLN B 1 93 ? -13.242 69.375 40.906 1 91.69 93 GLN B N 1
ATOM 4063 C CA . GLN B 1 93 ? -13.906 68.188 40.344 1 91.69 93 GLN B CA 1
ATOM 4064 C C . GLN B 1 93 ? -13.359 67.875 38.938 1 91.69 93 GLN B C 1
ATOM 4066 O O . GLN B 1 93 ? -13.094 66.75 38.594 1 91.69 93 GLN B O 1
ATOM 4071 N N . ALA B 1 94 ? -13.086 68.875 38.188 1 90.69 94 ALA B N 1
ATOM 4072 C CA . ALA B 1 94 ? -12.562 68.688 36.812 1 90.69 94 ALA B CA 1
ATOM 4073 C C . ALA B 1 94 ? -11.133 68.188 36.844 1 90.69 94 ALA B C 1
ATOM 4075 O O . ALA B 1 94 ? -10.766 67.312 36.031 1 90.69 94 ALA B O 1
ATOM 4076 N N . ARG B 1 95 ? -10.414 68.688 37.875 1 90.38 95 ARG B N 1
ATOM 4077 C CA . ARG B 1 95 ? -9.039 68.188 38 1 90.38 95 ARG B CA 1
ATOM 4078 C C . ARG B 1 95 ? -9 66.75 38.406 1 90.38 95 ARG B C 1
ATOM 4080 O O . ARG B 1 95 ? -8.18 65.938 37.906 1 90.38 95 ARG B O 1
ATOM 4087 N N . ASN B 1 96 ? -9.898 66.312 39.281 1 90.69 96 ASN B N 1
ATOM 4088 C CA . ASN B 1 96 ? -10 64.938 39.688 1 90.69 96 ASN B CA 1
ATOM 4089 C C . ASN B 1 96 ? -10.398 64.062 38.5 1 90.69 96 ASN B C 1
ATOM 4091 O O . ASN B 1 96 ? -9.836 62.969 38.312 1 90.69 96 ASN B O 1
ATOM 4095 N N . GLN B 1 97 ? -11.219 64.5 37.719 1 92 97 GLN B N 1
ATOM 4096 C CA . GLN B 1 97 ? -11.648 63.781 36.562 1 92 97 GLN B CA 1
ATOM 4097 C C . GLN B 1 97 ? -10.516 63.625 35.531 1 92 97 GLN B C 1
ATOM 4099 O O . GLN B 1 97 ? -10.352 62.562 34.938 1 92 97 GLN B O 1
ATOM 4104 N N . ASN B 1 98 ? -9.781 64.625 35.406 1 89.62 98 ASN B N 1
ATOM 4105 C CA . ASN B 1 98 ? -8.609 64.562 34.531 1 89.62 98 ASN B CA 1
ATOM 4106 C C . ASN B 1 98 ? -7.609 63.531 35 1 89.62 98 ASN B C 1
ATOM 4108 O O . ASN B 1 98 ? -7.062 62.781 34.156 1 89.62 98 ASN B O 1
ATOM 4112 N N . GLN B 1 99 ? -7.496 63.5 36.281 1 90.62 99 GLN B N 1
ATOM 4113 C CA . GLN B 1 99 ? -6.559 62.531 36.844 1 90.62 99 GLN B CA 1
ATOM 4114 C C . GLN B 1 99 ? -7.047 61.094 36.594 1 90.62 99 GLN B C 1
ATOM 4116 O O . GLN B 1 99 ? -6.273 60.219 36.188 1 90.62 99 GLN B O 1
ATOM 4121 N N . VAL B 1 100 ? -8.297 60.875 36.75 1 91.56 100 VAL B N 1
ATOM 4122 C CA . VAL B 1 100 ? -8.891 59.562 36.562 1 91.56 100 VAL B CA 1
ATOM 4123 C C . VAL B 1 100 ? -8.797 59.156 35.094 1 91.56 100 VAL B C 1
ATOM 4125 O O . VAL B 1 100 ? -8.398 58.031 34.781 1 91.56 100 VAL B O 1
ATOM 4128 N N . LEU B 1 101 ? -9.008 60.031 34.219 1 88.69 101 LEU B N 1
ATOM 4129 C CA . LEU B 1 101 ? -8.984 59.75 32.781 1 88.69 101 LEU B CA 1
ATOM 4130 C C . LEU B 1 101 ? -7.555 59.5 32.312 1 88.69 101 LEU B C 1
ATOM 4132 O O . LEU B 1 101 ? -7.328 58.625 31.469 1 88.69 101 LEU B O 1
ATOM 4136 N N . ASP B 1 102 ? -6.684 60.219 32.938 1 90.69 102 ASP B N 1
ATOM 4137 C CA . ASP B 1 102 ? -5.273 60.031 32.594 1 90.69 102 ASP B CA 1
ATOM 4138 C C . ASP B 1 102 ? -4.793 58.656 33 1 90.69 102 ASP B C 1
ATOM 4140 O O . ASP B 1 102 ? -4.102 57.969 32.25 1 90.69 102 ASP B O 1
ATOM 4144 N N . GLN B 1 103 ? -5.203 58.188 34.094 1 90.44 103 GLN B N 1
ATOM 4145 C CA . GLN B 1 103 ? -4.84 56.875 34.594 1 90.44 103 GLN B CA 1
ATOM 4146 C C . GLN B 1 103 ? -5.465 55.781 33.719 1 90.44 103 GLN B C 1
ATOM 4148 O O . GLN B 1 103 ? -4.805 54.781 33.406 1 90.44 103 GLN B O 1
ATOM 4153 N N . GLN B 1 104 ? -6.578 55.938 33.312 1 89.94 104 GLN B N 1
ATOM 4154 C CA . GLN B 1 104 ? -7.27 54.969 32.438 1 89.94 104 GLN B CA 1
ATOM 4155 C C . GLN B 1 104 ? -6.629 54.906 31.062 1 89.94 104 GLN B C 1
ATOM 4157 O O . GLN B 1 104 ? -6.488 53.812 30.5 1 89.94 104 GLN B O 1
ATOM 4162 N N . LEU B 1 105 ? -6.246 55.969 30.641 1 87.5 105 LEU B N 1
ATOM 4163 C CA . LEU B 1 105 ? -5.59 56.031 29.344 1 87.5 105 LEU B CA 1
ATOM 4164 C C . LEU B 1 105 ? -4.266 55.281 29.359 1 87.5 105 LEU B C 1
ATOM 4166 O O . LEU B 1 105 ? -3.971 54.531 28.438 1 87.5 105 LEU B O 1
ATOM 4170 N N . LYS B 1 106 ? -3.594 55.469 30.422 1 88.81 106 LYS B N 1
ATOM 4171 C CA . LYS B 1 106 ? -2.314 54.781 30.547 1 88.81 106 LYS B CA 1
ATOM 4172 C C . LYS B 1 106 ? -2.512 53.281 30.672 1 88.81 106 LYS B C 1
ATOM 4174 O O . LYS B 1 106 ? -1.788 52.5 30.047 1 88.81 106 LYS B O 1
ATOM 4179 N N . ALA B 1 107 ? -3.465 52.906 31.359 1 87 107 ALA B N 1
ATOM 4180 C CA . ALA B 1 107 ? -3.771 51.5 31.531 1 87 107 ALA B CA 1
ATOM 4181 C C . ALA B 1 107 ? -4.199 50.844 30.219 1 87 107 ALA B C 1
ATOM 4183 O O . ALA B 1 107 ? -3.76 49.75 29.875 1 87 107 ALA B O 1
ATOM 4184 N N . GLN B 1 108 ? -4.922 51.531 29.5 1 84.56 108 GLN B N 1
ATOM 4185 C CA . GLN B 1 108 ? -5.414 51 28.219 1 84.56 108 GLN B CA 1
ATOM 4186 C C . GLN B 1 108 ? -4.297 50.938 27.188 1 84.56 108 GLN B C 1
ATOM 4188 O O . GLN B 1 108 ? -4.25 50 26.375 1 84.56 108 GLN B O 1
ATOM 4193 N N . ALA B 1 109 ? -3.51 51.969 27.312 1 83.75 109 ALA B N 1
ATOM 4194 C CA . ALA B 1 109 ? -2.367 51.969 26.406 1 83.75 109 ALA B CA 1
ATOM 4195 C C . ALA B 1 109 ? -1.443 50.781 26.672 1 83.75 109 ALA B C 1
ATOM 4197 O O . ALA B 1 109 ? -0.956 50.156 25.75 1 83.75 109 ALA B O 1
ATOM 4198 N N . ALA B 1 110 ? -1.252 50.5 27.859 1 83.94 110 ALA B N 1
ATOM 4199 C CA . ALA B 1 110 ? -0.433 49.344 28.234 1 83.94 110 ALA B CA 1
ATOM 4200 C C . ALA B 1 110 ? -1.081 48.031 27.797 1 83.94 110 ALA B C 1
ATOM 4202 O O . ALA B 1 110 ? -0.404 47.156 27.281 1 83.94 110 ALA B O 1
ATOM 4203 N N . ALA B 1 111 ? -2.297 48 27.922 1 81.5 111 ALA B N 1
ATOM 4204 C CA . ALA B 1 111 ? -3.035 46.812 27.516 1 81.5 111 ALA B CA 1
ATOM 4205 C C . ALA B 1 111 ? -2.998 46.625 26 1 81.5 111 ALA B C 1
ATOM 4207 O O . ALA B 1 111 ? -2.838 45.5 25.516 1 81.5 111 ALA B O 1
ATOM 4208 N N . ALA B 1 112 ? -3.127 47.688 25.359 1 79.94 112 ALA B N 1
ATOM 4209 C CA . ALA B 1 112 ? -3.09 47.656 23.906 1 79.94 112 ALA B CA 1
ATOM 4210 C C . ALA B 1 112 ? -1.717 47.219 23.406 1 79.94 112 ALA B C 1
ATOM 4212 O O . ALA B 1 112 ? -1.615 46.438 22.453 1 79.94 112 ALA B O 1
ATOM 4213 N N . LYS B 1 113 ? -0.792 47.75 24.078 1 81.69 113 LYS B N 1
ATOM 4214 C CA . LYS B 1 113 ? 0.564 47.375 23.703 1 81.69 113 LYS B CA 1
ATOM 4215 C C . LYS B 1 113 ? 0.792 45.875 23.922 1 81.69 113 LYS B C 1
ATOM 4217 O O . LYS B 1 113 ? 1.354 45.219 23.047 1 81.69 113 LYS B O 1
ATOM 4222 N N . LEU B 1 114 ? 0.406 45.344 24.922 1 82.06 114 LEU B N 1
ATOM 4223 C CA . LEU B 1 114 ? 0.539 43.906 25.203 1 82.06 114 LEU B CA 1
ATOM 4224 C C . LEU B 1 114 ? -0.214 43.062 24.188 1 82.06 114 LEU B C 1
ATOM 4226 O O . LEU B 1 114 ? 0.286 42.031 23.734 1 82.06 114 LEU B O 1
ATOM 4230 N N . ALA B 1 115 ? -1.318 43.531 23.844 1 78 115 ALA B N 1
ATOM 4231 C CA . ALA B 1 115 ? -2.131 42.812 22.859 1 78 115 ALA B CA 1
ATOM 4232 C C . ALA B 1 115 ? -1.468 42.812 21.484 1 78 115 ALA B C 1
ATOM 4234 O O . ALA B 1 115 ? -1.471 41.781 20.797 1 78 115 ALA B O 1
ATOM 4235 N N . ARG B 1 116 ? -0.971 43.969 21.219 1 81.81 116 ARG B N 1
ATOM 4236 C CA . ARG B 1 116 ? -0.288 44.062 19.938 1 81.81 116 ARG B CA 1
ATOM 4237 C C . ARG B 1 116 ? 0.947 43.156 19.906 1 81.81 116 ARG B C 1
ATOM 4239 O O . ARG B 1 116 ? 1.214 42.5 18.891 1 81.81 116 ARG B O 1
ATOM 4246 N N . ASP B 1 117 ? 1.643 43.219 20.906 1 84 117 ASP B N 1
ATOM 4247 C CA . ASP B 1 117 ? 2.809 42.375 20.984 1 84 117 ASP B CA 1
ATOM 4248 C C . ASP B 1 117 ? 2.406 40.906 20.875 1 84 117 ASP B C 1
ATOM 4250 O O . ASP B 1 117 ? 3.07 40.094 20.203 1 84 117 ASP B O 1
ATOM 4254 N N . GLU B 1 118 ? 1.385 40.625 21.5 1 80.75 118 GLU B N 1
ATOM 4255 C CA . GLU B 1 118 ? 0.891 39.25 21.438 1 80.75 118 GLU B CA 1
ATOM 4256 C C . GLU B 1 118 ? 0.424 38.875 20.031 1 80.75 118 GLU B C 1
ATOM 4258 O O . GLU B 1 118 ? 0.685 37.781 19.547 1 80.75 118 GLU B O 1
ATOM 4263 N N . THR B 1 119 ? -0.234 39.75 19.484 1 80.69 119 THR B N 1
ATOM 4264 C CA . THR B 1 119 ? -0.667 39.531 18.109 1 80.69 119 THR B CA 1
ATOM 4265 C C . THR B 1 119 ? 0.534 39.312 17.188 1 80.69 119 THR B C 1
ATOM 4267 O O . THR B 1 119 ? 0.513 38.438 16.328 1 80.69 119 THR B O 1
ATOM 4270 N N . GLY B 1 120 ? 1.4 40.25 17.453 1 82.06 120 GLY B N 1
ATOM 4271 C CA . GLY B 1 120 ? 2.615 40.062 16.688 1 82.06 120 GLY B CA 1
ATOM 4272 C C . GLY B 1 120 ? 3.268 38.719 16.891 1 82.06 120 GLY B C 1
ATOM 4273 O O . GLY B 1 120 ? 3.68 38.062 15.922 1 82.06 120 GLY B O 1
ATOM 4274 N N . ARG B 1 121 ? 3.371 38.219 17.969 1 81.38 121 ARG B N 1
ATOM 4275 C CA . ARG B 1 121 ? 3.975 36.938 18.297 1 81.38 121 ARG B CA 1
ATOM 4276 C C . ARG B 1 121 ? 3.191 35.781 17.688 1 81.38 121 ARG B C 1
ATOM 4278 O O . ARG B 1 121 ? 3.777 34.875 17.078 1 81.38 121 ARG B O 1
ATOM 4285 N N . VAL B 1 122 ? 1.973 35.812 17.812 1 80.19 122 VAL B N 1
ATOM 4286 C CA . VAL B 1 122 ? 1.131 34.75 17.312 1 80.19 122 VAL B CA 1
ATOM 4287 C C . VAL B 1 122 ? 1.155 34.719 15.789 1 80.19 122 VAL B C 1
ATOM 4289 O O . VAL B 1 122 ? 1.172 33.656 15.156 1 80.19 122 VAL B O 1
ATOM 4292 N N . SER B 1 123 ? 1.126 35.938 15.328 1 82.62 123 SER B N 1
ATOM 4293 C CA . SER B 1 123 ? 1.189 36.031 13.875 1 82.62 123 SER B CA 1
ATOM 4294 C C . SER B 1 123 ? 2.486 35.438 13.336 1 82.62 123 SER B C 1
ATOM 4296 O O . SER B 1 123 ? 2.477 34.719 12.336 1 82.62 123 SER B O 1
ATOM 4298 N N . LEU B 1 124 ? 3.502 35.75 13.938 1 80.94 124 LEU B N 1
ATOM 4299 C CA . LEU B 1 124 ? 4.785 35.188 13.531 1 80.94 124 LEU B CA 1
ATOM 4300 C C . LEU B 1 124 ? 4.785 33.656 13.688 1 80.94 124 LEU B C 1
ATOM 4302 O O . LEU B 1 124 ? 5.254 32.938 12.805 1 80.94 124 LEU B O 1
ATOM 4306 N N . ALA B 1 125 ? 4.344 33.219 14.734 1 78.88 125 ALA B N 1
ATOM 4307 C CA . ALA B 1 125 ? 4.242 31.781 14.961 1 78.88 125 ALA B CA 1
ATOM 4308 C C . ALA B 1 125 ? 3.367 31.125 13.906 1 78.88 125 ALA B C 1
ATOM 4310 O O . ALA B 1 125 ? 3.684 30.031 13.422 1 78.88 125 ALA B O 1
ATOM 4311 N N . HIS B 1 126 ? 2.348 31.797 13.641 1 79.75 126 HIS B N 1
ATOM 4312 C CA . HIS B 1 126 ? 1.442 31.281 12.625 1 79.75 126 HIS B CA 1
ATOM 4313 C C . HIS B 1 126 ? 2.129 31.219 11.266 1 79.75 126 HIS B C 1
ATOM 4315 O O . HIS B 1 126 ? 1.991 30.219 10.547 1 79.75 126 HIS B O 1
ATOM 4321 N N . GLU B 1 127 ? 2.723 32.25 10.992 1 78.31 127 GLU B N 1
ATOM 4322 C CA . GLU B 1 127 ? 3.441 32.25 9.719 1 78.31 127 GLU B CA 1
ATOM 4323 C C . GLU B 1 127 ? 4.473 31.125 9.672 1 78.31 127 GLU B C 1
ATOM 4325 O O . GLU B 1 127 ? 4.629 30.453 8.641 1 78.31 127 GLU B O 1
ATOM 4330 N N . GLN B 1 128 ? 5.105 30.922 10.672 1 75.44 128 GLN B N 1
ATOM 4331 C CA . GLN B 1 128 ? 6.078 29.828 10.742 1 75.44 128 GLN B CA 1
ATOM 4332 C C . GLN B 1 128 ? 5.395 28.469 10.633 1 75.44 128 GLN B C 1
ATOM 4334 O O . GLN B 1 128 ? 5.883 27.578 9.938 1 75.44 128 GLN B O 1
ATOM 4339 N N . THR B 1 129 ? 4.414 28.391 11.312 1 72.19 129 THR B N 1
ATOM 4340 C CA . THR B 1 129 ? 3.658 27.141 11.25 1 72.19 129 THR B CA 1
ATOM 4341 C C . THR B 1 129 ? 3.105 26.906 9.852 1 72.19 129 THR B C 1
ATOM 4343 O O . THR B 1 129 ? 3.096 25.781 9.359 1 72.19 129 THR B O 1
ATOM 4346 N N . ARG B 1 130 ? 2.682 27.969 9.297 1 73.94 130 ARG B N 1
ATOM 4347 C CA . ARG B 1 130 ? 2.209 27.875 7.918 1 73.94 130 ARG B CA 1
ATOM 4348 C C . ARG B 1 130 ? 3.336 27.453 6.98 1 73.94 130 ARG B C 1
ATOM 4350 O O . ARG B 1 130 ? 3.123 26.656 6.066 1 73.94 130 ARG B O 1
ATOM 4357 N N . ALA B 1 131 ? 4.363 28.016 7.23 1 68.69 131 ALA B N 1
ATOM 4358 C CA . ALA B 1 131 ? 5.52 27.641 6.426 1 68.69 131 ALA B CA 1
ATOM 4359 C C . ALA B 1 131 ? 5.863 26.156 6.629 1 68.69 131 ALA B C 1
ATOM 4361 O O . ALA B 1 131 ? 6.133 25.438 5.668 1 68.69 131 ALA B O 1
ATOM 4362 N N . LEU B 1 132 ? 5.879 25.781 7.816 1 64.94 132 LEU B N 1
ATOM 4363 C CA . LEU B 1 132 ? 6.113 24.375 8.125 1 64.94 132 LEU B CA 1
ATOM 4364 C C . LEU B 1 132 ? 5.02 23.5 7.523 1 64.94 132 LEU B C 1
ATOM 4366 O O . LEU B 1 132 ? 5.301 22.422 7.012 1 64.94 132 LEU B O 1
ATOM 4370 N N . LEU B 1 133 ? 3.945 23.922 7.656 1 61.75 133 LEU B N 1
ATOM 4371 C CA . LEU B 1 133 ? 2.832 23.203 7.039 1 61.75 133 LEU B CA 1
ATOM 4372 C C . LEU B 1 133 ? 3.01 23.125 5.527 1 61.75 133 LEU B C 1
ATOM 4374 O O . LEU B 1 133 ? 2.787 22.062 4.93 1 61.75 133 LEU B O 1
ATOM 4378 N N . ARG B 1 134 ? 3.312 24.25 5.02 1 62.72 134 ARG B N 1
ATOM 4379 C CA . ARG B 1 134 ? 3.574 24.234 3.584 1 62.72 134 ARG B CA 1
ATOM 4380 C C . ARG B 1 134 ? 4.691 23.25 3.242 1 62.72 134 ARG B C 1
ATOM 4382 O O . ARG B 1 134 ? 4.574 22.484 2.291 1 62.72 134 ARG B O 1
ATOM 4389 N N . THR B 1 135 ? 5.652 23.422 4.008 1 57.06 135 THR B N 1
ATOM 4390 C CA . THR B 1 135 ? 6.758 22.5 3.805 1 57.06 135 THR B CA 1
ATOM 4391 C C . THR B 1 135 ? 6.301 21.062 4.031 1 57.06 135 THR B C 1
ATOM 4393 O O . THR B 1 135 ? 6.59 20.172 3.219 1 57.06 135 THR B O 1
ATOM 4396 N N . ARG B 1 136 ? 5.691 21.016 5.172 1 55.72 136 ARG B N 1
ATOM 4397 C CA . ARG B 1 136 ? 5.195 19.688 5.465 1 55.72 136 ARG B CA 1
ATOM 4398 C C . ARG B 1 136 ? 4.152 19.25 4.441 1 55.72 136 ARG B C 1
ATOM 4400 O O . ARG B 1 136 ? 4.098 18.078 4.062 1 55.72 136 ARG B O 1
ATOM 4407 N N . THR B 1 137 ? 3.383 20.141 4.059 1 56.31 137 THR B N 1
ATOM 4408 C CA . THR B 1 137 ? 2.418 19.844 3.006 1 56.31 137 THR B CA 1
ATOM 4409 C C . THR B 1 137 ? 3.131 19.547 1.691 1 56.31 137 THR B C 1
ATOM 4411 O O . THR B 1 137 ? 2.744 18.625 0.971 1 56.31 137 THR B O 1
ATOM 4414 N N . GLU B 1 138 ? 4.023 20.344 1.464 1 53.59 138 GLU B N 1
ATOM 4415 C CA . GLU B 1 138 ? 4.82 20.031 0.28 1 53.59 138 GLU B CA 1
ATOM 4416 C C . GLU B 1 138 ? 5.582 18.734 0.453 1 53.59 138 GLU B C 1
ATOM 4418 O O . GLU B 1 138 ? 5.652 17.922 -0.474 1 53.59 138 GLU B O 1
ATOM 4423 N N . GLU B 1 139 ? 6.168 18.703 1.576 1 53.88 139 GLU B N 1
ATOM 4424 C CA . GLU B 1 139 ? 6.789 17.422 1.877 1 53.88 139 GLU B CA 1
ATOM 4425 C C . GLU B 1 139 ? 5.754 16.297 1.879 1 53.88 139 GLU B C 1
ATOM 4427 O O . GLU B 1 139 ? 6.02 15.195 1.376 1 53.88 139 GLU B O 1
ATOM 4432 N N . LEU B 1 140 ? 4.793 16.547 2.605 1 50.91 140 LEU B N 1
ATOM 4433 C CA . LEU B 1 140 ? 3.688 15.602 2.557 1 50.91 140 LEU B CA 1
ATOM 4434 C C . LEU B 1 140 ? 3.162 15.453 1.133 1 50.91 140 LEU B C 1
ATOM 4436 O O . LEU B 1 140 ? 2.877 14.344 0.684 1 50.91 140 LEU B O 1
ATOM 4440 N N . ARG B 1 141 ? 2.865 16.531 0.445 1 51.94 141 ARG B N 1
ATOM 4441 C CA . ARG B 1 141 ? 2.51 16.438 -0.966 1 51.94 141 ARG B CA 1
ATOM 4442 C C . ARG B 1 141 ? 3.557 15.641 -1.74 1 51.94 141 ARG B C 1
ATOM 4444 O O . ARG B 1 141 ? 3.215 14.789 -2.559 1 51.94 141 ARG B O 1
ATOM 4451 N N . ALA B 1 142 ? 4.602 16.125 -1.439 1 45.25 142 ALA B N 1
ATOM 4452 C CA . ALA B 1 142 ? 5.676 15.336 -2.039 1 45.25 142 ALA B CA 1
ATOM 4453 C C . ALA B 1 142 ? 5.66 13.898 -1.516 1 45.25 142 ALA B C 1
ATOM 4455 O O . ALA B 1 142 ? 5.816 12.953 -2.287 1 45.25 142 ALA B O 1
ATOM 4456 N N . ALA B 1 143 ? 5.66 13.898 -0.19 1 48.31 143 ALA B N 1
ATOM 4457 C CA . ALA B 1 143 ? 5.457 12.57 0.37 1 48.31 143 ALA B CA 1
ATOM 4458 C C . ALA B 1 143 ? 4.098 12.008 -0.033 1 48.31 143 ALA B C 1
ATOM 4460 O O . ALA B 1 143 ? 3.977 10.812 -0.324 1 48.31 143 ALA B O 1
ATOM 4461 N N . GLN B 1 144 ? 3.061 12.859 0.117 1 49.31 144 GLN B N 1
ATOM 4462 C CA . GLN B 1 144 ? 1.701 12.539 -0.308 1 49.31 144 GLN B CA 1
ATOM 4463 C C . GLN B 1 144 ? 1.618 12.398 -1.825 1 49.31 144 GLN B C 1
ATOM 4465 O O . GLN B 1 144 ? 0.843 11.586 -2.336 1 49.31 144 GLN B O 1
ATOM 4470 N N . VAL B 1 145 ? 1.968 13.352 -2.557 1 45.62 145 VAL B N 1
ATOM 4471 C CA . VAL B 1 145 ? 2.068 13 -3.969 1 45.62 145 VAL B CA 1
ATOM 4472 C C . VAL B 1 145 ? 2.537 11.555 -4.109 1 45.62 145 VAL B C 1
ATOM 4474 O O . VAL B 1 145 ? 2.062 10.828 -4.98 1 45.62 145 VAL B O 1
ATOM 4477 N N . TYR B 1 146 ? 3.438 11.148 -3.416 1 42.91 146 TYR B N 1
ATOM 4478 C CA . TYR B 1 146 ? 3.766 9.727 -3.354 1 42.91 146 TYR B CA 1
ATOM 4479 C C . TYR B 1 146 ? 2.729 8.969 -2.539 1 42.91 146 TYR B C 1
ATOM 4481 O O . TYR B 1 146 ? 2.297 7.879 -2.936 1 42.91 146 TYR B O 1
ATOM 4489 N N . LEU B 1 147 ? 2.506 9.195 -1.103 1 47.31 147 LEU B N 1
ATOM 4490 C CA . LEU B 1 147 ? 1.49 8.57 -0.268 1 47.31 147 LEU B CA 1
ATOM 4491 C C . LEU B 1 147 ? 0.134 9.242 -0.46 1 47.31 147 LEU B C 1
ATOM 4493 O O . LEU B 1 147 ? -0.906 8.641 -0.178 1 47.31 147 LEU B O 1
ATOM 4497 N N . ASP B 1 148 ? -0.101 10.68 -0.082 1 46.47 148 ASP B N 1
ATOM 4498 C CA . ASP B 1 148 ? -1.064 11.703 0.312 1 46.47 148 ASP B CA 1
ATOM 4499 C C . ASP B 1 148 ? -2.273 11.703 -0.621 1 46.47 148 ASP B C 1
ATOM 4501 O O . ASP B 1 148 ? -3.023 12.68 -0.671 1 46.47 148 ASP B O 1
ATOM 4505 N N . ARG B 1 149 ? -2.291 11.008 -1.48 1 51.81 149 ARG B N 1
ATOM 4506 C CA . ARG B 1 149 ? -3.447 11.484 -2.238 1 51.81 149 ARG B CA 1
ATOM 4507 C C . ARG B 1 149 ? -4.715 11.422 -1.394 1 51.81 149 ARG B C 1
ATOM 4509 O O . ARG B 1 149 ? -5.074 10.359 -0.875 1 51.81 149 ARG B O 1
ATOM 4516 N N . ALA B 1 150 ? -5.059 12.711 -0.406 1 59.34 150 ALA B N 1
ATOM 4517 C CA . ALA B 1 150 ? -6.441 12.898 0.018 1 59.34 150 ALA B CA 1
ATOM 4518 C C . ALA B 1 150 ? -7.391 12.023 -0.795 1 59.34 150 ALA B C 1
ATOM 4520 O O . ALA B 1 150 ? -7.09 11.664 -1.938 1 59.34 150 ALA B O 1
ATOM 4521 N N . ASP B 1 151 ? -8.281 11.492 0.21 1 75 151 ASP B N 1
ATOM 4522 C CA . ASP B 1 151 ? -9.32 10.758 -0.513 1 75 151 ASP B CA 1
ATOM 4523 C C . ASP B 1 151 ? -9.805 11.547 -1.726 1 75 151 ASP B C 1
ATOM 4525 O O . ASP B 1 151 ? -10.023 12.758 -1.639 1 75 151 ASP B O 1
ATOM 4529 N N . GLN B 1 152 ? -9.695 10.977 -2.809 1 76.56 152 GLN B N 1
ATOM 4530 C CA . GLN B 1 152 ? -10.148 11.602 -4.047 1 76.56 152 GLN B CA 1
ATOM 4531 C C . GLN B 1 152 ? -11.664 11.789 -4.043 1 76.56 152 GLN B C 1
ATOM 4533 O O . GLN B 1 152 ? -12.195 12.578 -4.828 1 76.56 152 GLN B O 1
ATOM 4538 N N . SER B 1 153 ? -12.328 10.992 -3.186 1 80.19 153 SER B N 1
ATOM 4539 C CA . SER B 1 153 ? -13.789 11.047 -3.088 1 80.19 153 SER B CA 1
ATOM 4540 C C . SER B 1 153 ? -14.242 11.141 -1.635 1 80.19 153 SER B C 1
ATOM 4542 O O . SER B 1 153 ? -13.57 10.617 -0.738 1 80.19 153 SER B O 1
ATOM 4544 N N . SER B 1 154 ? -15.359 11.852 -1.45 1 79.88 154 SER B N 1
ATOM 4545 C CA . SER B 1 154 ? -15.922 11.984 -0.111 1 79.88 154 SER B CA 1
ATOM 4546 C C . SER B 1 154 ? -16.875 10.836 0.202 1 79.88 154 SER B C 1
ATOM 4548 O O . SER B 1 154 ? -17.344 10.141 -0.705 1 79.88 154 SER B O 1
ATOM 4550 N N . GLY B 1 155 ? -17.156 10.727 1.499 1 83.5 155 GLY B N 1
ATOM 4551 C CA . GLY B 1 155 ? -18.141 9.742 1.906 1 83.5 155 GLY B CA 1
ATOM 4552 C C . GLY B 1 155 ? -19.516 9.992 1.312 1 83.5 155 GLY B C 1
ATOM 4553 O O . GLY B 1 155 ? -20.203 9.055 0.911 1 83.5 155 GLY B O 1
ATOM 4554 N N . ALA B 1 156 ? -19.828 11.203 1.232 1 84.94 156 ALA B N 1
ATOM 4555 C CA . ALA B 1 156 ? -21.125 11.578 0.667 1 84.94 156 ALA B CA 1
ATOM 4556 C C . ALA B 1 156 ? -21.219 11.172 -0.799 1 84.94 156 ALA B C 1
ATOM 4558 O O . ALA B 1 156 ? -22.281 10.719 -1.254 1 84.94 156 ALA B O 1
ATOM 4559 N N . GLU B 1 157 ? -20.188 11.312 -1.484 1 87.12 157 GLU B N 1
ATOM 4560 C CA . GLU B 1 157 ? -20.172 10.906 -2.887 1 87.12 157 GLU B CA 1
ATOM 4561 C C . GLU B 1 157 ? -20.359 9.398 -3.033 1 87.12 157 GLU B C 1
ATOM 4563 O O . GLU B 1 157 ? -21.094 8.945 -3.914 1 87.12 157 GLU B O 1
ATOM 4568 N N . VAL B 1 158 ? -19.766 8.711 -2.109 1 93.75 158 VAL B N 1
ATOM 4569 C CA . VAL B 1 158 ? -19.875 7.258 -2.164 1 93.75 158 VAL B CA 1
ATOM 4570 C C . VAL B 1 158 ? -21.297 6.836 -1.824 1 93.75 158 VAL B C 1
ATOM 4572 O O . VAL B 1 158 ? -21.859 5.93 -2.453 1 93.75 158 VAL B O 1
ATOM 4575 N N . ILE B 1 159 ? -21.891 7.531 -0.922 1 93.88 159 ILE B N 1
ATOM 4576 C CA . ILE B 1 159 ? -23.281 7.27 -0.558 1 93.88 159 ILE B CA 1
ATOM 4577 C C . ILE B 1 159 ? -24.188 7.512 -1.765 1 93.88 159 ILE B C 1
ATOM 4579 O O . ILE B 1 159 ? -25.047 6.691 -2.07 1 93.88 159 ILE B O 1
ATOM 4583 N N . ASN B 1 160 ? -23.922 8.516 -2.457 1 93.19 160 ASN B N 1
ATOM 4584 C CA . ASN B 1 160 ? -24.703 8.836 -3.652 1 93.19 160 ASN B CA 1
ATOM 4585 C C . ASN B 1 160 ? -24.531 7.766 -4.727 1 93.19 160 ASN B C 1
ATOM 4587 O O . ASN B 1 160 ? -25.484 7.441 -5.438 1 93.19 160 ASN B O 1
ATOM 4591 N N . MET B 1 161 ? -23.391 7.254 -4.832 1 95.38 161 MET B N 1
ATOM 4592 C CA . MET B 1 161 ? -23.125 6.215 -5.82 1 95.38 161 MET B CA 1
ATOM 4593 C C . MET B 1 161 ? -23.891 4.938 -5.488 1 95.38 161 MET B C 1
ATOM 4595 O O . MET B 1 161 ? -24.438 4.285 -6.379 1 95.38 161 MET B O 1
ATOM 4599 N N . ILE B 1 162 ? -23.922 4.617 -4.207 1 97.31 162 ILE B N 1
ATOM 4600 C CA . ILE B 1 162 ? -24.656 3.438 -3.77 1 97.31 162 ILE B CA 1
ATOM 4601 C C . ILE B 1 162 ? -26.156 3.623 -4.059 1 97.31 162 ILE B C 1
ATOM 4603 O O . ILE B 1 162 ? -26.812 2.715 -4.578 1 97.31 162 ILE B O 1
ATOM 4607 N N . ASP B 1 163 ? -26.609 4.816 -3.818 1 95.31 163 ASP B N 1
ATOM 4608 C CA . ASP B 1 163 ? -28.016 5.121 -4.059 1 95.31 163 ASP B CA 1
ATOM 4609 C C . ASP B 1 163 ? -28.344 5.039 -5.547 1 95.31 163 ASP B C 1
ATOM 4611 O O . ASP B 1 163 ? -29.375 4.473 -5.93 1 95.31 163 ASP B O 1
ATOM 4615 N N . ALA B 1 164 ? -27.516 5.57 -6.293 1 94.5 164 ALA B N 1
ATOM 4616 C CA . ALA B 1 164 ? -27.719 5.535 -7.742 1 94.5 164 ALA B CA 1
ATOM 4617 C C . ALA B 1 164 ? -27.688 4.105 -8.266 1 94.5 164 ALA B C 1
ATOM 4619 O O . ALA B 1 164 ? -28.484 3.734 -9.125 1 94.5 164 ALA B O 1
ATOM 4620 N N . LEU B 1 165 ? -26.812 3.373 -7.758 1 97.62 165 LEU B N 1
ATOM 4621 C CA . LEU B 1 165 ? -26.703 1.971 -8.148 1 97.62 165 LEU B CA 1
ATOM 4622 C C . LEU B 1 165 ? -27.953 1.192 -7.762 1 97.62 165 LEU B C 1
ATOM 4624 O O . LEU B 1 165 ? -28.484 0.438 -8.57 1 97.62 165 LEU B O 1
ATOM 4628 N N . ASN B 1 166 ? -28.359 1.403 -6.574 1 97.69 166 ASN B N 1
ATOM 4629 C CA . ASN B 1 166 ? -29.594 0.742 -6.125 1 97.69 166 ASN B CA 1
ATOM 4630 C C . ASN B 1 166 ? -30.781 1.123 -6.992 1 97.69 166 ASN B C 1
ATOM 4632 O O . ASN B 1 166 ? -31.609 0.271 -7.332 1 97.69 166 ASN B O 1
ATOM 4636 N N . SER B 1 167 ? -30.844 2.367 -7.359 1 96.62 167 SER B N 1
ATOM 4637 C CA . SER B 1 167 ? -31.922 2.838 -8.227 1 96.62 167 SER B CA 1
ATOM 4638 C C . SER B 1 167 ? -31.859 2.17 -9.594 1 96.62 167 SER B C 1
ATOM 4640 O O . SER B 1 167 ? -32.875 1.742 -10.133 1 96.62 167 SER B O 1
ATOM 4642 N N . GLU B 1 168 ? -30.703 2.1 -10.102 1 96.56 168 GLU B N 1
ATOM 4643 C CA . GLU B 1 168 ? -30.516 1.464 -11.398 1 96.56 168 GLU B CA 1
ATOM 4644 C C . GLU B 1 168 ? -30.859 -0.02 -11.344 1 96.56 168 GLU B C 1
ATOM 4646 O O . GLU B 1 168 ? -31.484 -0.549 -12.266 1 96.56 168 GLU B O 1
ATOM 4651 N N . ILE B 1 169 ? -30.438 -0.654 -10.32 1 97.75 169 ILE B N 1
ATOM 4652 C CA . ILE B 1 169 ? -30.734 -2.066 -10.133 1 97.75 169 ILE B CA 1
ATOM 4653 C C . ILE B 1 169 ? -32.25 -2.264 -10.07 1 97.75 169 ILE B C 1
ATOM 4655 O O . ILE B 1 169 ? -32.812 -3.143 -10.742 1 97.75 169 ILE B O 1
ATOM 4659 N N . PHE B 1 170 ? -32.875 -1.435 -9.336 1 96.94 170 PHE B N 1
ATOM 4660 C CA . PHE B 1 170 ? -34.344 -1.515 -9.195 1 96.94 170 PHE B CA 1
ATOM 4661 C C . PHE B 1 170 ? -35.031 -1.33 -10.539 1 96.94 170 PHE B C 1
ATOM 4663 O O . PHE B 1 170 ? -35.875 -2.127 -10.922 1 96.94 170 PHE B O 1
ATOM 4670 N N . GLN B 1 171 ? -34.625 -0.334 -11.258 1 94.56 171 GLN B N 1
ATOM 4671 C CA . GLN B 1 171 ? -35.25 -0.012 -12.539 1 94.56 171 GLN B CA 1
ATOM 4672 C C . GLN B 1 171 ? -35.031 -1.128 -13.555 1 94.56 171 GLN B C 1
ATOM 4674 O O . GLN B 1 171 ? -35.938 -1.516 -14.281 1 94.56 171 GLN B O 1
ATOM 4679 N N . THR B 1 172 ? -33.875 -1.596 -13.594 1 95.06 172 THR B N 1
ATOM 4680 C CA . THR B 1 172 ? -33.531 -2.682 -14.516 1 95.06 172 THR B CA 1
ATOM 4681 C C . THR B 1 172 ? -34.344 -3.932 -14.18 1 95.06 172 THR B C 1
ATOM 4683 O O . THR B 1 172 ? -34.938 -4.543 -15.07 1 95.06 172 THR B O 1
ATOM 4686 N N . ALA B 1 173 ? -34.344 -4.27 -12.914 1 96.19 173 ALA B N 1
ATOM 4687 C CA . ALA B 1 173 ? -35.094 -5.449 -12.477 1 96.19 173 ALA B CA 1
ATOM 4688 C C . ALA B 1 173 ? -36.562 -5.328 -12.828 1 96.19 173 ALA B C 1
ATOM 4690 O O . ALA B 1 173 ? -37.188 -6.277 -13.336 1 96.19 173 ALA B O 1
ATOM 4691 N N . ALA B 1 174 ? -37.156 -4.156 -12.578 1 93.56 174 ALA B N 1
ATOM 4692 C CA . ALA B 1 174 ? -38.562 -3.916 -12.859 1 93.56 174 ALA B CA 1
ATOM 4693 C C . ALA B 1 174 ? -38.844 -4.016 -14.352 1 93.56 174 ALA B C 1
ATOM 4695 O O . ALA B 1 174 ? -39.812 -4.664 -14.766 1 93.56 174 ALA B O 1
ATOM 4696 N N . THR B 1 175 ? -38.031 -3.428 -15.125 1 92.06 175 THR B N 1
ATOM 4697 C CA . THR B 1 175 ? -38.219 -3.395 -16.562 1 92.06 175 THR B CA 1
ATOM 4698 C C . THR B 1 175 ? -38.094 -4.793 -17.156 1 92.06 175 THR B C 1
ATOM 4700 O O . THR B 1 175 ? -38.906 -5.188 -18.016 1 92.06 175 THR B O 1
ATOM 4703 N N . VAL B 1 176 ? -37.156 -5.523 -16.719 1 91.62 176 VAL B N 1
ATOM 4704 C CA . VAL B 1 176 ? -36.938 -6.867 -17.234 1 91.62 176 VAL B CA 1
ATOM 4705 C C . VAL B 1 176 ? -38.094 -7.773 -16.828 1 91.62 176 VAL B C 1
ATOM 4707 O O . VAL B 1 176 ? -38.594 -8.547 -17.641 1 91.62 176 VAL B O 1
ATOM 4710 N N . ALA B 1 177 ? -38.438 -7.652 -15.594 1 91.19 177 ALA B N 1
ATOM 4711 C CA . ALA B 1 177 ? -39.531 -8.5 -15.078 1 91.19 177 ALA B CA 1
ATOM 4712 C C . ALA B 1 177 ? -40.812 -8.281 -15.859 1 91.19 177 ALA B C 1
ATOM 4714 O O . ALA B 1 177 ? -41.562 -9.227 -16.109 1 91.19 177 ALA B O 1
ATOM 4715 N N . GLU B 1 178 ? -41.062 -7.113 -16.328 1 88.62 178 GLU B N 1
ATOM 4716 C CA . GLU B 1 178 ? -42.281 -6.77 -17.031 1 88.62 178 GLU B CA 1
ATOM 4717 C C . GLU B 1 178 ? -42.25 -7.223 -18.484 1 88.62 178 GLU B C 1
ATOM 4719 O O . GLU B 1 178 ? -43.281 -7.367 -19.141 1 88.62 178 GLU B O 1
ATOM 4724 N N . ALA B 1 179 ? -41.125 -7.434 -18.922 1 88.12 179 ALA B N 1
ATOM 4725 C CA . ALA B 1 179 ? -40.938 -7.691 -20.359 1 88.12 179 ALA B CA 1
ATOM 4726 C C . ALA B 1 179 ? -41.25 -9.141 -20.688 1 88.12 179 ALA B C 1
ATOM 4728 O O . ALA B 1 179 ? -41.5 -9.477 -21.859 1 88.12 179 ALA B O 1
ATOM 4729 N N . PHE B 1 180 ? -41.25 -9.977 -19.734 1 87 180 PHE B N 1
ATOM 4730 C CA . PHE B 1 180 ? -41.438 -11.398 -20.016 1 87 180 PHE B CA 1
ATOM 4731 C C . PHE B 1 180 ? -42.781 -11.875 -19.438 1 87 180 PHE B C 1
ATOM 4733 O O . PHE B 1 180 ? -43.156 -11.516 -18.312 1 87 180 PHE B O 1
ATOM 4740 N N . LYS B 1 181 ? -43.438 -12.594 -20.219 1 83.38 181 LYS B N 1
ATOM 4741 C CA . LYS B 1 181 ? -44.75 -13.133 -19.828 1 83.38 181 LYS B CA 1
ATOM 4742 C C . LYS B 1 181 ? -44.656 -14.625 -19.531 1 83.38 181 LYS B C 1
ATOM 4744 O O . LYS B 1 181 ? -44.031 -15.375 -20.297 1 83.38 181 LYS B O 1
ATOM 4749 N N . PHE B 1 182 ? -45.188 -14.938 -18.406 1 84.62 182 PHE B N 1
ATOM 4750 C CA . PHE B 1 182 ? -45.188 -16.328 -17.969 1 84.62 182 PHE B CA 1
ATOM 4751 C C . PHE B 1 182 ? -46.562 -16.969 -18.188 1 84.62 182 PHE B C 1
ATOM 4753 O O . PHE B 1 182 ? -47.594 -16.312 -18.078 1 84.62 182 PHE B O 1
ATOM 4760 N N . GLY B 1 183 ? -46.469 -18.25 -18.641 1 75.44 183 GLY B N 1
ATOM 4761 C CA . GLY B 1 183 ? -47.719 -18.984 -18.875 1 75.44 183 GLY B CA 1
ATOM 4762 C C . GLY B 1 183 ? -48.406 -19.406 -17.594 1 75.44 183 GLY B C 1
ATOM 4763 O O . GLY B 1 183 ? -47.875 -19.203 -16.5 1 75.44 183 GLY B O 1
ATOM 4764 N N . GLU B 1 184 ? -49.656 -19.906 -17.797 1 69.12 184 GLU B N 1
ATOM 4765 C CA . GLU B 1 184 ? -50.5 -20.297 -16.688 1 69.12 184 GLU B CA 1
ATOM 4766 C C . GLU B 1 184 ? -50.094 -21.641 -16.094 1 69.12 184 GLU B C 1
ATOM 4768 O O . GLU B 1 184 ? -50.438 -21.969 -14.961 1 69.12 184 GLU B O 1
ATOM 4773 N N . LYS B 1 185 ? -49.344 -22.484 -16.953 1 62.44 185 LYS B N 1
ATOM 4774 C CA . LYS B 1 185 ? -49 -23.812 -16.469 1 62.44 185 LYS B CA 1
ATOM 4775 C C . LYS B 1 185 ? -47.5 -23.938 -16.266 1 62.44 185 LYS B C 1
ATOM 4777 O O . LYS B 1 185 ? -46.719 -23.234 -16.922 1 62.44 185 LYS B O 1
ATOM 4782 N N . LYS B 1 186 ? -47.156 -24.719 -15.172 1 65.5 186 LYS B N 1
ATOM 4783 C CA . LYS B 1 186 ? -45.719 -24.922 -14.875 1 65.5 186 LYS B CA 1
ATOM 4784 C C . LYS B 1 186 ? -45.062 -25.828 -15.914 1 65.5 186 LYS B C 1
ATOM 4786 O O . LYS B 1 186 ? -45.656 -26.812 -16.344 1 65.5 186 LYS B O 1
ATOM 4791 N N . VAL B 1 187 ? -44.062 -25.312 -16.594 1 60.22 187 VAL B N 1
ATOM 4792 C CA . VAL B 1 187 ? -43.375 -26.062 -17.656 1 60.22 187 VAL B CA 1
ATOM 4793 C C . VAL B 1 187 ? -42.594 -27.219 -17.047 1 60.22 187 VAL B C 1
ATOM 4795 O O . VAL B 1 187 ? -42.125 -27.125 -15.898 1 60.22 187 VAL B O 1
ATOM 4798 N N . GLU B 1 188 ? -42.562 -28.359 -17.828 1 59.59 188 GLU B N 1
ATOM 4799 C CA . GLU B 1 188 ? -41.844 -29.594 -17.531 1 59.59 188 GLU B CA 1
ATOM 4800 C C . GLU B 1 188 ? -40.344 -29.328 -17.391 1 59.59 188 GLU B C 1
ATOM 4802 O O . GLU B 1 188 ? -39.812 -28.453 -18.062 1 59.59 188 GLU B O 1
ATOM 4807 N N . GLU B 1 189 ? -39.781 -29.953 -16.344 1 66.81 189 GLU B N 1
ATOM 4808 C CA . GLU B 1 189 ? -38.375 -29.812 -15.93 1 66.81 189 GLU B CA 1
ATOM 4809 C C . GLU B 1 189 ? -37.438 -30.297 -17.016 1 66.81 189 GLU B C 1
ATOM 4811 O O . GLU B 1 189 ? -37.469 -31.453 -17.422 1 66.81 189 GLU B O 1
ATOM 4816 N N . SER B 1 190 ? -36.906 -29.438 -17.922 1 74.12 190 SER B N 1
ATOM 4817 C CA . SER B 1 190 ? -35.844 -29.766 -18.875 1 74.12 190 SER B CA 1
ATOM 4818 C C . SER B 1 190 ? -34.469 -29.766 -18.203 1 74.12 190 SER B C 1
ATOM 4820 O O . SER B 1 190 ? -34.312 -29.266 -17.078 1 74.12 190 SER B O 1
ATOM 4822 N N . SER B 1 191 ? -33.5 -30.516 -18.812 1 78.69 191 SER B N 1
ATOM 4823 C CA . SER B 1 191 ? -32.125 -30.547 -18.328 1 78.69 191 SER B CA 1
ATOM 4824 C C . SER B 1 191 ? -31.547 -29.141 -18.203 1 78.69 191 SER B C 1
ATOM 4826 O O . SER B 1 191 ? -30.812 -28.844 -17.266 1 78.69 191 SER B O 1
ATOM 4828 N N . GLU B 1 192 ? -31.906 -28.359 -19.125 1 78.5 192 GLU B N 1
ATOM 4829 C CA . GLU B 1 192 ? -31.453 -26.969 -19.094 1 78.5 192 GLU B CA 1
ATOM 4830 C C . GLU B 1 192 ? -32 -26.234 -17.875 1 78.5 192 GLU B C 1
ATOM 4832 O O . GLU B 1 192 ? -31.281 -25.422 -17.266 1 78.5 192 GLU B O 1
ATOM 4837 N N . ALA B 1 193 ? -33.094 -26.641 -17.547 1 83.56 193 ALA B N 1
ATOM 4838 C CA . ALA B 1 193 ? -33.719 -26.016 -16.391 1 83.56 193 ALA B CA 1
ATOM 4839 C C . ALA B 1 193 ? -33.031 -26.422 -15.094 1 83.56 193 ALA B C 1
ATOM 4841 O O . ALA B 1 193 ? -32.906 -25.625 -14.164 1 83.56 193 ALA B O 1
ATOM 4842 N N . GLU B 1 194 ? -32.5 -27.594 -15.117 1 87.12 194 GLU B N 1
ATOM 4843 C CA . GLU B 1 194 ? -31.812 -28.078 -13.922 1 87.12 194 GLU B CA 1
ATOM 4844 C C . GLU B 1 194 ? -30.5 -27.328 -13.703 1 87.12 194 GLU B C 1
ATOM 4846 O O . GLU B 1 194 ? -30.172 -26.953 -12.578 1 87.12 194 GLU B O 1
ATOM 4851 N N . VAL B 1 195 ? -29.781 -27.141 -14.75 1 88.5 195 VAL B N 1
ATOM 4852 C CA . VAL B 1 195 ? -28.516 -26.422 -14.672 1 88.5 195 VAL B CA 1
ATOM 4853 C C . VAL B 1 195 ? -28.766 -24.984 -14.242 1 88.5 195 VAL B C 1
ATOM 4855 O O . VAL B 1 195 ? -28.062 -24.453 -13.391 1 88.5 195 VAL B O 1
ATOM 4858 N N . ALA B 1 196 ? -29.75 -24.422 -14.836 1 90.06 196 ALA B N 1
ATOM 4859 C CA . ALA B 1 196 ? -30.109 -23.047 -14.484 1 90.06 196 ALA B CA 1
ATOM 4860 C C . ALA B 1 196 ? -30.5 -22.953 -13.008 1 90.06 196 ALA B C 1
ATOM 4862 O O . ALA B 1 196 ? -30.109 -22.016 -12.312 1 90.06 196 ALA B O 1
ATOM 4863 N N . TYR B 1 197 ? -31.172 -23.969 -12.625 1 91 197 TYR B N 1
ATOM 4864 C CA . TYR B 1 197 ? -31.641 -24.016 -11.242 1 91 197 TYR B CA 1
ATOM 4865 C C . TYR B 1 197 ? -30.469 -24.078 -10.273 1 91 197 TYR B C 1
ATOM 4867 O O . TYR B 1 197 ? -30.438 -23.344 -9.281 1 91 197 TYR B O 1
ATOM 4875 N N . ASP B 1 198 ? -29.516 -24.844 -10.562 1 93.19 198 ASP B N 1
ATOM 4876 C CA . ASP B 1 198 ? -28.344 -24.984 -9.711 1 93.19 198 ASP B CA 1
ATOM 4877 C C . ASP B 1 198 ? -27.547 -23.672 -9.633 1 93.19 198 ASP B C 1
ATOM 4879 O O . ASP B 1 198 ? -27.078 -23.297 -8.562 1 93.19 198 ASP B O 1
ATOM 4883 N N . HIS B 1 199 ? -27.469 -23.031 -10.719 1 93.12 199 HIS B N 1
ATOM 4884 C CA . HIS B 1 199 ? -26.766 -21.75 -10.773 1 93.12 199 HIS B CA 1
ATOM 4885 C C . HIS B 1 199 ? -27.469 -20.703 -9.922 1 93.12 199 HIS B C 1
ATOM 4887 O O . HIS B 1 199 ? -26.812 -19.922 -9.219 1 93.12 199 HIS B O 1
ATOM 4893 N N . VAL B 1 200 ? -28.75 -20.719 -10.008 1 94.56 200 VAL B N 1
ATOM 4894 C CA . VAL B 1 200 ? -29.531 -19.719 -9.281 1 94.56 200 VAL B CA 1
ATOM 4895 C C . VAL B 1 200 ? -29.453 -19.984 -7.781 1 94.56 200 VAL B C 1
ATOM 4897 O O . VAL B 1 200 ? -29.391 -19.062 -6.977 1 94.56 200 VAL B O 1
ATOM 4900 N N . ILE B 1 201 ? -29.328 -21.219 -7.418 1 94.62 201 ILE B N 1
ATOM 4901 C CA . ILE B 1 201 ? -29.203 -21.578 -6.012 1 94.62 201 ILE B CA 1
ATOM 4902 C C . ILE B 1 201 ? -27.906 -21.016 -5.445 1 94.62 201 ILE B C 1
ATOM 4904 O O . ILE B 1 201 ? -27.875 -20.531 -4.309 1 94.62 201 ILE B O 1
ATOM 4908 N N . GLU B 1 202 ? -26.906 -21 -6.191 1 92.44 202 GLU B N 1
ATOM 4909 C CA . GLU B 1 202 ? -25.594 -20.531 -5.746 1 92.44 202 GLU B CA 1
ATOM 4910 C C . GLU B 1 202 ? -25.625 -19.031 -5.438 1 92.44 202 GLU B C 1
ATOM 4912 O O . GLU B 1 202 ? -24.906 -18.562 -4.551 1 92.44 202 GLU B O 1
ATOM 4917 N N . ILE B 1 203 ? -26.516 -18.375 -6.102 1 93.06 203 ILE B N 1
ATOM 4918 C CA . ILE B 1 203 ? -26.5 -16.922 -5.992 1 93.06 203 ILE B CA 1
ATOM 4919 C C . ILE B 1 203 ? -27.594 -16.469 -5.016 1 93.06 203 ILE B C 1
ATOM 4921 O O . ILE B 1 203 ? -27.344 -15.641 -4.137 1 93.06 203 ILE B O 1
ATOM 4925 N N . LEU B 1 204 ? -28.797 -17.078 -5.152 1 95.31 204 LEU B N 1
ATOM 4926 C CA . LEU B 1 204 ? -29.953 -16.578 -4.414 1 95.31 204 LEU B CA 1
ATOM 4927 C C . LEU B 1 204 ? -30.25 -17.469 -3.219 1 95.31 204 LEU B C 1
ATOM 4929 O O . LEU B 1 204 ? -31.047 -17.109 -2.352 1 95.31 204 LEU B O 1
ATOM 4933 N N . GLY B 1 205 ? -29.656 -18.656 -3.129 1 93.81 205 GLY B N 1
ATOM 4934 C CA . GLY B 1 205 ? -29.984 -19.594 -2.066 1 93.81 205 GLY B CA 1
ATOM 4935 C C . GLY B 1 205 ? -31.141 -20.516 -2.406 1 93.81 205 GLY B C 1
ATOM 4936 O O . GLY B 1 205 ? -31.891 -20.234 -3.338 1 93.81 205 GLY B O 1
ATOM 4937 N N . PRO B 1 206 ? -31.25 -21.531 -1.681 1 93.69 206 PRO B N 1
ATOM 4938 C CA . PRO B 1 206 ? -32.25 -22.562 -1.992 1 93.69 206 PRO B CA 1
ATOM 4939 C C . PRO B 1 206 ? -33.688 -22.062 -1.766 1 93.69 206 PRO B C 1
ATOM 4941 O O . PRO B 1 206 ? -34.594 -22.391 -2.551 1 93.69 206 PRO B O 1
ATOM 4944 N N . ARG B 1 207 ? -33.969 -21.344 -0.796 1 92.56 207 ARG B N 1
ATOM 4945 C CA . ARG B 1 207 ? -35.312 -20.938 -0.442 1 92.56 207 ARG B CA 1
ATOM 4946 C C . ARG B 1 207 ? -35.906 -20.031 -1.512 1 92.56 207 ARG B C 1
ATOM 4948 O O . ARG B 1 207 ? -37.031 -20.25 -1.963 1 92.56 207 ARG B O 1
ATOM 4955 N N . MET B 1 208 ? -35.188 -19.078 -1.882 1 92.88 208 MET B N 1
ATOM 4956 C CA . MET B 1 208 ? -35.656 -18.156 -2.922 1 92.88 208 MET B CA 1
ATOM 4957 C C . MET B 1 208 ? -35.875 -18.906 -4.242 1 92.88 208 MET B C 1
ATOM 4959 O O . MET B 1 208 ? -36.844 -18.656 -4.953 1 92.88 208 MET B O 1
ATOM 4963 N N . THR B 1 209 ? -34.969 -19.734 -4.496 1 93.19 209 THR B N 1
ATOM 4964 C CA . THR B 1 209 ? -35.031 -20.484 -5.746 1 93.19 209 THR B CA 1
ATOM 4965 C C . THR B 1 209 ? -36.25 -21.391 -5.754 1 93.19 209 THR B C 1
ATOM 4967 O O . THR B 1 209 ? -36.938 -21.516 -6.773 1 93.19 209 THR B O 1
ATOM 4970 N N . GLU B 1 210 ? -36.5 -21.984 -4.668 1 91.06 210 GLU B N 1
ATOM 4971 C CA . GLU B 1 210 ? -37.688 -22.828 -4.547 1 91.06 210 GLU B CA 1
ATOM 4972 C C . GLU B 1 210 ? -38.969 -22.016 -4.742 1 91.06 210 GLU B C 1
ATOM 4974 O O . GLU B 1 210 ? -39.906 -22.469 -5.395 1 91.06 210 GLU B O 1
ATOM 4979 N N . LEU B 1 211 ? -39 -20.875 -4.188 1 89.94 211 LEU B N 1
ATOM 4980 C CA . LEU B 1 211 ? -40.156 -20 -4.352 1 89.94 211 LEU B CA 1
ATOM 4981 C C . LEU B 1 211 ? -40.375 -19.641 -5.82 1 89.94 211 LEU B C 1
ATOM 4983 O O . LEU B 1 211 ? -41.5 -19.594 -6.301 1 89.94 211 LEU B O 1
ATOM 4987 N N . LEU B 1 212 ? -39.312 -19.375 -6.484 1 90 212 LEU B N 1
ATOM 4988 C CA . LEU B 1 212 ? -39.375 -19.047 -7.902 1 90 212 LEU B CA 1
ATOM 4989 C C . LEU B 1 212 ? -39.969 -20.188 -8.711 1 90 212 LEU B C 1
ATOM 4991 O O . LEU B 1 212 ? -40.781 -19.953 -9.602 1 90 212 LEU B O 1
ATOM 4995 N N . LYS B 1 213 ? -39.531 -21.297 -8.344 1 86.94 213 LYS B N 1
ATOM 4996 C CA . LYS B 1 213 ? -39.969 -22.484 -9.078 1 86.94 213 LYS B CA 1
ATOM 4997 C C . LYS B 1 213 ? -41.406 -22.844 -8.773 1 86.94 213 LYS B C 1
ATOM 4999 O O . LYS B 1 213 ? -42.156 -23.234 -9.664 1 86.94 213 LYS B O 1
ATOM 5004 N N . SER B 1 214 ? -41.812 -22.656 -7.605 1 85.25 214 SER B N 1
ATOM 5005 C CA . SER B 1 214 ? -43.125 -23.172 -7.164 1 85.25 214 SER B CA 1
ATOM 5006 C C . SER B 1 214 ? -44.219 -22.125 -7.371 1 85.25 214 SER B C 1
ATOM 5008 O O . SER B 1 214 ? -45.406 -22.469 -7.402 1 85.25 214 SER B O 1
ATOM 5010 N N . THR B 1 215 ? -43.875 -20.906 -7.5 1 85.25 215 THR B N 1
ATOM 5011 C CA . THR B 1 215 ? -44.875 -19.844 -7.617 1 85.25 215 THR B CA 1
ATOM 5012 C C . THR B 1 215 ? -45.281 -19.641 -9.07 1 85.25 215 THR B C 1
ATOM 5014 O O . THR B 1 215 ? -44.469 -19.797 -9.984 1 85.25 215 THR B O 1
ATOM 5017 N N . LEU B 1 216 ? -46.562 -19.391 -9.234 1 82.62 216 LEU B N 1
ATOM 5018 C CA . LEU B 1 216 ? -47.062 -19 -10.555 1 82.62 216 LEU B CA 1
ATOM 5019 C C . LEU B 1 216 ? -46.844 -17.516 -10.797 1 82.62 216 LEU B C 1
ATOM 5021 O O . LEU B 1 216 ? -47.281 -16.688 -10 1 82.62 216 LEU B O 1
ATOM 5025 N N . HIS B 1 217 ? -46.219 -17.156 -11.828 1 84 217 HIS B N 1
ATOM 5026 C CA . HIS B 1 217 ? -45.75 -15.781 -12.047 1 84 217 HIS B CA 1
ATOM 5027 C C . HIS B 1 217 ? -46.625 -15.086 -13.094 1 84 217 HIS B C 1
ATOM 5029 O O . HIS B 1 217 ? -46.281 -14.008 -13.586 1 84 217 HIS B O 1
ATOM 5035 N N . HIS B 1 218 ? -47.688 -15.664 -13.461 1 77.5 218 HIS B N 1
ATOM 5036 C CA . HIS B 1 218 ? -48.5 -15.133 -14.531 1 77.5 218 HIS B CA 1
ATOM 5037 C C . HIS B 1 218 ? -49.156 -13.805 -14.133 1 77.5 218 HIS B C 1
ATOM 5039 O O . HIS B 1 218 ? -49.219 -12.883 -14.945 1 77.5 218 HIS B O 1
ATOM 5045 N N . ASP B 1 219 ? -49.594 -13.695 -12.969 1 72.5 219 ASP B N 1
ATOM 5046 C CA . ASP B 1 219 ? -50.344 -12.5 -12.578 1 72.5 219 ASP B CA 1
ATOM 5047 C C . ASP B 1 219 ? -49.438 -11.477 -11.906 1 72.5 219 ASP B C 1
ATOM 5049 O O . ASP B 1 219 ? -49.688 -10.273 -11.977 1 72.5 219 ASP B O 1
ATOM 5053 N N . ASP B 1 220 ? -48.438 -11.922 -11.266 1 79.06 220 ASP B N 1
ATOM 5054 C CA . ASP B 1 220 ? -47.594 -11.031 -10.477 1 79.06 220 ASP B CA 1
ATOM 5055 C C . ASP B 1 220 ? -46.125 -11.375 -10.633 1 79.06 220 ASP B C 1
ATOM 5057 O O . ASP B 1 220 ? -45.719 -12.516 -10.391 1 79.06 220 ASP B O 1
ATOM 5061 N N . GLN B 1 221 ? -45.406 -10.273 -10.938 1 86.06 221 GLN B N 1
ATOM 5062 C CA . GLN B 1 221 ? -44 -10.5 -11.258 1 86.06 221 GLN B CA 1
ATOM 5063 C C . GLN B 1 221 ? -43.094 -9.969 -10.148 1 86.06 221 GLN B C 1
ATOM 5065 O O . GLN B 1 221 ? -41.906 -9.758 -10.367 1 86.06 221 GLN B O 1
ATOM 5070 N N . ILE B 1 222 ? -43.625 -9.781 -8.977 1 88.31 222 ILE B N 1
ATOM 5071 C CA . ILE B 1 222 ? -42.875 -9.18 -7.879 1 88.31 222 ILE B CA 1
ATOM 5072 C C . ILE B 1 222 ? -41.75 -10.102 -7.453 1 88.31 222 ILE B C 1
ATOM 5074 O O . ILE B 1 222 ? -40.656 -9.641 -7.105 1 88.31 222 ILE B O 1
ATOM 5078 N N . LEU B 1 223 ? -42.031 -11.359 -7.449 1 92.38 223 LEU B N 1
ATOM 5079 C CA . LEU B 1 223 ? -41 -12.32 -7.043 1 92.38 223 LEU B CA 1
ATOM 5080 C C . LEU B 1 223 ? -39.844 -12.352 -8.055 1 92.38 223 LEU B C 1
ATOM 5082 O O . LEU B 1 223 ? -38.688 -12.43 -7.664 1 92.38 223 LEU B O 1
ATOM 5086 N N . ILE B 1 224 ? -40.156 -12.289 -9.32 1 93.81 224 ILE B N 1
ATOM 5087 C CA . ILE B 1 224 ? -39.156 -12.266 -10.367 1 93.81 224 ILE B CA 1
ATOM 5088 C C . ILE B 1 224 ? -38.312 -10.992 -10.258 1 93.81 224 ILE B C 1
ATOM 5090 O O . ILE B 1 224 ? -37.094 -11.047 -10.328 1 93.81 224 ILE B O 1
ATOM 5094 N N . GLN B 1 225 ? -39 -9.898 -10.086 1 94.44 225 GLN B N 1
ATOM 5095 C CA . GLN B 1 225 ? -38.281 -8.633 -9.914 1 94.44 225 GLN B CA 1
ATOM 5096 C C . GLN B 1 225 ? -37.344 -8.68 -8.719 1 94.44 225 GLN B C 1
ATOM 5098 O O . GLN B 1 225 ? -36.188 -8.242 -8.805 1 94.44 225 GLN B O 1
ATOM 5103 N N . THR B 1 226 ? -37.875 -9.211 -7.648 1 95.56 226 THR B N 1
ATOM 5104 C CA . THR B 1 226 ? -37.062 -9.32 -6.43 1 95.56 226 THR B CA 1
ATOM 5105 C C . THR B 1 226 ? -35.844 -10.219 -6.648 1 95.56 226 THR B C 1
ATOM 5107 O O . THR B 1 226 ? -34.75 -9.898 -6.188 1 95.56 226 THR B O 1
ATOM 5110 N N . ALA B 1 227 ? -36.031 -11.305 -7.34 1 96.69 227 ALA B N 1
ATOM 5111 C CA . ALA B 1 227 ? -34.938 -12.211 -7.645 1 96.69 227 ALA B CA 1
ATOM 5112 C C . ALA B 1 227 ? -33.844 -11.523 -8.484 1 96.69 227 ALA B C 1
ATOM 5114 O O . ALA B 1 227 ? -32.656 -11.688 -8.234 1 96.69 227 ALA B O 1
ATOM 5115 N N . PHE B 1 228 ? -34.312 -10.734 -9.445 1 97.38 228 PHE B N 1
ATOM 5116 C CA . PHE B 1 228 ? -33.375 -9.984 -10.273 1 97.38 228 PHE B CA 1
ATOM 5117 C C . PHE B 1 228 ? -32.562 -8.992 -9.43 1 97.38 228 PHE B C 1
ATOM 5119 O O . PHE B 1 228 ? -31.344 -8.891 -9.562 1 97.38 228 PHE B O 1
ATOM 5126 N N . GLN B 1 229 ? -33.219 -8.281 -8.602 1 97.69 229 GLN B N 1
ATOM 5127 C CA . GLN B 1 229 ? -32.562 -7.312 -7.73 1 97.69 229 GLN B CA 1
ATOM 5128 C C . GLN B 1 229 ? -31.547 -7.996 -6.832 1 97.69 229 GLN B C 1
ATOM 5130 O O . GLN B 1 229 ? -30.406 -7.527 -6.707 1 97.69 229 GLN B O 1
ATOM 5135 N N . ALA B 1 230 ? -32 -9.031 -6.258 1 97.94 230 ALA B N 1
ATOM 5136 C CA . ALA B 1 230 ? -31.125 -9.758 -5.344 1 97.94 230 ALA B CA 1
ATOM 5137 C C . ALA B 1 230 ? -29.859 -10.258 -6.062 1 97.94 230 ALA B C 1
ATOM 5139 O O . ALA B 1 230 ? -28.75 -10.133 -5.543 1 97.94 230 ALA B O 1
ATOM 5140 N N . ALA B 1 231 ? -30.031 -10.797 -7.227 1 97.81 231 ALA B N 1
ATOM 5141 C CA . ALA B 1 231 ? -28.906 -11.312 -8 1 97.81 231 ALA B CA 1
ATOM 5142 C C . ALA B 1 231 ? -27.953 -10.188 -8.391 1 97.81 231 ALA B C 1
ATOM 5144 O O . ALA B 1 231 ? -26.734 -10.328 -8.258 1 97.81 231 ALA B O 1
ATOM 5145 N N . MET B 1 232 ? -28.5 -9.109 -8.867 1 97.88 232 MET B N 1
ATOM 5146 C CA . MET B 1 232 ? -27.656 -7.984 -9.266 1 97.88 232 MET B CA 1
ATOM 5147 C C . MET B 1 232 ? -26.922 -7.406 -8.062 1 97.88 232 MET B C 1
ATOM 5149 O O . MET B 1 232 ? -25.766 -7.008 -8.172 1 97.88 232 MET B O 1
ATOM 5153 N N . CYS B 1 233 ? -27.547 -7.406 -6.91 1 98.25 233 CYS B N 1
ATOM 5154 C CA . CYS B 1 233 ? -26.875 -6.938 -5.703 1 98.25 233 CYS B CA 1
ATOM 5155 C C . CYS B 1 233 ? -25.688 -7.824 -5.359 1 98.25 233 CYS B C 1
ATOM 5157 O O . CYS B 1 233 ? -24.625 -7.328 -5 1 98.25 233 CYS B O 1
ATOM 5159 N N . ALA B 1 234 ? -25.875 -9.078 -5.461 1 97.44 234 ALA B N 1
ATOM 5160 C CA . ALA B 1 234 ? -24.797 -10.023 -5.188 1 97.44 234 ALA B CA 1
ATOM 5161 C C . ALA B 1 234 ? -23.609 -9.797 -6.125 1 97.44 234 ALA B C 1
ATOM 5163 O O . ALA B 1 234 ? -22.453 -9.75 -5.688 1 97.44 234 ALA B O 1
ATOM 5164 N N . TYR B 1 235 ? -23.875 -9.609 -7.336 1 96.81 235 TYR B N 1
ATOM 5165 C CA . TYR B 1 235 ? -22.812 -9.422 -8.32 1 96.81 235 TYR B CA 1
ATOM 5166 C C . TYR B 1 235 ? -22.141 -8.062 -8.141 1 96.81 235 TYR B C 1
ATOM 5168 O O . TYR B 1 235 ? -20.922 -7.945 -8.312 1 96.81 235 TYR B O 1
ATOM 5176 N N . VAL B 1 236 ? -22.969 -7.117 -7.902 1 97.69 236 VAL B N 1
ATOM 5177 C CA . VAL B 1 236 ? -22.391 -5.797 -7.684 1 97.69 236 VAL B CA 1
ATOM 5178 C C . VAL B 1 236 ? -21.453 -5.84 -6.477 1 97.69 236 VAL B C 1
ATOM 5180 O O . VAL B 1 236 ? -20.359 -5.266 -6.504 1 97.69 236 VAL B O 1
ATOM 5183 N N . ASP B 1 237 ? -21.875 -6.461 -5.426 1 97.69 237 ASP B N 1
ATOM 5184 C CA . ASP B 1 237 ? -21 -6.629 -4.27 1 97.69 237 ASP B CA 1
ATOM 5185 C C . ASP B 1 237 ? -19.672 -7.262 -4.676 1 97.69 237 ASP B C 1
ATOM 5187 O O . ASP B 1 237 ? -18.609 -6.777 -4.293 1 97.69 237 ASP B O 1
ATOM 5191 N N . TRP B 1 238 ? -19.734 -8.273 -5.453 1 96.69 238 TRP B N 1
ATOM 5192 C CA . TRP B 1 238 ? -18.531 -8.953 -5.938 1 96.69 238 TRP B CA 1
ATOM 5193 C C . TRP B 1 238 ? -17.672 -8.016 -6.781 1 96.69 238 TRP B C 1
ATOM 5195 O O . TRP B 1 238 ? -16.469 -7.914 -6.57 1 96.69 238 TRP B O 1
ATOM 5205 N N . ILE B 1 239 ? -18.297 -7.344 -7.691 1 96.81 239 ILE B N 1
ATOM 5206 C CA . ILE B 1 239 ? -17.562 -6.465 -8.602 1 96.81 239 ILE B CA 1
ATOM 5207 C C . ILE B 1 239 ? -16.859 -5.367 -7.805 1 96.81 239 ILE B C 1
ATOM 5209 O O . ILE B 1 239 ? -15.68 -5.098 -8.023 1 96.81 239 ILE B O 1
ATOM 5213 N N . VAL B 1 240 ? -17.531 -4.801 -6.871 1 97.5 240 VAL B N 1
ATOM 5214 C CA . VAL B 1 240 ? -17 -3.652 -6.137 1 97.5 240 VAL B CA 1
ATOM 5215 C C . VAL B 1 240 ? -15.844 -4.094 -5.246 1 97.5 240 VAL B C 1
ATOM 5217 O O . VAL B 1 240 ? -14.883 -3.35 -5.055 1 97.5 240 VAL B O 1
ATOM 5220 N N . THR B 1 241 ? -15.875 -5.297 -4.73 1 96.62 241 THR B N 1
ATOM 5221 C CA . THR B 1 241 ? -14.883 -5.73 -3.758 1 96.62 241 THR B CA 1
ATOM 5222 C C . THR B 1 241 ? -13.75 -6.496 -4.441 1 96.62 241 THR B C 1
ATOM 5224 O O . THR B 1 241 ? -12.734 -6.812 -3.812 1 96.62 241 THR B O 1
ATOM 5227 N N . SER B 1 242 ? -13.883 -6.73 -5.727 1 96.06 242 SER B N 1
ATOM 5228 C CA . SER B 1 242 ? -12.898 -7.516 -6.469 1 96.06 242 SER B CA 1
ATOM 5229 C C . SER B 1 242 ? -11.633 -6.715 -6.727 1 96.06 242 SER B C 1
ATOM 5231 O O . SER B 1 242 ? -11.688 -5.504 -6.953 1 96.06 242 SER B O 1
ATOM 5233 N N . TRP B 1 243 ? -10.508 -7.438 -6.734 1 95.88 243 TRP B N 1
ATOM 5234 C CA . TRP B 1 243 ? -9.227 -6.816 -7.062 1 95.88 243 TRP B CA 1
ATOM 5235 C C . TRP B 1 243 ? -9.094 -6.605 -8.562 1 95.88 243 TRP B C 1
ATOM 5237 O O . TRP B 1 243 ? -8.609 -5.566 -9.016 1 95.88 243 TRP B O 1
ATOM 5247 N N . TYR B 1 244 ? -9.477 -7.613 -9.344 1 93.5 244 TYR B N 1
ATOM 5248 C CA . TYR B 1 244 ? -9.297 -7.527 -10.789 1 93.5 244 TYR B CA 1
ATOM 5249 C C . TYR B 1 244 ? -10.367 -8.344 -11.516 1 93.5 244 TYR B C 1
ATOM 5251 O O . TYR B 1 244 ? -10.094 -8.93 -12.57 1 93.5 244 TYR B O 1
ATOM 5259 N N . PHE B 1 245 ? -11.562 -8.562 -10.852 1 93 245 PHE B N 1
ATOM 5260 C CA . PHE B 1 245 ? -12.805 -9.078 -11.422 1 93 245 PHE B CA 1
ATOM 5261 C C . PHE B 1 245 ? -12.68 -10.555 -11.758 1 93 245 PHE B C 1
ATOM 5263 O O . PHE B 1 245 ? -13.141 -11 -12.812 1 93 245 PHE B O 1
ATOM 5270 N N . GLU B 1 246 ? -11.992 -11.273 -10.93 1 91.44 246 GLU B N 1
ATOM 5271 C CA . GLU B 1 246 ? -11.938 -12.734 -10.992 1 91.44 246 GLU B CA 1
ATOM 5272 C C . GLU B 1 246 ? -12.578 -13.359 -9.758 1 91.44 246 GLU B C 1
ATOM 5274 O O . GLU B 1 246 ? -12.992 -12.648 -8.836 1 91.44 246 GLU B O 1
ATOM 5279 N N . GLY B 1 247 ? -12.664 -14.633 -9.906 1 89.06 247 GLY B N 1
ATOM 5280 C CA . GLY B 1 247 ? -13.258 -15.328 -8.781 1 89.06 247 GLY B CA 1
ATOM 5281 C C . GLY B 1 247 ? -12.5 -15.117 -7.48 1 89.06 247 GLY B C 1
ATOM 5282 O O . GLY B 1 247 ? -11.328 -14.734 -7.496 1 89.06 247 GLY B O 1
ATOM 5283 N N . ARG B 1 248 ? -13.188 -15.336 -6.387 1 88.25 248 ARG B N 1
ATOM 5284 C CA . ARG B 1 248 ? -12.633 -15.102 -5.059 1 88.25 248 ARG B CA 1
ATOM 5285 C C . ARG B 1 248 ? -11.414 -15.984 -4.809 1 88.25 248 ARG B C 1
ATOM 5287 O O . ARG B 1 248 ? -10.469 -15.57 -4.137 1 88.25 248 ARG B O 1
ATOM 5294 N N . GLU B 1 249 ? -11.383 -17.062 -5.371 1 89.88 249 GLU B N 1
ATOM 5295 C CA . GLU B 1 249 ? -10.266 -17.984 -5.188 1 89.88 249 GLU B CA 1
ATOM 5296 C C . GLU B 1 249 ? -9 -17.453 -5.855 1 89.88 249 GLU B C 1
ATOM 5298 O O . GLU B 1 249 ? -7.91 -17.516 -5.285 1 89.88 249 GLU B O 1
ATOM 5303 N N . GLU B 1 250 ? -9.203 -16.906 -6.98 1 89.44 250 GLU B N 1
ATOM 5304 C CA . GLU B 1 250 ? -8.07 -16.375 -7.73 1 89.44 250 GLU B CA 1
ATOM 5305 C C . GLU B 1 250 ? -7.5 -15.125 -7.055 1 89.44 250 GLU B C 1
ATOM 5307 O O . GLU B 1 250 ? -6.305 -14.852 -7.172 1 89.44 250 GLU B O 1
ATOM 5312 N N . GLU B 1 251 ? -8.398 -14.477 -6.34 1 93.25 251 GLU B N 1
ATOM 5313 C CA . GLU B 1 251 ? -7.98 -13.211 -5.746 1 93.25 251 GLU B CA 1
ATOM 5314 C C . GLU B 1 251 ? -7.605 -13.383 -4.277 1 93.25 251 GLU B C 1
ATOM 5316 O O . GLU B 1 251 ? -7.301 -12.406 -3.59 1 93.25 251 GLU B O 1
ATOM 5321 N N . GLN B 1 252 ? -7.586 -14.578 -3.84 1 93.12 252 GLN B N 1
ATOM 5322 C CA . GLN B 1 252 ? -7.395 -14.883 -2.424 1 93.1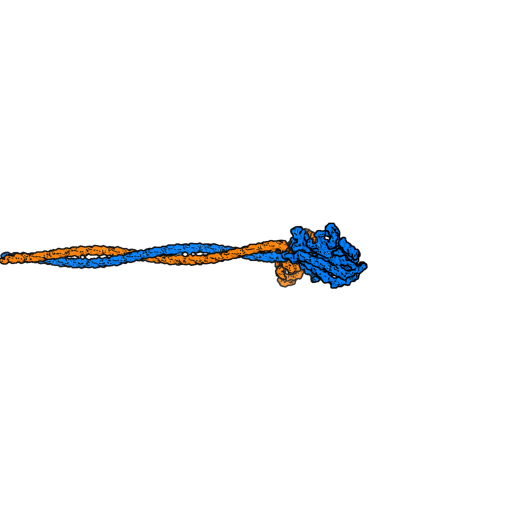2 252 GLN B CA 1
ATOM 5323 C C . GLN B 1 252 ? -6.023 -14.406 -1.944 1 93.12 252 GLN B C 1
ATOM 5325 O O . GLN B 1 252 ? -5.883 -13.953 -0.806 1 93.12 252 GLN B O 1
ATOM 5330 N N . MET B 1 253 ? -5.055 -14.555 -2.793 1 92.75 253 MET B N 1
ATOM 5331 C CA . MET B 1 253 ? -3.699 -14.164 -2.414 1 92.75 253 MET B CA 1
ATOM 5332 C C . MET B 1 253 ? -3.645 -12.688 -2.043 1 92.75 253 MET B C 1
ATOM 5334 O O . MET B 1 253 ? -3.129 -12.328 -0.982 1 92.75 253 MET B O 1
ATOM 5338 N N . LEU B 1 254 ? -4.164 -11.867 -2.877 1 95.38 254 LEU B N 1
ATOM 5339 C CA . LEU B 1 254 ? -4.148 -10.43 -2.623 1 95.38 254 LEU B CA 1
ATOM 5340 C C . LEU B 1 254 ? -5.016 -10.086 -1.42 1 95.38 254 LEU B C 1
ATOM 5342 O O . LEU B 1 254 ? -4.645 -9.234 -0.606 1 95.38 254 LEU B O 1
ATOM 5346 N N . SER B 1 255 ? -6.133 -10.781 -1.279 1 95.81 255 SER B N 1
ATOM 5347 C CA . SER B 1 255 ? -7.031 -10.531 -0.157 1 95.81 255 SER B CA 1
ATOM 5348 C C . SER B 1 255 ? -6.371 -10.898 1.17 1 95.81 255 SER B C 1
ATOM 5350 O O . SER B 1 255 ? -6.48 -10.156 2.146 1 95.81 255 SER B O 1
ATOM 5352 N N . SER B 1 256 ? -5.699 -12 1.171 1 95 256 SER B N 1
ATOM 5353 C CA . SER B 1 256 ? -5.02 -12.445 2.385 1 95 256 SER B CA 1
ATOM 5354 C C . SER B 1 256 ? -3.891 -11.492 2.768 1 95 256 SER B C 1
ATOM 5356 O O . SER B 1 256 ? -3.732 -11.148 3.941 1 95 256 SER B O 1
ATOM 5358 N N . LEU B 1 257 ? -3.168 -11.125 1.791 1 96.06 257 LEU B N 1
ATOM 5359 C CA . LEU B 1 257 ? -2.072 -10.195 2.029 1 96.06 257 LEU B CA 1
ATOM 5360 C C . LEU B 1 257 ? -2.598 -8.867 2.578 1 96.06 257 LEU B C 1
ATOM 5362 O O . LEU B 1 257 ? -2.068 -8.352 3.564 1 96.06 257 LEU B O 1
ATOM 5366 N N . TYR B 1 258 ? -3.584 -8.375 2.002 1 96.56 258 TYR B N 1
ATOM 5367 C CA . TYR B 1 258 ? -4.137 -7.102 2.453 1 96.56 258 TYR B CA 1
ATOM 5368 C C . TYR B 1 258 ? -4.695 -7.223 3.867 1 96.56 258 TYR B C 1
ATOM 5370 O O . TYR B 1 258 ? -4.566 -6.293 4.672 1 96.56 258 TYR B O 1
ATOM 5378 N N . ALA B 1 259 ? -5.336 -8.281 4.148 1 95.06 259 ALA B N 1
ATOM 5379 C CA . ALA B 1 259 ? -5.883 -8.477 5.488 1 95.06 259 ALA B CA 1
ATOM 5380 C C . ALA B 1 259 ? -4.793 -8.336 6.551 1 95.06 259 ALA B C 1
ATOM 5382 O O . ALA B 1 259 ? -5 -7.695 7.582 1 95.06 259 ALA B O 1
ATOM 5383 N N . ILE B 1 260 ? -3.672 -8.875 6.281 1 94.5 260 ILE B N 1
ATOM 5384 C CA . ILE B 1 260 ? -2.568 -8.812 7.234 1 94.5 260 ILE B CA 1
ATOM 5385 C C . ILE B 1 260 ? -2.021 -7.391 7.297 1 94.5 260 ILE B C 1
ATOM 5387 O O . ILE B 1 260 ? -1.748 -6.871 8.383 1 94.5 260 ILE B O 1
ATOM 5391 N N . ILE B 1 261 ? -1.844 -6.77 6.145 1 91.88 261 ILE B N 1
ATOM 5392 C CA . ILE B 1 261 ? -1.337 -5.402 6.098 1 91.88 261 ILE B CA 1
ATOM 5393 C C . ILE B 1 261 ? -2.289 -4.473 6.844 1 91.88 261 ILE B C 1
ATOM 5395 O O . ILE B 1 261 ? -1.854 -3.621 7.621 1 91.88 261 ILE B O 1
ATOM 5399 N N . GLN B 1 262 ? -3.551 -4.688 6.594 1 91.56 262 GLN B N 1
ATOM 5400 C CA . GLN B 1 262 ? -4.582 -3.869 7.223 1 91.56 262 GLN B CA 1
ATOM 5401 C C . GLN B 1 262 ? -4.531 -3.994 8.742 1 91.56 262 GLN B C 1
ATOM 5403 O O . GLN B 1 262 ? -4.727 -3.01 9.461 1 91.56 262 GLN B O 1
ATOM 5408 N N . GLU B 1 263 ? -4.23 -5.102 9.234 1 91.56 263 GLU B N 1
ATOM 5409 C CA . GLU B 1 263 ? -4.176 -5.363 10.672 1 91.56 263 GLU B CA 1
ATOM 5410 C C . GLU B 1 263 ? -2.873 -4.855 11.273 1 91.56 263 GLU B C 1
ATOM 5412 O O . GLU B 1 263 ? -2.848 -4.41 12.43 1 91.56 263 GLU B O 1
ATOM 5417 N N . SER B 1 264 ? -1.836 -4.871 10.547 1 88.38 264 SER B N 1
ATOM 5418 C CA . SER B 1 264 ? -0.503 -4.652 11.102 1 88.38 264 SER B CA 1
ATOM 5419 C C . SER B 1 264 ? -0.065 -3.201 10.938 1 88.38 264 SER B C 1
ATOM 5421 O O . SER B 1 264 ? 0.774 -2.713 11.703 1 88.38 264 SER B O 1
ATOM 5423 N N . GLU B 1 265 ? -0.619 -2.549 9.922 1 86.44 265 GLU B N 1
ATOM 5424 C CA . GLU B 1 265 ? -0.165 -1.2 9.602 1 86.44 265 GLU B CA 1
ATOM 5425 C C . GLU B 1 265 ? -1.254 -0.169 9.883 1 86.44 265 GLU B C 1
ATOM 5427 O O . GLU B 1 265 ? -2.412 -0.526 10.102 1 86.44 265 GLU B O 1
ATOM 5432 N N . GLU B 1 266 ? -0.856 1.028 9.93 1 81.94 266 GLU B N 1
ATOM 5433 C CA . GLU B 1 266 ? -1.822 2.115 10.047 1 81.94 266 GLU B CA 1
ATOM 5434 C C . GLU B 1 266 ? -2.73 2.182 8.82 1 81.94 266 GLU B C 1
ATOM 5436 O O . GLU B 1 266 ? -2.34 1.77 7.727 1 81.94 266 GLU B O 1
ATOM 5441 N N . GLN B 1 267 ? -3.918 2.75 9.031 1 83.06 267 GLN B N 1
ATOM 5442 C CA . GLN B 1 267 ? -4.957 2.797 8.008 1 83.06 267 GLN B CA 1
ATOM 5443 C C . GLN B 1 267 ? -4.449 3.469 6.738 1 83.06 267 GLN B C 1
ATOM 5445 O O . GLN B 1 267 ? -4.695 2.986 5.633 1 83.06 267 GLN B O 1
ATOM 5450 N N . ALA B 1 268 ? -3.762 4.488 6.887 1 78.12 268 ALA B N 1
ATOM 5451 C CA . ALA B 1 268 ? -3.307 5.23 5.715 1 78.12 268 ALA B CA 1
ATOM 5452 C C . ALA B 1 268 ? -2.332 4.398 4.887 1 78.12 268 ALA B C 1
ATOM 5454 O O . ALA B 1 268 ? -2.367 4.438 3.654 1 78.12 268 ALA B O 1
ATOM 5455 N N . VAL B 1 269 ? -1.482 3.617 5.562 1 82.19 269 VAL B N 1
ATOM 5456 C CA . VAL B 1 269 ? -0.491 2.779 4.898 1 82.19 269 VAL B CA 1
ATOM 5457 C C . VAL B 1 269 ? -1.187 1.618 4.191 1 82.19 269 VAL B C 1
ATOM 5459 O O . VAL B 1 269 ? -0.932 1.356 3.014 1 82.19 269 VAL B O 1
ATOM 5462 N N . ALA B 1 270 ? -2.076 1.002 4.91 1 88.12 270 ALA B N 1
ATOM 5463 C CA . ALA B 1 270 ? -2.816 -0.122 4.344 1 88.12 270 ALA B CA 1
ATOM 5464 C C . ALA B 1 270 ? -3.684 0.33 3.172 1 88.12 270 ALA B C 1
ATOM 5466 O O . ALA B 1 270 ? -3.729 -0.335 2.135 1 88.12 270 ALA B O 1
ATOM 5467 N N . GLY B 1 271 ? -4.363 1.399 3.328 1 88.5 271 GLY B N 1
ATOM 5468 C CA . GLY B 1 271 ? -5.207 1.937 2.273 1 88.5 271 GLY B CA 1
ATOM 5469 C C . GLY B 1 271 ? -4.438 2.281 1.012 1 88.5 271 GLY B C 1
ATOM 5470 O O . GLY B 1 271 ? -4.938 2.082 -0.099 1 88.5 271 GLY B O 1
ATOM 5471 N N . ARG B 1 272 ? -3.258 2.77 1.138 1 86.62 272 ARG B N 1
ATOM 5472 C CA . ARG B 1 272 ? -2.443 3.119 -0.022 1 86.62 272 ARG B CA 1
ATOM 5473 C C . ARG B 1 272 ? -1.966 1.867 -0.752 1 86.62 272 ARG B C 1
ATOM 5475 O O . ARG B 1 272 ? -1.904 1.847 -1.983 1 86.62 272 ARG B O 1
ATOM 5482 N N . TRP B 1 273 ? -1.499 0.964 0.01 1 91.56 273 TRP B N 1
ATOM 5483 C CA . TRP B 1 273 ? -1.127 -0.305 -0.606 1 91.56 273 TRP B CA 1
ATOM 5484 C C . TRP B 1 273 ? -2.273 -0.86 -1.444 1 91.56 273 TRP B C 1
ATOM 5486 O O . TRP B 1 273 ? -2.072 -1.271 -2.59 1 91.56 273 TRP B O 1
ATOM 5496 N N . ARG B 1 274 ? -3.459 -0.858 -0.862 1 93.56 274 ARG B N 1
ATOM 5497 C CA . ARG B 1 274 ? -4.641 -1.332 -1.574 1 93.56 274 ARG B CA 1
ATOM 5498 C C . ARG B 1 274 ? -4.883 -0.516 -2.84 1 93.56 274 ARG B C 1
ATOM 5500 O O . ARG B 1 274 ? -5.121 -1.077 -3.91 1 93.56 274 ARG B O 1
ATOM 5507 N N . ALA B 1 275 ? -4.844 0.8 -2.678 1 90.62 275 ALA B N 1
ATOM 5508 C CA . ALA B 1 275 ? -5.133 1.696 -3.793 1 90.62 275 ALA B CA 1
ATOM 5509 C C . ALA B 1 275 ? -4.184 1.443 -4.961 1 90.62 275 ALA B C 1
ATOM 5511 O O . ALA B 1 275 ? -4.613 1.361 -6.113 1 90.62 275 ALA B O 1
ATOM 5512 N N . LEU B 1 276 ? -2.924 1.247 -4.672 1 90.06 276 LEU B N 1
ATOM 5513 C CA . LEU B 1 276 ? -1.925 1.004 -5.707 1 90.06 276 LEU B CA 1
ATOM 5514 C C . LEU B 1 276 ? -2.135 -0.36 -6.355 1 90.06 276 LEU B C 1
ATOM 5516 O O . LEU B 1 276 ? -2.047 -0.489 -7.578 1 90.06 276 LEU B O 1
ATOM 5520 N N . THR B 1 277 ? -2.361 -1.326 -5.516 1 94.81 277 THR B N 1
ATOM 5521 C CA . THR B 1 277 ? -2.574 -2.678 -6.02 1 94.81 277 THR B CA 1
ATOM 5522 C C . THR B 1 277 ? -3.793 -2.73 -6.938 1 94.81 277 THR B C 1
ATOM 5524 O O . THR B 1 277 ? -3.732 -3.303 -8.023 1 94.81 277 THR B O 1
ATOM 5527 N N . ARG B 1 278 ? -4.871 -2.086 -6.504 1 93.88 278 ARG B N 1
ATOM 5528 C CA . ARG B 1 278 ? -6.098 -2.062 -7.293 1 93.88 278 ARG B CA 1
ATOM 5529 C C . ARG B 1 278 ? -5.887 -1.34 -8.617 1 93.88 278 ARG B C 1
ATOM 5531 O O . ARG B 1 278 ? -6.43 -1.745 -9.648 1 93.88 278 ARG B O 1
ATOM 5538 N N . ARG B 1 279 ? -5.172 -0.34 -8.609 1 91.56 279 ARG B N 1
ATOM 5539 C CA . ARG B 1 279 ? -4.938 0.474 -9.797 1 91.56 279 ARG B CA 1
ATOM 5540 C C . ARG B 1 279 ? -4.273 -0.345 -10.906 1 91.56 279 ARG B C 1
ATOM 5542 O O . ARG B 1 279 ? -4.578 -0.164 -12.086 1 91.56 279 ARG B O 1
ATOM 5549 N N . TYR B 1 280 ? -3.459 -1.312 -10.461 1 93.31 280 TYR B N 1
ATOM 5550 C CA . TYR B 1 280 ? -2.619 -1.938 -11.477 1 93.31 280 TYR B CA 1
ATOM 5551 C C . TYR B 1 280 ? -2.918 -3.428 -11.594 1 93.31 280 TYR B C 1
ATOM 5553 O O . TYR B 1 280 ? -2.416 -4.102 -12.492 1 93.31 280 TYR B O 1
ATOM 5561 N N . ALA B 1 281 ? -3.689 -3.955 -10.664 1 93.5 281 ALA B N 1
ATOM 5562 C CA . ALA B 1 281 ? -3.996 -5.383 -10.68 1 93.5 281 ALA B CA 1
ATOM 5563 C C . ALA B 1 281 ? -4.66 -5.793 -11.984 1 93.5 281 ALA B C 1
ATOM 5565 O O . ALA B 1 281 ? -4.32 -6.828 -12.562 1 93.5 281 ALA B O 1
ATOM 5566 N N . LEU B 1 282 ? -5.559 -4.945 -12.414 1 88.56 282 LEU B N 1
ATOM 5567 C CA . LEU B 1 282 ? -6.254 -5.27 -13.656 1 88.56 282 LEU B CA 1
ATOM 5568 C C . LEU B 1 282 ? -5.281 -5.32 -14.828 1 88.56 282 LEU B C 1
ATOM 5570 O O . LEU B 1 282 ? -5.363 -6.219 -15.672 1 88.56 282 LEU B O 1
ATOM 5574 N N . GLN B 1 283 ? -4.418 -4.398 -14.891 1 87.56 283 GLN B N 1
ATOM 5575 C CA . GLN B 1 283 ? -3.418 -4.348 -15.953 1 87.56 283 GLN B CA 1
ATOM 5576 C C . GLN B 1 283 ? -2.465 -5.535 -15.867 1 87.56 283 GLN B C 1
ATOM 5578 O O . GLN B 1 283 ? -2.045 -6.078 -16.891 1 87.56 283 GLN B O 1
ATOM 5583 N N . ALA B 1 284 ? -2.148 -5.953 -14.711 1 88.75 284 ALA B N 1
ATOM 5584 C CA . ALA B 1 284 ? -1.171 -7.016 -14.484 1 88.75 284 ALA B CA 1
ATOM 5585 C C . ALA B 1 284 ? -1.749 -8.375 -14.859 1 88.75 284 ALA B C 1
ATOM 5587 O O . ALA B 1 284 ? -1.034 -9.242 -15.367 1 88.75 284 ALA B O 1
ATOM 5588 N N . PHE B 1 285 ? -2.924 -8.578 -14.609 1 83.25 285 PHE B N 1
ATOM 5589 C CA . PHE B 1 285 ? -3.439 -9.945 -14.648 1 83.25 285 PHE B CA 1
ATOM 5590 C C . PHE B 1 285 ? -4.457 -10.102 -15.773 1 83.25 285 PHE B C 1
ATOM 5592 O O . PHE B 1 285 ? -4.816 -11.227 -16.141 1 83.25 285 PHE B O 1
ATOM 5599 N N . ARG B 1 286 ? -5.051 -9.117 -16.172 1 70 286 ARG B N 1
ATOM 5600 C CA . ARG B 1 286 ? -6.047 -9.289 -17.234 1 70 286 ARG B CA 1
ATOM 5601 C C . ARG B 1 286 ? -5.621 -8.578 -18.5 1 70 286 ARG B C 1
ATOM 5603 O O . ARG B 1 286 ? -5.359 -7.371 -18.5 1 70 286 ARG B O 1
ATOM 5610 N N . GLU B 1 287 ? -4.883 -9.43 -19.359 1 58.97 287 GLU B N 1
ATOM 5611 C CA . GLU B 1 287 ? -4.477 -8.961 -20.672 1 58.97 287 GLU B CA 1
ATOM 5612 C C . GLU B 1 287 ? -5.621 -8.25 -21.391 1 58.97 287 GLU B C 1
ATOM 5614 O O . GLU B 1 287 ? -5.398 -7.332 -22.172 1 58.97 287 GLU B O 1
ATOM 5619 N N . ALA B 1 288 ? -6.848 -8.945 -21.391 1 57.53 288 ALA B N 1
ATOM 5620 C CA . ALA B 1 288 ? -7.848 -8.602 -22.391 1 57.53 288 ALA B CA 1
ATOM 5621 C C . ALA B 1 288 ? -8.602 -7.332 -22.016 1 57.53 288 ALA B C 1
ATOM 5623 O O . ALA B 1 288 ? -9.047 -7.188 -20.859 1 57.53 288 ALA B O 1
ATOM 5624 N N . PRO B 1 289 ? -8.547 -6.277 -22.766 1 61.62 289 PRO B N 1
ATOM 5625 C CA . PRO B 1 289 ? -9.141 -4.949 -22.625 1 61.62 289 PRO B CA 1
ATOM 5626 C C . PRO B 1 289 ? -10.633 -5 -22.281 1 61.62 289 PRO B C 1
ATOM 5628 O O . PRO B 1 289 ? -11.211 -3.988 -21.875 1 61.62 289 PRO B O 1
ATOM 5631 N N . ASP B 1 290 ? -11.438 -6.152 -22.266 1 80.69 290 ASP B N 1
ATOM 5632 C CA . ASP B 1 290 ? -12.852 -5.777 -22.156 1 80.69 290 ASP B CA 1
ATOM 5633 C C . ASP B 1 290 ? -13.492 -6.367 -20.906 1 80.69 290 ASP B C 1
ATOM 5635 O O . ASP B 1 290 ? -14.391 -7.203 -21 1 80.69 290 ASP B O 1
ATOM 5639 N N . SER B 1 291 ? -13.047 -6.121 -19.734 1 86.5 291 SER B N 1
ATOM 5640 C CA . SER B 1 291 ? -13.578 -6.559 -18.438 1 86.5 291 SER B CA 1
ATOM 5641 C C . SER B 1 291 ? -15.07 -6.238 -18.328 1 86.5 291 SER B C 1
ATOM 5643 O O . SER B 1 291 ? -15.844 -7.047 -17.828 1 86.5 291 SER B O 1
ATOM 5645 N N . GLN B 1 292 ? -15.492 -5.207 -18.859 1 89.62 292 GLN B N 1
ATOM 5646 C CA . GLN B 1 292 ? -16.891 -4.801 -18.766 1 89.62 292 GLN B CA 1
ATOM 5647 C C . GLN B 1 292 ? -17.797 -5.777 -19.516 1 89.62 292 GLN B C 1
ATOM 5649 O O . GLN B 1 292 ? -18.875 -6.133 -19.031 1 89.62 292 GLN B O 1
ATOM 5654 N N . ARG B 1 293 ? -17.406 -6.164 -20.672 1 91.31 293 ARG B N 1
ATOM 5655 C CA . ARG B 1 293 ? -18.188 -7.09 -21.484 1 91.31 293 ARG B CA 1
ATOM 5656 C C . ARG B 1 293 ? -18.328 -8.438 -20.781 1 91.31 293 ARG B C 1
ATOM 5658 O O . ARG B 1 293 ? -19.391 -9.055 -20.812 1 91.31 293 ARG B O 1
ATOM 5665 N N . GLN B 1 294 ? -17.281 -8.875 -20.203 1 91.38 294 GLN B N 1
ATOM 5666 C CA . GLN B 1 294 ? -17.297 -10.156 -19.516 1 91.38 294 GLN B CA 1
ATOM 5667 C C . GLN B 1 294 ? -18.234 -10.109 -18.297 1 91.38 294 GLN B C 1
ATOM 5669 O O . GLN B 1 294 ? -19 -11.039 -18.062 1 91.38 294 GLN B O 1
ATOM 5674 N N . LEU B 1 295 ? -18.125 -9.07 -17.594 1 94.06 295 LEU B N 1
ATOM 5675 C CA . LEU B 1 295 ? -18.969 -8.906 -16.422 1 94.06 295 LEU B CA 1
ATOM 5676 C C . LEU B 1 295 ? -20.438 -8.82 -16.828 1 94.06 295 LEU B C 1
ATOM 5678 O O . LEU B 1 295 ? -21.312 -9.406 -16.172 1 94.06 295 LEU B O 1
ATOM 5682 N N . LEU B 1 296 ? -20.656 -8.094 -17.891 1 94.56 296 LEU B N 1
ATOM 5683 C CA . LEU B 1 296 ? -22.016 -7.984 -18.406 1 94.56 296 LEU B CA 1
ATOM 5684 C C . LEU B 1 296 ? -22.562 -9.359 -18.781 1 94.56 296 LEU B C 1
ATOM 5686 O O . LEU B 1 296 ? -23.703 -9.68 -18.469 1 94.56 296 LEU B O 1
ATOM 5690 N N . SER B 1 297 ? -21.75 -10.125 -19.391 1 93.38 297 SER B N 1
ATOM 5691 C CA . SER B 1 297 ? -22.172 -11.461 -19.812 1 93.38 297 SER B CA 1
ATOM 5692 C C . SER B 1 297 ? -22.578 -12.32 -18.625 1 93.38 297 SER B C 1
ATOM 5694 O O . SER B 1 297 ? -23.578 -13.039 -18.703 1 93.38 297 SER B O 1
ATOM 5696 N N . VAL B 1 298 ? -21.844 -12.227 -17.594 1 92.94 298 VAL B N 1
ATOM 5697 C CA . VAL B 1 298 ? -22.141 -13.039 -16.422 1 92.94 298 VAL B CA 1
ATOM 5698 C C . VAL B 1 298 ? -23.453 -12.594 -15.797 1 92.94 298 VAL B C 1
ATOM 5700 O O . VAL B 1 298 ? -24.266 -13.43 -15.383 1 92.94 298 VAL B O 1
ATOM 5703 N N . VAL B 1 299 ? -23.656 -11.336 -15.719 1 94.44 299 VAL B N 1
ATOM 5704 C CA . VAL B 1 299 ? -24.891 -10.797 -15.164 1 94.44 299 VAL B CA 1
ATOM 5705 C C . VAL B 1 299 ? -26.078 -11.219 -16.016 1 94.44 299 VAL B C 1
ATOM 5707 O O . VAL B 1 299 ? -27.094 -11.719 -15.508 1 94.44 299 VAL B O 1
ATOM 5710 N N . MET B 1 300 ? -25.969 -11.102 -17.312 1 94.56 300 MET B N 1
ATOM 5711 C CA . MET B 1 300 ? -27.031 -11.453 -18.234 1 94.56 300 MET B CA 1
ATOM 5712 C C . MET B 1 300 ? -27.359 -12.938 -18.156 1 94.56 300 MET B C 1
ATOM 5714 O O . MET B 1 300 ? -28.531 -13.32 -18.172 1 94.56 300 MET B O 1
ATOM 5718 N N . GLU B 1 301 ? -26.359 -13.695 -18.078 1 93.94 301 GLU B N 1
ATOM 5719 C CA . GLU B 1 301 ? -26.562 -15.133 -17.969 1 93.94 301 GLU B CA 1
ATOM 5720 C C . GLU B 1 301 ? -27.344 -15.484 -16.703 1 93.94 301 GLU B C 1
ATOM 5722 O O . GLU B 1 301 ? -28.219 -16.359 -16.734 1 93.94 301 GLU B O 1
ATOM 5727 N N . THR B 1 302 ? -27.016 -14.852 -15.727 1 94.75 302 THR B N 1
ATOM 5728 C CA . THR B 1 302 ? -27.703 -15.102 -14.461 1 94.75 302 THR B CA 1
ATOM 5729 C C . THR B 1 302 ? -29.172 -14.703 -14.555 1 94.75 302 THR B C 1
ATOM 5731 O O . THR B 1 302 ? -30.047 -15.422 -14.062 1 94.75 302 THR B O 1
ATOM 5734 N N . LEU B 1 303 ? -29.484 -13.578 -15.133 1 95.25 303 LEU B N 1
ATOM 5735 C CA . LEU B 1 303 ? -30.859 -13.141 -15.305 1 95.25 303 LEU B CA 1
ATOM 5736 C C . LEU B 1 303 ? -31.656 -14.141 -16.141 1 95.25 303 LEU B C 1
ATOM 5738 O O . LEU B 1 303 ? -32.812 -14.453 -15.828 1 95.25 303 LEU B O 1
ATOM 5742 N N . VAL B 1 304 ? -31.031 -14.641 -17.141 1 94.12 304 VAL B N 1
ATOM 5743 C CA . VAL B 1 304 ? -31.656 -15.656 -17.984 1 94.12 304 VAL B CA 1
ATOM 5744 C C . VAL B 1 304 ? -31.953 -16.906 -17.172 1 94.12 304 VAL B C 1
ATOM 5746 O O . VAL B 1 304 ? -33.062 -17.469 -17.234 1 94.12 304 VAL B O 1
ATOM 5749 N N . ASN B 1 305 ? -30.984 -17.297 -16.375 1 93.94 305 ASN B N 1
ATOM 5750 C CA . ASN B 1 305 ? -31.156 -18.484 -15.547 1 93.94 305 ASN B CA 1
ATOM 5751 C C . ASN B 1 305 ? -32.312 -18.312 -14.562 1 93.94 305 ASN B C 1
ATOM 5753 O O . ASN B 1 305 ? -33 -19.281 -14.242 1 93.94 305 ASN B O 1
ATOM 5757 N N . ILE B 1 306 ? -32.5 -17.109 -14.086 1 95 306 ILE B N 1
ATOM 5758 C CA . ILE B 1 306 ? -33.594 -16.844 -13.172 1 95 306 ILE B CA 1
ATOM 5759 C C . ILE B 1 306 ? -34.938 -17 -13.906 1 95 306 ILE B C 1
ATOM 5761 O O . ILE B 1 306 ? -35.844 -17.609 -13.383 1 95 306 ILE B O 1
ATOM 5765 N N . LEU B 1 307 ? -35.062 -16.531 -15.109 1 92.62 307 LEU B N 1
ATOM 5766 C CA . LEU B 1 307 ? -36.281 -16.656 -15.906 1 92.62 307 LEU B CA 1
ATOM 5767 C C . LEU B 1 307 ? -36.562 -18.109 -16.203 1 92.62 307 LEU B C 1
ATOM 5769 O O . LEU B 1 307 ? -37.719 -18.547 -16.094 1 92.62 307 LEU B O 1
ATOM 5773 N N . ILE B 1 308 ? -35.562 -18.812 -16.516 1 90.38 308 ILE B N 1
ATOM 5774 C CA . ILE B 1 308 ? -35.719 -20.234 -16.828 1 90.38 308 ILE B CA 1
ATOM 5775 C C . ILE B 1 308 ? -36.156 -20.984 -15.57 1 90.38 308 ILE B C 1
ATOM 5777 O O . ILE B 1 308 ? -37.062 -21.812 -15.625 1 90.38 308 ILE B O 1
ATOM 5781 N N . SER B 1 309 ? -35.562 -20.672 -14.492 1 90.38 309 SER B N 1
ATOM 5782 C CA . SER B 1 309 ? -35.875 -21.328 -13.234 1 90.38 309 SER B CA 1
ATOM 5783 C C . SER B 1 309 ? -37.312 -21 -12.805 1 90.38 309 SER B C 1
ATOM 5785 O O . SER B 1 309 ? -37.969 -21.797 -12.125 1 90.38 309 SER B O 1
ATOM 5787 N N . ALA B 1 310 ? -37.781 -19.797 -13.18 1 90.25 310 ALA B N 1
ATOM 5788 C CA . ALA B 1 310 ? -39.125 -19.359 -12.828 1 90.25 310 ALA B CA 1
ATOM 5789 C C . ALA B 1 310 ? -40.188 -20.016 -13.719 1 90.25 310 ALA B C 1
ATOM 5791 O O . ALA B 1 310 ? -41.375 -19.859 -13.492 1 90.25 310 ALA B O 1
ATOM 5792 N N . GLY B 1 311 ? -39.781 -20.703 -14.805 1 86.12 311 GLY B N 1
ATOM 5793 C CA . GLY B 1 311 ? -40.688 -21.484 -15.625 1 86.12 311 GLY B CA 1
ATOM 5794 C C . GLY B 1 311 ? -41.031 -20.797 -16.938 1 86.12 311 GLY B C 1
ATOM 5795 O O . GLY B 1 311 ? -42.094 -21.047 -17.516 1 86.12 311 GLY B O 1
ATOM 5796 N N . LEU B 1 312 ? -40.25 -19.922 -17.344 1 84.75 312 LEU B N 1
ATOM 5797 C CA . LEU B 1 312 ? -40.5 -19.297 -18.641 1 84.75 312 LEU B CA 1
ATOM 5798 C C . LEU B 1 312 ? -40.469 -20.344 -19.766 1 84.75 312 LEU B C 1
ATOM 5800 O O . LEU B 1 312 ? -39.5 -21.125 -19.844 1 84.75 312 LEU B O 1
ATOM 5804 N N . GLU B 1 313 ? -41.531 -20.406 -20.5 1 77 313 GLU B N 1
ATOM 5805 C CA . GLU B 1 313 ? -41.688 -21.391 -21.562 1 77 313 GLU B CA 1
ATOM 5806 C C . GLU B 1 313 ? -40.969 -20.922 -22.844 1 77 313 GLU B C 1
ATOM 5808 O O . GLU B 1 313 ? -41.625 -20.469 -23.781 1 77 313 GLU B O 1
ATOM 5813 N N . SER B 1 314 ? -39.781 -20.75 -22.891 1 76.75 314 SER B N 1
ATOM 5814 C CA . SER B 1 314 ? -39.031 -20.375 -24.078 1 76.75 314 SER B CA 1
ATOM 5815 C C . SER B 1 314 ? -37.656 -21.031 -24.078 1 76.75 314 SER B C 1
ATOM 5817 O O . SER B 1 314 ? -37.156 -21.438 -23.031 1 76.75 314 SER B O 1
ATOM 5819 N N . ALA B 1 315 ? -37.219 -21.203 -25.312 1 77.62 315 ALA B N 1
ATOM 5820 C CA . ALA B 1 315 ? -35.875 -21.734 -25.422 1 77.62 315 ALA B CA 1
ATOM 5821 C C . ALA B 1 315 ? -34.875 -20.766 -24.797 1 77.62 315 ALA B C 1
ATOM 5823 O O . ALA B 1 315 ? -35 -19.547 -24.922 1 77.62 315 ALA B O 1
ATOM 5824 N N . THR B 1 316 ? -33.938 -21.422 -24.156 1 81.25 316 THR B N 1
ATOM 5825 C CA . THR B 1 316 ? -32.938 -20.625 -23.484 1 81.25 316 THR B CA 1
ATOM 5826 C C . THR B 1 316 ? -32.25 -19.656 -24.438 1 81.25 316 THR B C 1
ATOM 5828 O O . THR B 1 316 ? -32 -18.5 -24.094 1 81.25 316 THR B O 1
ATOM 5831 N N . SER B 1 317 ? -31.953 -20.141 -25.609 1 85.5 317 SER B N 1
ATOM 5832 C CA . SER B 1 317 ? -31.281 -19.312 -26.609 1 85.5 317 SER B CA 1
ATOM 5833 C C . SER B 1 317 ? -32.125 -18.109 -26.984 1 85.5 317 SER B C 1
ATOM 5835 O O . SER B 1 317 ? -31.625 -17 -27.141 1 85.5 317 SER B O 1
ATOM 5837 N N . GLU B 1 318 ? -33.406 -18.328 -27.078 1 86.19 318 GLU B N 1
ATOM 5838 C CA . GLU B 1 318 ? -34.312 -17.234 -27.422 1 86.19 318 GLU B CA 1
ATOM 5839 C C . GLU B 1 318 ? -34.406 -16.219 -26.281 1 86.19 318 GLU B C 1
ATOM 5841 O O . GLU B 1 318 ? -34.406 -15.016 -26.531 1 86.19 318 GLU B O 1
ATOM 5846 N N . VAL B 1 319 ? -34.469 -16.719 -25.109 1 87.06 319 VAL B N 1
ATOM 5847 C CA . VAL B 1 319 ? -34.531 -15.852 -23.953 1 87.06 319 VAL B CA 1
ATOM 5848 C C . VAL B 1 319 ? -33.25 -15.016 -23.859 1 87.06 319 VAL B C 1
ATOM 5850 O O . VAL B 1 319 ? -33.312 -13.805 -23.625 1 87.06 319 VAL B O 1
ATOM 5853 N N . SER B 1 320 ? -32.125 -15.688 -24.109 1 89.94 320 SER B N 1
ATOM 5854 C CA . SER B 1 320 ? -30.844 -15.008 -24.047 1 89.94 320 SER B CA 1
ATOM 5855 C C . SER B 1 320 ? -30.734 -13.914 -25.094 1 89.94 320 SER B C 1
ATOM 5857 O O . SER B 1 320 ? -30.25 -12.82 -24.812 1 89.94 320 SER B O 1
ATOM 5859 N N . GLU B 1 321 ? -31.141 -14.211 -26.266 1 89.75 321 GLU B N 1
ATOM 5860 C CA . GLU B 1 321 ? -31.094 -13.234 -27.344 1 89.75 321 GLU B CA 1
ATOM 5861 C C . GLU B 1 321 ? -32 -12.047 -27.062 1 89.75 321 GLU B C 1
ATOM 5863 O O . GLU B 1 321 ? -31.625 -10.898 -27.281 1 89.75 321 GLU B O 1
ATOM 5868 N N . ASN B 1 322 ? -33.188 -12.32 -26.594 1 87.88 322 ASN B N 1
ATOM 5869 C CA . ASN B 1 322 ? -34.125 -11.266 -26.25 1 87.88 322 ASN B CA 1
ATOM 5870 C C . ASN B 1 322 ? -33.594 -10.391 -25.109 1 87.88 322 ASN B C 1
ATOM 5872 O O . ASN B 1 322 ? -33.719 -9.164 -25.172 1 87.88 322 ASN B O 1
ATOM 5876 N N . MET B 1 323 ? -33.062 -11.094 -24.188 1 90.06 323 MET B N 1
ATOM 5877 C CA . MET B 1 323 ? -32.469 -10.383 -23.047 1 90.06 323 MET B CA 1
ATOM 5878 C C . MET B 1 323 ? -31.359 -9.461 -23.516 1 90.06 323 MET B C 1
ATOM 5880 O O . MET B 1 323 ? -31.312 -8.297 -23.109 1 90.06 323 MET B O 1
ATOM 5884 N N . ALA B 1 324 ? -30.484 -9.977 -24.312 1 89.44 324 ALA B N 1
ATOM 5885 C CA . ALA B 1 324 ? -29.359 -9.203 -24.797 1 89.44 324 ALA B CA 1
ATOM 5886 C C . ALA B 1 324 ? -29.812 -8.023 -25.641 1 89.44 324 ALA B C 1
ATOM 5888 O O . ALA B 1 324 ? -29.281 -6.922 -25.531 1 89.44 324 ALA B O 1
ATOM 5889 N N . ALA B 1 325 ? -30.781 -8.203 -26.406 1 88.31 325 ALA B N 1
ATOM 5890 C CA . ALA B 1 325 ? -31.266 -7.188 -27.328 1 88.31 325 ALA B CA 1
ATOM 5891 C C . ALA B 1 325 ? -31.969 -6.062 -26.578 1 88.31 325 ALA B C 1
ATOM 5893 O O . ALA B 1 325 ? -31.812 -4.887 -26.922 1 88.31 325 ALA B O 1
ATOM 5894 N N . GLN B 1 326 ? -32.594 -6.352 -25.531 1 88.75 326 GLN B N 1
ATOM 5895 C CA . GLN B 1 326 ? -33.469 -5.363 -24.938 1 88.75 326 GLN B CA 1
ATOM 5896 C C . GLN B 1 326 ? -32.875 -4.777 -23.656 1 88.75 326 GLN B C 1
ATOM 5898 O O . GLN B 1 326 ? -33.156 -3.631 -23.297 1 88.75 326 GLN B O 1
ATOM 5903 N N . PHE B 1 327 ? -32.031 -5.555 -23.047 1 91.12 327 PHE B N 1
ATOM 5904 C CA . PHE B 1 327 ? -31.75 -5.121 -21.688 1 91.12 327 PHE B CA 1
ATOM 5905 C C . PHE B 1 327 ? -30.234 -5.016 -21.469 1 91.12 327 PHE B C 1
ATOM 5907 O O . PHE B 1 327 ? -29.781 -4.719 -20.359 1 91.12 327 PHE B O 1
ATOM 5914 N N . ALA B 1 328 ? -29.453 -5.25 -22.469 1 91 328 ALA B N 1
ATOM 5915 C CA . ALA B 1 328 ? -28 -5.184 -22.359 1 91 328 ALA B CA 1
ATOM 5916 C C . ALA B 1 328 ? -27.547 -3.793 -21.938 1 91 328 ALA B C 1
ATOM 5918 O O . ALA B 1 328 ? -26.609 -3.658 -21.141 1 91 328 ALA B O 1
ATOM 5919 N N . GLU B 1 329 ? -28.203 -2.846 -22.406 1 91.56 329 GLU B N 1
ATOM 5920 C CA . GLU B 1 329 ? -27.828 -1.479 -22.078 1 91.56 329 GLU B CA 1
ATOM 5921 C C . GLU B 1 329 ? -28.078 -1.185 -20.594 1 91.56 329 GLU B C 1
ATOM 5923 O O . GLU B 1 329 ? -27.234 -0.565 -19.938 1 91.56 329 GLU B O 1
ATOM 5928 N N . HIS B 1 330 ? -29.219 -1.609 -20.125 1 90.69 330 HIS B N 1
ATOM 5929 C CA . HIS B 1 330 ? -29.547 -1.387 -18.719 1 90.69 330 HIS B CA 1
ATOM 5930 C C . HIS B 1 330 ? -28.562 -2.111 -17.797 1 90.69 330 HIS B C 1
ATOM 5932 O O . HIS B 1 330 ? -28.047 -1.519 -16.859 1 90.69 330 HIS B O 1
ATOM 5938 N N . ALA B 1 331 ? -28.344 -3.326 -18.109 1 94.12 331 ALA B N 1
ATOM 5939 C CA . ALA B 1 331 ? -27.406 -4.117 -17.312 1 94.12 331 ALA B CA 1
ATOM 5940 C C . ALA B 1 331 ? -26 -3.561 -17.406 1 94.12 331 ALA B C 1
ATOM 5942 O O . ALA B 1 331 ? -25.25 -3.594 -16.422 1 94.12 331 ALA B O 1
ATOM 5943 N N . SER B 1 332 ? -25.703 -3.072 -18.578 1 95.38 332 SER B N 1
ATOM 5944 C CA . SER B 1 332 ? -24.375 -2.473 -18.781 1 95.38 332 SER B CA 1
ATOM 5945 C C . SER B 1 332 ? -24.188 -1.263 -17.875 1 95.38 332 SER B C 1
ATOM 5947 O O . SER B 1 332 ? -23.094 -1.048 -17.344 1 95.38 332 SER B O 1
ATOM 5949 N N . THR B 1 333 ? -25.203 -0.533 -17.719 1 95.94 333 THR B N 1
ATOM 5950 C CA . THR B 1 333 ? -25.125 0.638 -16.859 1 95.94 333 THR B CA 1
ATOM 5951 C C . THR B 1 333 ? -24.875 0.226 -15.414 1 95.94 333 THR B C 1
ATOM 5953 O O . THR B 1 333 ? -24.094 0.864 -14.711 1 95.94 333 THR B O 1
ATOM 5956 N N . VAL B 1 334 ? -25.484 -0.805 -14.984 1 96.69 334 VAL B N 1
ATOM 5957 C CA . VAL B 1 334 ? -25.281 -1.318 -13.641 1 96.69 334 VAL B CA 1
ATOM 5958 C C . VAL B 1 334 ? -23.828 -1.73 -13.461 1 96.69 334 VAL B C 1
ATOM 5960 O O . VAL B 1 334 ? -23.188 -1.362 -12.477 1 96.69 334 VAL B O 1
ATOM 5963 N N . VAL B 1 335 ? -23.328 -2.42 -14.43 1 97 335 VAL B N 1
ATOM 5964 C CA . VAL B 1 335 ? -21.969 -2.916 -14.375 1 97 335 VAL B CA 1
ATOM 5965 C C . VAL B 1 335 ? -20.984 -1.739 -14.383 1 97 335 VAL B C 1
ATOM 5967 O O . VAL B 1 335 ? -20.016 -1.721 -13.617 1 97 335 VAL B O 1
ATOM 5970 N N . GLU B 1 336 ? -21.25 -0.8 -15.188 1 96.31 336 GLU B N 1
ATOM 5971 C CA . GLU B 1 336 ? -20.406 0.385 -15.266 1 96.31 336 GLU B CA 1
ATOM 5972 C C . GLU B 1 336 ? -20.359 1.123 -13.93 1 96.31 336 GLU B C 1
ATOM 5974 O O . GLU B 1 336 ? -19.297 1.544 -13.477 1 96.31 336 GLU B O 1
ATOM 5979 N N . HIS B 1 337 ? -21.516 1.272 -13.352 1 96.62 337 HIS B N 1
ATOM 5980 C CA . HIS B 1 337 ? -21.578 1.929 -12.055 1 96.62 337 HIS B CA 1
ATOM 5981 C C . HIS B 1 337 ? -20.828 1.13 -10.992 1 96.62 337 HIS B C 1
ATOM 5983 O O . HIS B 1 337 ? -20.172 1.708 -10.133 1 96.62 337 HIS B O 1
ATOM 5989 N N . ALA B 1 338 ? -20.984 -0.141 -11.047 1 98 338 ALA B N 1
ATOM 5990 C CA . ALA B 1 338 ? -20.281 -1.002 -10.094 1 98 338 ALA B CA 1
ATOM 5991 C C . ALA B 1 338 ? -18.781 -0.883 -10.258 1 98 338 ALA B C 1
ATOM 5993 O O . ALA B 1 338 ? -18.047 -0.784 -9.266 1 98 338 ALA B O 1
ATOM 5994 N N . MET B 1 339 ? -18.344 -0.88 -11.484 1 96.06 339 MET B N 1
ATOM 5995 C CA . MET B 1 339 ? -16.906 -0.754 -11.758 1 96.06 339 MET B CA 1
ATOM 5996 C C . MET B 1 339 ? -16.391 0.604 -11.305 1 96.06 339 MET B C 1
ATOM 5998 O O . MET B 1 339 ? -15.273 0.702 -10.789 1 96.06 339 MET B O 1
ATOM 6002 N N . ARG B 1 340 ? -17.141 1.599 -11.57 1 95.94 340 ARG B N 1
ATOM 6003 C CA . ARG B 1 340 ? -16.766 2.93 -11.102 1 95.94 340 ARG B CA 1
ATOM 6004 C C . ARG B 1 340 ? -16.656 2.965 -9.586 1 95.94 340 ARG B C 1
ATOM 6006 O O . ARG B 1 340 ? -15.695 3.527 -9.047 1 95.94 340 ARG B O 1
ATOM 6013 N N . LEU B 1 341 ? -17.625 2.398 -8.938 1 97.31 341 LEU B N 1
ATOM 6014 C CA . LEU B 1 341 ? -17.578 2.338 -7.484 1 97.31 341 LEU B CA 1
ATOM 6015 C C . LEU B 1 341 ? -16.359 1.556 -7.012 1 97.31 341 LEU B C 1
ATOM 6017 O O . LEU B 1 341 ? -15.719 1.927 -6.02 1 97.31 341 LEU B O 1
ATOM 6021 N N . ASN B 1 342 ? -16.047 0.467 -7.668 1 96.88 342 ASN B N 1
ATOM 6022 C CA . ASN B 1 342 ? -14.828 -0.297 -7.383 1 96.88 342 ASN B CA 1
ATOM 6023 C C . ASN B 1 342 ? -13.594 0.592 -7.398 1 96.88 342 ASN B C 1
ATOM 6025 O O . ASN B 1 342 ? -12.766 0.532 -6.484 1 96.88 342 ASN B O 1
ATOM 6029 N N . ARG B 1 343 ? -13.531 1.407 -8.406 1 94.75 343 ARG B N 1
ATOM 6030 C CA . ARG B 1 343 ? -12.391 2.299 -8.562 1 94.75 343 ARG B CA 1
ATOM 6031 C C . ARG B 1 343 ? -12.367 3.355 -7.457 1 94.75 343 ARG B C 1
ATOM 6033 O O . ARG B 1 343 ? -11.32 3.615 -6.859 1 94.75 343 ARG B O 1
ATOM 6040 N N . VAL B 1 344 ? -13.461 3.889 -7.156 1 93.06 344 VAL B N 1
ATOM 6041 C CA . VAL B 1 344 ? -13.555 4.992 -6.203 1 93.06 344 VAL B CA 1
ATOM 6042 C C . VAL B 1 344 ? -13.211 4.492 -4.805 1 93.06 344 VAL B C 1
ATOM 6044 O O . VAL B 1 344 ? -12.359 5.074 -4.125 1 93.06 344 VAL B O 1
ATOM 6047 N N . VAL B 1 345 ? -13.766 3.406 -4.395 1 94.81 345 VAL B N 1
ATOM 6048 C CA . VAL B 1 345 ? -13.555 2.934 -3.027 1 94.81 345 VAL B CA 1
ATOM 6049 C C . VAL B 1 345 ? -12.211 2.223 -2.926 1 94.81 345 VAL B C 1
ATOM 6051 O O . VAL B 1 345 ? -11.57 2.236 -1.872 1 94.81 345 VAL B O 1
ATOM 6054 N N . GLY B 1 346 ? -11.789 1.604 -3.988 1 94.06 346 GLY B N 1
ATOM 6055 C CA . GLY B 1 346 ? -10.555 0.832 -3.973 1 94.06 346 GLY B CA 1
ATOM 6056 C C . GLY B 1 346 ? -9.312 1.685 -4.145 1 94.06 346 GLY B C 1
ATOM 6057 O O . GLY B 1 346 ? -8.266 1.388 -3.568 1 94.06 346 GLY B O 1
ATOM 6058 N N . GLN B 1 347 ? -9.445 2.717 -4.973 1 90.25 347 GLN B N 1
ATOM 6059 C CA . GLN B 1 347 ? -8.273 3.516 -5.324 1 90.25 347 GLN B CA 1
ATOM 6060 C C . GLN B 1 347 ? -8.383 4.93 -4.762 1 90.25 347 GLN B C 1
ATOM 6062 O O . GLN B 1 347 ? -7.375 5.547 -4.422 1 90.25 347 GLN B O 1
ATOM 6067 N N . GLY B 1 348 ? -9.547 5.387 -4.66 1 84.94 348 GLY B N 1
ATOM 6068 C CA . GLY B 1 348 ? -9.75 6.801 -4.387 1 84.94 348 GLY B CA 1
ATOM 6069 C C . GLY B 1 348 ? -9.836 7.117 -2.906 1 84.94 348 GLY B C 1
ATOM 6070 O O . GLY B 1 348 ? -9.688 8.273 -2.502 1 84.94 348 GLY B O 1
ATOM 6071 N N . ILE B 1 349 ? -10.117 6.141 -2.117 1 87.62 349 ILE B N 1
ATOM 6072 C CA . ILE B 1 349 ? -10.273 6.352 -0.682 1 87.62 349 ILE B CA 1
ATOM 6073 C C . ILE B 1 349 ? -9.227 5.531 0.073 1 87.62 349 ILE B C 1
ATOM 6075 O O . ILE B 1 349 ? -9.203 4.305 -0.029 1 87.62 349 ILE B O 1
ATOM 6079 N N . THR B 1 350 ? -8.352 6.184 0.852 1 86.38 350 THR B N 1
ATOM 6080 C CA . THR B 1 350 ? -7.297 5.473 1.564 1 86.38 350 THR B CA 1
ATOM 6081 C C . THR B 1 350 ? -7.398 5.711 3.066 1 86.38 350 THR B C 1
ATOM 6083 O O . THR B 1 350 ? -6.812 4.977 3.861 1 86.38 350 THR B O 1
ATOM 6086 N N . SER B 1 351 ? -8.156 6.652 3.49 1 80.5 351 SER B N 1
ATOM 6087 C CA . SER B 1 351 ? -8.25 7.043 4.891 1 80.5 351 SER B CA 1
ATOM 6088 C C . SER B 1 351 ? -9.109 6.055 5.684 1 80.5 351 SER B C 1
ATOM 6090 O O . SER B 1 351 ? -9.039 6.012 6.914 1 80.5 351 SER B O 1
ATOM 6092 N N . CYS B 1 352 ? -9.945 5.387 5.02 1 88.44 352 CYS B N 1
ATOM 6093 C CA . CYS B 1 352 ? -10.797 4.367 5.617 1 88.44 352 CYS B CA 1
ATOM 6094 C C . CYS B 1 352 ? -11.148 3.285 4.602 1 88.44 352 CYS B C 1
ATOM 6096 O O . CYS B 1 352 ? -10.703 3.334 3.457 1 88.44 352 CYS B O 1
ATOM 6098 N N . GLU B 1 353 ? -11.828 2.291 5.125 1 93.44 353 GLU B N 1
ATOM 6099 C CA . GLU B 1 353 ? -12.375 1.251 4.258 1 93.44 353 GLU B CA 1
ATOM 6100 C C . GLU B 1 353 ? -13.867 1.457 4.027 1 93.44 353 GLU B C 1
ATOM 6102 O O . GLU B 1 353 ? -14.633 1.64 4.977 1 93.44 353 GLU B O 1
ATOM 6107 N N . MET B 1 354 ? -14.203 1.529 2.779 1 94.81 354 MET B N 1
ATOM 6108 C CA . MET B 1 354 ? -15.617 1.563 2.416 1 94.81 354 MET B CA 1
ATOM 6109 C C . MET B 1 354 ? -15.977 0.385 1.52 1 94.81 354 MET B C 1
ATOM 6111 O O . MET B 1 354 ? -15.281 0.109 0.54 1 94.81 354 MET B O 1
ATOM 6115 N N . MET B 1 355 ? -17 -0.29 1.921 1 95.81 355 MET B N 1
ATOM 6116 C CA . MET B 1 355 ? -17.438 -1.445 1.139 1 95.81 355 MET B CA 1
ATOM 6117 C C . MET B 1 355 ? -18.953 -1.569 1.14 1 95.81 355 MET B C 1
ATOM 6119 O O . MET B 1 355 ? -19.609 -1.152 2.094 1 95.81 355 MET B O 1
ATOM 6123 N N . PRO B 1 356 ? -19.406 -2.104 0.047 1 97.62 356 PRO B N 1
ATOM 6124 C CA . PRO B 1 356 ? -20.828 -2.398 0.069 1 97.62 356 PRO B CA 1
ATOM 6125 C C . PRO B 1 356 ? -21.219 -3.391 1.165 1 97.62 356 PRO B C 1
ATOM 6127 O O . PRO B 1 356 ? -20.438 -4.281 1.495 1 97.62 356 PRO B O 1
ATOM 6130 N N . LEU B 1 357 ? -22.359 -3.094 1.76 1 97.62 357 LEU B N 1
ATOM 6131 C CA . LEU B 1 357 ? -22.922 -4.035 2.727 1 97.62 357 LEU B CA 1
ATOM 6132 C C . LEU B 1 357 ? -23.984 -4.91 2.078 1 97.62 357 LEU B C 1
ATOM 6134 O O . LEU B 1 357 ? -25.094 -4.445 1.804 1 97.62 357 LEU B O 1
ATOM 6138 N N . TYR B 1 358 ? -23.609 -6.07 1.773 1 97.44 358 TYR B N 1
ATOM 6139 C CA . TYR B 1 358 ? -24.453 -7.113 1.2 1 97.44 358 TYR B CA 1
ATOM 6140 C C . TYR B 1 358 ? -24.625 -8.273 2.172 1 97.44 358 TYR B C 1
ATOM 6142 O O . TYR B 1 358 ? -23.641 -8.805 2.693 1 97.44 358 TYR B O 1
ATOM 6150 N N . LEU B 1 359 ? -25.797 -8.625 2.443 1 96.62 359 LEU B N 1
ATOM 6151 C CA . LEU B 1 359 ? -26.062 -9.727 3.357 1 96.62 359 LEU B CA 1
ATOM 6152 C C . LEU B 1 359 ? -26.516 -10.969 2.596 1 96.62 359 LEU B C 1
ATOM 6154 O O . LEU B 1 359 ? -27.453 -10.906 1.807 1 96.62 359 LEU B O 1
ATOM 6158 N N . VAL B 1 360 ? -25.859 -12.039 2.904 1 95.31 360 VAL B N 1
ATOM 6159 C CA . VAL B 1 360 ? -26.156 -13.289 2.223 1 95.31 360 VAL B CA 1
ATOM 6160 C C . VAL B 1 360 ? -27.484 -13.852 2.75 1 95.31 360 VAL B C 1
ATOM 6162 O O . VAL B 1 360 ? -27.859 -13.586 3.891 1 95.31 360 VAL B O 1
ATOM 6165 N N . PRO B 1 361 ? -28.062 -14.656 1.869 1 94.5 361 PRO B N 1
ATOM 6166 C CA . PRO B 1 361 ? -29.297 -15.297 2.33 1 94.5 361 PRO B CA 1
ATOM 6167 C C . PRO B 1 361 ? -29.094 -16.109 3.613 1 94.5 361 PRO B C 1
ATOM 6169 O O . PRO B 1 361 ? -27.984 -16.594 3.875 1 94.5 361 PRO B O 1
ATOM 6172 N N . GLU B 1 362 ? -30.172 -16.141 4.484 1 92.44 362 GLU B N 1
ATOM 6173 C CA . GLU B 1 362 ? -30.219 -16.922 5.719 1 92.44 362 GLU B CA 1
ATOM 6174 C C . GLU B 1 362 ? -29.453 -16.234 6.844 1 92.44 362 GLU B C 1
ATOM 6176 O O . GLU B 1 362 ? -29.234 -16.812 7.906 1 92.44 362 GLU B O 1
ATOM 6181 N N . THR B 1 363 ? -29.016 -15.023 6.582 1 94.25 363 THR B N 1
ATOM 6182 C CA . THR B 1 363 ? -28.469 -14.203 7.66 1 94.25 363 THR B CA 1
ATOM 6183 C C . THR B 1 363 ? -29.562 -13.766 8.617 1 94.25 363 THR B C 1
ATOM 6185 O O . THR B 1 363 ? -30.656 -13.398 8.188 1 94.25 363 THR B O 1
ATOM 6188 N N . PRO B 1 364 ? -29.266 -13.812 9.914 1 94.06 364 PRO B N 1
ATOM 6189 C CA . PRO B 1 364 ? -30.281 -13.352 10.859 1 94.06 364 PRO B CA 1
ATOM 6190 C C . PRO B 1 364 ? -30.562 -11.859 10.75 1 94.06 364 PRO B C 1
ATOM 6192 O O . PRO B 1 364 ? -29.625 -11.062 10.586 1 94.06 364 PRO B O 1
ATOM 6195 N N . PHE B 1 365 ? -31.828 -11.516 10.953 1 94 365 PHE B N 1
ATOM 6196 C CA . PHE B 1 365 ? -32.25 -10.117 10.859 1 94 365 PHE B CA 1
ATOM 6197 C C . PHE B 1 365 ? -31.75 -9.32 12.062 1 94 365 PHE B C 1
ATOM 6199 O O . PHE B 1 365 ? -31.812 -9.797 13.195 1 94 365 PHE B O 1
ATOM 6206 N N . ASP B 1 366 ? -31.188 -8.172 11.75 1 93.5 366 ASP B N 1
ATOM 6207 C CA . ASP B 1 366 ? -30.75 -7.211 12.758 1 93.5 366 ASP B CA 1
ATOM 6208 C C . ASP B 1 366 ? -31.141 -5.785 12.367 1 93.5 366 ASP B C 1
ATOM 6210 O O . ASP B 1 366 ? -30.547 -5.188 11.477 1 93.5 366 ASP B O 1
ATOM 6214 N N . ALA B 1 367 ? -32.062 -5.234 13.078 1 90.69 367 ALA B N 1
ATOM 6215 C CA . ALA B 1 367 ? -32.656 -3.939 12.734 1 90.69 367 ALA B CA 1
ATOM 6216 C C . ALA B 1 367 ? -31.641 -2.818 12.898 1 90.69 367 ALA B C 1
ATOM 6218 O O . ALA B 1 367 ? -31.812 -1.721 12.367 1 90.69 367 ALA B O 1
ATOM 6219 N N . ASN B 1 368 ? -30.578 -3.078 13.57 1 88.25 368 ASN B N 1
ATOM 6220 C CA . ASN B 1 368 ? -29.562 -2.057 13.773 1 88.25 368 ASN B CA 1
ATOM 6221 C C . ASN B 1 368 ? -28.703 -1.858 12.523 1 88.25 368 ASN B C 1
ATOM 6223 O O . ASN B 1 368 ? -28.125 -0.793 12.328 1 88.25 368 ASN B O 1
ATOM 6227 N N . VAL B 1 369 ? -28.719 -2.895 11.625 1 92.81 369 VAL B N 1
ATOM 6228 C CA . VAL B 1 369 ? -27.75 -2.807 10.539 1 92.81 369 VAL B CA 1
ATOM 6229 C C . VAL B 1 369 ? -28.469 -2.973 9.195 1 92.81 369 VAL B C 1
ATOM 6231 O O . VAL B 1 369 ? -27.875 -2.773 8.141 1 92.81 369 VAL B O 1
ATOM 6234 N N . MET B 1 370 ? -29.688 -3.355 9.242 1 94.81 370 MET B N 1
ATOM 6235 C CA . MET B 1 370 ? -30.422 -3.572 7.996 1 94.81 370 MET B CA 1
ATOM 6236 C C . MET B 1 370 ? -31.859 -3.104 8.125 1 94.81 370 MET B C 1
ATOM 6238 O O . MET B 1 370 ? -32.344 -2.852 9.234 1 94.81 370 MET B O 1
ATOM 6242 N N . GLU B 1 371 ? -32.562 -2.871 6.961 1 93.62 371 GLU B N 1
ATOM 6243 C CA . GLU B 1 371 ? -33.938 -2.416 6.902 1 93.62 371 GLU B CA 1
ATOM 6244 C C . GLU B 1 371 ? -34.812 -3.406 6.137 1 93.62 371 GLU B C 1
ATOM 6246 O O . GLU B 1 371 ? -34.438 -3.863 5.055 1 93.62 371 GLU B O 1
ATOM 6251 N N . ASP B 1 372 ? -35.906 -3.734 6.68 1 93 372 ASP B N 1
ATOM 6252 C CA . ASP B 1 372 ? -36.875 -4.605 6.02 1 93 372 ASP B CA 1
ATOM 6253 C C . ASP B 1 372 ? -37.75 -3.816 5.051 1 93 372 ASP B C 1
ATOM 6255 O O . ASP B 1 372 ? -38.438 -2.871 5.449 1 93 372 ASP B O 1
ATOM 6259 N N . VAL B 1 373 ? -37.781 -4.246 3.861 1 89.69 373 VAL B N 1
ATOM 6260 C CA . VAL B 1 373 ? -38.469 -3.521 2.801 1 89.69 373 VAL B CA 1
ATOM 6261 C C . VAL B 1 373 ? -39.969 -3.469 3.107 1 89.69 373 VAL B C 1
ATOM 6263 O O . VAL B 1 373 ? -40.625 -2.441 2.891 1 89.69 373 VAL B O 1
ATOM 6266 N N . PHE B 1 374 ? -40.5 -4.512 3.645 1 83.94 374 PHE B N 1
ATOM 6267 C CA . PHE B 1 374 ? -41.938 -4.594 3.859 1 83.94 374 PHE B CA 1
ATOM 6268 C C . PHE B 1 374 ? -42.312 -4.168 5.277 1 83.94 374 PHE B C 1
ATOM 6270 O O . PHE B 1 374 ? -43.5 -4.066 5.617 1 83.94 374 PHE B O 1
ATOM 6277 N N . GLY B 1 375 ? -41.375 -3.857 6.109 1 79.56 375 GLY B N 1
ATOM 6278 C CA . GLY B 1 375 ? -41.594 -3.361 7.461 1 79.56 375 GLY B CA 1
ATOM 6279 C C . GLY B 1 375 ? -42.344 -4.348 8.344 1 79.56 375 GLY B C 1
ATOM 6280 O O . GLY B 1 375 ? -43.031 -3.945 9.273 1 79.56 375 GLY B O 1
ATOM 6281 N N . THR B 1 376 ? -42.281 -5.539 8.055 1 73.38 376 THR B N 1
ATOM 6282 C CA . THR B 1 376 ? -43.062 -6.551 8.773 1 73.38 376 THR B CA 1
ATOM 6283 C C . THR B 1 376 ? -42.281 -7.035 10.008 1 73.38 376 THR B C 1
ATOM 6285 O O . THR B 1 376 ? -42.875 -7.602 10.922 1 73.38 376 THR B O 1
ATOM 6288 N N . ALA B 1 377 ? -41.031 -6.797 10.023 1 71.69 377 ALA B N 1
ATOM 6289 C CA . ALA B 1 377 ? -40.219 -7.398 11.078 1 71.69 377 ALA B CA 1
ATOM 6290 C C . ALA B 1 377 ? -40.219 -6.551 12.344 1 71.69 377 ALA B C 1
ATOM 6292 O O . ALA B 1 377 ? -40.156 -5.324 12.281 1 71.69 377 ALA B O 1
ATOM 6293 N N . SER B 1 378 ? -40.562 -7.254 13.383 1 74.5 378 SER B N 1
ATOM 6294 C CA . SER B 1 378 ? -40.344 -6.609 14.68 1 74.5 378 SER B CA 1
ATOM 6295 C C . SER B 1 378 ? -38.875 -6.426 14.969 1 74.5 378 SER B C 1
ATOM 6297 O O . SER B 1 378 ? -38.031 -7.137 14.422 1 74.5 378 SER B O 1
ATOM 6299 N N . LYS B 1 379 ? -38.656 -5.52 15.727 1 74.12 379 LYS B N 1
ATOM 6300 C CA . LYS B 1 379 ? -37.281 -5.203 16.078 1 74.12 379 LYS B CA 1
ATOM 6301 C C . LYS B 1 379 ? -36.594 -6.406 16.703 1 74.12 379 LYS B C 1
ATOM 6303 O O . LYS B 1 379 ? -35.375 -6.562 16.562 1 74.12 379 LYS B O 1
ATOM 6308 N N . ASP B 1 380 ? -37.375 -7.297 17.234 1 74.75 380 ASP B N 1
ATOM 6309 C CA . ASP B 1 380 ? -36.812 -8.445 17.938 1 74.75 380 ASP B CA 1
ATOM 6310 C C . ASP B 1 380 ? -36.906 -9.711 17.094 1 74.75 380 ASP B C 1
ATOM 6312 O O . ASP B 1 380 ? -36.688 -10.82 17.578 1 74.75 380 ASP B O 1
ATOM 6316 N N . SER B 1 381 ? -37.219 -9.492 15.883 1 78.81 381 SER B N 1
ATOM 6317 C CA . SER B 1 381 ? -37.344 -10.664 15.023 1 78.81 381 SER B CA 1
ATOM 6318 C C . SER B 1 381 ? -36.031 -11.375 14.836 1 78.81 381 SER B C 1
ATOM 6320 O O . SER B 1 381 ? -34.969 -10.727 14.727 1 78.81 381 SER B O 1
ATOM 6322 N N . THR B 1 382 ? -36.094 -12.703 14.93 1 80.56 382 THR B N 1
ATOM 6323 C CA . THR B 1 382 ? -34.875 -13.516 14.711 1 80.56 382 THR B CA 1
ATOM 6324 C C . THR B 1 382 ? -34.969 -14.281 13.391 1 80.56 382 THR B C 1
ATOM 6326 O O . THR B 1 382 ? -34.312 -15.289 13.203 1 80.56 382 THR B O 1
ATOM 6329 N N . GLU B 1 383 ? -35.812 -13.75 12.586 1 89.81 383 GLU B N 1
ATOM 6330 C CA . GLU B 1 383 ? -36.031 -14.422 11.305 1 89.81 383 GLU B CA 1
ATOM 6331 C C . GLU B 1 383 ? -34.844 -14.211 10.375 1 89.81 383 GLU B C 1
ATOM 6333 O O . GLU B 1 383 ? -34.156 -13.18 10.453 1 89.81 383 GLU B O 1
ATOM 6338 N N . ASN B 1 384 ? -34.688 -15.258 9.5 1 92 384 ASN B N 1
ATOM 6339 C CA . ASN B 1 384 ? -33.625 -15.156 8.516 1 92 384 ASN B CA 1
ATOM 6340 C C . ASN B 1 384 ? -34.062 -14.391 7.277 1 92 384 ASN B C 1
ATOM 6342 O O . ASN B 1 384 ? -35.219 -14.492 6.855 1 92 384 ASN B O 1
ATOM 6346 N N . ILE B 1 385 ? -33.125 -13.719 6.793 1 94.38 385 ILE B N 1
ATOM 6347 C CA . ILE B 1 385 ? -33.438 -12.922 5.617 1 94.38 385 ILE B CA 1
ATOM 6348 C C . ILE B 1 385 ? -33.5 -13.82 4.383 1 94.38 385 ILE B C 1
ATOM 6350 O O . ILE B 1 385 ? -32.781 -14.805 4.285 1 94.38 385 ILE B O 1
ATOM 6354 N N . LEU B 1 386 ? -34.375 -13.5 3.49 1 94.94 386 LEU B N 1
ATOM 6355 C CA . LEU B 1 386 ? -34.531 -14.219 2.225 1 94.94 386 LEU B CA 1
ATOM 6356 C C . LEU B 1 386 ? -33.5 -13.719 1.211 1 94.94 386 LEU B C 1
ATOM 6358 O O . LEU B 1 386 ? -32.781 -14.523 0.591 1 94.94 386 LEU B O 1
ATOM 6362 N N . CYS B 1 387 ? -33.438 -12.422 1.071 1 96.56 387 CYS B N 1
ATOM 6363 C CA . CYS B 1 387 ? -32.469 -11.859 0.124 1 96.56 387 CYS B CA 1
ATOM 6364 C C . CYS B 1 387 ? -32.25 -10.383 0.393 1 96.56 387 CYS B C 1
ATOM 6366 O O . CYS B 1 387 ? -32.969 -9.766 1.179 1 96.56 387 CYS B O 1
ATOM 6368 N N . THR B 1 388 ? -31.141 -9.852 -0.143 1 97.75 388 THR B N 1
ATOM 6369 C CA . THR B 1 388 ? -30.828 -8.43 -0.145 1 97.75 388 THR B CA 1
ATOM 6370 C C . THR B 1 388 ? -31.234 -7.789 -1.469 1 97.75 388 THR B C 1
ATOM 6372 O O . THR B 1 388 ? -30.844 -8.258 -2.537 1 97.75 388 THR B O 1
ATOM 6375 N N . THR B 1 389 ? -32.031 -6.68 -1.408 1 97.25 389 THR B N 1
ATOM 6376 C CA . THR B 1 389 ? -32.5 -6.066 -2.641 1 97.25 389 THR B CA 1
ATOM 6377 C C . THR B 1 389 ? -31.812 -4.73 -2.893 1 97.25 389 THR B C 1
ATOM 6379 O O . THR B 1 389 ? -31.812 -4.227 -4.016 1 97.25 389 THR B O 1
ATOM 6382 N N . ASP B 1 390 ? -31.344 -4.121 -1.83 1 98.31 390 ASP B N 1
ATOM 6383 C CA . ASP B 1 390 ? -30.547 -2.898 -1.915 1 98.31 390 ASP B CA 1
ATOM 6384 C C . ASP B 1 390 ? -29.266 -3.023 -1.107 1 98.31 390 ASP B C 1
ATOM 6386 O O . ASP B 1 390 ? -29.281 -3.486 0.035 1 98.31 390 ASP B O 1
ATOM 6390 N N . LEU B 1 391 ? -28.25 -2.615 -1.764 1 98.5 391 LEU B N 1
ATOM 6391 C CA . LEU B 1 391 ? -26.969 -2.633 -1.071 1 98.5 391 LEU B CA 1
ATOM 6392 C C . LEU B 1 391 ? -26.891 -1.52 -0.031 1 98.5 391 LEU B C 1
ATOM 6394 O O . LEU B 1 391 ? -27.469 -0.445 -0.224 1 98.5 391 LEU B O 1
ATOM 6398 N N . GLY B 1 392 ? -26.25 -1.832 1.064 1 98.44 392 GLY B N 1
ATOM 6399 C CA . GLY B 1 392 ? -25.844 -0.8 2.006 1 98.44 392 GLY B CA 1
ATOM 6400 C C . GLY B 1 392 ? -24.406 -0.363 1.828 1 98.44 392 GLY B C 1
ATOM 6401 O O . GLY B 1 392 ? -23.781 -0.66 0.806 1 98.44 392 GLY B O 1
ATOM 6402 N N . LEU B 1 393 ? -23.953 0.427 2.812 1 97.75 393 LEU B N 1
ATOM 6403 C CA . LEU B 1 393 ? -22.562 0.89 2.816 1 97.75 393 LEU B CA 1
ATOM 6404 C C . LEU B 1 393 ? -22 0.875 4.23 1 97.75 393 LEU B C 1
ATOM 6406 O O . LEU B 1 393 ? -22.625 1.383 5.164 1 97.75 393 LEU B O 1
ATOM 6410 N N . MET B 1 394 ? -20.938 0.273 4.289 1 97 394 MET B N 1
ATOM 6411 C CA . MET B 1 394 ? -20.219 0.211 5.562 1 97 394 MET B CA 1
ATOM 6412 C C . MET B 1 394 ? -18.891 0.957 5.488 1 97 394 MET B C 1
ATOM 6414 O O . MET B 1 394 ? -18.188 0.867 4.488 1 97 394 MET B O 1
ATOM 6418 N N . ARG B 1 395 ? -18.609 1.639 6.535 1 93.31 395 ARG B N 1
ATOM 6419 C CA . ARG B 1 395 ? -17.328 2.318 6.703 1 93.31 395 ARG B CA 1
ATOM 6420 C C . ARG B 1 395 ? -16.547 1.748 7.891 1 93.31 395 ARG B C 1
ATOM 6422 O O . ARG B 1 395 ? -17.109 1.582 8.977 1 93.31 395 ARG B O 1
ATOM 6429 N N . MET B 1 396 ? -15.336 1.408 7.625 1 93.75 396 MET B N 1
ATOM 6430 C CA . MET B 1 396 ? -14.453 0.928 8.688 1 93.75 396 MET B CA 1
ATOM 6431 C C . MET B 1 396 ? -13.164 1.739 8.727 1 93.75 396 MET B C 1
ATOM 6433 O O . MET B 1 396 ? -12.609 2.094 7.688 1 93.75 396 MET B O 1
ATOM 6437 N N . GLU B 1 397 ? -12.836 2.031 9.914 1 85.25 397 GLU B N 1
ATOM 6438 C CA . GLU B 1 397 ? -11.602 2.785 10.109 1 85.25 397 GLU B CA 1
ATOM 6439 C C . GLU B 1 397 ? -10.828 2.275 11.32 1 85.25 397 GLU B C 1
ATOM 6441 O O . GLU B 1 397 ? -11.398 2.076 12.391 1 85.25 397 GLU B O 1
ATOM 6446 N N . LYS B 1 398 ? -9.617 2.02 11.055 1 82.25 398 LYS B N 1
ATOM 6447 C CA . LYS B 1 398 ? -8.758 1.575 12.141 1 82.25 398 LYS B CA 1
ATOM 6448 C C . LYS B 1 398 ? -8.172 2.764 12.898 1 82.25 398 LYS B C 1
ATOM 6450 O O . LYS B 1 398 ? -7.516 3.623 12.312 1 82.25 398 LYS B O 1
ATOM 6455 N N . LYS B 1 399 ? -8.461 2.844 14.117 1 73.25 399 LYS B N 1
ATOM 6456 C CA . LYS B 1 399 ? -7.883 3.836 15.016 1 73.25 399 LYS B CA 1
ATOM 6457 C C . LYS B 1 399 ? -7.027 3.17 16.094 1 73.25 399 LYS B C 1
ATOM 6459 O O . LYS B 1 399 ? -7.559 2.602 17.047 1 73.25 399 LYS B O 1
ATOM 6464 N N . GLY B 1 400 ? -5.73 3.273 15.93 1 71.5 400 GLY B N 1
ATOM 6465 C CA . GLY B 1 400 ? -4.859 2.512 16.812 1 71.5 400 GLY B CA 1
ATOM 6466 C C . GLY B 1 400 ? -4.973 1.012 16.609 1 71.5 400 GLY B C 1
ATOM 6467 O O . GLY B 1 400 ? -4.73 0.505 15.516 1 71.5 400 GLY B O 1
ATOM 6468 N N . GLU B 1 401 ? -5.445 0.332 17.656 1 81.19 401 GLU B N 1
ATOM 6469 C CA . GLU B 1 401 ? -5.57 -1.12 17.578 1 81.19 401 GLU B CA 1
ATOM 6470 C C . GLU B 1 401 ? -7.031 -1.545 17.469 1 81.19 401 GLU B C 1
ATOM 6472 O O . GLU B 1 401 ? -7.328 -2.736 17.344 1 81.19 401 GLU B O 1
ATOM 6477 N N . GLN B 1 402 ? -7.812 -0.49 17.297 1 86.19 402 GLN B N 1
ATOM 6478 C CA . GLN B 1 402 ? -9.234 -0.804 17.281 1 86.19 402 GLN B CA 1
ATOM 6479 C C . GLN B 1 402 ? -9.875 -0.393 15.961 1 86.19 402 GLN B C 1
ATOM 6481 O O . GLN B 1 402 ? -9.461 0.585 15.336 1 86.19 402 GLN B O 1
ATOM 6486 N N . TRP B 1 403 ? -10.898 -1.169 15.633 1 89.94 403 TRP B N 1
ATOM 6487 C CA . TRP B 1 403 ? -11.664 -0.882 14.422 1 89.94 403 TRP B CA 1
ATOM 6488 C C . TRP B 1 403 ? -12.984 -0.206 14.758 1 89.94 403 TRP B C 1
ATOM 6490 O O . TRP B 1 403 ? -13.734 -0.686 15.617 1 89.94 403 TRP B O 1
ATOM 6500 N N . GLU B 1 404 ? -13.18 0.909 14.203 1 89.12 404 GLU B N 1
ATOM 6501 C CA . GLU B 1 404 ? -14.492 1.551 14.25 1 89.12 404 GLU B CA 1
ATOM 6502 C C . GLU B 1 404 ? -15.305 1.237 13 1 89.12 404 GLU B C 1
ATOM 6504 O O . GLU B 1 404 ? -14.883 1.544 11.883 1 89.12 404 GLU B O 1
ATOM 6509 N N . LYS B 1 405 ? -16.422 0.686 13.273 1 92.5 405 LYS B N 1
ATOM 6510 C CA . LYS B 1 405 ? -17.312 0.317 12.18 1 92.5 405 LYS B CA 1
ATOM 6511 C C . LYS B 1 405 ? -18.594 1.127 12.227 1 92.5 405 LYS B C 1
ATOM 6513 O O . LYS B 1 405 ? -19.188 1.304 13.289 1 92.5 405 LYS B O 1
ATOM 6518 N N . ARG B 1 406 ? -19 1.683 11.094 1 91.88 406 ARG B N 1
ATOM 6519 C CA . ARG B 1 406 ? -20.219 2.463 10.984 1 91.88 406 ARG B CA 1
ATOM 6520 C C . ARG B 1 406 ? -20.984 2.111 9.703 1 91.88 406 ARG B C 1
ATOM 6522 O O . ARG B 1 406 ? -20.406 2.102 8.617 1 91.88 406 ARG B O 1
ATOM 6529 N N . VAL B 1 407 ? -22.25 1.816 9.906 1 94 407 VAL B N 1
ATOM 6530 C CA . VAL B 1 407 ? -23.125 1.632 8.75 1 94 407 VAL B CA 1
ATOM 6531 C C . VAL B 1 407 ? -23.609 2.988 8.258 1 94 407 VAL B C 1
ATOM 6533 O O . VAL B 1 407 ? -24.359 3.676 8.961 1 94 407 VAL B O 1
ATOM 6536 N N . LEU B 1 408 ? -23.234 3.348 7.113 1 91.75 408 LEU B N 1
ATOM 6537 C CA . LEU B 1 408 ? -23.609 4.645 6.559 1 91.75 408 LEU B CA 1
ATOM 6538 C C . LEU B 1 408 ? -24.953 4.559 5.844 1 91.75 408 LEU B C 1
ATOM 6540 O O . LEU B 1 408 ? -25.719 5.527 5.84 1 91.75 408 LEU B O 1
ATOM 6544 N N . VAL B 1 409 ? -25.156 3.484 5.129 1 94.81 409 VAL B N 1
ATOM 6545 C CA . VAL B 1 409 ? -26.406 3.156 4.453 1 94.81 409 VAL B CA 1
ATOM 6546 C C . VAL B 1 409 ? -26.844 1.739 4.824 1 94.81 409 VAL B C 1
ATOM 6548 O O . VAL B 1 409 ? -26.062 0.791 4.684 1 94.81 409 VAL B O 1
ATOM 6551 N N . LYS B 1 410 ? -28.016 1.636 5.316 1 95.19 410 LYS B N 1
ATOM 6552 C CA . LYS B 1 410 ? -28.531 0.305 5.637 1 95.19 410 LYS B CA 1
ATOM 6553 C C . LYS B 1 410 ? -29 -0.418 4.383 1 95.19 410 LYS B C 1
ATOM 6555 O O . LYS B 1 410 ? -29.734 0.157 3.568 1 95.19 410 LYS B O 1
ATOM 6560 N N . PRO B 1 411 ? -28.516 -1.611 4.234 1 98.19 411 PRO B N 1
ATOM 6561 C CA . PRO B 1 411 ? -29.094 -2.395 3.139 1 98.19 411 PRO B CA 1
ATOM 6562 C C . PRO B 1 411 ? -30.578 -2.707 3.35 1 98.19 411 PRO B C 1
ATOM 6564 O O . PRO B 1 411 ? -31.047 -2.762 4.492 1 98.19 411 PRO B O 1
ATOM 6567 N N . LYS B 1 412 ? -31.297 -2.846 2.266 1 97.12 412 LYS B N 1
ATOM 6568 C CA . LYS B 1 412 ? -32.688 -3.283 2.336 1 97.12 412 LYS B CA 1
ATOM 6569 C C . LYS B 1 412 ? -32.812 -4.781 2.062 1 97.12 412 LYS B C 1
ATOM 6571 O O . LYS B 1 412 ? -32.188 -5.293 1.121 1 97.12 412 LYS B O 1
ATOM 6576 N N . ILE B 1 413 ? -33.562 -5.426 2.959 1 96.69 413 ILE B N 1
ATOM 6577 C CA . ILE B 1 413 ? -33.656 -6.875 2.863 1 96.69 413 ILE B CA 1
ATOM 6578 C C . ILE B 1 413 ? -35.125 -7.281 2.869 1 96.69 413 ILE B C 1
ATOM 6580 O O . ILE B 1 413 ? -36 -6.477 3.213 1 96.69 413 ILE B O 1
ATOM 6584 N N . ILE B 1 414 ? -35.406 -8.5 2.402 1 95 414 ILE B N 1
ATOM 6585 C CA . ILE B 1 414 ? -36.719 -9.094 2.451 1 95 414 ILE B CA 1
ATOM 6586 C C . ILE B 1 414 ? -36.719 -10.336 3.344 1 95 414 ILE B C 1
ATOM 6588 O O . ILE B 1 414 ? -35.812 -11.164 3.234 1 95 414 ILE B O 1
ATOM 6592 N N . LEU B 1 415 ? -37.656 -10.367 4.207 1 92.5 415 LEU B N 1
ATOM 6593 C CA . LEU B 1 415 ? -37.812 -11.531 5.07 1 92.5 415 LEU B CA 1
ATOM 6594 C C . LEU B 1 415 ? -38.688 -12.594 4.406 1 92.5 415 LEU B C 1
ATOM 6596 O O . LEU B 1 415 ? -39.5 -12.281 3.52 1 92.5 415 LEU B O 1
ATOM 6600 N N . ARG B 1 416 ? -38.5 -13.75 4.887 1 86.38 416 ARG B N 1
ATOM 6601 C CA . ARG B 1 41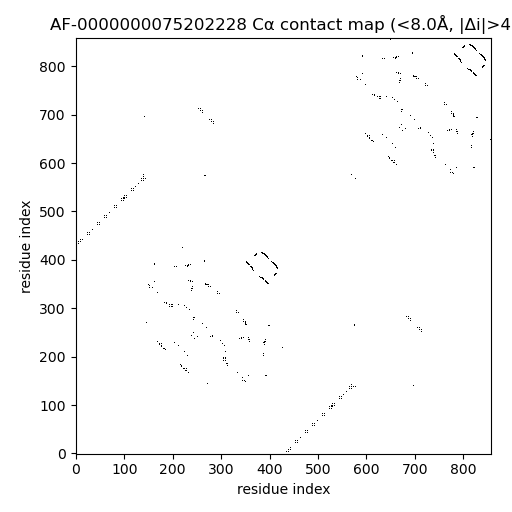6 ? -39.281 -14.844 4.34 1 86.38 416 ARG B CA 1
ATOM 6602 C C . ARG B 1 416 ? -40.781 -14.594 4.551 1 86.38 416 ARG B C 1
ATOM 6604 O O . ARG B 1 416 ? -41.562 -14.797 3.637 1 86.38 416 ARG B O 1
ATOM 6611 N N . SER B 1 417 ? -41.094 -14.211 5.695 1 83.62 417 SER B N 1
ATOM 6612 C CA . SER B 1 417 ? -42.469 -13.953 6.051 1 83.62 417 SER B CA 1
ATOM 6613 C C . SER B 1 417 ? -43.062 -12.812 5.223 1 83.62 417 SER B C 1
ATOM 6615 O O . SER B 1 417 ? -44.219 -12.875 4.785 1 83.62 417 SER B O 1
ATOM 6617 N N . GLY B 1 418 ? -42.281 -11.836 4.996 1 79.5 418 GLY B N 1
ATOM 6618 C CA . GLY B 1 418 ? -42.75 -10.695 4.223 1 79.5 418 GLY B CA 1
ATOM 6619 C C . GLY B 1 418 ? -43.094 -11.047 2.783 1 79.5 418 GLY B C 1
ATOM 6620 O O . GLY B 1 418 ? -44.094 -10.57 2.238 1 79.5 418 GLY B O 1
ATOM 6621 N N . MET B 1 419 ? -42.344 -11.859 2.232 1 83.75 419 MET B N 1
ATOM 6622 C CA . MET B 1 419 ? -42.562 -12.258 0.845 1 83.75 419 MET B CA 1
ATOM 6623 C C . MET B 1 419 ? -43.781 -13.156 0.726 1 83.75 419 MET B C 1
ATOM 6625 O O . MET B 1 419 ? -44.562 -13.008 -0.208 1 83.75 419 MET B O 1
ATOM 6629 N N . ALA B 1 420 ? -43.906 -14.047 1.66 1 79.5 420 ALA B N 1
ATOM 6630 C CA . ALA B 1 420 ? -45.062 -14.938 1.663 1 79.5 420 ALA B CA 1
ATOM 6631 C C . ALA B 1 420 ? -46.344 -14.141 1.762 1 79.5 420 ALA B C 1
ATOM 6633 O O . ALA B 1 420 ? -47.312 -14.43 1.05 1 79.5 420 ALA B O 1
ATOM 6634 N N . ASP B 1 421 ? -46.344 -13.172 2.592 1 76.12 421 ASP B N 1
ATOM 6635 C CA . ASP B 1 421 ? -47.5 -12.328 2.762 1 76.12 421 ASP B CA 1
ATOM 6636 C C . ASP B 1 421 ? -47.844 -11.578 1.475 1 76.12 421 ASP B C 1
ATOM 6638 O O . ASP B 1 421 ? -49 -11.414 1.126 1 76.12 421 ASP B O 1
ATOM 6642 N N . THR B 1 422 ? -46.844 -11.195 0.827 1 75.31 422 THR B N 1
ATOM 6643 C CA . THR B 1 422 ? -47 -10.422 -0.398 1 75.31 422 THR B CA 1
ATOM 6644 C C . THR B 1 422 ? -47.531 -11.305 -1.525 1 75.31 422 THR B C 1
ATOM 6646 O O . THR B 1 422 ? -48.406 -10.883 -2.289 1 75.31 422 THR B O 1
ATOM 6649 N N . ILE B 1 423 ? -47.031 -12.469 -1.538 1 73.38 423 ILE B N 1
ATOM 6650 C CA . ILE B 1 423 ? -47.5 -13.406 -2.559 1 73.38 423 ILE B CA 1
ATOM 6651 C C . ILE B 1 423 ? -48.938 -13.766 -2.301 1 73.38 423 ILE B C 1
ATOM 6653 O O . ILE B 1 423 ? -49.75 -13.812 -3.232 1 73.38 423 ILE B O 1
ATOM 6657 N N . LEU B 1 424 ? -49.219 -14.023 -1.027 1 67.19 424 LEU B N 1
ATOM 6658 C CA . LEU B 1 424 ? -50.594 -14.406 -0.663 1 67.19 424 LEU B CA 1
ATOM 6659 C C . LEU B 1 424 ? -51.562 -13.25 -0.887 1 67.19 424 LEU B C 1
ATOM 6661 O O . LEU B 1 424 ? -52.688 -13.453 -1.353 1 67.19 424 LEU B O 1
ATOM 6665 N N . ALA B 1 425 ? -51.281 -12.125 -0.53 1 64.06 425 ALA B N 1
ATOM 6666 C CA . ALA B 1 425 ? -52.125 -10.953 -0.709 1 64.06 425 ALA B CA 1
ATOM 6667 C C . ALA B 1 425 ? -52.469 -10.742 -2.184 1 64.06 425 ALA B C 1
ATOM 6669 O O . ALA B 1 425 ? -53.562 -10.312 -2.521 1 64.06 425 ALA B O 1
ATOM 6670 N N . GLU B 1 426 ? -51.656 -11.086 -2.9 1 63.06 426 GLU B N 1
ATOM 6671 C CA . GLU B 1 426 ? -51.844 -10.898 -4.332 1 63.06 426 GLU B CA 1
ATOM 6672 C C . GLU B 1 426 ? -52.719 -12.008 -4.918 1 63.06 426 GLU B C 1
ATOM 6674 O O . GLU B 1 426 ? -53.5 -11.773 -5.836 1 63.06 426 GLU B O 1
ATOM 6679 N N . GLU B 1 427 ? -52.562 -13.117 -4.301 1 57.53 427 GLU B N 1
ATOM 6680 C CA . GLU B 1 427 ? -53.438 -14.18 -4.75 1 57.53 427 GLU B CA 1
ATOM 6681 C C . GLU B 1 427 ? -54.875 -13.906 -4.316 1 57.53 427 GLU B C 1
ATOM 6683 O O . GLU B 1 427 ? -55.844 -14.359 -4.965 1 57.53 427 GLU B O 1
ATOM 6688 N N . ALA B 1 428 ? -55.094 -13.258 -3.225 1 60.59 428 ALA B N 1
ATOM 6689 C CA . ALA B 1 428 ? -56.438 -12.984 -2.709 1 60.59 428 ALA B CA 1
ATOM 6690 C C . ALA B 1 428 ? -57.094 -11.859 -3.492 1 60.59 428 ALA B C 1
ATOM 6692 O O . ALA B 1 428 ? -58.312 -11.758 -3.516 1 60.59 428 ALA B O 1
ATOM 6693 N N . HIS B 1 429 ? -56.469 -10.945 -4.184 1 51.09 429 HIS B N 1
ATOM 6694 C CA . HIS B 1 429 ? -57.125 -9.961 -5.031 1 51.09 429 HIS B CA 1
ATOM 6695 C C . HIS B 1 429 ? -57.156 -10.406 -6.484 1 51.09 429 HIS B C 1
ATOM 6697 O O . HIS B 1 429 ? -56.125 -10.805 -7.035 1 51.09 429 HIS B O 1
#

Solvent-accessible surface area (backbone atoms only — not comparable to full-atom values): 43635 Å² total; per-residue (Å²): 121,77,70,61,63,56,52,56,57,41,49,54,52,46,54,56,34,47,54,49,44,52,53,37,50,53,48,43,52,51,34,51,53,49,37,51,52,34,51,51,46,40,55,52,45,51,54,51,44,54,52,41,50,51,50,40,52,55,45,50,53,49,38,54,54,43,52,53,50,40,54,53,48,50,51,50,39,49,54,46,52,52,52,33,52,51,36,49,49,53,30,52,52,32,49,51,49,36,52,54,42,51,52,50,39,52,53,48,49,53,50,32,50,51,38,45,51,47,31,51,51,48,45,51,50,30,50,49,46,48,49,46,27,48,48,34,42,48,43,21,43,48,21,23,57,56,56,52,47,60,51,74,56,54,70,68,56,52,51,50,50,50,52,51,46,38,52,46,39,49,51,42,20,49,53,54,38,68,70,56,79,42,56,93,64,87,56,79,88,44,74,67,35,50,56,25,37,54,55,40,29,76,70,45,30,62,68,53,44,49,48,39,48,72,43,80,47,51,87,50,46,62,67,55,20,49,52,42,17,24,48,51,40,54,49,38,46,49,46,36,71,36,62,62,74,60,56,67,76,79,44,39,64,61,52,45,36,46,53,50,40,49,71,75,41,56,38,51,44,30,23,32,48,45,14,54,47,40,70,40,36,36,68,54,70,44,83,68,87,54,62,65,59,55,52,39,48,54,53,52,50,48,53,46,24,49,44,42,34,41,31,42,86,60,56,66,68,58,49,46,51,51,45,51,74,72,39,41,66,54,52,40,50,48,49,50,49,27,51,49,49,20,46,43,42,40,48,26,26,22,75,43,44,58,45,70,36,74,60,61,56,66,39,66,48,49,63,90,62,36,40,57,73,75,64,72,68,55,79,79,41,73,52,41,28,40,38,29,56,29,62,15,30,34,37,35,33,60,57,89,95,40,76,47,75,45,76,78,37,59,18,30,28,38,39,53,67,49,51,51,51,54,56,48,56,50,69,74,100,129,62,74,66,51,57,58,51,48,45,52,45,50,50,46,47,38,45,48,49,47,50,49,39,50,49,51,41,50,51,35,48,50,50,37,51,53,35,50,50,49,40,52,52,46,50,52,51,44,52,52,41,50,51,50,38,52,53,45,50,52,50,38,54,52,42,52,53,50,40,53,52,48,50,53,52,41,51,54,47,52,50,52,33,53,52,36,50,51,52,30,53,52,33,49,53,50,36,51,54,42,50,52,50,38,51,53,48,49,52,51,32,50,53,37,46,53,47,30,51,50,46,46,51,50,30,50,49,48,47,48,47,27,46,46,34,40,46,45,16,37,55,29,7,72,56,57,44,66,65,51,73,56,55,70,66,56,52,52,50,49,49,52,50,46,37,51,47,41,49,51,45,20,50,54,55,37,68,70,56,79,42,56,93,61,85,58,79,89,45,74,68,37,51,54,25,38,56,56,40,28,76,71,47,28,64,67,53,45,49,48,38,50,71,44,79,47,52,87,49,47,63,66,56,20,47,51,41,18,25,47,50,40,53,49,38,46,48,46,35,72,36,63,62,73,62,57,67,76,79,45,38,63,62,51,43,36,45,52,51,40,48,71,76,40,57,38,56,54,29,23,41,49,44,14,55,47,40,70,39,34,35,69,53,70,43,85,68,88,55,63,67,60,55,52,40,49,55,53,51,52,49,54,44,24,48,43,42,36,41,32,42,85,62,56,64,69,57,49,46,52,52,44,51,74,72,40,42,67,55,50,40,50,49,49,51,50,27,50,50,48,19,46,43,42,39,48,25,27,21,75,44,46,58,44,71,37,75,60,61,56,65,38,67,48,46,64,90,63,36,39,54,73,75,63,74,70,55,80,79,39,74,50,41,28,40,38,29,55,28,61,15,29,33,38,38,32,58,56,90,94,41,76,47,75,45,76,77,37,60,17,30,28,39,40,52,68,50,49,53,51,52,53,49,55,49,68,74,100

Sequence (858 aa):
MSVVLCGITIVAISASCFTVITRCRRTKIQLERSNHILSAEVERKDATIRTLQKSLSDVNAEVKNTKALVSSLTRSSDVLKQRLADAEHELQQARNQNQVLDQQLKAQAAAAKLARDETGRVSLAHEQTRALLRTRTEELRAAQVYLDRADQSSGAEVINMIDALNSEIFQTAATVAEAFKFGEKKVEESSEAEVAYDHVIEILGPRMTELLKSTLHHDDQILIQTAFQAAMCAYVDWIVTSWYFEGREEEQMLSSLYAIIQESEEQAVAGRWRALTRRYALQAFREAPDSQRQLLSVVMETLVNILISAGLESATSEVSENMAAQFAEHASTVVEHAMRLNRVVGQGITSCEMMPLYLVPETPFDANVMEDVFGTASKDSTENILCTTDLGLMRMEKKGEQWEKRVLVKPKIILRSGMADTILAEEAHMSVVLCGITIVAISASCFTVITRCRRTKIQLERSNHILSAEVERKDATIRTLQKSLSDVNAEVKNTKALVSSLTRSSDVLKQRLADAEHELQQARNQNQVLDQQLKAQAAAAKLARDETGRVSLAHEQTRALLRTRTEELRAAQVYLDRADQSSGAEVINMIDALNSEIFQTAATVAEAFKFGEKKVEESSEAEVAYDHVIEILGPRMTELLKSTLHHDDQILIQTAFQAAMCAYVDWIVTSWYFEGREEEQMLSSLYAIIQESEEQAVAGRWRALTRRYALQAFREAPDSQRQLLSVVMETLVNILISAGLESATSEVSENMAAQFAEHASTVVEHAMRLNRVVGQGITSCEMMPLYLVPETPFDANVMEDVFGTASKDSTENILCTTDLGLMRMEKKGEQWEKRVLVKPKIILRSGMADTILAEEAH

Nearest PDB structures (foldseek):
  3ja6-assembly1_I  TM=2.070E-01  e=1.568E+00  Escherichia coli
  3ja6-assembly1_I  TM=1.451E-01  e=1.324E+00  Escherichia coli

Foldseek 3Di:
DVPVVVVVVVVVVVVVVVVVVVVVVVVVVVVVVVVVVVVVVVVVVVVVVVVVVVVVVVVVVVVVVVVVVVVVVVVVVVVVVVVVVVVVVVVVVVVVVVVVVVVVVVVVVVVVVVVVVVVVVVVVVVVVVVVVVVVVVVVVCVVCVLQVPPQLDDPVVLQVLLVVLLVLQLVLLVVLLVVAAADPDFDDCDPLLVVLLVVLCVQQNDVLLVCLRPDGPHQHSVSLSQSSLQNLQSLLQCLLPDLQLDDCVVCVVVVVVLVVCCQPDAQSVSLSVQQVSSVCVNVVPPVDPPSLVVSLVVSLSNSLSSCSSSRRPDDSVVSSVVCCVPRSVSSSVSSVSSNVSSNSQRNRDRQWHKGKAFDHWQQFDAPVAAAEPQNPDDNPGRFTFSGWNGIWMKIWHDDPNDIDIDTPGHTYTHTPVRVVVVSVVSVVD/DPVVVVVVVVCVVVVVVVVVVVVVVVVVVVVVVVVVVVVVVVVVVVVVVVVVVVVVVVVVVVVVVVVVVVVVVVVVVVVVVVVVVVVVVVVVVVVVVVVVVVVVVVVVVVVVVVVVVVVVVVVVVVVVVVVVCVVVVVVCCVVVVVQVPPQLDDPVVLQVLLVVLLVLQLVLLVVLLVVAAADPDFDDCDPLLVVLLVVLCVQQNDVLLVCLRPDGPHQHSVSSSQSSLQNLQSLLQCLLPDLQLDDCVVCVVVVVVLVVCCQPDAQSVSLRVQQVSSVCVNVVPPVDPCSLVVSLVVSLSNSLSSCSSSRRPDDSVVSSVVCCVPRSVSSSVSSVSSNVSSNSQRNRHRQWHKGKAFDHWQDFDAPVAAAEPQNPDDNPGRFTFSGWNGIWMKIWHDDPNDIDIDTPGHTYTHTPVRVVVVSVVSVVD

pLDDT: mean 84.65, std 12.45, range [33.03, 98.5]

Organism: Armillaria gallica (NCBI:txid47427)